Protein AF-A0AAD8FN41-F1 (afdb_monomer)

Organism: Biomphalaria pfeifferi (NCBI:txid112525)

Secondary structure (DSSP, 8-state):
-TTSHHHHHHHHHTTSS---------EEEEEEE----B-TTTTTT-TT--S---SSPPTT--TTS-B-HHHHHHHHHHHHHH-S--SEEEE----B-S--GGG--HHHHHHHHHHHHHHHHHHSTTSEEEE---STTSSSTT-----TT-HHHHHHHHHHHHHHTTSTTHHHHHHHHS-EEEESSSSEEEEE--GGGGBTT-SSSTT-SSGGGHHHHHHHHHHHHHHHT-EEEEE-SSPSS-BTTTTB--B-HHHHHHHHHHHTTSTTTEEEEEE-SS-S-EEEEEE-TTSSSEEEEEEPPPSS----EEEETTEEEEPPP---EEEEEEEETTT--EEEEEEEE--HHHHTSTT-----EEEEEHHHHHT-SSSSHHHHHHHHHHHSSTT-HHHHHHHHHHTT-SS-----HHHHHHHHHHHH---HHHHTTEEEEEEEB---B-TT-SSS--S-SSS---SS--TT--TTSPBPHHHHHHHHHHHHHH-TT-S-EEE----B-S--TTT--HHHHHHHHHHHHHHHHHHSTTPPEEE---TTSSSSTT---THHHHHHTTSTT-GGG-EEEESSSS-EEEE---GGG-TT-SS-TT-SSTTSHHHHHHHHHHHHHHHHHHHHHHHHHHHHHHHHHHTTS----SSSTTSSSS---------------------------------------------------S---------S--------SSTTS--SSS--SSSSSS----------PPPBSS-B--EEEETTEEEEPPPBPPEEEEEEEETTT--EEEEEEEE--HHHHHTTSSSS--EEEEEHHHHHT-SSSSHHHHHHHHHHS-STTSHHHHHHHHHHHT-SS-----HHHHHHHHHHTT-SSHHHHHHHHHHHHHHHHHHTT--

pLDDT: mean 74.96, std 24.5, range [21.25, 98.88]

InterPro domains:
  IPR004843 Calcineurin-like, phosphoesterase domain [PF00149] (30-280)
  IPR004843 Calcineurin-like, phosphoesterase domain [PF00149] (437-551)
  IPR029052 Metallo-dependent phosphatase-like [G3DSA:3.60.21.10] (25-342)
  IPR029052 Metallo-dependent phosphatase-like [G3DSA:3.60.21.10] (467-625)
  IPR029052 Metallo-dependent phosphatase-like [SSF56300] (30-352)
  IPR029052 Metallo-dependent phosphatase-like [SSF56300] (437-624)
  IPR041805 Acid sphingomyelinase/endopolyphosphatase, metallophosphatase domain [cd00842] (30-327)
  IPR045473 Sphingomyelin phosphodiesterase, C-terminal domain [PF19272] (298-418)
  IPR045473 Sphingomyelin phosphodiesterase, C-terminal domain [PF19272] (752-860)

Solvent-accessible surface area (backbone atoms only — not comparable to full-atom values): 51872 Å² total; per-residue (Å²): 134,74,77,63,60,65,57,59,60,56,65,63,64,71,71,71,81,69,80,75,71,76,70,76,73,58,68,42,37,32,41,43,40,23,31,39,15,45,35,91,36,60,95,77,73,36,64,38,40,82,56,94,72,65,96,72,70,49,72,52,37,48,43,46,20,34,13,27,66,60,39,55,54,49,51,57,53,43,49,46,74,76,57,64,90,37,76,32,35,38,33,23,25,20,37,35,33,74,49,61,59,94,80,59,46,57,69,57,33,51,48,45,45,45,56,55,51,50,52,50,46,72,73,38,74,88,48,39,55,52,68,18,52,22,37,44,45,35,63,57,62,27,48,44,72,47,55,47,80,44,64,65,28,37,59,53,33,72,75,48,36,87,52,41,69,94,28,85,64,20,62,59,38,17,31,31,55,42,23,36,51,42,71,82,38,102,24,17,34,39,40,37,29,42,34,34,57,36,27,63,76,24,80,74,29,84,87,50,97,50,52,50,44,52,62,64,50,49,53,52,53,52,53,52,32,55,76,69,66,27,21,31,40,39,33,18,4,54,49,83,45,51,45,71,70,77,70,43,66,47,43,37,68,69,49,45,48,57,50,47,59,51,54,60,74,39,42,90,36,40,49,38,34,44,23,14,75,69,48,41,37,46,66,37,37,53,48,46,99,85,60,83,37,52,36,28,33,41,30,40,25,10,44,22,25,49,30,53,77,46,73,60,97,87,38,85,43,72,52,67,69,31,34,24,29,44,33,42,37,32,29,28,52,65,63,46,42,49,40,39,35,40,36,29,27,34,62,48,75,64,37,45,40,95,88,49,67,86,58,76,44,77,75,48,44,52,25,77,70,63,71,42,92,34,56,43,57,68,39,50,51,52,42,44,60,48,37,70,45,90,88,35,66,54,41,50,50,48,45,14,48,24,35,46,43,96,58,91,47,85,71,53,75,66,49,40,54,31,46,49,33,36,30,54,32,43,48,69,76,62,25,72,14,66,47,39,30,40,36,39,27,35,40,16,43,31,88,58,79,71,90,54,90,62,69,49,98,64,89,89,71,67,98,65,84,51,69,51,34,48,40,72,35,49,15,27,67,57,40,56,52,53,51,40,48,44,47,35,71,77,55,68,84,36,75,30,32,40,34,57,28,21,44,41,36,80,63,55,68,94,77,59,47,63,67,55,53,52,50,53,53,50,50,52,55,48,51,52,46,64,50,46,61,82,49,50,75,50,71,28,67,28,49,42,62,41,57,55,63,52,32,78,45,73,60,48,58,66,55,35,82,73,45,97,86,39,66,64,72,33,52,75,46,71,82,35,100,66,24,68,49,73,44,63,52,60,55,77,72,41,93,79,25,86,86,56,76,92,54,91,55,88,68,44,57,63,66,46,50,52,49,55,52,49,50,52,50,52,49,49,52,49,49,52,46,55,52,47,64,61,42,48,61,58,54,56,61,60,62,72,76,61,98,79,80,95,74,73,73,79,76,69,77,85,77,87,92,80,89,89,89,88,85,80,86,83,91,78,87,86,85,84,89,87,86,87,82,85,87,78,91,89,89,88,90,91,83,92,87,92,80,85,88,86,90,91,88,86,89,87,91,89,88,88,85,81,89,90,83,87,79,96,85,86,89,86,84,81,86,87,88,92,83,90,83,82,87,83,81,78,91,83,76,96,84,80,80,83,84,79,78,73,79,84,75,76,78,75,75,71,84,82,83,60,52,35,49,18,33,37,47,53,73,47,75,54,98,86,43,81,41,77,53,70,65,26,33,23,28,46,30,42,36,31,31,29,46,68,76,59,48,52,40,39,39,40,36,32,33,36,62,43,71,48,27,53,67,63,76,63,43,93,55,70,40,80,76,50,45,51,28,77,73,64,72,39,91,34,54,43,54,66,36,52,51,50,40,54,62,65,36,66,45,69,86,34,74,59,25,40,49,50,43,24,61,69,42,48,43,96,60,91,48,84,73,56,70,63,58,44,26,44,53,53,23,52,75,76,31,97,46,68,71,58,15,52,50,48,17,52,54,48,46,47,51,57,52,56,53,66,72,75,112

Mean predicted aligned error: 18.39 Å

Nearest PDB structures (foldseek):
  5kas-assembly1_A  TM=9.278E-01  e=1.054E-42  Mus musculus
  8w6p-assembly1_B  TM=9.189E-01  e=1.353E-38  Mus musculus
  5ebb-assembly1_A  TM=9.287E-01  e=6.198E-38  Homo sapiens
  5hqn-assembly2_B  TM=8.721E-01  e=1.638E-31  Mus musculus
  5fic-assembly4_D  TM=8.663E-01  e=1.997E-30  Mus musculus

Structure (mmCIF, N/CA/C/O backbone):
data_AF-A0AAD8FN41-F1
#
_entry.id   AF-A0AAD8FN41-F1
#
loop_
_atom_site.group_PDB
_atom_site.id
_atom_site.type_symbol
_atom_site.label_atom_id
_atom_site.label_alt_id
_atom_site.label_comp_id
_atom_site.label_asym_id
_atom_site.label_entity_id
_atom_site.label_seq_id
_atom_site.pdbx_PDB_ins_code
_atom_site.Cartn_x
_atom_site.Cartn_y
_atom_site.Cartn_z
_atom_site.occupancy
_atom_site.B_iso_or_equiv
_atom_site.auth_seq_id
_atom_site.auth_comp_id
_atom_site.auth_asym_id
_atom_site.auth_atom_id
_atom_site.pdbx_PDB_model_num
ATOM 1 N N . MET A 1 1 ? 24.794 -60.131 33.651 1.00 49.53 1 MET A N 1
ATOM 2 C CA . MET A 1 1 ? 25.266 -58.764 33.331 1.00 49.53 1 MET A CA 1
ATOM 3 C C . MET A 1 1 ? 24.328 -57.683 33.919 1.00 49.53 1 MET A C 1
ATOM 5 O O . MET A 1 1 ? 24.060 -56.670 33.287 1.00 49.53 1 MET A O 1
ATOM 9 N N . ASP A 1 2 ? 23.829 -57.859 35.152 1.00 46.19 2 ASP A N 1
ATOM 10 C CA . ASP A 1 2 ? 22.413 -57.515 35.434 1.00 46.19 2 ASP A CA 1
ATOM 11 C C . ASP A 1 2 ? 22.207 -56.364 36.434 1.00 46.19 2 ASP A C 1
ATOM 13 O O . ASP A 1 2 ? 21.078 -56.001 36.750 1.00 46.19 2 ASP A O 1
ATOM 17 N N . LYS A 1 3 ? 23.293 -55.745 36.918 1.00 40.94 3 LYS A N 1
ATOM 18 C CA . LYS A 1 3 ? 23.226 -54.569 37.810 1.00 40.94 3 LYS A CA 1
ATOM 19 C C . LYS A 1 3 ? 23.247 -53.218 37.084 1.00 40.94 3 LYS A C 1
ATOM 21 O O . LYS A 1 3 ? 23.027 -52.199 37.727 1.00 40.94 3 LYS A O 1
ATOM 26 N N . LEU A 1 4 ? 23.459 -53.195 35.763 1.00 38.41 4 LEU A N 1
ATOM 27 C CA . LEU A 1 4 ? 23.447 -51.952 34.976 1.00 38.41 4 LEU A CA 1
ATOM 28 C C . LEU A 1 4 ? 22.030 -51.542 34.522 1.00 38.41 4 LEU A C 1
ATOM 30 O O . LEU A 1 4 ? 21.711 -50.357 34.489 1.00 38.41 4 LEU A O 1
ATOM 34 N N . PHE A 1 5 ? 21.152 -52.513 34.241 1.00 41.09 5 PHE A N 1
ATOM 35 C CA . PHE A 1 5 ? 19.777 -52.252 33.786 1.00 41.09 5 PHE A CA 1
ATOM 36 C C . PHE A 1 5 ? 18.863 -51.659 34.872 1.00 41.09 5 PHE A C 1
ATOM 38 O O . PHE A 1 5 ? 18.008 -50.826 34.569 1.00 41.09 5 PHE A O 1
ATOM 45 N N . ALA A 1 6 ? 19.065 -52.036 36.139 1.00 40.19 6 ALA A N 1
ATOM 46 C CA . ALA A 1 6 ? 18.235 -51.574 37.254 1.00 40.19 6 ALA A CA 1
ATOM 47 C C . ALA A 1 6 ? 18.326 -50.053 37.500 1.00 40.19 6 ALA A C 1
ATOM 49 O O . ALA A 1 6 ? 17.357 -49.442 37.944 1.00 40.19 6 ALA A O 1
ATOM 50 N N . ILE A 1 7 ? 19.468 -49.429 37.184 1.00 41.81 7 ILE A N 1
ATOM 51 C CA . ILE A 1 7 ? 19.684 -47.990 37.401 1.00 41.81 7 ILE A CA 1
ATOM 52 C C . ILE A 1 7 ? 19.058 -47.161 36.266 1.00 41.81 7 ILE A C 1
ATOM 54 O O . ILE A 1 7 ? 18.445 -46.130 36.539 1.00 41.81 7 ILE A O 1
ATOM 58 N N . LEU A 1 8 ? 19.114 -47.630 35.011 1.00 38.38 8 LEU A N 1
ATOM 59 C CA . LEU A 1 8 ? 18.474 -46.932 33.885 1.00 38.38 8 LEU A CA 1
ATOM 60 C C . LEU A 1 8 ? 16.943 -46.867 34.021 1.00 38.38 8 LEU A C 1
ATOM 62 O O . LEU A 1 8 ? 16.360 -45.821 33.746 1.00 38.38 8 LEU A O 1
ATOM 66 N N . SER A 1 9 ? 16.289 -47.940 34.485 1.00 37.47 9 SER A N 1
ATOM 67 C CA . SER A 1 9 ? 14.820 -47.948 34.640 1.00 37.47 9 SER A CA 1
ATOM 68 C C . SER A 1 9 ? 14.296 -46.934 35.662 1.00 37.47 9 SER A C 1
ATOM 70 O O . SER A 1 9 ? 13.183 -46.440 35.503 1.00 37.47 9 SER A O 1
ATOM 72 N N . CYS A 1 10 ? 15.076 -46.577 36.686 1.00 32.78 10 CYS A N 1
ATOM 73 C CA . CYS A 1 10 ? 14.613 -45.648 37.721 1.00 32.78 10 CYS A CA 1
ATOM 74 C C . CYS A 1 10 ? 14.627 -44.181 37.241 1.00 32.78 10 CYS A C 1
ATOM 76 O O . CYS A 1 10 ? 13.707 -43.416 37.528 1.00 32.78 10 CYS A O 1
ATOM 78 N N . CYS A 1 11 ? 15.626 -43.797 36.437 1.00 35.84 11 CYS A N 1
ATOM 79 C CA . CYS A 1 11 ? 15.755 -42.431 35.918 1.00 35.84 11 CYS A CA 1
ATOM 80 C C . CYS A 1 11 ? 14.733 -42.082 34.820 1.00 35.84 11 CYS A C 1
ATOM 82 O O . CYS A 1 11 ? 14.417 -40.908 34.641 1.00 35.84 11 CYS A O 1
ATOM 84 N N . VAL A 1 12 ? 14.204 -43.074 34.094 1.00 37.59 12 VAL A N 1
ATOM 85 C CA . VAL A 1 12 ? 13.231 -42.851 33.005 1.00 37.59 12 VAL A CA 1
ATOM 86 C C . VAL A 1 12 ? 11.807 -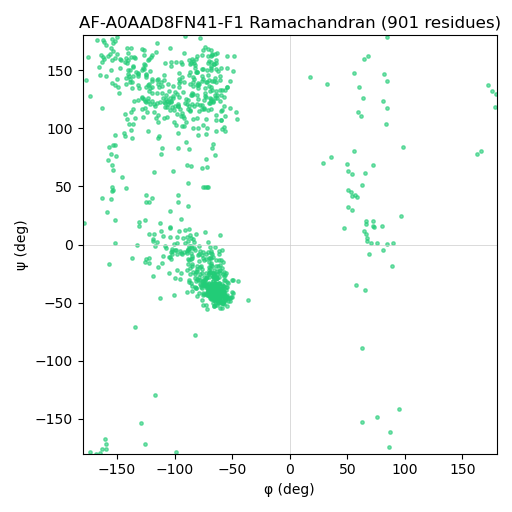42.624 33.533 1.00 37.59 12 VAL A C 1
ATOM 88 O O . VAL A 1 12 ? 11.047 -41.867 32.936 1.00 37.59 12 VAL A O 1
ATOM 91 N N . VAL A 1 13 ? 11.440 -43.218 34.674 1.00 39.38 13 VAL A N 1
ATOM 92 C CA . VAL A 1 13 ? 10.069 -43.133 35.222 1.00 39.38 13 VAL A CA 1
ATOM 93 C C . VAL A 1 13 ? 9.819 -41.832 36.003 1.00 39.38 13 VAL A C 1
ATOM 95 O O . VAL A 1 13 ? 8.687 -41.355 36.059 1.00 39.38 13 VAL A O 1
ATOM 98 N N . LEU A 1 14 ? 10.861 -41.193 36.547 1.00 33.88 14 LEU A N 1
ATOM 99 C CA . LEU A 1 14 ? 10.735 -39.943 37.316 1.00 33.88 14 LEU A CA 1
ATOM 100 C C . LEU A 1 14 ? 10.669 -38.654 36.473 1.00 33.88 14 LEU A C 1
ATOM 102 O O . LEU A 1 14 ? 10.438 -37.584 37.030 1.00 33.88 14 LEU A O 1
ATOM 106 N N . PHE A 1 15 ? 10.793 -38.737 35.143 1.00 34.59 15 PHE A N 1
ATOM 107 C CA . PHE A 1 15 ? 10.656 -37.586 34.233 1.00 34.59 15 PHE A CA 1
ATOM 108 C C . PHE A 1 15 ? 9.254 -37.427 33.608 1.00 34.59 15 PHE A C 1
ATOM 110 O O . PHE A 1 15 ? 9.071 -36.632 32.690 1.00 34.59 15 PHE A O 1
ATOM 117 N N . VAL A 1 16 ? 8.251 -38.161 34.110 1.00 41.00 16 VAL A N 1
ATOM 118 C CA . VAL A 1 16 ? 6.883 -38.197 33.545 1.00 41.00 16 VAL A CA 1
ATOM 119 C C . VAL A 1 16 ? 5.863 -37.379 34.365 1.00 41.00 16 VAL A C 1
ATOM 121 O O . VAL A 1 16 ? 4.764 -37.119 33.886 1.00 41.00 16 VAL A O 1
ATOM 124 N N . ILE A 1 17 ? 6.214 -36.908 35.573 1.00 44.53 17 ILE A N 1
ATOM 125 C CA . ILE A 1 17 ? 5.316 -36.111 36.445 1.00 44.53 17 ILE A CA 1
ATOM 126 C C . ILE A 1 17 ? 5.907 -34.731 36.800 1.00 44.53 17 ILE A C 1
ATOM 128 O O . ILE A 1 17 ? 5.696 -34.184 37.879 1.00 44.53 17 ILE A O 1
ATOM 132 N N . SER A 1 18 ? 6.605 -34.114 35.848 1.00 38.59 18 SER A N 1
ATOM 133 C CA . SER A 1 18 ? 6.673 -32.653 35.740 1.00 38.59 18 SER A CA 1
ATOM 134 C C . SER A 1 18 ? 5.927 -32.241 34.475 1.00 38.59 18 SER A C 1
ATOM 136 O O . SER A 1 18 ? 6.510 -31.971 33.428 1.00 38.59 18 SER A O 1
ATOM 138 N N . GLY A 1 19 ? 4.595 -32.237 34.577 1.00 35.41 19 GLY A N 1
ATOM 139 C CA . GLY A 1 19 ? 3.692 -31.822 33.510 1.00 35.41 19 GLY A CA 1
ATOM 140 C C . GLY A 1 19 ? 3.844 -30.339 33.188 1.00 35.41 19 GLY A C 1
ATOM 141 O O . GLY A 1 19 ? 2.998 -29.532 33.565 1.00 35.41 19 GLY A O 1
ATOM 142 N N . VAL A 1 20 ? 4.909 -29.981 32.465 1.00 36.25 20 VAL A N 1
ATOM 143 C CA . VAL A 1 20 ? 4.994 -28.727 31.720 1.00 36.25 20 VAL A CA 1
ATOM 144 C C . VAL A 1 20 ? 3.956 -28.830 30.616 1.00 36.25 20 VAL A C 1
ATOM 146 O O . VAL A 1 20 ? 4.230 -29.276 29.502 1.00 36.25 20 VAL A O 1
ATOM 149 N N . SER A 1 21 ? 2.729 -28.446 30.954 1.00 32.62 21 SER A N 1
ATOM 150 C CA . SER A 1 21 ? 1.689 -28.178 29.982 1.00 32.62 21 SER A CA 1
ATOM 151 C C . SER A 1 21 ? 2.223 -27.102 29.042 1.00 32.62 21 SER A C 1
ATOM 153 O O . SER A 1 21 ? 2.241 -25.920 29.395 1.00 32.62 21 SER A O 1
ATOM 155 N N . PHE A 1 22 ? 2.676 -27.513 27.855 1.00 37.03 22 PHE A N 1
ATOM 156 C CA . PHE A 1 22 ? 2.810 -26.618 26.715 1.00 37.03 22 PHE A CA 1
ATOM 157 C C . PHE A 1 22 ? 1.428 -26.019 26.496 1.00 37.03 22 PHE A C 1
ATOM 159 O O . PHE A 1 22 ? 0.543 -26.688 25.966 1.00 37.03 22 PHE A O 1
ATOM 166 N N . GLY A 1 23 ? 1.227 -24.810 27.029 1.00 39.69 23 GLY A N 1
ATOM 167 C CA . GLY A 1 23 ? -0.085 -24.193 27.124 1.00 39.69 23 GLY A CA 1
ATOM 168 C C . GLY A 1 23 ? -0.699 -24.129 25.740 1.00 39.69 23 GLY A C 1
ATOM 169 O O . GLY A 1 23 ? -0.193 -23.399 24.886 1.00 39.69 23 GLY A O 1
ATOM 170 N N . GLN A 1 24 ? -1.749 -24.927 25.524 1.00 46.75 24 GLN A N 1
ATOM 171 C CA . GLN A 1 24 ? -2.509 -24.925 24.284 1.00 46.75 24 GLN A CA 1
ATOM 172 C C . GLN A 1 24 ? -2.888 -23.474 24.012 1.00 46.75 24 GLN A C 1
ATOM 174 O O . GLN A 1 24 ? -3.501 -22.830 24.864 1.00 46.75 24 GLN A O 1
ATOM 179 N N . SER A 1 25 ? -2.402 -22.934 22.893 1.00 63.34 25 SER A N 1
ATOM 180 C CA . SER A 1 25 ? -2.423 -21.493 22.678 1.00 63.34 25 SER A CA 1
ATOM 181 C C . SER A 1 25 ? -3.857 -20.986 22.776 1.00 63.34 25 SER A C 1
ATOM 183 O O . SER A 1 25 ? -4.753 -21.513 22.119 1.00 63.34 25 SER A O 1
ATOM 185 N N . ASP A 1 26 ? -4.064 -19.981 23.627 1.00 89.62 26 ASP A N 1
ATOM 186 C CA . ASP A 1 26 ? -5.363 -19.355 23.855 1.00 89.62 26 ASP A CA 1
ATOM 187 C C . ASP A 1 26 ? -5.789 -18.593 22.593 1.00 89.62 26 ASP A C 1
ATOM 189 O O . ASP A 1 26 ? -5.499 -17.407 22.413 1.00 89.62 26 ASP A O 1
ATOM 193 N N . VAL A 1 27 ? -6.373 -19.347 21.663 1.00 95.12 27 VAL A N 1
ATOM 194 C CA . VAL A 1 27 ? -6.737 -18.923 20.315 1.00 95.12 27 VAL A CA 1
ATOM 195 C C . VAL A 1 27 ? -8.203 -18.538 20.294 1.00 95.12 27 VAL A C 1
ATOM 197 O O . VAL A 1 27 ? -9.083 -19.364 20.554 1.00 95.12 27 VAL A O 1
ATOM 200 N N . GLY A 1 28 ? -8.430 -17.276 19.959 1.00 96.75 28 GLY A N 1
ATOM 201 C CA . GLY A 1 28 ? -9.732 -16.706 19.684 1.00 96.75 28 GLY A CA 1
ATOM 202 C C . GLY A 1 28 ? -9.980 -16.505 18.194 1.00 96.75 28 GLY A C 1
ATOM 203 O O . GLY A 1 28 ? -9.066 -16.596 17.364 1.00 96.75 28 GLY A O 1
ATOM 204 N N . TYR A 1 29 ? -11.230 -16.198 17.875 1.00 98.38 29 TYR A N 1
ATOM 205 C CA . TYR A 1 29 ? -11.690 -15.864 16.534 1.00 98.38 29 TYR A CA 1
ATOM 206 C C . TYR A 1 29 ? -12.636 -14.668 16.593 1.00 98.38 29 TYR A C 1
ATOM 208 O O . TYR A 1 29 ? -13.492 -14.605 17.473 1.00 98.38 29 TYR A O 1
ATOM 216 N N . PHE A 1 30 ? -12.525 -13.751 15.634 1.00 98.75 30 PHE A N 1
ATOM 217 C CA . PHE A 1 30 ? -13.494 -12.670 15.455 1.00 98.75 30 PHE A CA 1
ATOM 218 C C . PHE A 1 30 ? -13.780 -12.424 13.977 1.00 98.75 30 PHE A C 1
ATOM 220 O O . PHE A 1 30 ? -12.897 -12.557 13.127 1.00 98.75 30 PHE A O 1
ATOM 227 N N . TRP A 1 31 ? -15.023 -12.065 13.668 1.00 98.88 31 TRP A N 1
ATOM 228 C CA . TRP A 1 31 ? -15.393 -11.604 12.331 1.00 98.88 31 TRP A CA 1
ATOM 229 C C . TRP A 1 31 ? -14.965 -10.148 12.147 1.00 98.88 31 TRP A C 1
ATOM 231 O O . TRP A 1 31 ? -15.148 -9.337 13.049 1.00 98.88 31 TRP A O 1
ATOM 241 N N . HIS A 1 32 ? -14.426 -9.809 10.979 1.00 98.81 32 HIS A N 1
ATOM 242 C CA . HIS A 1 32 ? -14.245 -8.439 10.504 1.00 98.81 32 HIS A CA 1
ATOM 243 C C . HIS A 1 32 ? -15.077 -8.279 9.226 1.00 98.81 32 HIS A C 1
ATOM 245 O O . HIS A 1 32 ? -14.813 -8.935 8.215 1.00 98.81 32 HIS A O 1
ATOM 251 N N . VAL A 1 33 ? -16.104 -7.435 9.312 1.00 98.81 33 VAL A N 1
ATOM 252 C CA . VAL A 1 33 ? -17.029 -7.062 8.233 1.00 98.81 33 VAL A CA 1
ATOM 253 C C . VAL A 1 33 ? -17.062 -5.539 8.107 1.00 98.81 33 VAL A C 1
ATOM 255 O O . VAL A 1 33 ? -16.800 -4.823 9.075 1.00 98.81 33 VAL A O 1
ATOM 258 N N . THR A 1 34 ? -17.325 -5.023 6.913 1.00 98.81 34 THR A N 1
ATOM 259 C CA . THR A 1 34 ? -17.247 -3.587 6.633 1.00 98.81 34 THR A CA 1
ATOM 260 C C . THR A 1 34 ? -18.003 -3.249 5.357 1.00 98.81 34 THR A C 1
ATOM 262 O O . THR A 1 34 ? -18.233 -4.146 4.541 1.00 98.81 34 THR A O 1
ATOM 265 N N . ASP A 1 35 ? -18.334 -1.970 5.182 1.00 98.81 35 ASP A N 1
ATOM 266 C CA . ASP A 1 35 ? -18.722 -1.380 3.900 1.00 98.81 35 ASP A CA 1
ATOM 267 C C . ASP A 1 35 ? -19.893 -2.179 3.282 1.00 98.81 35 ASP A C 1
ATOM 269 O O . ASP A 1 35 ? -19.789 -2.832 2.236 1.00 98.81 35 ASP A O 1
ATOM 273 N N . PHE A 1 36 ? -21.009 -2.208 4.018 1.00 98.81 36 PHE A N 1
ATOM 274 C CA . PHE A 1 36 ? -22.238 -2.884 3.604 1.00 98.81 36 PHE A CA 1
ATOM 275 C C . PHE A 1 36 ? -22.930 -2.155 2.459 1.00 98.81 36 PHE A C 1
ATOM 277 O O . PHE A 1 36 ? -23.455 -2.830 1.580 1.00 98.81 36 PHE A O 1
ATOM 284 N N . HIS A 1 37 ? -22.949 -0.816 2.509 1.00 98.62 37 HIS A N 1
ATOM 285 C CA . HIS A 1 37 ? -23.606 0.085 1.556 1.00 98.62 37 HIS A CA 1
ATOM 286 C C . HIS A 1 37 ? -24.932 -0.469 1.009 1.00 98.62 37 HIS A C 1
ATOM 288 O O . HIS A 1 37 ? -25.021 -0.927 -0.127 1.00 98.62 37 HIS A O 1
ATOM 294 N N . TYR A 1 38 ? -25.985 -0.441 1.823 1.00 98.38 38 TYR A N 1
ATOM 295 C CA . TYR A 1 38 ? -27.323 -0.806 1.372 1.00 98.38 38 TYR A CA 1
ATOM 296 C C . TYR A 1 38 ? -27.914 0.306 0.491 1.00 98.38 38 TYR A C 1
ATOM 298 O O . TYR A 1 38 ? -28.162 1.422 0.963 1.00 98.38 38 TYR A O 1
ATOM 306 N N . ASP A 1 39 ? -28.181 -0.003 -0.782 1.00 97.38 39 ASP A N 1
ATOM 307 C CA . ASP A 1 39 ? -28.958 0.872 -1.665 1.00 97.38 39 ASP A CA 1
ATOM 308 C C . ASP A 1 39 ? -30.447 0.490 -1.611 1.00 97.38 39 ASP A C 1
ATOM 310 O O . ASP A 1 39 ? -30.919 -0.463 -2.232 1.00 97.38 39 ASP A O 1
ATOM 314 N N . HIS A 1 40 ? -31.196 1.294 -0.858 1.00 94.75 40 HIS A N 1
ATOM 315 C CA . HIS A 1 40 ? -32.648 1.213 -0.696 1.00 94.75 40 HIS A CA 1
ATOM 316 C C . HIS A 1 40 ? -33.445 1.573 -1.967 1.00 94.75 40 HIS A C 1
ATOM 318 O O . HIS A 1 40 ? -34.671 1.482 -1.965 1.00 94.75 40 HIS A O 1
ATOM 324 N N . SER A 1 41 ? -32.782 2.022 -3.038 1.00 94.50 41 SER A N 1
ATOM 325 C CA . SER A 1 41 ? -33.402 2.506 -4.276 1.00 94.50 41 SER A CA 1
ATOM 326 C C . SER A 1 41 ? -33.259 1.553 -5.471 1.00 94.50 41 SER A C 1
ATOM 328 O O . SER A 1 41 ? -33.807 1.850 -6.533 1.00 94.50 41 SER A O 1
ATOM 330 N N . LEU A 1 42 ? -32.559 0.417 -5.335 1.00 92.19 42 LEU A N 1
ATOM 331 C CA . LEU A 1 42 ? -32.241 -0.500 -6.450 1.00 92.19 42 LEU A CA 1
ATOM 332 C C . LEU A 1 42 ? -33.472 -1.052 -7.186 1.00 92.19 42 LEU A C 1
ATOM 334 O O . LEU A 1 42 ? -33.430 -1.227 -8.404 1.00 92.19 42 LEU A O 1
ATOM 338 N N . ASP A 1 43 ? -34.578 -1.272 -6.473 1.00 84.88 43 ASP A N 1
ATOM 339 C CA . ASP A 1 43 ? -35.837 -1.756 -7.057 1.00 84.88 43 ASP A CA 1
ATOM 340 C C . ASP A 1 43 ? -36.571 -0.680 -7.890 1.00 84.88 43 ASP A C 1
ATOM 342 O O . ASP A 1 43 ? -37.572 -0.983 -8.546 1.00 84.88 43 ASP A O 1
ATOM 346 N N . HIS A 1 44 ? -36.110 0.580 -7.865 1.00 85.62 44 HIS A N 1
ATOM 347 C CA . HIS A 1 44 ? -36.778 1.733 -8.484 1.00 85.62 44 HIS A CA 1
ATOM 348 C C . HIS A 1 44 ? -35.821 2.633 -9.289 1.00 85.62 44 HIS A C 1
ATOM 350 O O . HIS A 1 44 ? -35.900 2.680 -10.514 1.00 85.62 44 HIS A O 1
ATOM 356 N N . GLU A 1 45 ? -34.934 3.368 -8.611 1.00 88.69 45 GLU A N 1
ATOM 357 C CA . GLU A 1 45 ? -34.125 4.456 -9.187 1.00 88.69 45 GLU A CA 1
ATOM 358 C C . GLU A 1 45 ? -32.624 4.155 -9.283 1.00 88.69 45 GLU A C 1
ATOM 360 O O . GLU A 1 45 ? -31.931 4.837 -10.037 1.00 88.69 45 GLU A O 1
ATOM 365 N N . LYS A 1 46 ? -32.125 3.130 -8.574 1.00 93.38 46 LYS A N 1
ATOM 366 C CA . LYS A 1 46 ? -30.753 2.600 -8.721 1.00 93.38 46 LYS A CA 1
ATOM 367 C C . LYS A 1 46 ? -29.660 3.654 -8.502 1.00 93.38 46 LYS A C 1
ATOM 369 O O . LYS A 1 46 ? -28.691 3.739 -9.254 1.00 93.38 46 LYS A O 1
ATOM 374 N N . LEU A 1 47 ? -29.831 4.488 -7.478 1.00 93.88 47 LEU A N 1
ATOM 375 C CA . LEU A 1 47 ? -29.098 5.745 -7.307 1.00 93.88 47 LEU A CA 1
ATOM 376 C C . LEU A 1 47 ? -27.598 5.581 -7.000 1.00 93.88 47 LEU A C 1
ATOM 378 O O . LEU A 1 47 ? -26.856 6.546 -7.176 1.00 93.88 47 LEU A O 1
ATOM 382 N N . SER A 1 48 ? -27.146 4.398 -6.570 1.00 95.19 48 SER A N 1
ATOM 383 C CA . SER A 1 48 ? -25.716 4.060 -6.434 1.00 95.19 48 SER A CA 1
ATOM 384 C C . SER A 1 48 ? -25.025 3.660 -7.744 1.00 95.19 48 SER A C 1
ATOM 386 O O . SER A 1 48 ? -23.792 3.699 -7.830 1.00 95.19 48 SER A O 1
ATOM 388 N N . CYS A 1 49 ? -25.793 3.234 -8.754 1.00 95.06 49 CYS A N 1
ATOM 389 C CA . CYS A 1 49 ? -25.260 2.545 -9.922 1.00 95.06 49 CYS A CA 1
ATOM 390 C C . CYS A 1 49 ? -24.509 3.519 -10.841 1.00 95.06 49 CYS A C 1
ATOM 392 O O . CYS A 1 49 ? -25.109 4.345 -11.529 1.00 95.06 49 CYS A O 1
ATOM 394 N N . ASN A 1 50 ? -23.176 3.427 -10.876 1.00 92.25 50 ASN A N 1
ATOM 395 C CA . ASN A 1 50 ? -22.333 4.437 -11.536 1.00 92.25 50 ASN A CA 1
ATOM 396 C C . ASN A 1 50 ? -22.102 4.201 -13.051 1.00 92.25 50 ASN A C 1
ATOM 398 O O . ASN A 1 50 ? -21.327 4.919 -13.698 1.00 92.25 50 ASN A O 1
ATOM 402 N N . ASN A 1 51 ? -22.811 3.226 -13.631 1.00 91.81 51 ASN A N 1
ATOM 403 C CA . ASN A 1 51 ? -22.846 2.918 -15.062 1.00 91.81 51 ASN A CA 1
ATOM 404 C C . ASN A 1 51 ? -24.182 2.243 -15.449 1.00 91.81 51 ASN A C 1
ATOM 406 O O . ASN A 1 51 ? -24.984 1.901 -14.582 1.00 91.81 51 ASN A O 1
ATOM 410 N N . ASN A 1 52 ? -24.413 2.031 -16.747 1.00 87.81 52 ASN A N 1
ATOM 411 C CA . ASN A 1 52 ? -25.614 1.364 -17.253 1.00 87.81 52 ASN A CA 1
ATOM 412 C C . ASN A 1 52 ? -25.701 -0.094 -16.767 1.00 87.81 52 ASN A C 1
ATOM 414 O O . ASN A 1 52 ? -24.800 -0.895 -17.018 1.00 87.81 52 ASN A O 1
ATOM 418 N N . VAL A 1 53 ? -26.837 -0.432 -16.157 1.00 89.62 53 VAL A N 1
ATOM 419 C CA . VAL A 1 53 ? -27.226 -1.771 -15.684 1.00 89.62 53 VAL A CA 1
ATOM 420 C C . VAL A 1 53 ? -28.616 -2.132 -16.219 1.00 89.62 53 VAL A C 1
ATOM 422 O O . VAL A 1 53 ? -29.314 -1.281 -16.770 1.00 89.62 53 VAL A O 1
ATOM 425 N N . THR A 1 54 ? -29.030 -3.393 -16.089 1.00 84.88 54 THR A N 1
ATOM 426 C CA . THR A 1 54 ? -30.319 -3.885 -16.600 1.00 84.88 54 THR A CA 1
ATOM 427 C C . THR A 1 54 ? -31.531 -3.315 -15.851 1.00 84.88 54 THR A C 1
ATOM 429 O O . THR A 1 54 ? -31.459 -2.972 -14.667 1.00 84.88 54 THR A O 1
ATOM 432 N N . ASP A 1 55 ? -32.686 -3.250 -16.526 1.00 78.81 55 ASP A N 1
ATOM 433 C CA . ASP A 1 55 ? -33.942 -2.746 -15.944 1.00 78.81 55 ASP A CA 1
ATOM 434 C C . ASP A 1 55 ? -34.424 -3.576 -14.746 1.00 78.81 55 ASP A C 1
ATOM 436 O O . ASP A 1 55 ? -34.900 -3.012 -13.761 1.00 78.81 55 ASP A O 1
ATOM 440 N N . HIS A 1 56 ? -34.178 -4.884 -14.761 1.00 82.31 56 HIS A N 1
ATOM 441 C CA . HIS A 1 56 ? -34.246 -5.730 -13.573 1.00 82.31 56 HIS A CA 1
ATOM 442 C C . HIS A 1 56 ? -32.825 -6.029 -13.097 1.00 82.31 56 HIS A C 1
ATOM 444 O O . HIS A 1 56 ? -32.014 -6.545 -13.869 1.00 82.31 56 HIS A O 1
ATOM 450 N N . LEU A 1 57 ? -32.517 -5.682 -11.846 1.00 85.69 57 LEU A N 1
ATOM 451 C CA . LEU A 1 57 ? -31.229 -6.005 -11.238 1.00 85.69 57 LEU A CA 1
ATOM 452 C C . LEU A 1 57 ? -31.202 -7.461 -10.741 1.00 85.69 57 LEU A C 1
ATOM 454 O O . LEU A 1 57 ? -32.239 -7.987 -10.325 1.00 85.69 57 LEU A O 1
ATOM 458 N N . PRO A 1 58 ? -30.033 -8.124 -10.755 1.00 88.62 58 PRO A N 1
ATOM 459 C CA . PRO A 1 58 ? -29.896 -9.460 -10.193 1.00 88.62 58 PRO A CA 1
ATOM 460 C C . PRO A 1 58 ? -30.094 -9.501 -8.667 1.00 88.62 58 PRO A C 1
ATOM 462 O O . PRO A 1 58 ? -29.856 -8.526 -7.954 1.00 88.62 58 PRO A O 1
ATOM 465 N N . ARG A 1 59 ? -30.484 -10.671 -8.146 1.00 90.12 59 ARG A N 1
ATOM 466 C CA . ARG A 1 59 ? -30.870 -10.899 -6.737 1.00 90.12 59 ARG A CA 1
ATOM 467 C C . ARG A 1 59 ? -29.809 -10.467 -5.712 1.00 90.12 59 ARG A C 1
ATOM 469 O O . ARG A 1 59 ? -30.155 -9.988 -4.630 1.00 90.12 59 ARG A O 1
ATOM 476 N N . TYR A 1 60 ? -28.537 -10.655 -6.046 1.00 90.88 60 TYR A N 1
ATOM 477 C CA . TYR A 1 60 ? -27.372 -10.326 -5.221 1.00 90.88 60 TYR A CA 1
ATOM 478 C C . TYR A 1 60 ? -26.642 -9.056 -5.687 1.00 90.88 60 TYR A C 1
ATOM 480 O O . TYR A 1 60 ? -25.523 -8.803 -5.252 1.00 90.88 60 TYR A O 1
ATOM 488 N N . GLY A 1 61 ? -27.280 -8.245 -6.537 1.00 92.56 61 GLY A N 1
ATOM 489 C CA . GLY A 1 61 ? -26.722 -7.007 -7.076 1.00 92.56 61 GLY A CA 1
ATOM 490 C C . GLY A 1 61 ? -25.864 -7.204 -8.329 1.00 92.56 61 GLY A C 1
ATOM 491 O O . GLY A 1 61 ? -25.767 -8.301 -8.884 1.00 92.56 61 GLY A O 1
ATOM 492 N N . ASP A 1 62 ? -25.258 -6.102 -8.763 1.00 94.62 62 ASP A N 1
ATOM 493 C CA . ASP A 1 62 ? -24.374 -5.971 -9.925 1.00 94.62 62 ASP A CA 1
ATOM 494 C C . ASP A 1 62 ? -23.117 -5.196 -9.496 1.00 94.62 62 ASP A C 1
ATOM 496 O O . ASP A 1 62 ? -23.212 -4.312 -8.648 1.00 94.62 62 ASP A O 1
ATOM 500 N N . TYR A 1 63 ? -21.952 -5.489 -10.080 1.00 95.06 63 TYR A N 1
ATOM 501 C CA . TYR A 1 63 ? -20.687 -4.834 -9.719 1.00 95.06 63 TYR A CA 1
ATOM 502 C C . TYR A 1 63 ? -20.671 -3.309 -9.927 1.00 95.06 63 TYR A C 1
ATOM 504 O O . TYR A 1 63 ? -19.788 -2.644 -9.397 1.00 95.06 63 TYR A O 1
ATOM 512 N N . TRP A 1 64 ? -21.586 -2.727 -10.708 1.00 95.62 64 TRP A N 1
ATOM 513 C CA . TRP A 1 64 ? -21.711 -1.270 -10.870 1.00 95.62 64 TRP A CA 1
ATOM 514 C C . TRP A 1 64 ? -22.555 -0.579 -9.793 1.00 95.62 64 TRP A C 1
ATOM 516 O O . TRP A 1 64 ? -22.570 0.653 -9.756 1.00 95.62 64 TRP A O 1
ATOM 526 N N . CYS A 1 65 ? -23.253 -1.348 -8.958 1.00 96.69 65 CYS A N 1
ATOM 527 C CA . CYS A 1 65 ? -24.243 -0.902 -7.982 1.00 96.69 65 CYS A CA 1
ATOM 528 C C . CYS A 1 65 ? -23.837 -1.279 -6.555 1.00 96.69 65 CYS A C 1
ATOM 530 O O . CYS A 1 65 ? -22.994 -2.149 -6.347 1.00 96.69 65 CYS A O 1
ATOM 532 N N . ASP A 1 66 ? -24.467 -0.636 -5.575 1.00 97.75 66 ASP A N 1
ATOM 533 C CA . ASP A 1 66 ? -24.329 -1.019 -4.172 1.00 97.75 66 ASP A CA 1
ATOM 534 C C . ASP A 1 66 ? -25.174 -2.251 -3.790 1.00 97.75 66 ASP A C 1
ATOM 536 O O . ASP A 1 66 ? -25.870 -2.845 -4.622 1.00 97.75 66 ASP A O 1
ATOM 540 N N . ALA A 1 67 ? -25.072 -2.697 -2.535 1.00 97.50 67 ALA A N 1
ATOM 541 C CA . ALA A 1 67 ? -25.643 -3.963 -2.096 1.00 97.50 67 ALA A CA 1
ATOM 542 C C . ALA A 1 67 ? -27.179 -3.950 -2.054 1.00 97.50 67 ALA A C 1
ATOM 544 O O . ALA A 1 67 ? -27.808 -3.053 -1.484 1.00 97.50 67 ALA A O 1
ATOM 545 N N . THR A 1 68 ? -27.791 -5.033 -2.548 1.00 96.75 68 THR A N 1
ATOM 546 C CA . THR A 1 68 ? -29.196 -5.340 -2.251 1.00 96.75 68 THR A CA 1
ATOM 547 C C . THR A 1 68 ? -29.349 -5.707 -0.774 1.00 96.75 68 THR A C 1
ATOM 549 O O . THR A 1 68 ? -28.462 -6.327 -0.177 1.00 96.75 68 THR A O 1
ATOM 552 N N . TRP A 1 69 ? -30.518 -5.435 -0.183 1.00 97.12 69 TRP A N 1
ATOM 553 C CA . TRP A 1 69 ? -30.827 -5.892 1.183 1.00 97.12 69 TRP A CA 1
ATOM 554 C C . TRP A 1 69 ? -30.640 -7.410 1.341 1.00 97.12 69 TRP A C 1
ATOM 556 O O . TRP A 1 69 ? -30.207 -7.900 2.384 1.00 97.12 69 TRP A O 1
ATOM 566 N N . LYS A 1 70 ? -30.894 -8.169 0.265 1.00 95.56 70 LYS A N 1
ATOM 567 C CA . LYS A 1 70 ? -30.700 -9.620 0.219 1.00 95.56 70 LYS A CA 1
ATOM 568 C C . LYS A 1 70 ? -29.236 -10.031 0.394 1.00 95.56 70 LYS A C 1
ATOM 570 O O . LYS A 1 70 ? -28.990 -11.042 1.046 1.00 95.56 70 LYS A O 1
ATOM 575 N N . LEU A 1 71 ? -28.286 -9.273 -0.159 1.00 97.12 71 LEU A N 1
ATOM 576 C CA . LEU A 1 71 ? -26.851 -9.517 0.006 1.00 97.12 71 LEU A CA 1
ATOM 577 C C . LEU A 1 71 ? -26.377 -9.165 1.425 1.00 97.12 71 LEU A C 1
ATOM 579 O O . LEU A 1 71 ? -25.661 -9.960 2.033 1.00 97.12 71 LEU A O 1
ATOM 583 N N . VAL A 1 72 ? -26.830 -8.032 1.975 1.00 98.25 72 VAL A N 1
ATOM 584 C CA . VAL A 1 72 ? -26.525 -7.602 3.356 1.00 98.25 72 VAL A CA 1
ATOM 585 C C . VAL A 1 72 ? -27.014 -8.638 4.374 1.00 98.25 72 VAL A C 1
ATOM 587 O O . VAL A 1 72 ? -26.250 -9.098 5.222 1.00 98.25 72 VAL A O 1
ATOM 590 N N . VAL A 1 73 ? -28.271 -9.075 4.261 1.00 97.88 73 VAL A N 1
ATOM 591 C CA . VAL A 1 73 ? -28.847 -10.082 5.164 1.00 97.88 73 VAL A CA 1
ATOM 592 C C . VAL A 1 73 ? -28.195 -11.456 4.971 1.00 97.88 73 VAL A C 1
ATOM 594 O O . VAL A 1 73 ? -27.934 -12.141 5.963 1.00 97.88 73 VAL A O 1
ATOM 597 N N . ASP A 1 74 ? -27.882 -11.880 3.740 1.00 96.69 74 ASP A N 1
ATOM 598 C CA . ASP A 1 74 ? -27.214 -13.170 3.518 1.00 96.69 74 ASP A CA 1
ATOM 599 C C . ASP A 1 74 ? -25.771 -13.189 4.034 1.00 96.69 74 ASP A C 1
ATOM 601 O O . ASP A 1 74 ? -25.347 -14.234 4.522 1.00 96.69 74 ASP A O 1
ATOM 605 N N . SER A 1 75 ? -25.026 -12.079 3.980 1.00 98.12 75 SER A N 1
ATOM 606 C CA . SER A 1 75 ? -23.649 -12.024 4.495 1.00 98.12 75 SER A CA 1
ATOM 607 C C . SER A 1 75 ? -23.608 -12.122 6.027 1.00 98.12 75 SER A C 1
ATOM 609 O O . SER A 1 75 ? -22.823 -12.893 6.585 1.00 98.12 75 SER A O 1
ATOM 611 N N . ILE A 1 76 ? -24.532 -11.445 6.718 1.00 98.56 76 ILE A N 1
ATOM 612 C CA . ILE A 1 76 ? -24.692 -11.536 8.178 1.00 98.56 76 ILE A CA 1
ATOM 613 C C . ILE A 1 76 ? -25.098 -12.962 8.589 1.00 98.56 76 ILE A C 1
ATOM 615 O O . ILE A 1 76 ? -24.501 -13.553 9.495 1.00 98.56 76 ILE A O 1
ATOM 619 N N . ASN A 1 77 ? -26.041 -13.569 7.860 1.00 97.75 77 ASN A N 1
ATOM 620 C CA . ASN A 1 77 ? -26.413 -14.973 8.050 1.00 97.75 77 ASN A CA 1
ATOM 621 C C . ASN A 1 77 ? -25.263 -15.947 7.735 1.00 97.75 77 ASN A C 1
ATOM 623 O O . ASN A 1 77 ? -25.163 -16.992 8.379 1.00 97.75 77 ASN A O 1
ATOM 627 N N . ALA A 1 78 ? -24.403 -15.645 6.759 1.00 97.94 78 ALA A N 1
ATOM 628 C CA . ALA A 1 78 ? -23.258 -16.480 6.408 1.00 97.94 78 ALA A CA 1
ATOM 629 C C . ALA A 1 78 ? -22.220 -16.507 7.534 1.00 97.94 78 ALA A C 1
ATOM 631 O O . ALA A 1 78 ? -21.819 -17.595 7.940 1.00 97.94 78 ALA A O 1
ATOM 632 N N . MET A 1 79 ? -21.865 -15.354 8.116 1.00 98.44 79 MET A N 1
ATOM 633 C CA . MET A 1 79 ? -20.968 -15.297 9.281 1.00 98.44 79 MET A CA 1
ATOM 634 C C . MET A 1 79 ? -21.462 -16.196 10.427 1.00 98.44 79 MET A C 1
ATOM 636 O O . MET A 1 79 ? -20.692 -16.987 10.974 1.00 98.44 79 MET A O 1
ATOM 640 N N . SER A 1 80 ? -22.762 -16.129 10.737 1.00 97.31 80 SER A N 1
ATOM 641 C CA . SER A 1 80 ? -23.392 -16.936 11.792 1.00 97.31 80 SER A CA 1
ATOM 642 C C . SER A 1 80 ? -23.409 -18.439 11.469 1.00 97.31 80 SER A C 1
ATOM 644 O O . SER A 1 80 ? -23.136 -19.261 12.338 1.00 97.31 80 SER A O 1
ATOM 646 N N . LYS A 1 81 ? -23.637 -18.827 10.207 1.00 97.12 81 LYS A N 1
ATOM 647 C CA . LYS A 1 81 ? -23.584 -20.239 9.771 1.00 97.12 81 LYS A CA 1
ATOM 648 C C . LYS A 1 81 ? -22.164 -20.812 9.737 1.00 97.12 81 LYS A C 1
ATOM 650 O O . LYS A 1 81 ? -21.982 -21.989 10.031 1.00 97.12 81 LYS A O 1
ATOM 655 N N . ILE A 1 82 ? -21.179 -20.003 9.350 1.00 97.56 82 ILE A N 1
ATOM 656 C CA . ILE A 1 82 ? -19.783 -20.422 9.148 1.00 97.56 82 ILE A CA 1
ATOM 657 C C . ILE A 1 82 ? -19.027 -20.497 10.480 1.00 97.56 82 ILE A C 1
ATOM 659 O O . ILE A 1 82 ? -18.283 -21.450 10.717 1.00 97.56 82 ILE A O 1
ATOM 663 N N . LYS A 1 83 ? -19.194 -19.494 11.352 1.00 97.19 83 LYS A N 1
ATOM 664 C CA . LYS A 1 83 ? -18.558 -19.448 12.676 1.00 97.19 83 LYS A CA 1
ATOM 665 C C . LYS A 1 83 ? -19.424 -18.634 13.657 1.00 97.19 83 LYS A C 1
ATOM 667 O O . LYS A 1 83 ? -19.177 -17.437 13.819 1.00 97.19 83 LYS A O 1
ATOM 672 N N . PRO A 1 84 ? -20.425 -19.255 14.311 1.00 95.50 84 PRO A N 1
ATOM 673 C CA . PRO A 1 84 ? -21.269 -18.575 15.299 1.00 95.50 84 PRO A CA 1
ATOM 674 C C . PRO A 1 84 ? -20.518 -18.304 16.611 1.00 95.50 84 PRO A C 1
ATOM 676 O O . PRO A 1 84 ? -20.722 -17.279 17.254 1.00 95.50 84 PRO A O 1
ATOM 679 N N . ASP A 1 85 ? -19.621 -19.211 17.001 1.00 95.19 85 ASP A N 1
ATOM 680 C CA . ASP A 1 85 ? -18.795 -19.143 18.205 1.00 95.19 85 ASP A CA 1
ATOM 681 C C . ASP A 1 85 ? -17.507 -18.332 17.947 1.00 95.19 85 ASP A C 1
ATOM 683 O O . ASP A 1 85 ? -16.388 -18.852 17.899 1.00 95.19 85 ASP A O 1
ATOM 687 N N . VAL A 1 86 ? -17.680 -17.030 17.729 1.00 98.06 86 VAL A N 1
ATOM 688 C CA . VAL A 1 86 ? -16.608 -16.021 17.773 1.00 98.06 86 VAL A CA 1
ATOM 689 C C . VAL A 1 86 ? -16.610 -15.288 19.116 1.00 98.06 86 VAL A C 1
ATOM 691 O O . VAL A 1 86 ? -17.630 -15.222 19.793 1.00 98.06 86 VAL A O 1
ATOM 694 N N . ASP A 1 87 ? -15.474 -14.712 19.505 1.00 97.88 87 ASP A N 1
ATOM 695 C CA . ASP A 1 87 ? -15.351 -13.942 20.750 1.00 97.88 87 ASP A CA 1
ATOM 696 C C . ASP A 1 87 ? -16.041 -12.568 20.647 1.00 97.88 87 ASP A C 1
ATOM 698 O O . ASP A 1 87 ? -16.582 -12.051 21.625 1.00 97.88 87 ASP A O 1
ATOM 702 N N . PHE A 1 88 ? -16.012 -11.971 19.452 1.00 98.25 88 PHE A N 1
ATOM 703 C CA . PHE A 1 88 ? -16.685 -10.723 19.091 1.00 98.25 88 PHE A CA 1
ATOM 704 C C . PHE A 1 88 ? -16.816 -10.604 17.562 1.00 98.25 88 PHE A C 1
ATOM 706 O O . PHE A 1 88 ? -16.269 -11.413 16.805 1.00 98.25 88 PHE A O 1
ATOM 713 N N . LEU A 1 89 ? -17.518 -9.570 17.104 1.00 98.62 89 LEU A N 1
ATOM 714 C CA . LEU A 1 89 ? -17.553 -9.136 15.708 1.00 98.62 89 LEU A CA 1
ATOM 715 C C . LEU A 1 89 ? -17.085 -7.676 15.628 1.00 98.62 89 LEU A C 1
ATOM 717 O O . LEU A 1 89 ? -17.428 -6.857 16.477 1.00 98.62 89 LEU A O 1
ATOM 721 N N . LEU A 1 90 ? -16.276 -7.361 14.625 1.00 98.81 90 LEU A N 1
ATOM 722 C CA . LEU A 1 90 ? -15.780 -6.027 14.309 1.00 98.81 90 LEU A CA 1
ATOM 723 C C . LEU A 1 90 ? -16.478 -5.537 13.037 1.00 98.81 90 LEU A C 1
ATOM 725 O O . LEU A 1 90 ? -16.325 -6.153 11.981 1.00 98.81 90 LEU A O 1
ATOM 729 N N . TRP A 1 91 ? -17.221 -4.437 13.145 1.00 98.81 91 TRP A N 1
ATOM 730 C CA . TRP A 1 91 ? -17.912 -3.803 12.023 1.00 98.81 91 TRP A CA 1
ATOM 731 C C . TRP A 1 91 ? -17.318 -2.416 11.760 1.00 98.81 91 TRP A C 1
ATOM 733 O O . TRP A 1 91 ? -17.568 -1.479 12.514 1.00 98.81 91 TRP A O 1
ATOM 743 N N . THR A 1 92 ? -16.532 -2.258 10.693 1.00 98.75 92 THR A N 1
ATOM 744 C CA . THR A 1 92 ? -15.848 -0.981 10.399 1.00 98.75 92 THR A CA 1
ATOM 745 C C . THR A 1 92 ? -16.662 0.007 9.547 1.00 98.75 92 THR A C 1
ATOM 747 O O . THR A 1 92 ? -16.083 0.794 8.807 1.00 98.75 92 THR A O 1
ATOM 750 N N . GLY A 1 93 ? -17.991 0.017 9.707 1.00 97.88 93 GLY A N 1
ATOM 751 C CA . GLY A 1 93 ? -18.877 1.089 9.229 1.00 97.88 93 GLY A CA 1
ATOM 752 C C . GLY A 1 93 ? -19.387 0.962 7.794 1.00 97.88 93 GLY A C 1
ATOM 753 O O . GLY A 1 93 ? -19.394 -0.132 7.226 1.00 97.88 93 GLY A O 1
ATOM 754 N N . ASP A 1 94 ? -19.844 2.101 7.271 1.00 98.69 94 ASP A N 1
ATOM 755 C CA . ASP A 1 94 ? -20.412 2.346 5.938 1.00 98.69 94 ASP A CA 1
ATOM 756 C C . ASP A 1 94 ? -21.615 1.459 5.578 1.00 98.69 94 ASP A C 1
ATOM 758 O O . ASP A 1 94 ? -21.561 0.452 4.868 1.00 98.69 94 ASP A O 1
ATOM 762 N N . SER A 1 95 ? -22.756 1.890 6.113 1.00 98.69 95 SER A N 1
ATOM 763 C CA . SER A 1 95 ? -24.085 1.294 5.968 1.00 98.69 95 SER A CA 1
ATOM 764 C C . SER A 1 95 ? -24.832 1.804 4.737 1.00 98.69 95 SER A C 1
ATOM 766 O O . SER A 1 95 ? -25.665 1.088 4.187 1.00 98.69 95 SER A O 1
ATOM 768 N N . VAL A 1 96 ? -24.577 3.052 4.333 1.00 98.50 96 VAL A N 1
ATOM 769 C CA . VAL A 1 96 ? -25.377 3.812 3.358 1.00 98.50 96 VAL A CA 1
ATOM 770 C C . VAL A 1 96 ? -24.704 3.804 1.987 1.00 98.50 96 VAL A C 1
ATOM 772 O O . VAL A 1 96 ? -23.495 3.987 1.883 1.00 98.50 96 VAL A O 1
ATOM 775 N N . ALA A 1 97 ? -25.481 3.597 0.926 1.00 97.75 97 ALA A N 1
ATOM 776 C CA . ALA A 1 97 ? -24.979 3.568 -0.446 1.00 97.75 97 ALA A CA 1
ATOM 777 C C . ALA A 1 97 ? -24.401 4.899 -0.968 1.00 97.75 97 ALA A C 1
ATOM 779 O O . ALA A 1 97 ? -24.673 5.979 -0.436 1.00 97.75 97 ALA A O 1
ATOM 780 N N . HIS A 1 98 ? -23.654 4.806 -2.073 1.00 97.31 98 HIS A N 1
ATOM 781 C CA . HIS A 1 98 ? -22.975 5.874 -2.819 1.00 97.31 98 HIS A CA 1
ATOM 782 C C . HIS A 1 98 ? -23.944 6.805 -3.576 1.00 97.31 98 HIS A C 1
ATOM 784 O O . HIS A 1 98 ? -23.793 7.098 -4.762 1.00 97.31 98 HIS A O 1
ATOM 790 N N . ILE A 1 99 ? -24.962 7.285 -2.869 1.00 95.88 99 ILE A N 1
ATOM 791 C CA . ILE A 1 99 ? -26.036 8.144 -3.358 1.00 95.88 99 ILE A CA 1
ATOM 792 C C . ILE A 1 99 ? -25.673 9.608 -3.075 1.00 95.88 99 ILE A C 1
ATOM 794 O O . ILE A 1 99 ? -25.144 9.946 -2.019 1.00 95.88 99 ILE A O 1
ATOM 798 N N . THR A 1 100 ? -25.965 10.521 -4.007 1.00 94.50 100 THR A N 1
ATOM 799 C CA . THR A 1 100 ? -25.676 11.953 -3.804 1.00 94.50 100 THR A CA 1
ATOM 800 C C . THR A 1 100 ? -26.487 12.531 -2.639 1.00 94.50 100 THR A C 1
ATOM 802 O O . THR A 1 100 ? -27.695 12.300 -2.592 1.00 94.50 100 THR A O 1
ATOM 805 N N . ASP A 1 101 ? -25.893 13.394 -1.802 1.00 95.44 101 ASP A N 1
ATOM 806 C CA . ASP A 1 101 ? -26.556 14.000 -0.624 1.00 95.44 101 ASP A CA 1
ATOM 807 C C . ASP A 1 101 ? -27.939 14.618 -0.917 1.00 95.44 101 ASP A C 1
ATOM 809 O O . ASP A 1 101 ? -28.826 14.584 -0.075 1.00 95.44 101 ASP A O 1
ATOM 813 N N . LYS A 1 102 ? -28.168 15.128 -2.138 1.00 95.94 102 LYS A N 1
ATOM 814 C CA . LYS A 1 102 ? -29.471 15.658 -2.600 1.00 95.94 102 LYS A CA 1
ATOM 815 C C . LYS A 1 102 ? -30.626 14.643 -2.569 1.00 95.94 102 LYS A C 1
ATOM 817 O O . LYS A 1 102 ? -31.772 15.034 -2.777 1.00 95.94 102 LYS A O 1
ATOM 822 N N . ARG A 1 103 ? -30.320 13.355 -2.412 1.00 96.12 103 ARG A N 1
ATOM 823 C CA . ARG A 1 103 ? -31.252 12.220 -2.378 1.00 96.12 103 ARG A CA 1
ATOM 824 C C . ARG A 1 103 ? -31.200 11.456 -1.045 1.00 96.12 103 ARG A C 1
ATOM 826 O O . ARG A 1 103 ? -31.882 10.448 -0.921 1.00 96.12 103 ARG A O 1
ATOM 833 N N . LEU A 1 104 ? -30.423 11.940 -0.073 1.00 96.69 104 LEU A N 1
ATOM 834 C CA . LEU A 1 104 ? -30.292 11.380 1.274 1.00 96.69 104 LEU A CA 1
ATOM 835 C C . LEU A 1 104 ? -30.825 12.363 2.329 1.00 96.69 104 LEU A C 1
ATOM 837 O O . LEU A 1 104 ? -31.164 13.509 2.028 1.00 96.69 104 LEU A O 1
ATOM 841 N N . SER A 1 105 ? -30.895 11.919 3.583 1.00 97.38 105 SER A N 1
ATOM 842 C CA . SER A 1 105 ? -31.189 12.766 4.743 1.00 97.38 105 SER A CA 1
ATOM 843 C C . SER A 1 105 ? -30.542 12.178 5.998 1.00 97.38 105 SER A C 1
ATOM 845 O O . SER A 1 105 ? -30.237 10.987 6.036 1.00 97.38 105 SER A O 1
ATOM 847 N N . LYS A 1 106 ? -30.364 12.984 7.057 1.00 96.75 106 LYS A N 1
ATOM 848 C CA . LYS A 1 106 ? -29.852 12.478 8.345 1.00 96.75 106 LYS A CA 1
ATOM 849 C C . LYS A 1 106 ? -30.697 11.311 8.864 1.00 96.75 106 LYS A C 1
ATOM 851 O O . LYS A 1 106 ? -30.139 10.325 9.333 1.00 96.75 106 LYS A O 1
ATOM 856 N N . ASP A 1 107 ? -32.017 11.433 8.778 1.00 97.88 107 ASP A N 1
ATOM 857 C CA . ASP A 1 107 ? -32.934 10.453 9.356 1.00 97.88 107 ASP A CA 1
ATOM 858 C C . ASP A 1 107 ? -32.921 9.141 8.556 1.00 97.88 107 ASP A C 1
ATOM 860 O O . ASP A 1 107 ? -32.891 8.073 9.159 1.00 97.88 107 ASP A O 1
ATOM 864 N N . LEU A 1 108 ? -32.813 9.210 7.221 1.00 97.69 108 LEU A N 1
ATOM 865 C CA . LEU A 1 108 ? -32.658 8.037 6.351 1.00 97.69 108 LEU A CA 1
ATOM 866 C C . LEU A 1 108 ? -31.311 7.329 6.566 1.00 97.69 108 LEU A C 1
ATOM 868 O O . LEU A 1 108 ? -31.266 6.103 6.639 1.00 97.69 108 LEU A O 1
ATOM 872 N N . ASN A 1 109 ? -30.214 8.079 6.714 1.00 97.94 109 ASN A N 1
ATOM 873 C CA . ASN A 1 109 ? -28.909 7.491 7.028 1.00 97.94 109 ASN A CA 1
ATOM 874 C C . ASN A 1 109 ? -28.948 6.781 8.395 1.00 97.94 109 ASN A C 1
ATOM 876 O O . ASN A 1 109 ? -28.498 5.642 8.506 1.00 97.94 109 ASN A O 1
ATOM 880 N N . LEU A 1 110 ? -29.549 7.407 9.416 1.00 98.31 110 LEU A N 1
ATOM 881 C CA . LEU A 1 110 ? -29.751 6.786 10.731 1.00 98.31 110 LEU A CA 1
ATOM 882 C C . LEU A 1 110 ? -30.666 5.552 10.669 1.00 98.31 110 LEU A C 1
ATOM 884 O O . LEU A 1 110 ? -30.392 4.574 11.360 1.00 98.31 110 LEU A O 1
ATOM 888 N N . GLU A 1 111 ? -31.715 5.559 9.844 1.00 98.44 111 GLU A N 1
ATOM 889 C CA . GLU A 1 111 ? -32.589 4.399 9.630 1.00 98.44 111 GLU A CA 1
ATOM 890 C C . GLU A 1 111 ? -31.824 3.223 9.003 1.00 98.44 111 GLU A C 1
ATOM 892 O O . GLU A 1 111 ? -31.915 2.099 9.492 1.00 98.44 111 GLU A O 1
ATOM 897 N N . ILE A 1 112 ? -31.006 3.472 7.975 1.00 98.56 112 ILE A N 1
ATOM 898 C CA . ILE A 1 112 ? -30.188 2.438 7.320 1.00 98.56 112 ILE A CA 1
ATOM 899 C C . ILE A 1 112 ? -29.156 1.846 8.297 1.00 98.56 112 ILE A C 1
ATOM 901 O O . ILE A 1 112 ? -29.056 0.621 8.408 1.00 98.56 112 ILE A O 1
ATOM 905 N N . VAL A 1 113 ? -28.444 2.688 9.061 1.00 98.62 113 VAL A N 1
ATOM 906 C CA . VAL A 1 113 ? -27.516 2.241 10.122 1.00 98.62 113 VAL A CA 1
ATOM 907 C C . VAL A 1 113 ? -28.251 1.403 11.175 1.00 98.62 113 VAL A C 1
ATOM 909 O O . VAL A 1 113 ? -27.750 0.352 11.595 1.00 98.62 113 VAL A O 1
ATOM 912 N N . LYS A 1 114 ? -29.457 1.822 11.584 1.00 98.50 114 LYS A N 1
ATOM 913 C CA . LYS A 1 114 ? -30.281 1.082 12.547 1.00 98.50 114 LYS A CA 1
ATOM 914 C C . LYS A 1 114 ? -30.725 -0.272 11.990 1.00 98.50 114 LYS A C 1
ATOM 916 O O . LYS A 1 114 ? -30.598 -1.270 12.687 1.00 98.50 114 LYS A O 1
ATOM 921 N N . ASN A 1 115 ? -31.180 -0.338 10.741 1.00 98.56 115 ASN A N 1
ATOM 922 C CA . ASN A 1 115 ? -31.647 -1.582 10.127 1.00 98.56 115 ASN A CA 1
ATOM 923 C C . ASN A 1 115 ? -30.530 -2.643 10.066 1.00 98.56 115 ASN A C 1
ATOM 925 O O . ASN A 1 115 ? -30.776 -3.811 10.365 1.00 98.56 115 ASN A O 1
ATOM 929 N N . ILE A 1 116 ? -29.286 -2.254 9.757 1.00 98.62 116 ILE A N 1
ATOM 930 C CA . ILE A 1 116 ? -28.131 -3.173 9.811 1.00 98.62 116 ILE A CA 1
ATOM 931 C C . ILE A 1 116 ? -27.780 -3.540 11.263 1.00 98.62 116 ILE A C 1
ATOM 933 O O . ILE A 1 116 ? -27.520 -4.709 11.558 1.00 98.62 116 ILE A O 1
ATOM 937 N N . THR A 1 117 ? -27.839 -2.573 12.184 1.00 98.62 117 THR A N 1
ATOM 938 C CA . THR A 1 117 ? -27.634 -2.788 13.630 1.00 98.62 117 THR A CA 1
ATOM 939 C C . THR A 1 117 ? -28.616 -3.820 14.199 1.00 98.62 117 THR A C 1
ATOM 941 O O . THR A 1 117 ? -28.191 -4.738 14.900 1.00 98.62 117 THR A O 1
ATOM 944 N N . ASP A 1 118 ? -29.902 -3.723 13.854 1.00 98.38 118 ASP A N 1
ATOM 945 C CA . ASP A 1 118 ? -30.959 -4.639 14.294 1.00 98.38 118 ASP A CA 1
ATOM 946 C C . ASP A 1 118 ? -30.722 -6.067 13.775 1.00 98.38 118 ASP A C 1
ATOM 948 O O . ASP A 1 118 ? -30.807 -7.026 14.544 1.00 98.38 118 ASP A O 1
ATOM 952 N N . VAL A 1 119 ? -30.372 -6.227 12.491 1.00 98.44 119 VAL A N 1
ATOM 953 C CA . VAL A 1 119 ? -30.088 -7.549 11.895 1.00 98.44 119 VAL A CA 1
ATOM 954 C C . VAL A 1 119 ? -28.835 -8.179 12.508 1.00 98.44 119 VAL A C 1
ATOM 956 O O . VAL A 1 119 ? -28.831 -9.384 12.779 1.00 98.44 119 VAL A O 1
ATOM 959 N N . LEU A 1 120 ? -27.789 -7.392 12.779 1.00 98.44 120 LEU A N 1
ATOM 960 C CA . LEU A 1 120 ? -26.608 -7.860 13.509 1.00 98.44 120 LEU A CA 1
ATOM 961 C C . LEU A 1 120 ? -26.975 -8.295 14.935 1.00 98.44 120 LEU A C 1
ATOM 963 O O . LEU A 1 120 ? -26.617 -9.402 15.334 1.00 98.44 120 LEU A O 1
ATOM 967 N N . ALA A 1 121 ? -27.720 -7.478 15.683 1.00 97.44 121 ALA A N 1
ATOM 968 C CA . ALA A 1 121 ? -28.116 -7.775 17.060 1.00 97.44 121 ALA A CA 1
ATOM 969 C C . ALA A 1 121 ? -29.011 -9.025 17.169 1.00 97.44 121 ALA A C 1
ATOM 971 O O . ALA A 1 121 ? -28.775 -9.871 18.031 1.00 97.44 121 ALA A O 1
ATOM 972 N N . GLU A 1 122 ? -29.991 -9.184 16.276 1.00 97.38 122 GLU A N 1
ATOM 973 C CA . GLU A 1 122 ? -30.887 -10.347 16.243 1.00 97.38 122 GLU A CA 1
ATOM 974 C C . GLU A 1 122 ? -30.161 -11.626 15.785 1.00 97.38 122 GLU A C 1
ATOM 976 O O . GLU A 1 122 ? -30.432 -12.710 16.302 1.00 97.38 122 GLU A O 1
ATOM 981 N N . THR A 1 123 ? -29.183 -11.520 14.879 1.00 97.94 123 THR A N 1
ATOM 982 C CA . THR A 1 123 ? -28.372 -12.675 14.443 1.00 97.94 123 THR A CA 1
ATOM 983 C C . THR A 1 123 ? -27.350 -13.105 15.503 1.00 97.94 123 THR A C 1
ATOM 985 O O . THR A 1 123 ? -27.077 -14.296 15.656 1.00 97.94 123 THR A O 1
ATOM 988 N N . PHE A 1 124 ? -26.785 -12.152 16.249 1.00 96.56 124 PHE A N 1
ATOM 989 C CA . PHE A 1 124 ? -25.638 -12.350 17.142 1.00 96.56 124 PHE A CA 1
ATOM 990 C C . PHE A 1 124 ? -25.946 -12.015 18.613 1.00 96.56 124 PHE A C 1
ATOM 992 O O . PHE A 1 124 ? -25.102 -11.475 19.321 1.00 96.56 124 PHE A O 1
ATOM 999 N N . LYS A 1 125 ? -27.138 -12.384 19.103 1.00 94.00 125 LYS A N 1
ATOM 1000 C CA . LYS A 1 125 ? -27.716 -11.975 20.409 1.00 94.00 125 LYS A CA 1
ATOM 1001 C C . LYS A 1 125 ? -26.785 -12.034 21.633 1.00 94.00 125 LYS A C 1
ATOM 1003 O O . LYS A 1 125 ? -26.960 -11.262 22.572 1.00 94.00 125 LYS A O 1
ATOM 1008 N N . THR A 1 126 ? -25.827 -12.962 21.663 1.00 92.44 126 THR A N 1
ATOM 1009 C CA . THR A 1 126 ? -24.868 -13.145 22.772 1.00 92.44 126 THR A CA 1
ATOM 1010 C C . THR A 1 126 ? -23.463 -12.608 22.491 1.00 92.44 126 THR A C 1
ATOM 1012 O O . THR A 1 126 ? -22.656 -12.521 23.416 1.00 92.44 126 THR A O 1
ATOM 1015 N N . ILE A 1 127 ? -23.145 -12.266 21.242 1.00 96.19 127 ILE A N 1
ATOM 1016 C CA . ILE A 1 127 ? -21.820 -11.811 20.808 1.00 96.19 127 ILE A CA 1
ATOM 1017 C C . ILE A 1 127 ? -21.800 -10.280 20.795 1.00 96.19 127 ILE A C 1
ATOM 1019 O O . ILE A 1 127 ? -22.783 -9.627 20.450 1.00 96.19 127 ILE A O 1
ATOM 1023 N N . LYS A 1 128 ? -20.677 -9.677 21.190 1.00 96.12 128 LYS A N 1
ATOM 1024 C CA . LYS A 1 128 ? -20.522 -8.219 21.144 1.00 96.12 128 LYS A CA 1
ATOM 1025 C C . LYS A 1 128 ? -20.040 -7.776 19.765 1.00 96.12 128 LYS A C 1
ATOM 1027 O O . LYS A 1 128 ? -19.047 -8.298 19.261 1.00 96.12 128 LYS A O 1
ATOM 1032 N N . VAL A 1 129 ? -20.748 -6.812 19.179 1.00 98.00 129 VAL A N 1
ATOM 1033 C CA . VAL A 1 129 ? -20.348 -6.126 17.948 1.00 98.00 129 VAL A CA 1
ATOM 1034 C C . VAL A 1 129 ? -19.660 -4.823 18.339 1.00 98.00 129 VAL A C 1
ATOM 1036 O O . VAL A 1 129 ? -20.258 -3.965 18.980 1.00 98.00 129 VAL A O 1
ATOM 1039 N N . TYR A 1 130 ? -18.399 -4.658 17.960 1.00 98.44 130 TYR A N 1
ATOM 1040 C CA . TYR A 1 130 ? -17.693 -3.390 18.101 1.00 98.44 130 TYR A CA 1
ATOM 1041 C C . TYR A 1 130 ? -17.738 -2.679 16.753 1.00 98.44 130 TYR A C 1
ATOM 1043 O O . TYR A 1 130 ? -17.049 -3.069 15.811 1.00 98.44 130 TYR A O 1
ATOM 1051 N N . ALA A 1 131 ? -18.621 -1.686 16.654 1.00 98.31 131 ALA A N 1
ATOM 1052 C CA . ALA A 1 131 ? -18.851 -0.907 15.445 1.00 98.31 131 ALA A CA 1
ATOM 1053 C C . ALA A 1 131 ? -18.046 0.405 15.443 1.00 98.31 131 ALA A C 1
ATOM 1055 O O . ALA A 1 131 ? -17.848 1.019 16.496 1.00 98.31 131 ALA A O 1
ATOM 1056 N N . THR A 1 132 ? -17.619 0.863 14.267 1.00 98.31 132 THR A N 1
ATOM 1057 C CA . THR A 1 132 ? -17.146 2.239 14.030 1.00 98.31 132 THR A CA 1
ATOM 1058 C C . THR A 1 132 ? -17.941 2.861 12.897 1.00 98.31 132 THR A C 1
ATOM 1060 O O . THR A 1 132 ? -18.264 2.169 11.942 1.00 98.31 132 THR A O 1
ATOM 1063 N N . LEU A 1 133 ? -18.191 4.167 12.959 1.00 98.19 133 LEU A N 1
ATOM 1064 C CA . LEU A 1 133 ? -18.783 4.908 11.843 1.00 98.19 133 LEU A CA 1
ATOM 1065 C C . LEU A 1 133 ? -17.838 4.948 10.638 1.00 98.19 133 LEU A C 1
ATOM 1067 O O . LEU A 1 133 ? -16.635 5.166 10.816 1.00 98.19 133 LEU A O 1
ATOM 1071 N N . GLY A 1 134 ? -18.395 4.820 9.439 1.00 98.44 134 GLY A N 1
ATOM 1072 C CA . GLY A 1 134 ? -17.768 5.201 8.178 1.00 98.44 134 GLY A CA 1
ATOM 1073 C C . GLY A 1 134 ? -18.230 6.566 7.669 1.00 98.44 134 GLY A C 1
ATOM 1074 O O . GLY A 1 134 ? -18.974 7.274 8.348 1.00 98.44 134 GLY A O 1
ATOM 1075 N N . ASN A 1 135 ? -17.733 6.990 6.507 1.00 98.31 135 ASN A N 1
ATOM 1076 C CA . ASN A 1 135 ? -18.015 8.319 5.956 1.00 98.31 135 ASN A CA 1
ATOM 1077 C C . ASN A 1 135 ? -19.412 8.443 5.335 1.00 98.31 135 ASN A C 1
ATOM 1079 O O . ASN A 1 135 ? -19.980 9.533 5.398 1.00 98.31 135 ASN A O 1
ATOM 1083 N N . HIS A 1 136 ? -19.978 7.384 4.758 1.00 98.44 136 HIS A N 1
ATOM 1084 C CA . HIS A 1 136 ? -21.347 7.388 4.232 1.00 98.44 136 HIS A CA 1
ATOM 1085 C C . HIS A 1 136 ? -22.414 7.276 5.332 1.00 98.44 136 HIS A C 1
ATOM 1087 O O . HIS A 1 136 ? -23.551 7.692 5.116 1.00 98.44 136 HIS A O 1
ATOM 1093 N N . ASP A 1 137 ? -22.062 6.823 6.541 1.00 98.25 137 ASP A N 1
ATOM 1094 C CA . ASP A 1 137 ? -22.988 6.844 7.688 1.00 98.25 137 ASP A CA 1
ATOM 1095 C C . ASP A 1 137 ? -23.395 8.282 8.100 1.00 98.25 137 ASP A C 1
ATOM 1097 O O . ASP A 1 137 ? -24.479 8.491 8.649 1.00 98.25 137 ASP A O 1
ATOM 1101 N N . PHE A 1 138 ? -22.565 9.296 7.812 1.00 97.25 138 PHE A N 1
ATOM 1102 C CA . PHE A 1 138 ? -22.860 10.712 8.086 1.00 97.25 138 PHE A CA 1
ATOM 1103 C C . PHE A 1 138 ? -23.743 11.355 7.006 1.00 97.25 138 PHE A C 1
ATOM 1105 O O . PHE A 1 138 ? -23.661 11.018 5.829 1.00 97.25 138 PHE A O 1
ATOM 1112 N N . TYR A 1 139 ? -24.519 12.371 7.400 1.00 95.94 139 TYR A N 1
ATOM 1113 C CA . TYR A 1 139 ? -25.213 13.271 6.476 1.00 95.94 139 TYR A CA 1
ATOM 1114 C C . TYR A 1 139 ? -24.859 14.744 6.777 1.00 95.94 139 TYR A C 1
ATOM 1116 O O . TYR A 1 139 ? -25.134 15.203 7.892 1.00 95.94 139 TYR A O 1
ATOM 1124 N N . PRO A 1 140 ? -24.331 15.520 5.807 1.00 97.00 140 PRO A N 1
ATOM 1125 C CA . PRO A 1 140 ? -23.894 15.093 4.473 1.00 97.00 140 PRO A CA 1
ATOM 1126 C C . PRO A 1 140 ? -22.711 14.114 4.512 1.00 97.00 140 PRO A C 1
ATOM 1128 O O . PRO A 1 140 ? -21.955 14.070 5.486 1.00 97.00 140 PRO A O 1
ATOM 1131 N N . SER A 1 141 ? -22.532 13.361 3.432 1.00 95.69 141 SER A N 1
ATOM 1132 C CA . SER A 1 141 ? -21.556 12.273 3.343 1.00 95.69 141 SER A CA 1
ATOM 1133 C C . SER A 1 141 ? -20.119 12.770 3.557 1.00 95.69 141 SER A C 1
ATOM 1135 O O . SER A 1 141 ? -19.672 13.778 2.994 1.00 95.69 141 SER A O 1
ATOM 1137 N N . GLY A 1 142 ? -19.377 12.056 4.401 1.00 94.69 142 GLY A N 1
ATOM 1138 C CA . GLY A 1 142 ? -17.985 12.344 4.748 1.00 94.69 142 GLY A CA 1
ATOM 1139 C C . GLY A 1 142 ? -17.757 13.647 5.516 1.00 94.69 142 GLY A C 1
ATOM 1140 O O . GLY A 1 142 ? -16.642 14.155 5.473 1.00 94.69 142 GLY A O 1
ATOM 1141 N N . GLN A 1 143 ? -18.781 14.218 6.163 1.00 96.50 143 GLN A N 1
ATOM 1142 C CA . GLN A 1 143 ? -18.661 15.433 6.983 1.00 96.50 143 GLN A CA 1
ATOM 1143 C C . GLN A 1 143 ? -18.851 15.090 8.472 1.00 96.50 143 GLN A C 1
ATOM 1145 O O . GLN A 1 143 ? -19.945 15.221 9.023 1.00 96.50 143 GLN A O 1
ATOM 1150 N N . ALA A 1 144 ? -17.791 14.633 9.136 1.00 95.94 144 ALA A N 1
ATOM 1151 C CA . ALA A 1 144 ? -17.832 14.269 10.547 1.00 95.94 144 ALA A CA 1
ATOM 1152 C C . ALA A 1 144 ? -17.660 15.524 11.420 1.00 95.94 144 ALA A C 1
ATOM 1154 O O . ALA A 1 144 ? -16.655 16.232 11.355 1.00 95.94 144 ALA A O 1
ATOM 1155 N N . ASN A 1 145 ? -18.654 15.836 12.255 1.00 93.06 145 ASN A N 1
ATOM 1156 C CA . ASN A 1 145 ? -18.647 17.096 12.997 1.00 93.06 145 ASN A CA 1
ATOM 1157 C C . ASN A 1 145 ? -17.521 17.120 14.061 1.00 93.06 145 ASN A C 1
ATOM 1159 O O . ASN A 1 145 ? -17.514 16.255 14.942 1.00 93.06 145 ASN A O 1
ATOM 1163 N N . PRO A 1 146 ? -16.594 18.104 14.048 1.00 93.62 146 PRO A N 1
ATOM 1164 C CA . PRO A 1 146 ? -15.568 18.255 15.084 1.00 93.62 146 PRO A CA 1
ATOM 1165 C C . PRO A 1 146 ? -16.111 18.742 16.441 1.00 93.62 146 PRO A C 1
ATOM 1167 O O . PRO A 1 146 ? -15.342 18.816 17.403 1.00 93.62 146 PRO A O 1
ATOM 1170 N N . ASN A 1 147 ? -17.396 19.104 16.531 1.00 92.12 147 ASN A N 1
ATOM 1171 C CA . ASN A 1 147 ? -18.060 19.493 17.771 1.00 92.12 147 ASN A CA 1
ATOM 1172 C C . ASN A 1 147 ? -18.473 18.262 18.599 1.00 92.12 147 ASN A C 1
ATOM 1174 O O . ASN A 1 147 ? -19.308 17.467 18.177 1.00 92.12 147 ASN A O 1
ATOM 1178 N N . ALA A 1 148 ? -17.959 18.175 19.827 1.00 89.69 148 ALA A N 1
ATOM 1179 C CA . ALA A 1 148 ? -18.246 17.094 20.772 1.00 89.69 148 ALA A CA 1
ATOM 1180 C C . ALA A 1 148 ? -19.674 17.108 21.365 1.00 89.69 148 ALA A C 1
ATOM 1182 O O . ALA A 1 148 ? -19.999 16.299 22.229 1.00 89.69 148 ALA A O 1
ATOM 1183 N N . SER A 1 149 ? -20.519 18.054 20.947 1.00 88.94 149 SER A N 1
ATOM 1184 C CA . SER A 1 149 ? -21.936 18.151 21.322 1.00 88.94 149 SER A CA 1
ATOM 1185 C C . SER A 1 149 ? -22.893 17.902 20.148 1.00 88.94 149 SER A C 1
ATOM 1187 O O . SER A 1 149 ? -24.051 18.312 20.220 1.00 88.94 149 SER A O 1
ATOM 1189 N N . ASP A 1 150 ? -22.443 17.271 19.055 1.00 91.81 150 ASP A N 1
ATOM 1190 C CA . ASP A 1 150 ? -23.350 16.885 17.965 1.00 91.81 150 ASP A CA 1
ATOM 1191 C C . ASP A 1 150 ? -24.283 15.734 18.405 1.00 91.81 150 ASP A C 1
ATOM 1193 O O . ASP A 1 150 ? -23.796 14.656 18.767 1.00 91.81 150 ASP A O 1
ATOM 1197 N N . PRO A 1 151 ? -25.620 15.903 18.351 1.00 93.94 151 PRO A N 1
ATOM 1198 C CA . PRO A 1 151 ? -26.557 14.842 18.706 1.00 93.94 151 PRO A CA 1
ATOM 1199 C C . PRO A 1 151 ? -26.456 13.594 17.816 1.00 93.94 151 PRO A C 1
ATOM 1201 O O . PRO A 1 151 ? -26.920 12.545 18.246 1.00 93.94 151 PRO A O 1
ATOM 1204 N N . PHE A 1 152 ? -25.856 13.654 16.620 1.00 95.94 152 PHE A N 1
ATOM 1205 C CA . PHE A 1 152 ? -25.604 12.482 15.770 1.00 95.94 152 PHE A CA 1
ATOM 1206 C C . PHE A 1 152 ? -24.780 11.408 16.495 1.00 95.94 152 PHE A C 1
ATOM 1208 O O . PHE A 1 152 ? -25.169 10.242 16.483 1.00 95.94 152 PHE A O 1
ATOM 1215 N N . TYR A 1 153 ? -23.708 11.787 17.203 1.00 97.00 153 TYR A N 1
ATOM 1216 C CA . TYR A 1 153 ? -22.912 10.831 17.984 1.00 97.00 153 TYR A CA 1
ATOM 1217 C C . TYR A 1 153 ? -23.729 10.191 19.112 1.00 97.00 153 TYR A C 1
ATOM 1219 O O . TYR A 1 153 ? -23.582 9.000 19.380 1.00 97.00 153 TYR A O 1
ATOM 1227 N N . THR A 1 154 ? -24.652 10.942 19.717 1.00 96.56 154 THR A N 1
ATOM 1228 C CA . THR A 1 154 ? -25.618 10.399 20.681 1.00 96.56 154 THR A CA 1
ATOM 1229 C C . THR A 1 154 ? -26.613 9.452 20.014 1.00 96.56 154 THR A C 1
ATOM 1231 O O . THR A 1 154 ? -26.765 8.335 20.493 1.00 96.56 154 THR A O 1
ATOM 1234 N N . ASN A 1 155 ? -27.208 9.824 18.873 1.00 96.88 155 ASN A N 1
ATOM 1235 C CA . ASN A 1 155 ? -28.142 8.970 18.129 1.00 96.88 155 ASN A CA 1
ATOM 1236 C C . ASN A 1 155 ? -27.519 7.606 17.779 1.00 96.88 155 ASN A C 1
ATOM 1238 O O . ASN A 1 155 ? -28.160 6.580 17.977 1.00 96.88 155 ASN A O 1
ATOM 1242 N N . ILE A 1 156 ? -26.267 7.598 17.311 1.00 97.00 156 ILE A N 1
ATOM 1243 C CA . ILE A 1 156 ? -25.509 6.377 17.002 1.00 97.00 156 ILE A CA 1
ATOM 1244 C C . ILE A 1 156 ? -25.163 5.593 18.276 1.00 97.00 156 ILE A C 1
ATOM 1246 O O . ILE A 1 156 ? -25.384 4.385 18.339 1.00 97.00 156 ILE A O 1
ATOM 1250 N N . THR A 1 157 ? -24.661 6.265 19.319 1.00 97.00 157 THR A N 1
ATOM 1251 C CA . THR A 1 157 ? -24.313 5.581 20.578 1.00 97.00 157 THR A CA 1
ATOM 1252 C C . THR A 1 157 ? -25.534 4.921 21.208 1.00 97.00 157 THR A C 1
ATOM 1254 O O . THR A 1 157 ? -25.424 3.821 21.740 1.00 97.00 157 THR A O 1
ATOM 1257 N N . ASP A 1 158 ? -26.705 5.549 21.130 1.00 96.81 158 ASP A N 1
ATOM 1258 C CA . ASP A 1 158 ? -27.928 5.022 21.730 1.00 96.81 158 ASP A CA 1
ATOM 1259 C C . ASP A 1 158 ? -28.406 3.723 21.049 1.00 96.81 158 ASP A C 1
ATOM 1261 O O . ASP A 1 158 ? -29.039 2.900 21.713 1.00 96.81 158 ASP A O 1
ATOM 1265 N N . MET A 1 159 ? -28.038 3.496 19.778 1.00 96.12 159 MET A N 1
ATOM 1266 C CA . MET A 1 159 ? -28.236 2.225 19.061 1.00 96.12 159 MET A CA 1
ATOM 1267 C C . MET A 1 159 ? -27.213 1.147 19.461 1.00 96.12 159 MET A C 1
ATOM 1269 O O . MET A 1 159 ? -27.546 -0.034 19.488 1.00 96.12 159 MET A O 1
ATOM 1273 N N . TRP A 1 160 ? -25.964 1.532 19.748 1.00 96.94 160 TRP A N 1
ATOM 1274 C CA . TRP A 1 160 ? -24.840 0.600 19.954 1.00 96.94 160 TRP A CA 1
ATOM 1275 C C . TRP A 1 160 ? -24.456 0.375 21.427 1.00 96.94 160 TRP A C 1
ATOM 1277 O O . TRP A 1 160 ? -23.633 -0.494 21.726 1.00 96.94 160 TRP A O 1
ATOM 1287 N N . GLN A 1 161 ? -25.033 1.133 22.366 1.00 95.69 161 GLN A N 1
ATOM 1288 C CA . GLN A 1 161 ? -24.626 1.150 23.778 1.00 95.69 161 GLN A CA 1
ATOM 1289 C C . GLN A 1 161 ? -24.641 -0.232 24.442 1.00 95.69 161 GLN A C 1
ATOM 1291 O O . GLN A 1 161 ? -23.720 -0.543 25.195 1.00 95.69 161 GLN A O 1
ATOM 1296 N N . ASP A 1 162 ? -25.595 -1.106 24.110 1.00 94.12 162 ASP A N 1
ATOM 1297 C CA . ASP A 1 162 ? -25.687 -2.461 24.674 1.00 94.12 162 ASP A CA 1
ATOM 1298 C C . ASP A 1 162 ? -24.484 -3.348 24.325 1.00 94.12 162 ASP A C 1
ATOM 1300 O O . ASP A 1 162 ? -24.159 -4.297 25.055 1.00 94.12 162 ASP A O 1
ATOM 1304 N N . TRP A 1 163 ? -23.764 -3.045 23.243 1.00 95.81 163 TRP A N 1
ATOM 1305 C CA . TRP A 1 163 ? -22.533 -3.749 22.904 1.00 95.81 163 TRP A CA 1
ATOM 1306 C C . TRP A 1 163 ? -21.343 -3.324 23.780 1.00 95.81 163 TRP A C 1
ATOM 1308 O O . TRP A 1 163 ? -20.440 -4.130 24.017 1.00 95.81 163 TRP A O 1
ATOM 1318 N N . ILE A 1 164 ? -21.378 -2.108 24.336 1.00 95.25 164 ILE A N 1
ATOM 1319 C CA . ILE A 1 164 ? -20.286 -1.487 25.106 1.00 95.25 164 ILE A CA 1
ATOM 1320 C C . ILE A 1 164 ? -20.626 -1.188 26.581 1.00 95.25 164 ILE A C 1
ATOM 1322 O O . ILE A 1 164 ? -19.748 -0.741 27.315 1.00 95.25 164 ILE A O 1
ATOM 1326 N N . LEU A 1 165 ? -21.846 -1.467 27.061 1.00 89.44 165 LEU A N 1
ATOM 1327 C CA . LEU A 1 165 ? -22.360 -0.966 28.354 1.00 89.44 165 LEU A CA 1
ATOM 1328 C C . LEU A 1 165 ? -21.514 -1.334 29.589 1.00 89.44 165 LEU A C 1
ATOM 1330 O O . LEU A 1 165 ? -21.436 -0.567 30.544 1.00 89.44 165 LEU A O 1
ATOM 1334 N N . ASN A 1 166 ? -20.836 -2.484 29.554 1.00 84.75 166 ASN A N 1
ATOM 1335 C CA . ASN A 1 166 ? -19.986 -2.976 30.645 1.00 84.75 166 ASN A CA 1
ATOM 1336 C C . ASN A 1 166 ? -18.552 -2.400 30.618 1.00 84.75 166 ASN A C 1
ATOM 1338 O O . ASN A 1 166 ? -17.700 -2.834 31.394 1.00 84.75 166 ASN A O 1
ATOM 1342 N N . GLN A 1 167 ? -18.251 -1.466 29.712 1.00 84.44 167 GLN A N 1
ATOM 1343 C CA . GLN A 1 167 ? -16.906 -0.939 29.475 1.00 84.44 167 GLN A CA 1
ATOM 1344 C C . GLN A 1 167 ? -16.788 0.480 30.046 1.00 84.44 167 GLN A C 1
ATOM 1346 O O . GLN A 1 167 ? -17.562 1.379 29.717 1.00 84.44 167 GLN A O 1
ATOM 1351 N N . SER A 1 168 ? -15.818 0.684 30.941 1.00 75.88 168 SER A N 1
ATOM 1352 C CA . SER A 1 168 ? -15.677 1.926 31.709 1.00 75.88 168 SER A CA 1
ATOM 1353 C C . SER A 1 168 ? -15.545 3.152 30.798 1.00 75.88 168 SER A C 1
ATOM 1355 O O . SER A 1 168 ? -14.577 3.257 30.054 1.00 75.88 168 SER A O 1
ATOM 1357 N N . ASN A 1 169 ? -16.490 4.091 30.912 1.00 91.00 169 ASN A N 1
ATOM 1358 C CA . ASN A 1 169 ? -16.576 5.351 30.157 1.00 91.00 169 ASN A CA 1
ATOM 1359 C C . ASN A 1 169 ? -16.888 5.245 28.645 1.00 91.00 169 ASN A C 1
ATOM 1361 O O . ASN A 1 169 ? -17.196 6.271 28.045 1.00 91.00 169 ASN A O 1
ATOM 1365 N N . ALA A 1 170 ? -16.907 4.051 28.040 1.00 95.50 170 ALA A N 1
ATOM 1366 C CA . ALA A 1 170 ? -17.018 3.873 26.583 1.00 95.50 170 ALA A CA 1
ATOM 1367 C C . ALA A 1 170 ? -18.244 4.566 25.948 1.00 95.50 170 ALA A C 1
ATOM 1369 O O . ALA A 1 170 ? -18.126 5.181 24.892 1.00 95.50 170 ALA A O 1
ATOM 1370 N N . ILE A 1 171 ? -19.406 4.535 26.613 1.00 96.88 171 ILE A N 1
ATOM 1371 C CA . ILE A 1 171 ? -20.624 5.231 26.154 1.00 96.88 171 ILE A CA 1
ATOM 1372 C C . ILE A 1 171 ? -20.417 6.756 26.094 1.00 96.88 171 ILE A C 1
ATOM 1374 O O . ILE A 1 171 ? -20.874 7.402 25.157 1.00 96.88 171 ILE A O 1
ATOM 1378 N N . ASN A 1 172 ? -19.715 7.351 27.062 1.00 95.69 172 ASN A N 1
ATOM 1379 C CA . ASN A 1 172 ? -19.482 8.799 27.080 1.00 95.69 172 ASN A CA 1
ATOM 1380 C C . ASN A 1 172 ? -18.498 9.222 25.983 1.00 95.69 172 ASN A C 1
ATOM 1382 O O . ASN A 1 172 ? -18.689 10.259 25.359 1.00 95.69 172 ASN A O 1
ATOM 1386 N N . GLU A 1 173 ? -17.472 8.406 25.731 1.00 96.25 173 GLU A N 1
ATOM 1387 C CA . GLU A 1 173 ? -16.501 8.608 24.645 1.00 96.25 173 GLU A CA 1
ATOM 1388 C C . GLU A 1 173 ? -17.201 8.514 23.280 1.00 96.25 173 GLU A C 1
ATOM 1390 O O . GLU A 1 173 ? -17.058 9.397 22.432 1.00 96.25 173 GLU A O 1
ATOM 1395 N N . SER A 1 174 ? -18.065 7.507 23.113 1.00 97.00 174 SER A N 1
ATOM 1396 C CA . SER A 1 174 ? -18.854 7.322 21.896 1.00 97.00 174 SER A CA 1
ATOM 1397 C C . SER A 1 174 ? -19.812 8.501 21.662 1.00 97.00 174 SER A C 1
ATOM 1399 O O . SER A 1 174 ? -19.826 9.046 20.557 1.00 97.00 174 SER A O 1
ATOM 1401 N N . ARG A 1 175 ? -20.488 9.012 22.707 1.00 96.75 175 ARG A N 1
ATOM 1402 C CA . ARG A 1 175 ? -21.302 10.245 22.623 1.00 96.75 175 ARG A CA 1
ATOM 1403 C C . ARG A 1 175 ? -20.470 11.515 22.376 1.00 96.75 175 ARG A C 1
ATOM 1405 O O . ARG A 1 175 ? -20.983 12.446 21.768 1.00 96.75 175 ARG A O 1
ATOM 1412 N N . GLN A 1 176 ? -19.204 11.560 22.804 1.00 95.62 176 GLN A N 1
ATOM 1413 C CA . GLN A 1 176 ? -18.295 12.697 22.585 1.00 95.62 176 GLN A CA 1
ATOM 1414 C C . GLN A 1 176 ? -17.831 12.816 21.122 1.00 95.62 176 GLN A C 1
ATOM 1416 O O . GLN A 1 176 ? -17.502 13.918 20.682 1.00 95.62 176 GLN A O 1
ATOM 1421 N N . GLY A 1 177 ? -17.758 11.719 20.361 1.00 96.38 177 GLY A N 1
ATOM 1422 C CA . GLY A 1 177 ? -17.203 11.795 19.005 1.00 96.38 177 GLY A CA 1
ATOM 1423 C C . GLY A 1 177 ? -17.173 10.522 18.166 1.00 96.38 177 GLY A C 1
ATOM 1424 O O . GLY A 1 177 ? -16.400 10.463 17.211 1.00 96.38 177 GLY A O 1
ATOM 1425 N N . GLY A 1 178 ? -17.950 9.491 18.505 1.00 96.75 178 GLY A N 1
ATOM 1426 C CA . GLY A 1 178 ? -17.991 8.227 17.761 1.00 96.75 178 GLY A CA 1
ATOM 1427 C C . GLY A 1 178 ? -16.753 7.334 17.928 1.00 96.75 178 GLY A C 1
ATOM 1428 O O . GLY A 1 178 ? -16.560 6.421 17.130 1.00 96.75 178 GLY A O 1
ATOM 1429 N N . PHE A 1 179 ? -15.918 7.584 18.941 1.00 98.12 179 PHE A N 1
ATOM 1430 C CA . PHE A 1 179 ? -14.734 6.788 19.288 1.00 98.12 179 PHE A CA 1
ATOM 1431 C C . PHE A 1 179 ? -14.852 6.263 20.725 1.00 98.12 179 PHE A C 1
ATOM 1433 O O . PHE A 1 179 ? -15.477 6.912 21.556 1.00 98.12 179 PHE A O 1
ATOM 1440 N N . TYR A 1 180 ? -14.287 5.098 21.043 1.00 98.44 180 TYR A N 1
ATOM 1441 C CA . TYR A 1 180 ? -14.373 4.507 22.387 1.00 98.44 180 TYR A CA 1
ATOM 1442 C C . TYR A 1 180 ? -13.338 3.392 22.607 1.00 98.44 180 TYR A C 1
ATOM 1444 O O . TYR A 1 180 ? -12.771 2.839 21.660 1.00 98.44 180 TYR A O 1
ATOM 1452 N N . ALA A 1 181 ? -13.094 3.033 23.870 1.00 97.81 181 ALA A N 1
ATOM 1453 C CA . ALA A 1 181 ? -12.210 1.928 24.244 1.00 97.81 181 ALA A CA 1
ATOM 1454 C C . ALA A 1 181 ? -12.964 0.779 24.930 1.00 97.81 181 ALA A C 1
ATOM 1456 O O . ALA A 1 181 ? -13.785 1.001 25.818 1.00 97.81 181 ALA A O 1
ATOM 1457 N N . VAL A 1 182 ? -12.626 -0.468 24.583 1.00 96.94 182 VAL A N 1
ATOM 1458 C CA . VAL A 1 182 ? -13.147 -1.675 25.254 1.00 96.94 182 VAL A CA 1
ATOM 1459 C C . VAL A 1 182 ? -12.024 -2.646 25.606 1.00 96.94 182 VAL A C 1
ATOM 1461 O O . VAL A 1 182 ? -11.054 -2.791 24.860 1.00 96.94 182 VAL A O 1
ATOM 1464 N N . ARG A 1 183 ? -12.140 -3.355 26.732 1.00 95.12 183 ARG A N 1
ATOM 1465 C CA . ARG A 1 183 ? -11.285 -4.514 27.034 1.00 95.12 183 ARG A CA 1
ATOM 1466 C C . ARG A 1 183 ? -11.903 -5.773 26.434 1.00 95.12 183 ARG A C 1
ATOM 1468 O O . ARG A 1 183 ? -13.009 -6.152 26.813 1.00 95.12 183 ARG A O 1
ATOM 1475 N N . LEU A 1 184 ? -11.164 -6.407 25.524 1.00 94.44 184 LEU A N 1
ATOM 1476 C CA . LEU A 1 184 ? -11.480 -7.712 24.931 1.00 94.44 184 LEU A CA 1
ATOM 1477 C C . LEU A 1 184 ? -11.064 -8.863 25.859 1.00 94.44 184 LEU A C 1
ATOM 1479 O O . LEU A 1 184 ? -11.684 -9.918 25.872 1.00 94.44 184 LEU A O 1
ATOM 1483 N N . SER A 1 185 ? -10.005 -8.660 26.645 1.00 91.19 185 SER A N 1
ATOM 1484 C CA . SER A 1 185 ? -9.572 -9.570 27.708 1.00 91.19 185 SER A CA 1
ATOM 1485 C C . SER A 1 185 ? -8.877 -8.783 28.824 1.00 91.19 185 SER A C 1
ATOM 1487 O O . SER A 1 185 ? -8.657 -7.576 28.705 1.00 91.19 185 SER A O 1
ATOM 1489 N N . ALA A 1 186 ? -8.448 -9.459 29.894 1.00 88.88 186 ALA A N 1
ATOM 1490 C CA . ALA A 1 186 ? -7.622 -8.850 30.943 1.00 88.88 186 ALA A CA 1
ATOM 1491 C C . ALA A 1 186 ? -6.253 -8.327 30.440 1.00 88.88 186 ALA A C 1
ATOM 1493 O O . ALA A 1 186 ? -5.527 -7.678 31.197 1.00 88.88 186 ALA A O 1
ATOM 1494 N N . LYS A 1 187 ? -5.881 -8.625 29.184 1.00 93.38 187 LYS A N 1
ATOM 1495 C CA . LYS A 1 187 ? -4.620 -8.204 28.562 1.00 93.38 187 LYS A CA 1
ATOM 1496 C C . LYS A 1 187 ? -4.735 -7.616 27.157 1.00 93.38 187 LYS A C 1
ATOM 1498 O O . LYS A 1 187 ? -3.711 -7.180 26.639 1.00 93.38 187 LYS A O 1
ATOM 1503 N N . VAL A 1 188 ? -5.928 -7.517 26.570 1.00 97.38 188 VAL A N 1
ATOM 1504 C CA . VAL A 1 188 ? -6.128 -6.927 25.234 1.00 97.38 188 VAL A CA 1
ATOM 1505 C C . VAL A 1 188 ? -7.223 -5.859 25.268 1.00 97.38 188 VAL A C 1
ATOM 1507 O O . VAL A 1 188 ? -8.350 -6.129 25.687 1.00 97.38 188 VAL A O 1
ATOM 1510 N N . ARG A 1 189 ? -6.896 -4.654 24.790 1.00 97.75 189 ARG A N 1
ATOM 1511 C CA . ARG A 1 189 ? -7.805 -3.516 24.587 1.00 97.75 189 ARG A CA 1
ATOM 1512 C C . ARG A 1 189 ? -8.021 -3.285 23.088 1.00 97.75 189 ARG A C 1
ATOM 1514 O O . ARG A 1 189 ? -7.079 -3.400 22.307 1.00 97.75 189 ARG A O 1
ATOM 1521 N N . LEU A 1 190 ? -9.240 -2.933 22.699 1.00 98.44 190 LEU A N 1
ATOM 1522 C CA . LEU A 1 190 ? -9.576 -2.402 21.380 1.00 98.44 190 LEU A CA 1
ATOM 1523 C C . LEU A 1 190 ? -9.822 -0.895 21.509 1.00 98.44 190 LEU A C 1
ATOM 1525 O O . LEU A 1 190 ? -10.550 -0.469 22.408 1.00 98.44 190 LEU A O 1
ATOM 1529 N N . LEU A 1 191 ? -9.219 -0.106 20.620 1.00 98.69 191 LEU A N 1
ATOM 1530 C CA . LEU A 1 191 ? -9.535 1.311 20.430 1.00 98.69 191 LEU A CA 1
ATOM 1531 C C . LEU A 1 191 ? -10.307 1.464 19.119 1.00 98.69 191 LEU A C 1
ATOM 1533 O O . LEU A 1 191 ? -9.734 1.283 18.044 1.00 98.69 191 LEU A O 1
ATOM 1537 N N . ALA A 1 192 ? -11.594 1.775 19.232 1.00 98.69 192 ALA A N 1
ATOM 1538 C CA . ALA A 1 192 ? -12.488 2.069 18.122 1.00 98.69 192 ALA A CA 1
ATOM 1539 C C . ALA A 1 192 ? -12.435 3.575 17.830 1.00 98.69 192 ALA A C 1
ATOM 1541 O O . ALA A 1 192 ? -12.686 4.385 18.722 1.00 98.69 192 ALA A O 1
ATOM 1542 N N . LEU A 1 193 ? -12.055 3.949 16.608 1.00 98.81 193 LEU A N 1
ATOM 1543 C CA . LEU A 1 193 ? -11.781 5.328 16.203 1.00 98.81 193 LEU A CA 1
ATOM 1544 C C . LEU A 1 193 ? -12.787 5.831 15.167 1.00 98.81 193 LEU A C 1
ATOM 1546 O O . LEU A 1 193 ? -13.115 5.138 14.205 1.00 98.81 193 LEU A O 1
ATOM 1550 N N . ASN A 1 194 ? -13.159 7.102 15.291 1.00 98.62 194 ASN A N 1
ATOM 1551 C CA . ASN A 1 194 ? -13.827 7.853 14.237 1.00 98.62 194 ASN A CA 1
ATOM 1552 C C . ASN A 1 194 ? -12.756 8.490 13.334 1.00 98.62 194 ASN A C 1
ATOM 1554 O O . ASN A 1 194 ? -12.380 9.652 13.513 1.00 98.62 194 ASN A O 1
ATOM 1558 N N . THR A 1 195 ? -12.215 7.722 12.384 1.00 98.62 195 THR A N 1
ATOM 1559 C CA . THR A 1 195 ? -11.189 8.214 11.443 1.00 98.62 195 THR A CA 1
ATOM 1560 C C . THR A 1 195 ? -11.745 9.097 10.325 1.00 98.62 195 THR A C 1
ATOM 1562 O O . THR A 1 195 ? -10.968 9.756 9.637 1.00 98.62 195 THR A O 1
ATOM 1565 N N . ASN A 1 196 ? -13.070 9.199 10.188 1.00 98.31 196 ASN A N 1
ATOM 1566 C CA . ASN A 1 196 ? -13.741 10.077 9.220 1.00 98.31 196 ASN A CA 1
ATOM 1567 C C . ASN A 1 196 ? -13.410 11.555 9.477 1.00 98.31 196 ASN A C 1
ATOM 1569 O O . ASN A 1 196 ? -13.197 12.317 8.542 1.00 98.31 196 ASN A O 1
ATOM 1573 N N . LEU A 1 197 ? -13.210 11.925 10.747 1.00 97.88 197 LEU A N 1
ATOM 1574 C CA . LEU A 1 197 ? -12.710 13.240 11.172 1.00 97.88 197 LEU A CA 1
ATOM 1575 C C . LEU A 1 197 ? -11.338 13.607 10.579 1.00 97.88 197 LEU A C 1
ATOM 1577 O O . LEU A 1 197 ? -10.920 14.763 10.659 1.00 97.88 197 LEU A O 1
ATOM 1581 N N . TYR A 1 198 ? -10.608 12.641 10.019 1.00 97.69 198 TYR A N 1
ATOM 1582 C CA . TYR A 1 198 ? -9.312 12.852 9.379 1.00 97.69 198 TYR A CA 1
ATOM 1583 C C . TYR A 1 198 ? -9.385 12.874 7.844 1.00 97.69 198 TYR A C 1
ATOM 1585 O O . TYR A 1 198 ? -8.367 13.149 7.202 1.00 97.69 198 TYR A O 1
ATOM 1593 N N . TYR A 1 199 ? -10.557 12.590 7.268 1.00 97.19 199 TYR A N 1
ATOM 1594 C CA . TYR A 1 199 ? -10.766 12.276 5.856 1.00 97.19 199 TYR A CA 1
ATOM 1595 C C . TYR A 1 199 ? -10.612 13.495 4.934 1.00 97.19 199 TYR A C 1
ATOM 1597 O O . TYR A 1 199 ? -11.084 14.585 5.244 1.00 97.19 199 TYR A O 1
ATOM 1605 N N . THR A 1 200 ? -9.993 13.325 3.763 1.00 92.94 200 THR A N 1
ATOM 1606 C CA . THR A 1 200 ? -9.737 14.411 2.798 1.00 92.94 200 THR A CA 1
ATOM 1607 C C . THR A 1 200 ? -10.993 14.969 2.123 1.00 92.94 200 THR A C 1
ATOM 1609 O O . THR A 1 200 ? -10.946 16.076 1.586 1.00 92.94 200 THR A O 1
ATOM 1612 N N . SER A 1 201 ? -12.126 14.262 2.193 1.00 92.62 201 SER A N 1
ATOM 1613 C CA . SER A 1 201 ? -13.437 14.786 1.773 1.00 92.62 201 SER A CA 1
ATOM 1614 C C . SER A 1 201 ? -14.165 15.575 2.872 1.00 92.62 201 SER A C 1
ATOM 1616 O O . SER A 1 201 ? -15.143 16.266 2.563 1.00 92.62 201 SER A O 1
ATOM 1618 N N . ASP A 1 202 ? -13.699 15.504 4.125 1.00 93.88 202 ASP A N 1
ATOM 1619 C CA . ASP A 1 202 ? -14.225 16.289 5.244 1.00 93.88 202 ASP A CA 1
ATOM 1620 C C . ASP A 1 202 ? -13.759 17.747 5.128 1.00 93.88 202 ASP A C 1
ATOM 1622 O O . ASP A 1 202 ? -12.563 18.044 5.014 1.00 93.88 202 ASP A O 1
ATOM 1626 N N . LYS A 1 203 ? -14.726 18.668 5.123 1.00 93.62 203 LYS A N 1
ATOM 1627 C CA . LYS A 1 203 ? -14.514 20.118 4.972 1.00 93.62 203 LYS A CA 1
ATOM 1628 C C . LYS A 1 203 ? -14.643 20.876 6.296 1.00 93.62 203 LYS A C 1
ATOM 1630 O O . LYS A 1 203 ? -14.374 22.076 6.328 1.00 93.62 203 LYS A O 1
ATOM 1635 N N . LEU A 1 204 ? -15.046 20.201 7.372 1.00 93.25 204 LEU A N 1
ATOM 1636 C CA . LEU A 1 204 ? -15.245 20.754 8.713 1.00 93.25 204 LEU A CA 1
ATOM 1637 C C . LEU A 1 204 ? -13.951 20.691 9.536 1.00 93.25 204 LEU A C 1
ATOM 1639 O O . LEU A 1 204 ? -13.610 21.644 10.239 1.00 93.25 204 LEU A O 1
ATOM 1643 N N . THR A 1 205 ? -13.205 19.590 9.432 1.00 93.56 205 THR A N 1
ATOM 1644 C CA . THR A 1 205 ? -11.988 19.346 10.225 1.00 93.56 205 THR A CA 1
ATOM 1645 C C . THR A 1 205 ? -10.647 19.921 9.722 1.00 93.56 205 THR A C 1
ATOM 1647 O O . THR A 1 205 ? -9.763 20.037 10.573 1.00 93.56 205 THR A O 1
ATOM 1650 N N . PRO A 1 206 ? -10.412 20.358 8.457 1.00 85.44 206 PRO A N 1
ATOM 1651 C CA . PRO A 1 206 ? -9.062 20.695 7.960 1.00 85.44 206 PRO A CA 1
ATOM 1652 C C . PRO A 1 206 ? -8.258 21.736 8.762 1.00 85.44 206 PRO A C 1
ATOM 1654 O O . PRO A 1 206 ? -7.029 21.748 8.697 1.00 85.44 206 PRO A O 1
ATOM 1657 N N . ASN A 1 207 ? -8.937 22.616 9.507 1.00 87.88 207 ASN A N 1
ATOM 1658 C CA . ASN A 1 207 ? -8.326 23.664 10.336 1.00 87.88 207 ASN A CA 1
ATOM 1659 C C . ASN A 1 207 ? -8.332 23.342 11.848 1.00 87.88 207 ASN A C 1
ATOM 1661 O O . ASN A 1 207 ? -7.979 24.198 12.659 1.00 87.88 207 ASN A O 1
ATOM 1665 N N . VAL A 1 208 ? -8.743 22.134 12.249 1.00 92.69 208 VAL A N 1
ATOM 1666 C CA . VAL A 1 208 ? -8.908 21.721 13.652 1.00 92.69 208 VAL A CA 1
ATOM 1667 C C . VAL A 1 208 ? -7.750 20.813 14.068 1.00 92.69 208 VAL A C 1
ATOM 1669 O O . VAL A 1 208 ? -7.610 19.711 13.559 1.00 92.69 208 VAL A O 1
ATOM 1672 N N . THR A 1 209 ? -6.917 21.230 15.025 1.00 92.38 209 THR A N 1
ATOM 1673 C CA . THR A 1 209 ? -5.703 20.481 15.431 1.00 92.38 209 THR A CA 1
ATOM 1674 C C . THR A 1 209 ? -5.988 19.120 16.089 1.00 92.38 209 THR A C 1
ATOM 1676 O O . THR A 1 209 ? -5.129 18.231 16.102 1.00 92.38 209 THR A O 1
ATOM 1679 N N . ASP A 1 210 ? -7.164 18.964 16.698 1.00 96.44 210 ASP A N 1
ATOM 1680 C CA . ASP A 1 210 ? -7.590 17.754 17.409 1.00 96.44 210 ASP A CA 1
ATOM 1681 C C . ASP A 1 210 ? -9.131 17.662 17.433 1.00 96.44 210 ASP A C 1
ATOM 1683 O O . ASP A 1 210 ? -9.756 18.068 18.416 1.00 96.44 210 ASP A O 1
ATOM 1687 N N . PRO A 1 211 ? -9.779 17.240 16.330 1.00 96.19 211 PRO A N 1
ATOM 1688 C CA . PRO A 1 211 ? -11.238 17.165 16.274 1.00 96.19 211 PRO A CA 1
ATOM 1689 C C . PRO A 1 211 ? -11.766 16.231 17.373 1.00 96.19 211 PRO A C 1
ATOM 1691 O O . PRO A 1 211 ? -11.204 15.155 17.592 1.00 96.19 211 PRO A O 1
ATOM 1694 N N . VAL A 1 212 ? -12.793 16.693 18.104 1.00 96.50 212 VAL A N 1
ATOM 1695 C CA . VAL A 1 212 ? -13.376 16.073 19.321 1.00 96.50 212 VAL A CA 1
ATOM 1696 C C . VAL A 1 212 ? -12.371 15.613 20.404 1.00 96.50 212 VAL A C 1
ATOM 1698 O O . VAL A 1 212 ? -12.748 14.900 21.334 1.00 96.50 212 VAL A O 1
ATOM 1701 N N . GLY A 1 213 ? -11.101 16.040 20.339 1.00 97.31 213 GLY A N 1
ATOM 1702 C CA . GLY A 1 213 ? -10.028 15.639 21.263 1.00 97.31 213 GLY A CA 1
ATOM 1703 C C . GLY A 1 213 ? -9.508 14.204 21.079 1.00 97.31 213 GLY A C 1
A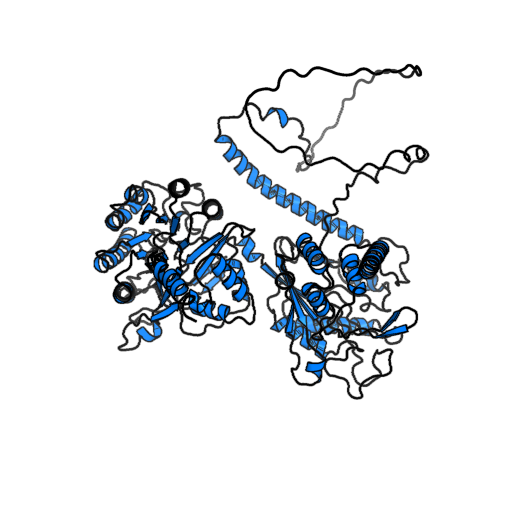TOM 1704 O O . GLY A 1 213 ? -8.842 13.676 21.974 1.00 97.31 213 GLY A O 1
ATOM 1705 N N . GLN A 1 214 ? -9.814 13.553 19.951 1.00 98.31 214 GLN A N 1
ATOM 1706 C CA . GLN A 1 214 ? -9.567 12.120 19.758 1.00 98.31 214 GLN A CA 1
ATOM 1707 C C . GLN A 1 214 ? -8.079 11.727 19.855 1.00 98.31 214 GLN A C 1
ATOM 1709 O O . GLN A 1 214 ? -7.780 10.648 20.363 1.00 98.31 214 GLN A O 1
ATOM 1714 N N . PHE A 1 215 ? -7.119 12.561 19.434 1.00 98.50 215 PHE A N 1
ATOM 1715 C CA . PHE A 1 215 ? -5.699 12.181 19.512 1.00 98.50 215 PHE A CA 1
ATOM 1716 C C . PHE A 1 215 ? -5.123 12.274 20.933 1.00 98.50 215 PHE A C 1
ATOM 1718 O O . PHE A 1 215 ? -4.312 11.431 21.319 1.00 98.50 215 PHE A O 1
ATOM 1725 N N . ASP A 1 216 ? -5.522 13.280 21.714 1.00 98.31 216 ASP A N 1
ATOM 1726 C CA . ASP A 1 216 ? -5.195 13.378 23.145 1.00 98.31 216 ASP A CA 1
ATOM 1727 C C . ASP A 1 216 ? -5.792 12.188 23.920 1.00 98.31 216 ASP A C 1
ATOM 1729 O O . ASP A 1 216 ? -5.102 11.543 24.716 1.00 98.31 216 ASP A O 1
ATOM 1733 N N . TRP A 1 217 ? -7.034 11.812 23.601 1.00 98.19 217 TRP A N 1
ATOM 1734 C CA . TRP A 1 217 ? -7.655 10.590 24.109 1.00 98.19 217 TRP A CA 1
ATOM 1735 C C . TRP A 1 217 ? -6.878 9.322 23.706 1.00 98.19 217 TRP A C 1
ATOM 1737 O O . TRP A 1 217 ? -6.536 8.527 24.582 1.00 98.19 217 TRP A O 1
ATOM 1747 N N . MET A 1 218 ? -6.500 9.157 22.429 1.00 98.56 218 MET A N 1
ATOM 1748 C CA . MET A 1 218 ? -5.691 8.017 21.961 1.00 98.56 218 MET A CA 1
ATOM 1749 C C . MET A 1 218 ? -4.377 7.893 22.744 1.00 98.56 218 MET A C 1
ATOM 1751 O O . MET A 1 218 ? -4.015 6.796 23.166 1.00 98.56 218 MET A O 1
ATOM 1755 N N . GLN A 1 219 ? -3.665 9.003 22.972 1.00 98.62 219 GLN A N 1
ATOM 1756 C CA . GLN A 1 219 ? -2.415 8.995 23.740 1.00 98.62 219 GLN A CA 1
ATOM 1757 C C . GLN A 1 219 ? -2.639 8.568 25.195 1.00 98.62 219 GLN A C 1
ATOM 1759 O O . GLN A 1 219 ? -1.879 7.749 25.714 1.00 98.62 219 GLN A O 1
ATOM 1764 N N . LYS A 1 220 ? -3.706 9.051 25.844 1.00 98.31 220 LYS A N 1
ATOM 1765 C CA . LYS A 1 220 ? -4.080 8.644 27.210 1.00 98.31 220 LYS A CA 1
ATOM 1766 C C . LYS A 1 220 ? -4.416 7.154 27.289 1.00 98.31 220 LYS A C 1
ATOM 1768 O O . LYS A 1 220 ? -3.881 6.462 28.154 1.00 98.31 220 LYS A O 1
ATOM 1773 N N . GLN A 1 221 ? -5.227 6.649 26.361 1.00 98.12 221 GLN A N 1
ATOM 1774 C CA . GLN A 1 221 ? -5.604 5.234 26.270 1.00 98.12 221 GLN A CA 1
ATOM 1775 C C . GLN A 1 221 ? -4.386 4.322 26.058 1.00 98.12 221 GLN A C 1
ATOM 1777 O O . GLN A 1 221 ? -4.221 3.327 26.765 1.00 98.12 221 GLN A O 1
ATOM 1782 N N . LEU A 1 222 ? -3.494 4.680 25.127 1.00 98.69 222 LEU A N 1
ATOM 1783 C CA . LEU A 1 222 ? -2.266 3.929 24.848 1.00 98.69 222 LEU A CA 1
ATOM 1784 C C . LEU A 1 222 ? -1.289 3.966 26.033 1.00 98.69 222 LEU A C 1
ATOM 1786 O O . LEU A 1 222 ? -0.703 2.940 26.378 1.00 98.69 222 LEU A O 1
ATOM 1790 N N . GLN A 1 223 ? -1.151 5.107 26.712 1.00 98.50 223 GLN A N 1
ATOM 1791 C CA . GLN A 1 223 ? -0.308 5.230 27.903 1.00 98.50 223 GLN A CA 1
ATOM 1792 C C . GLN A 1 223 ? -0.856 4.438 29.105 1.00 98.50 223 GLN A C 1
ATOM 1794 O O . GLN A 1 223 ? -0.076 3.864 29.869 1.00 98.50 223 GLN A O 1
ATOM 1799 N N . GLU A 1 224 ? -2.179 4.366 29.270 1.00 97.44 224 GLU A N 1
ATOM 1800 C CA . GLU A 1 224 ? -2.836 3.554 30.303 1.00 97.44 224 GLU A CA 1
ATOM 1801 C C . GLU A 1 224 ? -2.725 2.049 30.006 1.00 97.44 224 GLU A C 1
ATOM 1803 O O . GLU A 1 224 ? -2.409 1.262 30.899 1.00 97.44 224 GLU A O 1
ATOM 1808 N N . ALA A 1 225 ? -2.905 1.642 28.746 1.00 97.94 225 ALA A N 1
ATOM 1809 C CA . ALA A 1 225 ? -2.658 0.268 28.313 1.00 97.94 225 ALA A CA 1
ATOM 1810 C C . ALA A 1 225 ? -1.192 -0.136 28.565 1.00 97.94 225 ALA A C 1
ATOM 1812 O O . ALA A 1 225 ? -0.926 -1.200 29.131 1.00 97.94 225 ALA A O 1
ATOM 1813 N N . LYS A 1 226 ? -0.238 0.750 28.245 1.00 98.06 226 LYS A N 1
ATOM 1814 C CA . LYS A 1 226 ? 1.200 0.537 28.474 1.00 98.06 226 LYS A CA 1
ATOM 1815 C C . LYS A 1 226 ? 1.542 0.361 29.953 1.00 98.06 226 LYS A C 1
ATOM 1817 O O . LYS A 1 226 ? 2.267 -0.571 30.292 1.00 98.06 226 LYS A O 1
ATOM 1822 N N . SER A 1 227 ? 0.997 1.195 30.842 1.00 97.88 227 SER A N 1
ATOM 1823 C CA . SER A 1 227 ? 1.263 1.093 32.288 1.00 97.88 227 SER A CA 1
ATOM 1824 C C . SER A 1 227 ? 0.624 -0.138 32.944 1.00 97.88 227 SER A C 1
ATOM 1826 O O . SER A 1 227 ? 1.158 -0.647 33.928 1.00 97.88 227 SER A O 1
ATOM 1828 N N . LYS A 1 228 ? -0.462 -0.675 32.372 1.00 96.50 228 LYS A N 1
ATOM 1829 C CA . LYS A 1 228 ? -1.105 -1.935 32.800 1.00 96.50 228 LYS A CA 1
ATOM 1830 C C . LYS A 1 228 ? -0.528 -3.193 32.135 1.00 96.50 228 LYS A C 1
ATOM 1832 O O . LYS A 1 228 ? -0.917 -4.317 32.478 1.00 96.50 228 LYS A O 1
ATOM 1837 N N . GLY A 1 229 ? 0.398 -3.029 31.187 1.00 96.81 229 GLY A N 1
ATOM 1838 C CA . GLY A 1 229 ? 0.919 -4.122 30.368 1.00 96.81 229 GLY A CA 1
ATOM 1839 C C . GLY A 1 229 ? -0.190 -4.834 29.589 1.00 96.81 229 GLY A C 1
ATOM 1840 O O . GLY A 1 229 ? -0.222 -6.065 29.575 1.00 96.81 229 GLY A O 1
ATOM 1841 N N . GLU A 1 230 ? -1.133 -4.068 29.042 1.00 97.75 230 GLU A N 1
ATOM 1842 C CA . GLU A 1 230 ? -2.126 -4.504 28.057 1.00 97.75 230 GLU A CA 1
ATOM 1843 C C . GLU A 1 230 ? -1.534 -4.375 26.633 1.00 97.75 230 GLU A C 1
ATOM 1845 O O . GLU A 1 230 ? -0.624 -3.579 26.382 1.00 97.75 230 GLU A O 1
ATOM 1850 N N . LYS A 1 231 ? -2.053 -5.159 25.687 1.00 98.31 231 LYS A N 1
ATOM 1851 C CA . LYS A 1 231 ? -1.818 -5.031 24.242 1.00 98.31 231 LYS A CA 1
ATOM 1852 C C . LYS A 1 231 ? -3.025 -4.384 23.573 1.00 98.31 231 LYS A C 1
ATOM 1854 O O . LYS A 1 231 ? -4.137 -4.475 24.088 1.00 98.31 231 LYS A O 1
ATOM 1859 N N . VAL A 1 232 ? -2.806 -3.717 22.444 1.00 98.75 232 VAL A N 1
ATOM 1860 C CA . VAL A 1 232 ? -3.813 -2.854 21.816 1.00 98.75 232 VAL A CA 1
ATOM 1861 C C . VAL A 1 232 ? -4.042 -3.231 20.357 1.00 98.75 232 VAL A C 1
ATOM 1863 O O . VAL A 1 232 ? -3.112 -3.244 19.552 1.00 98.75 232 VAL A O 1
ATOM 1866 N N . ILE A 1 233 ? -5.297 -3.502 20.016 1.00 98.75 233 ILE A N 1
ATOM 1867 C CA . ILE A 1 233 ? -5.793 -3.504 18.637 1.00 98.75 233 ILE A CA 1
ATOM 1868 C C . ILE A 1 233 ? -6.427 -2.127 18.398 1.00 98.75 233 ILE A C 1
ATOM 1870 O O . ILE A 1 233 ? -7.100 -1.592 19.281 1.00 98.75 233 ILE A O 1
ATOM 1874 N N . VAL A 1 234 ? -6.203 -1.531 17.231 1.00 98.88 234 VAL A N 1
ATOM 1875 C CA . VAL A 1 234 ? -6.804 -0.240 16.850 1.00 98.88 234 VAL A CA 1
ATOM 1876 C C . VAL A 1 234 ? -7.657 -0.441 15.604 1.00 98.88 234 VAL A C 1
ATOM 1878 O O . VAL A 1 234 ? -7.286 -1.209 14.716 1.00 98.88 234 VAL A O 1
ATOM 1881 N N . THR A 1 235 ? -8.797 0.235 15.521 1.00 98.81 235 THR A N 1
ATOM 1882 C CA . THR A 1 235 ? -9.705 0.114 14.381 1.00 98.81 235 THR A CA 1
ATOM 1883 C C . THR A 1 235 ? -10.450 1.412 14.087 1.00 98.81 235 THR A C 1
ATOM 1885 O O . THR A 1 235 ? -10.539 2.283 14.946 1.00 98.81 235 THR A O 1
ATOM 1888 N N . GLY A 1 236 ? -10.954 1.548 12.867 1.00 98.56 236 GLY A N 1
ATOM 1889 C CA . GLY A 1 236 ? -11.758 2.659 12.360 1.00 98.56 236 GLY A CA 1
ATOM 1890 C C . GLY A 1 236 ? -12.260 2.309 10.960 1.00 98.56 236 GLY A C 1
ATOM 1891 O O . GLY A 1 236 ? -11.937 1.236 10.451 1.00 98.56 236 GLY A O 1
ATOM 1892 N N . HIS A 1 237 ? -12.987 3.211 10.307 1.00 98.75 237 HIS A N 1
ATOM 1893 C CA . HIS A 1 237 ? -13.380 3.016 8.910 1.00 98.75 237 HIS A CA 1
ATOM 1894 C C . HIS A 1 237 ? -12.254 3.421 7.946 1.00 98.75 237 HIS A C 1
ATOM 1896 O O . HIS A 1 237 ? -11.509 2.559 7.477 1.00 98.75 237 HIS A O 1
ATOM 1902 N N . VAL A 1 238 ? -12.074 4.730 7.713 1.00 98.44 238 VAL A N 1
ATOM 1903 C CA . VAL A 1 238 ? -11.075 5.274 6.777 1.00 98.44 238 VAL A CA 1
ATOM 1904 C C . VAL A 1 238 ? -9.657 4.867 7.211 1.00 98.44 238 VAL A C 1
ATOM 1906 O O . VAL A 1 238 ? -9.262 5.189 8.341 1.00 98.44 238 VAL A O 1
ATOM 1909 N N . PRO A 1 239 ? -8.868 4.196 6.348 1.00 96.62 239 PRO A N 1
ATOM 1910 C CA . PRO A 1 239 ? -7.544 3.712 6.689 1.00 96.62 239 PRO A CA 1
ATOM 1911 C C . PRO A 1 239 ? -6.456 4.786 6.526 1.00 96.62 239 PRO A C 1
ATOM 1913 O O . PRO A 1 239 ? -6.445 5.532 5.543 1.00 96.62 239 PRO A O 1
ATOM 1916 N N . PRO A 1 240 ? -5.447 4.794 7.413 1.00 93.00 240 PRO A N 1
ATOM 1917 C CA . PRO A 1 240 ? -4.175 5.456 7.168 1.00 93.00 240 PRO A CA 1
ATOM 1918 C C . PRO A 1 240 ? -3.357 4.694 6.107 1.00 93.00 240 PRO A C 1
ATOM 1920 O O . PRO A 1 240 ? -3.632 3.539 5.761 1.00 93.00 240 PRO A O 1
ATOM 1923 N N . GLY A 1 241 ? -2.291 5.336 5.627 1.00 88.25 241 GLY A N 1
ATOM 1924 C CA . GLY A 1 241 ? -1.452 4.819 4.546 1.00 88.25 241 GLY A CA 1
ATOM 1925 C C . GLY A 1 241 ? -1.895 5.371 3.194 1.00 88.25 241 GLY A C 1
ATOM 1926 O O . GLY A 1 241 ? -2.212 6.555 3.103 1.00 88.25 241 GLY A O 1
ATOM 1927 N N . LEU A 1 242 ? -1.857 4.541 2.153 1.00 88.56 242 LEU A N 1
ATOM 1928 C CA . LEU A 1 242 ? -2.229 4.895 0.779 1.00 88.56 242 LEU A CA 1
ATOM 1929 C C . LEU A 1 242 ? -3.232 3.883 0.232 1.00 88.56 242 LEU A C 1
ATOM 1931 O O . LEU A 1 242 ? -3.166 2.707 0.600 1.00 88.56 242 LEU A O 1
ATOM 1935 N N . PHE A 1 243 ? -4.110 4.322 -0.665 1.00 89.62 243 PHE A N 1
ATOM 1936 C CA . PHE A 1 243 ? -4.871 3.429 -1.541 1.00 89.62 243 PHE A CA 1
ATOM 1937 C C . PHE A 1 243 ? -4.025 3.077 -2.773 1.00 89.62 243 PHE A C 1
ATOM 1939 O O . PHE A 1 243 ? -3.239 3.906 -3.243 1.00 89.62 243 PHE A O 1
ATOM 1946 N N . ILE A 1 244 ? -4.077 1.819 -3.212 1.00 82.00 244 ILE A N 1
ATOM 1947 C CA . ILE A 1 244 ? -3.051 1.181 -4.049 1.00 82.00 244 ILE A CA 1
ATOM 1948 C C . ILE A 1 244 ? -3.747 0.158 -4.962 1.00 82.00 244 ILE A C 1
ATOM 1950 O O . ILE A 1 244 ? -4.455 -0.693 -4.414 1.00 82.00 244 ILE A O 1
ATOM 1954 N N . PRO A 1 245 ? -3.500 0.159 -6.290 1.00 73.69 245 PRO A N 1
ATOM 1955 C CA . PRO A 1 245 ? -2.445 0.872 -7.038 1.00 73.69 245 PRO A CA 1
ATOM 1956 C C . PRO A 1 245 ? -2.680 2.373 -7.312 1.00 73.69 245 PRO A C 1
ATOM 1958 O O . PRO A 1 245 ? -1.837 3.034 -7.909 1.00 73.69 245 PRO A O 1
ATOM 1961 N N . GLU A 1 246 ? -3.803 2.951 -6.897 1.00 79.69 246 GLU A N 1
ATOM 1962 C CA . GLU A 1 246 ? -4.266 4.278 -7.331 1.00 79.69 246 GLU A CA 1
ATOM 1963 C C . GLU A 1 246 ? -3.422 5.455 -6.814 1.00 79.69 246 GLU A C 1
ATOM 1965 O O . GLU A 1 246 ? -3.492 6.557 -7.369 1.00 79.69 246 GLU A O 1
ATOM 1970 N N . TYR A 1 247 ? -2.650 5.244 -5.743 1.00 76.06 247 TYR A N 1
ATOM 1971 C CA . TYR A 1 247 ? -1.925 6.277 -5.000 1.00 76.06 247 TYR A CA 1
ATOM 1972 C C . TYR A 1 247 ? -2.815 7.467 -4.593 1.00 76.06 247 TYR A C 1
ATOM 1974 O O . TYR A 1 247 ? -2.442 8.639 -4.753 1.00 76.06 247 TYR A O 1
ATOM 1982 N N . ALA A 1 248 ? -3.991 7.158 -4.040 1.00 84.88 248 ALA A N 1
ATOM 1983 C CA . ALA A 1 248 ? -4.808 8.120 -3.303 1.00 84.88 248 ALA A CA 1
ATOM 1984 C C . ALA A 1 248 ? -4.404 8.162 -1.818 1.00 84.88 248 ALA A C 1
ATOM 1986 O O . ALA A 1 248 ? -3.774 7.237 -1.294 1.00 84.88 248 ALA A O 1
ATOM 1987 N N . ASP A 1 249 ? -4.736 9.267 -1.153 1.00 88.81 249 ASP A N 1
ATOM 1988 C CA . ASP A 1 249 ? -4.373 9.533 0.238 1.00 88.81 249 ASP A CA 1
ATOM 1989 C C . ASP A 1 249 ? -5.601 10.074 0.982 1.00 88.81 249 ASP A C 1
ATOM 1991 O O . ASP A 1 249 ? -6.082 11.176 0.702 1.00 88.81 249 ASP A O 1
ATOM 1995 N N . TRP A 1 250 ? -6.155 9.254 1.876 1.00 92.81 250 TRP A N 1
ATOM 1996 C CA . TRP A 1 250 ? -7.443 9.527 2.511 1.00 92.81 250 TRP A CA 1
ATOM 1997 C C . TRP A 1 250 ? -7.343 10.445 3.726 1.00 92.81 250 TRP A C 1
ATOM 1999 O O . TRP A 1 250 ? -8.325 11.088 4.063 1.00 92.81 250 TRP A O 1
ATOM 2009 N N . PHE A 1 251 ? -6.192 10.536 4.398 1.00 94.62 251 PHE A N 1
ATOM 2010 C CA . PHE A 1 251 ? -6.040 11.412 5.565 1.00 94.62 251 PHE A CA 1
ATOM 2011 C C . PHE A 1 251 ? -5.425 12.755 5.164 1.00 94.62 251 PHE A C 1
ATOM 2013 O O . PHE A 1 251 ? -4.395 12.795 4.486 1.00 94.62 251 PHE A O 1
ATOM 2020 N N . TRP A 1 252 ? -5.965 13.866 5.677 1.00 91.06 252 TRP A N 1
ATOM 2021 C CA . TRP A 1 252 ? -5.273 15.156 5.599 1.00 91.06 252 TRP A CA 1
ATOM 2022 C C . TRP A 1 252 ? -3.868 15.031 6.199 1.00 91.06 252 TRP A C 1
ATOM 2024 O O . TRP A 1 252 ? -3.691 14.478 7.286 1.00 91.06 252 TRP A O 1
ATOM 2034 N N . LEU A 1 253 ? -2.858 15.587 5.522 1.00 86.00 253 LEU A N 1
ATOM 2035 C CA . LEU A 1 253 ? -1.439 15.391 5.860 1.00 86.00 253 LEU A CA 1
ATOM 2036 C C . LEU A 1 253 ? -1.094 15.709 7.330 1.00 86.00 253 LEU A C 1
ATOM 2038 O O . LEU A 1 253 ? -0.235 15.050 7.919 1.00 86.00 253 LEU A O 1
ATOM 2042 N N . VAL A 1 254 ? -1.776 16.688 7.936 1.00 87.69 254 VAL A N 1
ATOM 2043 C CA . VAL A 1 254 ? -1.626 17.040 9.359 1.00 87.69 254 VAL A CA 1
ATOM 2044 C C . VAL A 1 254 ? -2.078 15.902 10.283 1.00 87.69 254 VAL A C 1
ATOM 2046 O O . VAL A 1 254 ? -1.329 15.500 11.174 1.00 87.69 254 VAL A O 1
ATOM 2049 N N . PHE A 1 255 ? -3.249 15.318 10.023 1.00 95.00 255 PHE A N 1
ATOM 2050 C CA . PHE A 1 255 ? -3.789 14.187 10.775 1.00 95.00 255 PHE A CA 1
ATOM 2051 C C . PHE A 1 255 ? -3.020 12.905 10.499 1.00 95.00 255 PHE A C 1
ATOM 2053 O O . PHE A 1 255 ? -2.677 12.195 11.437 1.00 95.00 255 PHE A O 1
ATOM 2060 N N . LYS A 1 256 ? -2.650 12.657 9.240 1.00 92.12 256 LYS A N 1
ATOM 2061 C CA . LYS A 1 256 ? -1.784 11.543 8.841 1.00 92.12 256 LYS A CA 1
ATOM 2062 C C . LYS A 1 256 ? -0.464 11.532 9.605 1.00 92.12 256 LYS A C 1
ATOM 2064 O O . LYS A 1 256 ? -0.061 10.488 10.108 1.00 92.12 256 LYS A O 1
ATOM 2069 N N . THR A 1 257 ? 0.182 12.691 9.733 1.00 88.44 257 THR A N 1
ATOM 2070 C CA . THR A 1 257 ? 1.437 12.823 10.488 1.00 88.44 257 THR A CA 1
ATOM 2071 C C . THR A 1 257 ? 1.198 12.566 11.978 1.00 88.44 257 THR A C 1
ATOM 2073 O O . THR A 1 257 ? 1.806 11.661 12.541 1.00 88.44 257 THR A O 1
ATOM 2076 N N . LYS A 1 258 ? 0.231 13.264 12.593 1.00 94.31 258 LYS A N 1
ATOM 2077 C CA . LYS A 1 258 ? -0.081 13.141 14.029 1.00 94.31 258 LYS A CA 1
ATOM 2078 C C . LYS A 1 258 ? -0.532 11.728 14.434 1.00 94.31 258 LYS A C 1
ATOM 2080 O O . LYS A 1 258 ? -0.137 11.239 15.488 1.00 94.31 258 LYS A O 1
ATOM 2085 N N . PHE A 1 259 ? -1.309 11.051 13.588 1.00 97.00 259 PHE A N 1
ATOM 2086 C CA . PHE A 1 259 ? -1.704 9.652 13.760 1.00 97.00 259 PHE A CA 1
ATOM 2087 C C . PHE A 1 259 ? -0.481 8.727 13.742 1.00 97.00 259 PHE A C 1
ATOM 2089 O O . PHE A 1 259 ? -0.293 7.924 14.654 1.00 97.00 259 PHE A O 1
ATOM 2096 N N . MET A 1 260 ? 0.384 8.871 12.734 1.00 92.56 260 MET A N 1
ATOM 2097 C CA . MET A 1 260 ? 1.593 8.055 12.595 1.00 92.56 260 MET A CA 1
ATOM 2098 C C . MET A 1 260 ? 2.580 8.277 13.742 1.00 92.56 260 MET A C 1
ATOM 2100 O O . MET A 1 260 ? 3.117 7.299 14.255 1.00 92.56 260 MET A O 1
ATOM 2104 N N . ASP A 1 261 ? 2.767 9.514 14.209 1.00 93.38 261 ASP A N 1
ATOM 2105 C CA . ASP A 1 261 ? 3.603 9.818 15.379 1.00 93.38 261 ASP A CA 1
ATOM 2106 C C . ASP A 1 261 ? 3.095 9.113 16.649 1.00 93.38 261 ASP A C 1
ATOM 2108 O O . ASP A 1 261 ? 3.891 8.652 17.468 1.00 93.38 261 ASP A O 1
ATOM 2112 N N . ILE A 1 262 ? 1.775 8.980 16.813 1.00 98.12 262 ILE A N 1
ATOM 2113 C CA . ILE A 1 262 ? 1.171 8.247 17.934 1.00 98.12 262 ILE A CA 1
ATOM 2114 C C . ILE A 1 262 ? 1.390 6.740 17.765 1.00 98.12 262 ILE A C 1
ATOM 2116 O O . ILE A 1 262 ? 1.993 6.118 18.640 1.00 98.12 262 ILE A O 1
ATOM 2120 N N . ILE A 1 263 ? 0.980 6.146 16.638 1.00 97.81 263 ILE A N 1
ATOM 2121 C CA . ILE A 1 263 ? 1.126 4.697 16.400 1.00 97.81 263 ILE A CA 1
ATOM 2122 C C . ILE A 1 263 ? 2.596 4.263 16.509 1.00 97.81 263 ILE A C 1
ATOM 2124 O O . ILE A 1 263 ? 2.909 3.296 17.206 1.00 97.81 263 ILE A O 1
ATOM 2128 N N . LEU A 1 264 ? 3.522 5.014 15.903 1.00 94.19 264 LEU A N 1
ATOM 2129 C CA . LEU A 1 264 ? 4.954 4.707 15.927 1.00 94.19 264 LEU A CA 1
ATOM 2130 C C . LEU A 1 264 ? 5.607 4.913 17.307 1.00 94.19 264 LEU A C 1
ATOM 2132 O O . LEU A 1 264 ? 6.738 4.472 17.506 1.00 94.19 264 LEU A O 1
ATOM 2136 N N . ASN A 1 265 ? 4.948 5.545 18.281 1.00 97.19 265 ASN A N 1
ATOM 2137 C CA . ASN A 1 265 ? 5.447 5.648 19.661 1.00 97.19 265 ASN A CA 1
ATOM 2138 C C . ASN A 1 265 ? 4.926 4.548 20.604 1.00 97.19 265 ASN A C 1
ATOM 2140 O O . ASN A 1 265 ? 5.456 4.402 21.708 1.00 97.19 265 ASN A O 1
ATOM 2144 N N . TYR A 1 266 ? 3.972 3.731 20.149 1.00 98.44 266 TYR A N 1
ATOM 2145 C CA . TYR A 1 266 ? 3.368 2.639 20.922 1.00 98.44 266 TYR A CA 1
ATOM 2146 C C . TYR A 1 266 ? 3.445 1.269 20.215 1.00 98.44 266 TYR A C 1
ATOM 2148 O O . TYR A 1 266 ? 2.705 0.348 20.560 1.00 98.44 266 TYR A O 1
ATOM 2156 N N . THR A 1 267 ? 4.369 1.087 19.260 1.00 97.19 267 THR A N 1
ATOM 2157 C CA . THR A 1 267 ? 4.573 -0.183 18.521 1.00 97.19 267 THR A CA 1
ATOM 2158 C C . THR A 1 267 ? 4.979 -1.373 19.398 1.00 97.19 267 THR A C 1
ATOM 2160 O O . THR A 1 267 ? 4.932 -2.515 18.952 1.00 97.19 267 THR A O 1
ATOM 2163 N N . ASP A 1 268 ? 5.370 -1.135 20.650 1.00 96.06 268 ASP A N 1
ATOM 2164 C CA . ASP A 1 268 ? 5.636 -2.175 21.642 1.00 96.06 268 ASP A CA 1
ATOM 2165 C C . ASP A 1 268 ? 4.357 -2.761 22.264 1.00 96.06 268 ASP A C 1
ATOM 2167 O O . ASP A 1 268 ? 4.396 -3.873 22.799 1.00 96.06 268 ASP A O 1
ATOM 2171 N N . ILE A 1 269 ? 3.219 -2.058 22.183 1.00 98.19 269 ILE A N 1
ATOM 2172 C CA . ILE A 1 269 ? 1.914 -2.523 22.687 1.00 98.19 269 ILE A CA 1
ATOM 2173 C C . ILE A 1 269 ? 0.837 -2.660 21.605 1.00 98.19 269 ILE A C 1
ATOM 2175 O O . ILE A 1 269 ? -0.051 -3.496 21.775 1.00 98.19 269 ILE A O 1
ATOM 2179 N N . ILE A 1 270 ? 0.902 -1.898 20.510 1.00 98.69 270 ILE A N 1
ATOM 2180 C CA . ILE A 1 270 ? -0.050 -2.010 19.399 1.00 98.69 270 ILE A CA 1
ATOM 2181 C C . ILE A 1 270 ? 0.315 -3.234 18.556 1.00 98.69 270 ILE A C 1
ATOM 2183 O O . ILE A 1 270 ? 1.415 -3.314 18.014 1.00 98.69 270 ILE A O 1
ATOM 2187 N N . VAL A 1 271 ? -0.611 -4.187 18.447 1.00 97.88 271 VAL A N 1
ATOM 2188 C CA . VAL A 1 271 ? -0.375 -5.495 17.809 1.00 97.88 271 VAL A CA 1
ATOM 2189 C C . VAL A 1 271 ? -0.997 -5.631 16.421 1.00 97.88 271 VAL A C 1
ATOM 2191 O O . VAL A 1 271 ? -0.490 -6.421 15.628 1.00 97.88 271 VAL A O 1
ATOM 2194 N N . ALA A 1 272 ? -2.050 -4.867 16.109 1.00 98.06 272 ALA A N 1
ATOM 2195 C CA . ALA A 1 272 ? -2.649 -4.791 14.775 1.00 98.06 272 ALA A CA 1
ATOM 2196 C C . ALA A 1 272 ? -3.550 -3.562 14.600 1.00 98.06 272 ALA A C 1
ATOM 2198 O O . ALA A 1 272 ? -4.088 -3.030 15.576 1.00 98.06 272 ALA A O 1
ATOM 2199 N N . LEU A 1 273 ? -3.743 -3.164 13.340 1.00 98.62 273 LEU A N 1
ATOM 2200 C CA . LEU A 1 273 ? -4.705 -2.152 12.908 1.00 98.62 273 LEU A CA 1
ATOM 2201 C C . LEU A 1 273 ? -5.715 -2.770 11.922 1.00 98.62 273 LEU A C 1
ATOM 2203 O O . LEU A 1 273 ? -5.299 -3.484 11.008 1.00 98.62 273 LEU A O 1
ATOM 2207 N N . HIS A 1 274 ? -7.009 -2.484 12.075 1.00 98.69 274 HIS A N 1
ATOM 2208 C CA . HIS A 1 274 ? -8.089 -3.039 11.240 1.00 98.69 274 HIS A CA 1
ATOM 2209 C C . HIS A 1 274 ? -8.996 -1.936 10.672 1.00 98.69 274 HIS A C 1
ATOM 2211 O O . HIS A 1 274 ? -9.512 -1.129 11.443 1.00 98.69 274 HIS A O 1
ATOM 2217 N N . PHE A 1 275 ? -9.207 -1.917 9.352 1.00 98.69 275 PHE A N 1
ATOM 2218 C CA . PHE A 1 275 ? -9.966 -0.870 8.643 1.00 98.69 275 PHE A CA 1
ATOM 2219 C C . PHE A 1 275 ? -10.841 -1.413 7.498 1.00 98.69 275 PHE A C 1
ATOM 2221 O O . PHE A 1 275 ? -10.672 -2.567 7.095 1.00 98.69 275 PHE A O 1
ATOM 2228 N N . GLY A 1 276 ? -11.724 -0.565 6.963 1.00 98.00 276 GLY A N 1
ATOM 2229 C CA . GLY A 1 276 ? -12.496 -0.778 5.728 1.00 98.00 276 GLY A CA 1
ATOM 2230 C C . GLY A 1 276 ? -12.142 0.262 4.661 1.00 98.00 276 GLY A C 1
ATOM 2231 O O . GLY A 1 276 ? -10.950 0.493 4.416 1.00 98.00 276 GLY A O 1
ATOM 2232 N N . HIS A 1 277 ? -13.164 0.901 4.081 1.00 97.88 277 HIS A N 1
ATOM 2233 C CA . HIS A 1 277 ? -13.157 2.028 3.125 1.00 97.88 277 HIS A CA 1
ATOM 2234 C C . HIS A 1 277 ? -12.543 1.767 1.746 1.00 97.88 277 HIS A C 1
ATOM 2236 O O . HIS A 1 277 ? -13.019 2.269 0.734 1.00 97.88 277 HIS A O 1
ATOM 2242 N N . ASP A 1 278 ? -11.447 1.011 1.680 1.00 95.25 278 ASP A N 1
ATOM 2243 C CA . ASP A 1 278 ? -10.754 0.751 0.418 1.00 95.25 278 ASP A CA 1
ATOM 2244 C C . ASP A 1 278 ? -11.574 -0.157 -0.527 1.00 95.25 278 ASP A C 1
ATOM 2246 O O . ASP A 1 278 ? -11.163 -0.296 -1.673 1.00 95.25 278 ASP A O 1
ATOM 2250 N N . HIS A 1 279 ? -12.665 -0.803 -0.075 1.00 96.81 279 HIS A N 1
ATOM 2251 C CA . HIS A 1 279 ? -13.442 -1.882 -0.734 1.00 96.81 279 HIS A CA 1
ATOM 2252 C C . HIS A 1 279 ? -12.660 -3.157 -1.118 1.00 96.81 279 HIS A C 1
ATOM 2254 O O . HIS A 1 279 ? -13.192 -4.264 -1.029 1.00 96.81 279 HIS A O 1
ATOM 2260 N N . TYR A 1 280 ? -11.393 -3.041 -1.517 1.00 94.19 280 TYR A N 1
ATOM 2261 C CA . TYR A 1 280 ? -10.532 -4.156 -1.905 1.00 94.19 280 TYR A CA 1
ATOM 2262 C C . TYR A 1 280 ? -9.799 -4.761 -0.707 1.00 94.19 280 TYR A C 1
ATOM 2264 O O . TYR A 1 280 ? -9.343 -4.082 0.217 1.00 94.19 280 TYR A O 1
ATOM 2272 N N . ASN A 1 281 ? -9.594 -6.072 -0.765 1.00 94.19 281 ASN A N 1
ATOM 2273 C CA . ASN A 1 281 ? -8.865 -6.820 0.251 1.00 94.19 281 ASN A CA 1
ATOM 2274 C C . ASN A 1 281 ? -7.370 -6.445 0.228 1.00 94.19 281 ASN A C 1
ATOM 2276 O O . ASN A 1 281 ? -6.671 -6.692 -0.754 1.00 94.19 281 ASN A O 1
ATOM 2280 N N . SER A 1 282 ? -6.851 -5.862 1.313 1.00 92.56 282 SER A N 1
ATOM 2281 C CA . SER A 1 282 ? -5.463 -5.381 1.355 1.00 92.56 282 SER A CA 1
ATOM 2282 C C . SER A 1 282 ? -4.818 -5.517 2.737 1.00 92.56 282 SER A C 1
ATOM 2284 O O . SER A 1 282 ? -5.487 -5.611 3.769 1.00 92.56 282 SER A O 1
ATOM 2286 N N . PHE A 1 283 ? -3.488 -5.520 2.770 1.00 94.88 283 PHE A N 1
ATOM 2287 C CA . PHE A 1 283 ? -2.695 -5.471 3.996 1.00 94.88 283 PHE A CA 1
ATOM 2288 C C . PHE A 1 283 ? -1.456 -4.597 3.789 1.00 94.88 283 PHE A C 1
ATOM 2290 O O . PHE A 1 283 ? -0.883 -4.558 2.702 1.00 94.88 283 PHE A O 1
ATOM 2297 N N . LYS A 1 284 ? -1.065 -3.856 4.827 1.00 93.50 284 LYS A N 1
ATOM 2298 C CA . LYS A 1 284 ? -0.062 -2.779 4.760 1.00 93.50 284 LYS A CA 1
ATOM 2299 C C . LYS A 1 284 ? 0.819 -2.815 6.013 1.00 93.50 284 LYS A C 1
ATOM 2301 O O . LYS A 1 284 ? 0.428 -3.371 7.039 1.00 93.50 284 LYS A O 1
ATOM 2306 N N . ILE A 1 285 ? 2.011 -2.229 5.950 1.00 93.69 285 ILE A N 1
ATOM 2307 C CA . ILE A 1 285 ? 2.899 -2.058 7.108 1.00 93.69 285 ILE A CA 1
ATOM 2308 C C . ILE A 1 285 ? 3.065 -0.562 7.361 1.00 93.69 285 ILE A C 1
ATOM 2310 O O . ILE A 1 285 ? 3.754 0.126 6.606 1.00 93.69 285 ILE A O 1
ATOM 2314 N N . LEU A 1 286 ? 2.479 -0.059 8.448 1.00 91.75 286 LEU A N 1
ATOM 2315 C CA . LEU A 1 286 ? 2.783 1.291 8.918 1.00 91.75 286 LEU A CA 1
ATOM 2316 C C . LEU A 1 286 ? 4.111 1.241 9.668 1.00 91.75 286 LEU A C 1
ATOM 2318 O O . LEU A 1 286 ? 4.211 0.582 10.700 1.00 91.75 286 LEU A O 1
ATOM 2322 N N . GLN A 1 287 ? 5.135 1.913 9.142 1.00 88.50 287 GLN A N 1
ATOM 2323 C CA . GLN A 1 287 ? 6.481 1.910 9.713 1.00 88.50 287 GLN A CA 1
ATOM 2324 C C . GLN A 1 287 ? 7.179 3.270 9.606 1.00 88.50 287 GLN A C 1
ATOM 2326 O O . GLN A 1 287 ? 6.802 4.114 8.793 1.00 88.50 287 GLN A O 1
ATOM 2331 N N . SER A 1 288 ? 8.205 3.467 10.433 1.00 79.00 288 SER A N 1
ATOM 2332 C CA . SER A 1 288 ? 9.166 4.566 10.315 1.00 79.00 288 SER A CA 1
ATOM 2333 C C . SER A 1 288 ? 10.047 4.422 9.064 1.00 79.00 288 SER A C 1
ATOM 2335 O O . SER A 1 288 ? 10.152 3.342 8.487 1.00 79.00 288 SER A O 1
ATOM 2337 N N . ASP A 1 289 ? 10.705 5.511 8.648 1.00 71.56 289 ASP A N 1
ATOM 2338 C CA . ASP A 1 289 ? 11.530 5.556 7.422 1.00 71.56 289 ASP A CA 1
ATOM 2339 C C . ASP A 1 289 ? 12.726 4.586 7.433 1.00 71.56 289 ASP A C 1
ATOM 2341 O O . ASP A 1 289 ? 13.169 4.132 6.383 1.00 71.56 289 ASP A O 1
ATOM 2345 N N . ASP A 1 290 ? 13.241 4.267 8.620 1.00 69.81 290 ASP A N 1
ATOM 2346 C CA . ASP A 1 290 ? 14.298 3.279 8.871 1.00 69.81 290 ASP A CA 1
ATOM 2347 C C . ASP A 1 290 ? 13.754 1.846 9.061 1.00 69.81 290 ASP A C 1
ATOM 2349 O O . ASP A 1 290 ? 14.515 0.899 9.256 1.00 69.81 290 ASP A O 1
ATOM 2353 N N . GLY A 1 291 ? 12.428 1.678 9.053 1.00 76.44 291 GLY A N 1
ATOM 2354 C CA . GLY A 1 291 ? 11.730 0.419 9.282 1.00 76.44 291 GLY A CA 1
ATOM 2355 C C . GLY A 1 291 ? 11.863 -0.170 10.693 1.00 76.44 291 GLY A C 1
ATOM 2356 O O . GLY A 1 291 ? 11.450 -1.321 10.875 1.00 76.44 291 GLY A O 1
ATOM 2357 N N . THR A 1 292 ? 12.430 0.554 11.671 1.00 77.38 292 THR A N 1
ATOM 2358 C CA . THR A 1 292 ? 12.699 0.030 13.029 1.00 77.38 292 THR A CA 1
ATOM 2359 C C . THR A 1 292 ? 11.454 -0.024 13.912 1.00 77.3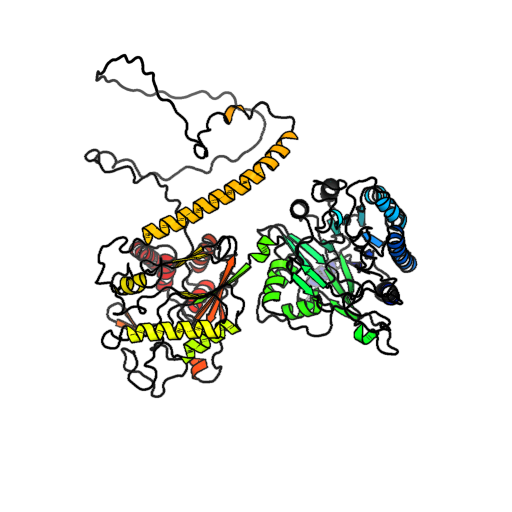8 292 THR A C 1
ATOM 2361 O O . THR A 1 292 ? 11.296 -0.956 14.701 1.00 77.38 292 THR A O 1
ATOM 2364 N N . LYS A 1 293 ? 10.534 0.932 13.750 1.00 89.19 293 LYS A N 1
ATOM 2365 C CA . LYS A 1 293 ? 9.201 0.942 14.363 1.00 89.19 293 LYS A CA 1
ATOM 2366 C C . LYS A 1 293 ? 8.184 0.556 13.297 1.00 89.19 293 LYS A C 1
ATOM 2368 O O . LYS A 1 293 ? 8.161 1.178 12.240 1.00 89.19 293 LYS A O 1
ATOM 2373 N N . ALA A 1 294 ? 7.352 -0.451 13.555 1.00 93.75 294 ALA A N 1
ATOM 2374 C CA . ALA A 1 294 ? 6.380 -0.945 12.583 1.00 93.75 294 ALA A CA 1
ATOM 2375 C C . ALA A 1 294 ? 5.175 -1.633 13.248 1.00 93.75 294 ALA A C 1
ATOM 2377 O O . ALA A 1 294 ? 5.326 -2.233 14.311 1.00 93.75 294 ALA A O 1
ATOM 2378 N N . VAL A 1 295 ? 4.008 -1.578 12.598 1.00 96.50 295 VAL A N 1
ATOM 2379 C CA . VAL A 1 295 ? 2.743 -2.216 13.018 1.00 96.50 295 VAL A CA 1
ATOM 2380 C C . VAL A 1 295 ? 2.045 -2.823 11.786 1.00 96.50 295 VAL A C 1
ATOM 2382 O O . VAL A 1 295 ? 2.071 -2.197 10.720 1.00 96.50 295 VAL A O 1
ATOM 2385 N N . PRO A 1 296 ? 1.433 -4.022 11.884 1.00 97.31 296 PRO A N 1
ATOM 2386 C CA . PRO A 1 296 ? 0.690 -4.617 10.777 1.00 97.31 296 PRO A CA 1
ATOM 2387 C C . PRO A 1 296 ? -0.716 -4.003 10.655 1.00 97.31 296 PRO A C 1
ATOM 2389 O O . PRO A 1 296 ? -1.398 -3.783 11.658 1.00 97.31 296 PRO A O 1
ATOM 2392 N N . GLN A 1 297 ? -1.155 -3.742 9.424 1.00 97.56 297 GLN A N 1
ATOM 2393 C CA . GLN A 1 297 ? -2.477 -3.203 9.098 1.00 97.56 297 GLN A CA 1
ATOM 2394 C C . GLN A 1 297 ? -3.217 -4.127 8.127 1.00 97.56 297 GLN A C 1
ATOM 2396 O O . GLN A 1 297 ? -2.644 -4.575 7.130 1.00 97.56 297 GLN A O 1
ATOM 2401 N N . PHE A 1 298 ? -4.506 -4.346 8.383 1.00 97.75 298 PHE A N 1
ATOM 2402 C CA . PHE A 1 298 ? -5.395 -5.174 7.573 1.00 97.75 298 PHE A CA 1
ATOM 2403 C C . PHE A 1 298 ? -6.635 -4.369 7.169 1.00 97.75 298 PHE A C 1
ATOM 2405 O O . PHE A 1 298 ? -7.427 -3.965 8.020 1.00 97.75 298 PHE A O 1
ATOM 2412 N N . ASN A 1 299 ? -6.823 -4.169 5.866 1.00 96.50 299 ASN A N 1
ATOM 2413 C CA . ASN A 1 299 ? -8.010 -3.527 5.305 1.00 96.50 299 ASN A CA 1
ATOM 2414 C C . ASN A 1 299 ? -8.931 -4.642 4.792 1.00 96.50 299 ASN A C 1
ATOM 2416 O O . ASN A 1 299 ? -8.489 -5.495 4.013 1.00 96.50 299 ASN A O 1
ATOM 2420 N N . ALA A 1 300 ? -10.146 -4.745 5.325 1.00 98.25 300 ALA A N 1
ATOM 2421 C CA . ALA A 1 300 ? -11.128 -5.738 4.893 1.00 98.25 300 ALA A CA 1
ATOM 2422 C C . ALA A 1 300 ? -11.753 -5.331 3.552 1.00 98.25 300 ALA A C 1
ATOM 2424 O O . ALA A 1 300 ? -11.932 -4.136 3.324 1.00 98.25 300 ALA A O 1
ATOM 2425 N N . PRO A 1 301 ? -12.067 -6.298 2.669 1.00 97.94 301 PRO A N 1
ATOM 2426 C CA . PRO A 1 301 ? -12.932 -6.011 1.542 1.00 97.94 301 PRO A CA 1
ATOM 2427 C C . PRO A 1 301 ? -14.360 -5.734 2.012 1.00 97.94 301 PRO A C 1
ATOM 2429 O O . PRO A 1 301 ? -14.768 -6.201 3.079 1.00 97.94 301 PRO A O 1
ATOM 2432 N N . SER A 1 302 ? -15.109 -5.017 1.187 1.00 98.50 302 SER A N 1
ATOM 2433 C CA . SER A 1 302 ? -16.496 -4.648 1.440 1.00 98.50 302 SER A CA 1
ATOM 2434 C C . SER A 1 302 ? -17.488 -5.800 1.231 1.00 98.50 302 SER A C 1
ATOM 2436 O O . SER A 1 302 ? -17.181 -6.817 0.600 1.00 98.50 302 SER A O 1
ATOM 2438 N N . VAL A 1 303 ? -18.705 -5.640 1.763 1.00 98.62 303 VAL A N 1
ATOM 2439 C CA . VAL A 1 303 ? -19.857 -6.496 1.418 1.00 98.62 303 VAL A CA 1
ATOM 2440 C C . VAL A 1 303 ? -20.590 -5.962 0.183 1.00 98.62 303 VAL A C 1
ATOM 2442 O O . VAL A 1 303 ? -21.197 -6.749 -0.539 1.00 98.62 303 VAL A O 1
ATOM 2445 N N . THR A 1 304 ? -20.516 -4.664 -0.117 1.00 98.31 304 THR A N 1
ATOM 2446 C CA . THR A 1 304 ? -20.978 -4.160 -1.418 1.00 98.31 304 THR A CA 1
ATOM 2447 C C . THR A 1 304 ? -20.095 -4.664 -2.571 1.00 98.31 304 THR A C 1
ATOM 2449 O O . THR A 1 304 ? -18.875 -4.720 -2.418 1.00 98.31 304 THR A O 1
ATOM 2452 N N . PRO A 1 305 ? -20.658 -5.024 -3.741 1.00 96.56 305 PRO A N 1
ATOM 2453 C CA . PRO A 1 305 ? -19.880 -5.318 -4.944 1.00 96.56 305 PRO A CA 1
ATOM 2454 C C . PRO A 1 305 ? -19.498 -4.050 -5.736 1.00 96.56 305 PRO A C 1
ATOM 2456 O O . PRO A 1 305 ? -18.911 -4.174 -6.813 1.00 96.56 305 PRO A O 1
ATOM 2459 N N . TRP A 1 306 ? -19.859 -2.854 -5.244 1.00 96.56 306 TRP A N 1
ATOM 2460 C CA . TRP A 1 306 ? -19.706 -1.577 -5.946 1.00 96.56 306 TRP A CA 1
ATOM 2461 C C . TRP A 1 306 ? -18.249 -1.273 -6.295 1.00 96.56 306 TRP A C 1
ATOM 2463 O O . TRP A 1 306 ? -17.439 -0.870 -5.452 1.00 96.56 306 TRP A O 1
ATOM 2473 N N . ARG A 1 307 ? -17.935 -1.395 -7.585 1.00 92.44 307 ARG A N 1
ATOM 2474 C CA . ARG A 1 307 ? -16.689 -0.903 -8.169 1.00 92.44 307 ARG A CA 1
ATOM 2475 C C . ARG A 1 307 ? -16.740 0.618 -8.270 1.00 92.44 307 ARG A C 1
ATOM 2477 O O . ARG A 1 307 ? -17.653 1.193 -8.869 1.00 92.44 307 ARG A O 1
ATOM 2484 N N . TYR A 1 308 ? -15.723 1.282 -7.738 1.00 91.12 308 TYR A N 1
ATOM 2485 C CA . TYR A 1 308 ? -15.685 2.739 -7.747 1.00 91.12 308 TYR A CA 1
ATOM 2486 C C . TYR A 1 308 ? -15.617 3.326 -9.170 1.00 91.12 308 TYR A C 1
ATOM 2488 O O . TYR A 1 308 ? -15.000 2.762 -10.079 1.00 91.12 308 TYR A O 1
ATOM 2496 N N . LYS A 1 309 ? -16.162 4.534 -9.336 1.00 90.88 309 LYS A N 1
ATOM 2497 C CA . LYS A 1 309 ? -15.880 5.428 -10.469 1.00 90.88 309 LYS A CA 1
ATOM 2498 C C . LYS A 1 309 ? -15.707 6.854 -9.950 1.00 90.88 309 LYS A C 1
ATOM 2500 O O . LYS A 1 309 ? -16.679 7.584 -9.776 1.00 90.88 309 LYS A O 1
ATOM 2505 N N . ILE A 1 310 ? -14.467 7.228 -9.636 1.00 83.19 310 ILE A N 1
ATOM 2506 C CA . ILE A 1 310 ? -14.150 8.454 -8.884 1.00 83.19 310 ILE A CA 1
ATOM 2507 C C . ILE A 1 310 ? -13.000 9.251 -9.508 1.00 83.19 310 ILE A C 1
ATOM 2509 O O . ILE A 1 310 ? -12.199 8.740 -10.288 1.00 83.19 310 ILE A O 1
ATOM 2513 N N . GLN A 1 311 ? -12.914 10.534 -9.156 1.00 78.50 311 GLN A N 1
ATOM 2514 C CA . GLN A 1 311 ? -11.873 11.447 -9.631 1.00 78.50 311 GLN A CA 1
ATOM 2515 C C . GLN A 1 311 ? -10.668 11.428 -8.683 1.00 78.50 311 GLN A C 1
ATOM 2517 O O . GLN A 1 311 ? -10.707 12.026 -7.609 1.00 78.50 311 GLN A O 1
ATOM 2522 N N . ILE A 1 312 ? -9.570 10.786 -9.089 1.00 72.19 312 ILE A N 1
ATOM 2523 C CA . ILE A 1 312 ? -8.331 10.712 -8.301 1.00 72.19 312 ILE A CA 1
ATOM 2524 C C . ILE A 1 312 ? -7.282 11.619 -8.951 1.00 72.19 312 ILE A C 1
ATOM 2526 O O . ILE A 1 312 ? -6.884 11.413 -10.095 1.00 72.19 312 ILE A O 1
ATOM 2530 N N . ASN A 1 313 ? -6.825 12.641 -8.219 1.00 67.12 313 ASN A N 1
ATOM 2531 C CA . ASN A 1 313 ? -5.897 13.674 -8.713 1.00 67.12 313 ASN A CA 1
ATOM 2532 C C . ASN A 1 313 ? -6.374 14.394 -10.004 1.00 67.12 313 ASN A C 1
ATOM 2534 O O . ASN A 1 313 ? -5.551 14.830 -10.806 1.00 67.12 313 ASN A O 1
ATOM 2538 N N . GLY A 1 314 ? -7.693 14.521 -10.207 1.00 69.62 314 GLY A N 1
ATOM 2539 C CA . GLY A 1 314 ? -8.285 15.151 -11.399 1.00 69.62 314 GLY A CA 1
ATOM 2540 C C . GLY A 1 314 ? -8.342 14.256 -12.645 1.00 69.62 314 GLY A C 1
ATOM 2541 O O . GLY A 1 314 ? -8.506 14.768 -13.749 1.00 69.62 314 GLY A O 1
ATOM 2542 N N . VAL A 1 315 ? -8.183 12.941 -12.477 1.00 71.12 315 VAL A N 1
ATOM 2543 C CA . VAL A 1 315 ? -8.342 11.933 -13.532 1.00 71.12 315 VAL A CA 1
ATOM 2544 C C . VAL A 1 315 ? -9.421 10.942 -13.103 1.00 71.12 315 VAL A C 1
ATOM 2546 O O . VAL A 1 315 ? -9.399 10.467 -11.965 1.00 71.12 315 VAL A O 1
ATOM 2549 N N . GLU A 1 316 ? -10.337 10.592 -14.009 1.00 84.44 316 GLU A N 1
ATOM 2550 C CA . GLU A 1 316 ? -11.315 9.538 -13.738 1.00 84.44 316 GLU A CA 1
ATOM 2551 C C . GLU A 1 316 ? -10.603 8.190 -13.580 1.00 84.44 316 GLU A C 1
ATOM 2553 O O . GLU A 1 316 ? -9.800 7.779 -14.424 1.00 84.44 316 GLU A O 1
ATOM 2558 N N . LYS A 1 317 ? -10.898 7.502 -12.482 1.00 83.25 317 LYS A N 1
ATOM 2559 C CA . LYS A 1 317 ? -10.463 6.140 -12.207 1.00 83.25 317 LYS A CA 1
ATOM 2560 C C . LYS A 1 317 ? -11.702 5.272 -12.053 1.00 83.25 317 LYS A C 1
ATOM 2562 O O . LYS A 1 317 ? -12.615 5.618 -11.307 1.00 83.25 317 LYS A O 1
ATOM 2567 N N . ILE A 1 318 ? -11.702 4.150 -12.762 1.00 88.56 318 ILE A N 1
ATOM 2568 C CA . ILE A 1 318 ? -12.721 3.106 -12.684 1.00 88.56 318 ILE A CA 1
ATOM 2569 C C . ILE A 1 318 ? -12.063 1.901 -12.026 1.00 88.56 318 ILE A C 1
ATOM 2571 O O . ILE A 1 318 ? -11.021 1.443 -12.497 1.00 88.56 318 ILE A O 1
ATOM 2575 N N . GLY A 1 319 ? -12.677 1.409 -10.958 1.00 86.69 319 GLY A N 1
ATOM 2576 C CA . GLY A 1 319 ? -12.250 0.216 -10.252 1.00 86.69 319 GLY A CA 1
ATOM 2577 C C . GLY A 1 319 ? -12.509 -1.061 -11.047 1.00 86.69 319 GLY A C 1
ATOM 2578 O O . GLY A 1 319 ? -13.393 -1.136 -11.918 1.00 86.69 319 GLY A O 1
ATOM 2579 N N . ASP A 1 320 ? -11.739 -2.088 -10.717 1.00 88.69 320 ASP A N 1
ATOM 2580 C CA . ASP A 1 320 ? -12.045 -3.453 -11.116 1.00 88.69 320 ASP A CA 1
ATOM 2581 C C . ASP A 1 320 ? -13.298 -3.955 -10.388 1.00 88.69 320 ASP A C 1
ATOM 2583 O O . ASP A 1 320 ? -13.596 -3.544 -9.271 1.00 88.69 320 ASP A O 1
ATOM 2587 N N . ALA A 1 321 ? -14.026 -4.881 -11.008 1.00 91.12 321 ALA A N 1
ATOM 2588 C CA . ALA A 1 321 ? -15.054 -5.622 -10.290 1.00 91.12 321 ALA A CA 1
ATOM 2589 C C . ALA A 1 321 ? -14.396 -6.477 -9.192 1.00 91.12 321 ALA A C 1
ATOM 2591 O O . ALA A 1 321 ? -13.428 -7.191 -9.468 1.00 91.12 321 ALA A O 1
ATOM 2592 N N . HIS A 1 322 ? -14.934 -6.421 -7.975 1.00 94.00 322 HIS A N 1
ATOM 2593 C CA . HIS A 1 322 ? -14.559 -7.295 -6.868 1.00 94.00 322 HIS A CA 1
ATOM 2594 C C . HIS A 1 322 ? -15.807 -7.945 -6.273 1.00 94.00 322 HIS A C 1
ATOM 2596 O O . HIS A 1 322 ? -16.904 -7.395 -6.346 1.00 94.00 322 HIS A O 1
ATOM 2602 N N . ASN A 1 323 ? -15.659 -9.133 -5.693 1.00 96.38 323 ASN A N 1
ATOM 2603 C CA . ASN A 1 323 ? -16.782 -9.785 -5.022 1.00 96.38 323 ASN A CA 1
ATOM 2604 C C . ASN A 1 323 ? -16.968 -9.259 -3.585 1.00 96.38 323 ASN A C 1
ATOM 2606 O O . ASN A 1 323 ? -15.988 -8.839 -2.962 1.00 96.38 323 ASN A O 1
ATOM 2610 N N . PRO A 1 324 ? -18.187 -9.365 -3.027 1.00 97.81 324 PRO A N 1
ATOM 2611 C CA . PRO A 1 324 ? -18.436 -9.222 -1.597 1.00 97.81 324 PRO A CA 1
ATOM 2612 C C . PRO A 1 324 ? -17.570 -10.178 -0.774 1.00 97.81 324 PRO A C 1
ATOM 2614 O O . PRO A 1 324 ? -17.468 -11.369 -1.092 1.00 97.81 324 PRO A O 1
ATOM 2617 N N . GLY A 1 325 ? -16.979 -9.671 0.306 1.00 97.88 325 GLY A N 1
ATOM 2618 C CA . GLY A 1 325 ? -16.087 -10.421 1.184 1.00 97.88 325 GLY A CA 1
ATOM 2619 C C . GLY A 1 325 ? -16.493 -10.390 2.658 1.00 97.88 325 GLY A C 1
ATOM 2620 O O . GLY A 1 325 ? -17.123 -9.459 3.144 1.00 97.88 325 GLY A O 1
ATOM 2621 N N . LEU A 1 326 ? -16.084 -11.427 3.391 1.00 98.44 326 LEU A N 1
ATOM 2622 C CA . LEU A 1 326 ? -16.205 -11.536 4.850 1.00 98.44 326 LEU A CA 1
ATOM 2623 C C . LEU A 1 326 ? -14.897 -12.105 5.399 1.00 98.44 326 LEU A C 1
ATOM 2625 O O . LEU A 1 326 ? -14.380 -13.073 4.841 1.00 98.44 326 LEU A O 1
ATOM 2629 N N . ARG A 1 327 ? -14.334 -11.554 6.478 1.00 98.56 327 ARG A N 1
ATOM 2630 C CA . ARG A 1 327 ? -13.031 -12.015 6.983 1.00 98.56 327 ARG A CA 1
ATOM 2631 C C . ARG A 1 327 ? -13.130 -12.578 8.397 1.00 98.56 327 ARG A C 1
ATOM 2633 O O . ARG A 1 327 ? -13.476 -11.861 9.329 1.00 98.56 327 ARG A O 1
ATOM 2640 N N . LEU A 1 328 ? -12.756 -13.844 8.570 1.00 98.81 328 LEU A N 1
ATOM 2641 C CA . LEU A 1 328 ? -12.625 -14.469 9.887 1.00 98.81 328 LEU A CA 1
ATOM 2642 C C . LEU A 1 328 ? -11.168 -14.371 10.345 1.00 98.81 328 LEU A C 1
ATOM 2644 O O . LEU A 1 328 ? -10.289 -15.022 9.778 1.00 98.81 328 LEU A O 1
ATOM 2648 N N . ILE A 1 329 ? -10.907 -13.558 11.366 1.00 98.69 329 ILE A N 1
ATOM 2649 C CA . ILE A 1 329 ? -9.581 -13.391 11.960 1.00 98.69 329 ILE A CA 1
ATOM 2650 C C . ILE A 1 329 ? -9.356 -14.455 13.038 1.00 98.69 329 ILE A C 1
ATOM 2652 O O . ILE A 1 329 ? -10.236 -14.713 13.860 1.00 98.69 329 ILE A O 1
ATOM 2656 N N . LYS A 1 330 ? -8.153 -15.033 13.073 1.00 98.31 330 LYS A N 1
ATOM 2657 C CA . LYS A 1 330 ? -7.660 -15.933 14.122 1.00 98.31 330 LYS A CA 1
ATOM 2658 C C . LYS A 1 330 ? -6.579 -15.217 14.927 1.00 98.31 330 LYS A C 1
ATOM 2660 O O . LYS A 1 330 ? -5.559 -14.815 14.364 1.00 98.31 330 LYS A O 1
ATOM 2665 N N . TYR A 1 331 ? -6.757 -15.096 16.238 1.00 97.50 331 TYR A N 1
ATOM 2666 C CA . TYR A 1 331 ? -5.861 -14.320 17.105 1.00 97.50 331 TYR A CA 1
ATOM 2667 C C . TYR A 1 331 ? -5.555 -15.038 18.424 1.00 97.50 331 TYR A C 1
ATOM 2669 O O . TYR A 1 331 ? -6.174 -16.045 18.754 1.00 97.50 331 TYR A O 1
ATOM 2677 N N . ASN A 1 332 ? -4.584 -14.540 19.187 1.00 96.56 332 ASN A N 1
ATOM 2678 C CA . ASN A 1 332 ? -4.309 -15.004 20.548 1.00 96.56 332 ASN A CA 1
ATOM 2679 C C . ASN A 1 332 ? -4.987 -14.078 21.579 1.00 96.56 332 ASN A C 1
ATOM 2681 O O . ASN A 1 332 ? -4.662 -12.890 21.617 1.00 96.56 332 ASN A O 1
ATOM 2685 N N . ARG A 1 333 ? -5.884 -14.578 22.444 1.00 95.69 333 ARG A N 1
ATOM 2686 C CA . ARG A 1 333 ? -6.650 -13.718 23.382 1.00 95.69 333 ARG A CA 1
ATOM 2687 C C . ARG A 1 333 ? -5.811 -13.110 24.510 1.00 95.69 333 ARG A C 1
ATOM 2689 O O . ARG A 1 333 ? -6.202 -12.095 25.092 1.00 95.69 333 ARG A O 1
ATOM 2696 N N . THR A 1 334 ? -4.664 -13.716 24.815 1.00 93.19 334 THR A N 1
ATOM 2697 C CA . THR A 1 334 ? -3.742 -13.267 25.867 1.00 93.19 334 THR A CA 1
ATOM 2698 C C . THR A 1 334 ? -2.773 -12.188 25.364 1.00 93.19 334 THR A C 1
ATOM 2700 O O . THR A 1 334 ? -2.507 -11.227 26.083 1.00 93.19 334 THR A O 1
ATOM 2703 N N . SER A 1 335 ? -2.251 -12.305 24.137 1.00 94.69 335 SER A N 1
ATOM 2704 C CA . SER A 1 335 ? -1.276 -11.358 23.564 1.00 94.69 335 SER A CA 1
ATOM 2705 C C . SER A 1 335 ? -1.849 -10.400 22.516 1.00 94.69 335 SER A C 1
ATOM 2707 O O . SER A 1 335 ? -1.151 -9.482 22.092 1.00 94.69 335 SER A O 1
ATOM 2709 N N . GLY A 1 336 ? -3.082 -10.615 22.052 1.00 95.31 336 GLY A N 1
ATOM 2710 C CA . GLY A 1 336 ? -3.697 -9.870 20.948 1.00 95.31 336 GLY A CA 1
ATOM 2711 C C . GLY A 1 336 ? -3.038 -10.108 19.582 1.00 95.31 336 GLY A C 1
ATOM 2712 O O . GLY A 1 336 ? -3.421 -9.468 18.604 1.00 95.31 336 GLY A O 1
ATOM 2713 N N . ALA A 1 337 ? -2.038 -10.992 19.497 1.00 95.88 337 ALA A N 1
ATOM 2714 C CA . ALA A 1 337 ? -1.292 -11.241 18.270 1.00 95.88 337 ALA A CA 1
ATOM 2715 C C . ALA A 1 337 ? -2.179 -11.906 17.210 1.00 95.88 337 ALA A C 1
ATOM 2717 O O . ALA A 1 337 ? -2.872 -12.885 17.495 1.00 95.88 337 ALA A O 1
ATOM 2718 N N . GLN A 1 338 ? -2.122 -11.382 15.986 1.00 96.12 338 GLN A N 1
ATOM 2719 C CA . GLN A 1 338 ? -2.897 -11.873 14.852 1.00 96.12 338 GLN A CA 1
ATOM 2720 C C . GLN A 1 338 ? -2.155 -13.039 14.186 1.00 96.12 338 GLN A C 1
ATOM 2722 O O . GLN A 1 338 ? -1.000 -12.905 13.775 1.00 96.12 338 GLN A O 1
ATOM 2727 N N . LEU A 1 339 ? -2.803 -14.202 14.138 1.00 97.44 339 LEU A N 1
ATOM 2728 C CA . LEU A 1 339 ? -2.175 -15.477 13.783 1.00 97.44 339 LEU A CA 1
ATOM 2729 C C . LEU A 1 339 ? -2.465 -15.864 12.333 1.00 97.44 339 LEU A C 1
ATOM 2731 O O . LEU A 1 339 ? -1.559 -16.291 11.630 1.00 97.44 339 LEU A O 1
ATOM 2735 N N . ASP A 1 340 ? -3.708 -15.702 11.884 1.00 98.44 340 ASP A N 1
ATOM 2736 C CA . ASP A 1 340 ? -4.125 -15.954 10.501 1.00 98.44 340 ASP A CA 1
ATOM 2737 C C . ASP A 1 340 ? -5.437 -15.214 10.196 1.00 98.44 340 ASP A C 1
ATOM 2739 O O . ASP A 1 340 ? -6.104 -14.725 11.114 1.00 98.44 340 ASP A O 1
ATOM 2743 N N . TYR A 1 341 ? -5.859 -15.194 8.934 1.00 98.31 341 TYR A N 1
ATOM 2744 C CA . TYR A 1 341 ? -7.264 -14.984 8.596 1.00 98.31 341 TYR A CA 1
ATOM 2745 C C . TYR A 1 341 ? -7.714 -15.874 7.440 1.00 98.31 341 TYR A C 1
ATOM 2747 O O . TYR A 1 341 ? -6.955 -16.133 6.504 1.00 98.31 341 TYR A O 1
ATOM 2755 N N . SER A 1 342 ? -8.980 -16.280 7.491 1.00 98.56 342 SER A N 1
ATOM 2756 C CA . SER A 1 342 ? -9.711 -16.853 6.363 1.00 98.56 342 SER A CA 1
ATOM 2757 C C . SER A 1 342 ? -10.497 -15.735 5.689 1.00 98.56 342 SER A C 1
ATOM 2759 O O . SER A 1 342 ? -11.378 -15.131 6.307 1.00 98.56 342 SER A O 1
ATOM 2761 N N . GLN A 1 343 ? -10.173 -15.438 4.433 1.00 98.50 343 GLN A N 1
ATOM 2762 C CA . GLN A 1 343 ? -10.977 -14.549 3.603 1.00 98.50 343 GLN A CA 1
ATOM 2763 C C . GLN A 1 343 ? -12.064 -15.387 2.933 1.00 98.50 343 GLN A C 1
ATOM 2765 O O . GLN A 1 343 ? -11.757 -16.255 2.118 1.00 98.50 343 GLN A O 1
ATOM 2770 N N . TYR A 1 344 ? -13.319 -15.126 3.281 1.00 98.38 344 TYR A N 1
ATOM 2771 C CA . TYR A 1 344 ? -14.495 -15.660 2.604 1.00 98.38 344 TYR A CA 1
ATOM 2772 C C . TYR A 1 344 ? -14.985 -14.670 1.548 1.00 98.38 344 TYR A C 1
ATOM 2774 O O . TYR A 1 344 ? -14.715 -13.465 1.637 1.00 98.38 344 TYR A O 1
ATOM 2782 N N . TYR A 1 345 ? -15.705 -15.188 0.559 1.00 97.56 345 TYR A N 1
ATOM 2783 C CA . TYR A 1 345 ? -16.323 -14.416 -0.516 1.00 97.56 345 TYR A CA 1
ATOM 2784 C C . TYR A 1 345 ? -17.550 -15.143 -1.077 1.00 97.56 345 TYR A C 1
ATOM 2786 O O . TYR A 1 345 ? -17.728 -16.339 -0.844 1.00 97.56 345 TYR A O 1
ATOM 2794 N N . ILE A 1 346 ? -18.360 -14.430 -1.854 1.00 95.31 346 ILE A N 1
ATOM 2795 C CA . ILE A 1 346 ? -19.413 -15.001 -2.700 1.00 95.31 346 ILE A CA 1
ATOM 2796 C C . ILE A 1 346 ? -19.203 -14.523 -4.136 1.00 95.31 346 ILE A C 1
ATOM 2798 O O . ILE A 1 346 ? -19.187 -13.325 -4.404 1.00 95.31 346 ILE A O 1
ATOM 2802 N N . ASN A 1 347 ? -19.063 -15.446 -5.086 1.00 93.81 347 ASN A N 1
ATOM 2803 C CA . ASN A 1 347 ? -19.009 -15.082 -6.501 1.00 93.81 347 ASN A CA 1
ATOM 2804 C C . ASN A 1 347 ? -20.422 -14.665 -6.956 1.00 93.81 347 ASN A C 1
ATOM 2806 O O . ASN A 1 347 ? -21.246 -15.525 -7.276 1.00 93.81 347 ASN A O 1
ATOM 2810 N N . ILE A 1 348 ? -20.727 -13.359 -6.949 1.00 92.00 348 ILE A N 1
ATOM 2811 C CA . ILE A 1 348 ? -22.104 -12.888 -7.199 1.00 92.00 348 ILE A CA 1
ATOM 2812 C C . ILE A 1 348 ? -22.595 -13.198 -8.611 1.00 92.00 348 ILE A C 1
ATOM 2814 O O . ILE A 1 348 ? -23.792 -13.385 -8.795 1.00 92.00 348 ILE A O 1
ATOM 2818 N N . THR A 1 349 ? -21.694 -13.344 -9.589 1.00 90.88 349 THR A N 1
ATOM 2819 C CA . THR A 1 349 ? -22.069 -13.781 -10.942 1.00 90.88 349 THR A CA 1
ATOM 2820 C C . THR A 1 349 ? -22.740 -15.158 -10.886 1.00 90.88 349 THR A C 1
ATOM 2822 O O . THR A 1 349 ? -23.865 -15.298 -11.353 1.00 90.88 349 THR A O 1
ATOM 2825 N N . LYS A 1 350 ? -22.116 -16.138 -10.212 1.00 91.62 350 LYS A N 1
ATOM 2826 C CA . LYS A 1 350 ? -22.684 -17.487 -10.006 1.00 91.62 350 LYS A CA 1
ATOM 2827 C C . LYS A 1 350 ? -23.904 -17.477 -9.072 1.00 91.62 350 LYS A C 1
ATOM 2829 O O . LYS A 1 350 ? -24.854 -18.224 -9.275 1.00 91.62 350 LYS A O 1
ATOM 2834 N N . ALA A 1 351 ? -23.906 -16.636 -8.034 1.00 92.06 351 ALA A N 1
ATOM 2835 C CA . ALA A 1 351 ? -25.025 -16.558 -7.084 1.00 92.06 351 ALA A CA 1
ATOM 2836 C C . ALA A 1 351 ? -26.305 -15.942 -7.686 1.00 92.06 351 ALA A C 1
ATOM 2838 O O . ALA A 1 351 ? -27.395 -16.125 -7.140 1.00 92.06 351 ALA A O 1
ATOM 2839 N N . ASN A 1 352 ? -26.170 -15.212 -8.795 1.00 92.94 352 ASN A N 1
ATOM 2840 C CA . ASN A 1 352 ? -27.267 -14.615 -9.548 1.00 92.94 352 ASN A CA 1
ATOM 2841 C C . ASN A 1 352 ? -27.901 -15.561 -10.587 1.00 92.94 352 ASN A C 1
ATOM 2843 O O . ASN A 1 352 ? -28.942 -15.210 -11.145 1.00 92.94 352 ASN A O 1
ATOM 2847 N N . ASP A 1 353 ? -27.330 -16.748 -10.826 1.00 90.69 353 ASP A N 1
ATOM 2848 C CA . ASP A 1 353 ? -27.904 -17.741 -11.739 1.00 90.69 353 ASP A CA 1
ATOM 2849 C C . ASP A 1 353 ? -29.292 -18.227 -11.273 1.00 90.69 353 ASP A C 1
ATOM 2851 O O . ASP A 1 353 ? -29.614 -18.299 -10.081 1.00 90.69 353 ASP A O 1
ATOM 2855 N N . ALA A 1 354 ? -30.152 -18.580 -12.232 1.00 81.19 354 ALA A N 1
ATOM 2856 C CA . ALA A 1 354 ? -31.542 -18.939 -11.959 1.00 81.19 354 ALA A CA 1
ATOM 2857 C C . ALA A 1 354 ? -31.651 -20.216 -11.098 1.00 81.19 354 ALA A C 1
ATOM 2859 O O . ALA A 1 354 ? -31.360 -21.321 -11.550 1.00 81.19 354 ALA A O 1
ATOM 2860 N N . GLY A 1 355 ? -32.116 -20.056 -9.855 1.00 78.88 355 GLY A N 1
ATOM 2861 C CA . GLY A 1 355 ? -32.220 -21.143 -8.873 1.00 78.88 355 GLY A CA 1
ATOM 2862 C C . GLY A 1 355 ? -30.975 -21.344 -8.001 1.00 78.88 355 GLY A C 1
ATOM 2863 O O . GLY A 1 355 ? -30.988 -22.224 -7.141 1.00 78.88 355 GLY A O 1
ATOM 2864 N N . ALA A 1 356 ? -29.930 -20.528 -8.169 1.00 83.50 356 ALA A N 1
ATOM 2865 C CA . ALA A 1 356 ? -28.738 -20.578 -7.331 1.00 83.50 356 ALA A CA 1
ATOM 2866 C C . ALA A 1 356 ? -29.017 -20.190 -5.864 1.00 83.50 356 ALA A C 1
ATOM 2868 O O . ALA A 1 356 ? -29.956 -19.456 -5.522 1.00 83.50 356 ALA A O 1
ATOM 2869 N N . ILE A 1 357 ? -28.148 -20.689 -4.986 1.00 77.50 357 ILE A N 1
ATOM 2870 C CA . ILE A 1 357 ? -28.090 -20.365 -3.559 1.00 77.50 357 ILE A CA 1
ATOM 2871 C C . ILE A 1 357 ? -26.755 -19.658 -3.310 1.00 77.50 357 ILE A C 1
ATOM 2873 O O . ILE A 1 357 ? -25.741 -20.040 -3.889 1.00 77.50 357 ILE A O 1
ATOM 2877 N N . ALA A 1 358 ? -26.750 -18.641 -2.446 1.00 82.44 358 ALA A N 1
ATOM 2878 C CA . ALA A 1 358 ? -25.527 -17.980 -2.006 1.00 82.44 358 ALA A CA 1
ATOM 2879 C C . ALA A 1 358 ? -24.572 -18.960 -1.303 1.00 82.44 358 ALA A C 1
ATOM 2881 O O . ALA A 1 358 ? -24.813 -19.347 -0.157 1.00 82.44 358 ALA A O 1
ATOM 2882 N N . ASP A 1 359 ? -23.482 -19.316 -1.983 1.00 88.62 359 ASP A N 1
ATOM 2883 C CA . ASP A 1 359 ? -22.368 -20.078 -1.422 1.00 88.62 359 ASP A CA 1
ATOM 2884 C C . ASP A 1 359 ? -21.237 -19.122 -1.013 1.00 88.62 359 ASP A C 1
ATOM 2886 O O . ASP A 1 359 ? -20.621 -18.460 -1.852 1.00 88.62 359 ASP A O 1
ATOM 2890 N N . TRP A 1 360 ? -21.003 -19.019 0.297 1.00 95.50 360 TRP A N 1
ATOM 2891 C CA . TRP A 1 360 ? -19.959 -18.183 0.890 1.00 95.50 360 TRP A CA 1
ATOM 2892 C C . TRP A 1 360 ? -18.726 -19.040 1.183 1.00 95.50 360 TRP A C 1
ATOM 2894 O O . TRP A 1 360 ? -18.527 -19.530 2.298 1.00 95.50 360 TRP A O 1
ATOM 2904 N N . ALA A 1 361 ? -17.902 -19.234 0.159 1.00 95.31 361 ALA A N 1
ATOM 2905 C CA . ALA A 1 361 ? -16.725 -20.091 0.207 1.00 95.31 361 ALA A CA 1
ATOM 2906 C C . ALA A 1 361 ? -15.495 -19.374 0.795 1.00 95.31 361 ALA A C 1
ATOM 2908 O O . ALA A 1 361 ? -15.384 -18.147 0.758 1.00 95.31 361 ALA A O 1
ATOM 2909 N N . ILE A 1 362 ? -14.522 -20.147 1.294 1.00 96.69 362 ILE A N 1
ATOM 2910 C CA . ILE A 1 362 ? -13.174 -19.630 1.578 1.00 96.69 362 ILE A CA 1
ATOM 2911 C C . ILE A 1 362 ? -12.497 -19.326 0.239 1.00 96.69 362 ILE A C 1
ATOM 2913 O O . ILE A 1 362 ? -12.298 -20.233 -0.567 1.00 96.69 362 ILE A O 1
ATOM 2917 N N . LEU A 1 363 ? -12.089 -18.074 0.032 1.00 96.19 363 LEU A N 1
ATOM 2918 C CA . LEU A 1 363 ? -11.197 -17.697 -1.061 1.00 96.19 363 LEU A CA 1
ATOM 2919 C C . LEU A 1 363 ? -9.759 -18.122 -0.737 1.00 96.19 363 LEU A C 1
ATOM 2921 O O . LEU A 1 363 ? -9.112 -18.796 -1.534 1.00 96.19 363 LEU A O 1
ATOM 2925 N N . TYR A 1 364 ? -9.256 -17.744 0.447 1.00 96.94 364 TYR A N 1
ATOM 2926 C CA . TYR A 1 364 ? -7.913 -18.123 0.897 1.00 96.94 364 TYR A CA 1
ATOM 2927 C C . TYR A 1 364 ? -7.698 -17.994 2.416 1.00 96.94 364 TYR A C 1
ATOM 2929 O O . TYR A 1 364 ? -8.387 -17.233 3.095 1.00 96.94 364 TYR A O 1
ATOM 2937 N N . ASN A 1 365 ? -6.679 -18.694 2.937 1.00 98.00 365 ASN A N 1
ATOM 2938 C CA . ASN A 1 365 ? -6.140 -18.502 4.293 1.00 98.00 365 ASN A CA 1
ATOM 2939 C C . ASN A 1 365 ? -4.765 -17.821 4.209 1.00 98.00 365 ASN A C 1
ATOM 2941 O O . ASN A 1 365 ? -3.882 -18.324 3.499 1.00 98.00 365 ASN A O 1
ATOM 2945 N N . PHE A 1 366 ? -4.563 -16.694 4.895 1.00 97.94 366 PHE A N 1
ATOM 2946 C CA . PHE A 1 366 ? -3.400 -15.812 4.714 1.00 97.94 366 PHE A CA 1
ATOM 2947 C C . PHE A 1 366 ? -2.051 -16.535 4.871 1.00 97.94 366 PHE A C 1
ATOM 2949 O O . PHE A 1 366 ? -1.227 -16.483 3.949 1.00 97.94 366 PHE A O 1
ATOM 2956 N N . THR A 1 367 ? -1.834 -17.258 5.976 1.00 97.50 367 THR A N 1
ATOM 2957 C CA . THR A 1 367 ? -0.545 -17.924 6.271 1.00 97.50 367 THR A CA 1
ATOM 2958 C C . THR A 1 367 ? -0.130 -18.903 5.171 1.00 97.50 367 THR A C 1
ATOM 2960 O O . THR A 1 367 ? 0.970 -18.807 4.617 1.00 97.50 367 THR A O 1
ATOM 2963 N N . SER A 1 368 ? -1.047 -19.796 4.789 1.00 97.06 368 SER A N 1
ATOM 2964 C CA . SER A 1 368 ? -0.840 -20.817 3.754 1.00 97.06 368 SER A CA 1
ATOM 2965 C C . SER A 1 368 ? -0.622 -20.227 2.356 1.00 97.06 368 SER A C 1
ATOM 2967 O O . SER A 1 368 ? 0.156 -20.755 1.563 1.00 97.06 368 SER A O 1
ATOM 2969 N N . THR A 1 369 ? -1.269 -19.099 2.057 1.00 95.38 369 THR A N 1
ATOM 2970 C CA . THR A 1 369 ? -1.290 -18.503 0.714 1.00 95.38 369 THR A CA 1
ATOM 2971 C C . THR A 1 369 ? 0.031 -17.828 0.376 1.00 95.38 369 THR A C 1
ATOM 2973 O O . THR A 1 369 ? 0.545 -18.005 -0.737 1.00 95.38 369 THR A O 1
ATOM 2976 N N . TYR A 1 370 ? 0.592 -17.106 1.351 1.00 95.12 370 TYR A N 1
ATOM 2977 C CA . TYR A 1 370 ? 1.838 -16.346 1.227 1.00 95.12 370 TYR A CA 1
ATOM 2978 C C . TYR A 1 370 ? 3.074 -17.067 1.814 1.00 95.12 370 TYR A C 1
ATOM 2980 O O . TYR A 1 370 ? 4.214 -16.604 1.660 1.00 95.12 370 TYR A O 1
ATOM 2988 N N . GLY A 1 371 ? 2.876 -18.227 2.448 1.00 95.19 371 GLY A N 1
ATOM 2989 C CA . GLY A 1 371 ? 3.938 -19.073 2.994 1.00 95.19 371 GLY A CA 1
ATOM 2990 C C . GLY A 1 371 ? 4.676 -18.398 4.148 1.00 95.19 371 GLY A C 1
ATOM 2991 O O . GLY A 1 371 ? 5.875 -18.114 4.030 1.00 95.19 371 GLY A O 1
ATOM 2992 N N . VAL A 1 372 ? 3.942 -18.102 5.222 1.00 95.88 372 VAL A N 1
ATOM 2993 C CA . VAL A 1 372 ? 4.421 -17.486 6.474 1.00 95.88 372 VAL A CA 1
ATOM 2994 C C . VAL A 1 372 ? 3.784 -18.161 7.696 1.00 95.88 372 VAL A C 1
ATOM 2996 O O . VAL A 1 372 ? 2.769 -18.837 7.561 1.00 95.88 372 VAL A O 1
ATOM 2999 N N . SER A 1 373 ? 4.373 -17.990 8.883 1.00 94.00 373 SER A N 1
ATOM 3000 C CA . SER A 1 373 ? 3.913 -18.606 10.142 1.00 94.00 373 SER A CA 1
ATOM 3001 C C . SER A 1 373 ? 2.760 -17.876 10.834 1.00 94.00 373 SER A C 1
ATOM 3003 O O . SER A 1 373 ? 2.064 -18.470 11.653 1.00 94.00 373 SER A O 1
ATOM 3005 N N . ASP A 1 374 ? 2.610 -16.582 10.560 1.00 94.12 374 ASP A N 1
ATOM 3006 C CA . ASP A 1 374 ? 1.771 -15.649 11.310 1.00 94.12 374 ASP A CA 1
ATOM 3007 C C . ASP A 1 374 ? 1.539 -14.362 10.497 1.00 94.12 374 ASP A C 1
ATOM 3009 O O . ASP A 1 374 ? 2.063 -14.208 9.390 1.00 94.12 374 ASP A O 1
ATOM 3013 N N . MET A 1 375 ? 0.799 -13.405 11.065 1.00 97.00 375 MET A N 1
ATOM 3014 C CA . MET A 1 375 ? 0.546 -12.093 10.453 1.00 97.00 375 MET A CA 1
ATOM 3015 C C . MET A 1 375 ? 1.384 -10.967 11.086 1.00 97.00 375 MET A C 1
ATOM 3017 O O . MET A 1 375 ? 0.971 -9.809 11.118 1.00 97.00 375 MET A O 1
ATOM 3021 N N . SER A 1 376 ? 2.570 -11.289 11.615 1.00 95.44 376 SER A N 1
ATOM 3022 C CA . SER A 1 376 ? 3.489 -10.292 12.176 1.00 95.44 376 SER A CA 1
ATOM 3023 C C . SER A 1 376 ? 4.125 -9.407 11.101 1.00 95.44 376 SER A C 1
ATOM 3025 O O . SER A 1 376 ? 4.228 -9.776 9.929 1.00 95.44 376 SER A O 1
ATOM 3027 N N . VAL A 1 377 ? 4.671 -8.261 11.524 1.00 95.00 377 VAL A N 1
ATOM 3028 C CA . VAL A 1 377 ? 5.480 -7.375 10.667 1.00 95.00 377 VAL A CA 1
ATOM 3029 C C . VAL A 1 377 ? 6.589 -8.139 9.937 1.00 95.00 377 VAL A C 1
ATOM 3031 O O . VAL A 1 377 ? 6.829 -7.873 8.764 1.00 95.00 377 VAL A O 1
ATOM 3034 N N . ASN A 1 378 ? 7.265 -9.085 10.595 1.00 93.44 378 ASN A N 1
ATOM 3035 C CA . ASN A 1 378 ? 8.365 -9.834 9.982 1.00 93.44 378 ASN A CA 1
ATOM 3036 C C . ASN A 1 378 ? 7.856 -10.762 8.875 1.00 93.44 378 ASN A C 1
ATOM 3038 O O . ASN A 1 378 ? 8.424 -10.781 7.781 1.00 93.44 378 ASN A O 1
ATOM 3042 N N . SER A 1 379 ? 6.747 -11.462 9.123 1.00 95.75 379 SER A N 1
ATOM 3043 C CA . SER A 1 379 ? 6.045 -12.242 8.104 1.00 95.75 379 SER A CA 1
ATOM 3044 C C . SER A 1 379 ? 5.623 -11.355 6.932 1.00 95.75 379 SER A C 1
ATOM 3046 O O . SER A 1 379 ? 5.994 -11.639 5.797 1.00 95.75 379 SER A O 1
ATOM 3048 N N . MET A 1 380 ? 4.975 -10.215 7.180 1.00 94.12 380 MET A N 1
ATOM 3049 C CA . MET A 1 380 ? 4.552 -9.287 6.122 1.00 94.12 380 MET A CA 1
ATOM 3050 C C . MET A 1 380 ? 5.733 -8.692 5.335 1.00 94.12 380 MET A C 1
ATOM 3052 O O . MET A 1 380 ? 5.673 -8.649 4.107 1.00 94.12 380 MET A O 1
ATOM 3056 N N . LYS A 1 381 ? 6.839 -8.303 5.990 1.00 89.62 381 LYS A N 1
ATOM 3057 C CA . LYS A 1 381 ? 8.073 -7.848 5.312 1.00 89.62 381 LYS A CA 1
ATOM 3058 C C . LYS A 1 381 ? 8.648 -8.938 4.405 1.00 89.62 381 LYS A C 1
ATOM 3060 O O . LYS A 1 381 ? 9.078 -8.632 3.295 1.00 89.62 381 LYS A O 1
ATOM 3065 N N . ASN A 1 382 ? 8.596 -10.203 4.829 1.00 89.88 382 ASN A N 1
ATOM 3066 C CA . ASN A 1 382 ? 8.980 -11.335 3.987 1.00 89.88 382 ASN A CA 1
ATOM 3067 C C . ASN A 1 382 ? 8.029 -11.527 2.794 1.00 89.88 382 ASN A C 1
ATOM 3069 O O . ASN A 1 382 ? 8.503 -11.880 1.718 1.00 89.88 382 ASN A O 1
ATOM 3073 N N . ILE A 1 383 ? 6.723 -11.266 2.934 1.00 92.06 383 ILE A N 1
ATOM 3074 C CA . ILE A 1 383 ? 5.776 -11.319 1.805 1.00 92.06 383 ILE A CA 1
ATOM 3075 C C . ILE A 1 383 ? 6.099 -10.221 0.790 1.00 92.06 383 ILE A C 1
ATOM 3077 O O . ILE A 1 383 ? 6.328 -10.546 -0.370 1.00 92.06 383 ILE A O 1
ATOM 3081 N N . PHE A 1 384 ? 6.209 -8.954 1.205 1.00 86.25 384 PHE A N 1
ATOM 3082 C CA . PHE A 1 384 ? 6.563 -7.860 0.287 1.00 86.25 384 PHE A CA 1
ATOM 3083 C C . PHE A 1 384 ? 7.901 -8.105 -0.419 1.00 86.25 384 PHE A C 1
ATOM 3085 O O . PHE A 1 384 ? 7.967 -7.981 -1.637 1.00 86.25 384 PHE A O 1
ATOM 3092 N N . LYS A 1 385 ? 8.928 -8.580 0.299 1.00 81.31 385 LYS A N 1
ATOM 3093 C CA . LYS A 1 385 ? 10.209 -8.970 -0.311 1.00 81.31 385 LYS A CA 1
ATOM 3094 C C . LYS A 1 385 ? 10.067 -10.104 -1.336 1.00 81.31 385 LYS A C 1
ATOM 3096 O O . LYS A 1 385 ? 10.696 -10.051 -2.385 1.00 81.31 385 LYS A O 1
ATOM 3101 N N . LYS A 1 386 ? 9.234 -11.120 -1.071 1.00 82.50 386 LYS A N 1
ATOM 3102 C CA . LYS A 1 386 ? 8.916 -12.165 -2.061 1.00 82.50 386 LYS A CA 1
ATOM 3103 C C . LYS A 1 386 ? 8.073 -11.632 -3.230 1.00 82.50 386 LYS A C 1
ATOM 3105 O O . LYS A 1 386 ? 8.086 -12.262 -4.275 1.00 82.50 386 LYS A O 1
ATOM 3110 N N . MET A 1 387 ? 7.320 -10.542 -3.074 1.00 77.50 387 MET A N 1
ATOM 3111 C CA . MET A 1 387 ? 6.516 -9.925 -4.144 1.00 77.50 387 MET A CA 1
ATOM 3112 C C . MET A 1 387 ? 7.291 -8.894 -4.979 1.00 77.50 387 MET A C 1
ATOM 3114 O O . MET A 1 387 ? 6.741 -8.379 -5.945 1.00 77.50 387 MET A O 1
ATOM 3118 N N . GLU A 1 388 ? 8.547 -8.592 -4.641 1.00 67.06 388 GLU A N 1
ATOM 3119 C CA . GLU A 1 388 ? 9.427 -7.758 -5.473 1.00 67.06 388 GLU A CA 1
ATOM 3120 C C . GLU A 1 388 ? 9.945 -8.512 -6.714 1.00 67.06 388 GLU A C 1
ATOM 3122 O O . GLU A 1 388 ? 10.211 -7.902 -7.748 1.00 67.06 388 GLU A O 1
ATOM 3127 N N . ASP A 1 389 ? 10.054 -9.842 -6.622 1.00 64.88 389 ASP A N 1
ATOM 3128 C CA . ASP A 1 389 ? 10.633 -10.718 -7.644 1.00 64.88 389 ASP A CA 1
ATOM 3129 C C . ASP A 1 389 ? 9.668 -11.018 -8.808 1.00 64.88 389 ASP A C 1
ATOM 3131 O O . ASP A 1 389 ? 8.580 -11.569 -8.614 1.00 64.88 389 ASP A O 1
ATOM 3135 N N . ASN A 1 390 ? 10.140 -10.726 -10.027 1.00 56.38 390 ASN A N 1
ATOM 3136 C CA . ASN A 1 390 ? 9.589 -11.124 -11.328 1.00 56.38 390 ASN A CA 1
ATOM 3137 C C . ASN A 1 390 ? 8.973 -12.538 -11.361 1.00 56.38 390 ASN A C 1
ATOM 3139 O O . ASN A 1 390 ? 7.872 -12.744 -11.872 1.00 56.38 390 ASN A O 1
ATOM 3143 N N . ALA A 1 391 ? 9.704 -13.523 -10.836 1.00 61.66 391 ALA A N 1
ATOM 3144 C CA . ALA A 1 391 ? 9.362 -14.942 -10.937 1.00 61.66 391 ALA A CA 1
ATOM 3145 C C . ALA A 1 391 ? 8.395 -15.436 -9.842 1.00 61.66 391 ALA A C 1
ATOM 3147 O O . ALA A 1 391 ? 8.030 -16.613 -9.822 1.00 61.66 391 ALA A O 1
ATOM 3148 N N . SER A 1 392 ? 7.990 -14.573 -8.907 1.00 71.56 392 SER A N 1
ATOM 3149 C CA . SER A 1 392 ? 7.258 -14.984 -7.709 1.00 71.56 392 SER A CA 1
ATOM 3150 C C . SER A 1 392 ? 5.739 -15.061 -7.924 1.00 71.56 392 SER A C 1
ATOM 3152 O O . SER A 1 392 ? 5.079 -14.027 -8.076 1.00 71.56 392 SER A O 1
ATOM 3154 N N . PRO A 1 393 ? 5.114 -16.253 -7.814 1.00 81.19 393 PRO A N 1
ATOM 3155 C CA . PRO A 1 393 ? 3.666 -16.390 -7.964 1.00 81.19 393 PRO A CA 1
ATOM 3156 C C . PRO A 1 393 ? 2.877 -15.731 -6.821 1.00 81.19 393 PRO A C 1
ATOM 3158 O O . PRO A 1 393 ? 1.663 -15.569 -6.931 1.00 81.19 393 PRO A O 1
ATOM 3161 N N . LEU A 1 394 ? 3.528 -15.327 -5.719 1.00 83.62 394 LEU A N 1
ATOM 3162 C CA . LEU A 1 394 ? 2.848 -14.634 -4.619 1.00 83.62 394 LEU A CA 1
ATOM 3163 C C . LEU A 1 394 ? 2.292 -13.273 -5.034 1.00 83.62 394 LEU A C 1
ATOM 3165 O O . LEU A 1 394 ? 1.276 -12.853 -4.483 1.00 83.62 394 LEU A O 1
ATOM 3169 N N . TYR A 1 395 ? 2.919 -12.608 -6.007 1.00 80.62 395 TYR A N 1
ATOM 3170 C CA . TYR A 1 395 ? 2.410 -11.338 -6.504 1.00 80.62 395 TYR A CA 1
ATOM 3171 C C . TYR A 1 395 ? 1.097 -11.519 -7.289 1.00 80.62 395 TYR A C 1
ATOM 3173 O O . TYR A 1 395 ? 0.123 -10.817 -7.025 1.00 80.62 395 TYR A O 1
ATOM 3181 N N . GLN A 1 396 ? 1.013 -12.539 -8.154 1.00 83.62 396 GLN A N 1
ATOM 3182 C CA . GLN A 1 396 ? -0.230 -12.875 -8.865 1.00 83.62 396 GLN A CA 1
ATOM 3183 C C . GLN A 1 396 ? -1.355 -13.277 -7.897 1.00 83.62 396 GLN A C 1
ATOM 3185 O O . GLN A 1 396 ? -2.482 -12.798 -8.026 1.00 83.62 396 GLN A O 1
ATOM 3190 N N . LYS A 1 397 ? -1.036 -14.059 -6.853 1.00 89.00 397 LYS A N 1
ATOM 3191 C CA . LYS A 1 397 ? -1.989 -14.350 -5.767 1.00 89.00 397 LYS A CA 1
ATOM 3192 C C . LYS A 1 397 ? -2.499 -13.079 -5.084 1.00 89.00 397 LYS A C 1
ATOM 3194 O O . LYS A 1 397 ? -3.690 -12.993 -4.810 1.00 89.00 397 LYS A O 1
ATOM 3199 N N . PHE A 1 398 ? -1.634 -12.093 -4.822 1.00 89.38 398 PHE A N 1
ATOM 3200 C CA . PHE A 1 398 ? -2.056 -10.827 -4.215 1.00 89.38 398 PHE A CA 1
ATOM 3201 C C . PHE A 1 398 ? -3.084 -10.094 -5.092 1.00 89.38 398 PHE A C 1
ATOM 3203 O O . PHE A 1 398 ? -4.083 -9.629 -4.556 1.00 89.38 398 PHE A O 1
ATOM 3210 N N . CYS A 1 399 ? -2.911 -10.036 -6.419 1.00 85.25 399 CYS A N 1
ATOM 3211 C CA . CYS A 1 399 ? -3.878 -9.377 -7.313 1.00 85.25 399 CYS A CA 1
ATOM 3212 C C . CYS A 1 399 ? -5.250 -10.068 -7.348 1.00 85.25 399 CYS A C 1
ATOM 3214 O O . CYS A 1 399 ? -6.264 -9.374 -7.276 1.00 85.25 399 CYS A O 1
ATOM 3216 N N . ASN A 1 400 ? -5.295 -11.406 -7.430 1.00 87.75 400 ASN A N 1
ATOM 3217 C CA . ASN A 1 400 ? -6.555 -12.168 -7.382 1.00 87.75 400 ASN A CA 1
ATOM 3218 C C . ASN A 1 400 ? -7.269 -11.936 -6.042 1.00 87.75 400 ASN A C 1
ATOM 3220 O O . ASN A 1 400 ? -8.460 -11.628 -5.991 1.00 87.75 400 ASN A O 1
ATOM 3224 N N . ASN A 1 401 ? -6.501 -12.009 -4.951 1.00 92.94 401 ASN A N 1
ATOM 3225 C CA . ASN A 1 401 ? -6.988 -11.772 -3.601 1.00 92.94 401 ASN A CA 1
ATOM 3226 C C . ASN A 1 401 ? -7.472 -10.329 -3.406 1.00 92.94 401 ASN A C 1
ATOM 3228 O O . ASN A 1 401 ? -8.439 -10.130 -2.682 1.00 92.94 401 ASN A O 1
ATOM 3232 N N . TRP A 1 402 ? -6.829 -9.327 -4.017 1.00 91.94 402 TRP A N 1
ATOM 3233 C CA . TRP A 1 402 ? -7.189 -7.905 -3.902 1.00 91.94 402 TRP A CA 1
ATOM 3234 C C . TRP A 1 402 ? -8.602 -7.633 -4.433 1.00 91.94 402 TRP A C 1
ATOM 3236 O O . TRP A 1 402 ? -9.411 -7.047 -3.717 1.00 91.94 402 TRP A O 1
ATOM 3246 N N . VAL A 1 403 ? -8.940 -8.168 -5.615 1.00 91.19 403 VAL A N 1
ATOM 3247 C CA . VAL A 1 403 ? -10.314 -8.141 -6.168 1.00 91.19 403 VAL A CA 1
ATOM 3248 C C . VAL A 1 403 ? -11.241 -9.229 -5.609 1.00 91.19 403 VAL A C 1
ATOM 3250 O O . VAL A 1 403 ? -12.344 -9.420 -6.113 1.00 91.19 403 VAL A O 1
ATOM 3253 N N . VAL A 1 404 ? -10.823 -9.961 -4.573 1.00 93.88 404 VAL A N 1
ATOM 3254 C CA . VAL A 1 404 ? -11.652 -10.977 -3.905 1.00 93.88 404 VAL A CA 1
ATOM 3255 C C . VAL A 1 404 ? -12.218 -12.017 -4.900 1.00 93.88 404 VAL A C 1
ATOM 3257 O O . VAL A 1 404 ? -13.397 -12.363 -4.850 1.00 93.88 404 VAL A O 1
ATOM 3260 N N . SER A 1 405 ? -11.416 -12.489 -5.863 1.00 86.06 405 SER A N 1
ATOM 3261 C CA . SER A 1 405 ? -11.906 -13.360 -6.947 1.00 86.06 405 SER A CA 1
ATOM 3262 C C . SER A 1 405 ? -11.149 -14.679 -7.075 1.00 86.06 405 SER A C 1
ATOM 3264 O O . SER A 1 405 ? -9.927 -14.729 -6.931 1.00 86.06 405 SER A O 1
ATOM 3266 N N . ASP A 1 406 ? -11.889 -15.736 -7.418 1.00 78.88 406 ASP A N 1
ATOM 3267 C CA . ASP A 1 406 ? -11.369 -17.047 -7.816 1.00 78.88 406 ASP A CA 1
ATOM 3268 C C . ASP A 1 406 ? -10.795 -17.064 -9.247 1.00 78.88 406 ASP A C 1
ATOM 3270 O O . ASP A 1 406 ? -10.103 -18.006 -9.627 1.00 78.88 406 ASP A O 1
ATOM 3274 N N . SER A 1 407 ? -11.040 -16.012 -10.035 1.00 74.56 407 SER A N 1
ATOM 3275 C CA . SER A 1 407 ? -10.497 -15.837 -11.388 1.00 74.56 407 SER A CA 1
ATOM 3276 C C . SER A 1 407 ? -9.090 -15.223 -11.397 1.00 74.56 407 SER A C 1
ATOM 3278 O O . SER A 1 407 ? -8.869 -14.191 -10.758 1.00 74.56 407 SER A O 1
ATOM 3280 N N . ASP A 1 408 ? -8.181 -15.748 -12.224 1.00 69.31 408 ASP A N 1
ATOM 3281 C CA . ASP A 1 408 ? -6.861 -15.143 -12.450 1.00 69.31 408 ASP A CA 1
ATOM 3282 C C . ASP A 1 408 ? -6.949 -13.756 -13.110 1.00 69.31 408 ASP A C 1
ATOM 3284 O O . ASP A 1 408 ? -7.191 -13.616 -14.312 1.00 69.31 408 ASP A O 1
ATOM 3288 N N . LYS A 1 409 ? -6.684 -12.707 -12.324 1.00 68.81 409 LYS A N 1
ATOM 3289 C CA . LYS A 1 409 ? -6.601 -11.321 -12.793 1.00 68.81 409 LYS A CA 1
ATOM 3290 C C . LYS A 1 409 ? -5.142 -10.947 -13.033 1.00 68.81 409 LYS A C 1
ATOM 3292 O O . LYS A 1 409 ? -4.449 -10.533 -12.103 1.00 68.81 409 LYS A O 1
ATOM 3297 N N . ARG A 1 410 ? -4.676 -11.053 -14.282 1.00 64.06 410 ARG A N 1
ATOM 3298 C CA . ARG A 1 410 ? -3.298 -10.707 -14.687 1.00 64.06 410 ARG A CA 1
ATOM 3299 C C . ARG A 1 410 ? -2.858 -9.349 -14.118 1.00 64.06 410 ARG A C 1
ATOM 3301 O O . ARG A 1 410 ? -3.375 -8.308 -14.519 1.00 64.06 410 ARG A O 1
ATOM 3308 N N . CYS A 1 411 ? -1.868 -9.360 -13.227 1.00 69.62 411 CYS A N 1
ATOM 3309 C CA . CYS A 1 411 ? -1.246 -8.134 -12.734 1.00 69.62 411 CYS A CA 1
ATOM 3310 C C . CYS A 1 411 ? -0.438 -7.411 -13.832 1.00 69.62 411 CYS A C 1
ATOM 3312 O O . CYS A 1 411 ? 0.001 -8.030 -14.804 1.00 69.62 411 CYS A O 1
ATOM 3314 N N . THR A 1 412 ? -0.132 -6.127 -13.621 1.00 67.06 412 THR A N 1
ATOM 3315 C CA . THR A 1 412 ? 0.874 -5.388 -14.412 1.00 67.06 412 THR A CA 1
ATOM 3316 C C . THR A 1 412 ? 2.140 -5.114 -13.595 1.00 67.06 412 THR A C 1
ATOM 3318 O O . THR A 1 412 ? 2.099 -5.049 -12.366 1.00 67.06 412 THR A O 1
ATOM 3321 N N . ASP A 1 413 ? 3.279 -4.910 -14.261 1.00 60.34 413 ASP A N 1
ATOM 3322 C CA . ASP A 1 413 ? 4.550 -4.576 -13.600 1.00 60.34 413 ASP A CA 1
ATOM 3323 C C . ASP A 1 413 ? 4.539 -3.226 -12.869 1.00 60.34 413 ASP A C 1
ATOM 3325 O O . ASP A 1 413 ? 5.242 -3.070 -11.868 1.00 60.34 413 ASP A O 1
ATOM 3329 N N . ALA A 1 414 ? 3.713 -2.281 -13.329 1.00 59.28 414 ALA A N 1
ATOM 3330 C CA . ALA A 1 414 ? 3.455 -1.022 -12.635 1.00 59.28 414 ALA A CA 1
ATOM 3331 C C . ALA A 1 414 ? 2.748 -1.284 -11.295 1.00 59.28 414 ALA A C 1
ATOM 3333 O O . ALA A 1 414 ? 3.277 -0.941 -10.238 1.00 59.28 414 ALA A O 1
ATOM 3334 N N . MET A 1 415 ? 1.641 -2.040 -11.317 1.00 70.50 415 MET A N 1
ATOM 3335 C CA . MET A 1 415 ? 0.928 -2.440 -10.098 1.00 70.50 415 MET A CA 1
ATOM 3336 C C . MET A 1 415 ? 1.823 -3.204 -9.107 1.00 70.50 415 MET A C 1
ATOM 3338 O O . MET A 1 415 ? 1.559 -3.148 -7.908 1.00 70.50 415 MET A O 1
ATOM 3342 N N . ARG A 1 416 ? 2.878 -3.910 -9.553 1.00 72.31 416 ARG A N 1
ATOM 3343 C CA . ARG A 1 416 ? 3.832 -4.576 -8.641 1.00 72.31 416 ARG A CA 1
ATOM 3344 C C . ARG A 1 416 ? 4.673 -3.567 -7.879 1.00 72.31 416 ARG A C 1
ATOM 3346 O O . ARG A 1 416 ? 4.812 -3.692 -6.664 1.00 72.31 416 ARG A O 1
ATOM 3353 N N . ALA A 1 417 ? 5.209 -2.568 -8.581 1.00 65.81 417 ALA A N 1
ATOM 3354 C CA . ALA A 1 417 ? 5.925 -1.468 -7.948 1.00 65.81 417 ALA A CA 1
ATOM 3355 C C . ALA A 1 417 ? 5.005 -0.720 -6.972 1.00 65.81 417 ALA A C 1
ATOM 3357 O O . ALA A 1 417 ? 5.406 -0.464 -5.839 1.00 65.81 417 ALA A O 1
ATOM 3358 N N . ASP A 1 418 ? 3.755 -0.466 -7.362 1.00 74.50 418 ASP A N 1
ATOM 3359 C CA . ASP A 1 418 ? 2.794 0.275 -6.543 1.00 74.50 418 ASP A CA 1
ATOM 3360 C C . ASP A 1 418 ? 2.381 -0.495 -5.279 1.00 74.50 418 ASP A C 1
ATOM 3362 O O . ASP A 1 418 ? 2.388 0.069 -4.183 1.00 74.50 418 ASP A O 1
ATOM 3366 N N . ILE A 1 419 ? 2.113 -1.801 -5.397 1.00 77.19 419 ILE A N 1
ATOM 3367 C CA . ILE A 1 419 ? 1.799 -2.693 -4.267 1.00 77.19 419 ILE A CA 1
ATOM 3368 C C . ILE A 1 419 ? 2.997 -2.856 -3.324 1.00 77.19 419 ILE A C 1
ATOM 3370 O O . ILE A 1 419 ? 2.825 -2.766 -2.107 1.00 77.19 419 ILE A O 1
ATOM 3374 N N . TYR A 1 420 ? 4.212 -3.029 -3.854 1.00 77.44 420 TYR A N 1
ATOM 3375 C CA . TYR A 1 420 ? 5.432 -3.098 -3.043 1.00 77.44 420 TYR A CA 1
ATOM 3376 C C . TYR A 1 420 ? 5.686 -1.785 -2.285 1.00 77.44 420 TYR A C 1
ATOM 3378 O O . TYR A 1 420 ? 5.862 -1.781 -1.065 1.00 77.44 420 TYR A O 1
ATOM 3386 N N . CYS A 1 421 ? 5.678 -0.654 -2.994 1.00 73.31 421 CYS A N 1
ATOM 3387 C CA . CYS A 1 421 ? 6.021 0.646 -2.428 1.00 73.31 421 CYS A CA 1
ATOM 3388 C C . CYS A 1 421 ? 4.921 1.177 -1.507 1.00 73.31 421 CYS A C 1
ATOM 3390 O O . CYS A 1 421 ? 5.205 1.500 -0.356 1.00 73.31 421 CYS A O 1
ATOM 3392 N N . GLY A 1 422 ? 3.665 1.228 -1.953 1.00 76.75 422 GLY A N 1
ATOM 3393 C CA . GLY A 1 422 ? 2.549 1.697 -1.130 1.00 76.75 422 GLY A CA 1
ATOM 3394 C C . GLY A 1 422 ? 2.272 0.802 0.083 1.00 76.75 422 GLY A C 1
ATOM 3395 O O . GLY A 1 422 ? 1.924 1.308 1.149 1.00 76.75 422 GLY A O 1
ATOM 3396 N N . GLY A 1 423 ? 2.485 -0.513 -0.040 1.00 83.56 423 GLY A N 1
ATOM 3397 C CA . GLY A 1 423 ? 2.287 -1.473 1.051 1.00 83.56 423 GLY A CA 1
ATOM 3398 C C . GLY A 1 423 ? 3.282 -1.330 2.210 1.00 83.56 423 GLY A C 1
ATOM 3399 O O . GLY A 1 423 ? 3.003 -1.809 3.311 1.00 83.56 423 GLY A O 1
ATOM 3400 N N . GLN A 1 424 ? 4.417 -0.653 1.992 1.00 81.56 424 GLN A N 1
ATOM 3401 C CA . GLN A 1 424 ? 5.481 -0.462 2.990 1.00 81.56 424 GLN A CA 1
ATOM 3402 C C . GLN A 1 424 ? 5.863 1.007 3.253 1.00 81.56 424 GLN A C 1
ATOM 3404 O O . GLN A 1 424 ? 6.587 1.279 4.215 1.00 81.56 424 GLN A O 1
ATOM 3409 N N . ILE A 1 425 ? 5.415 1.953 2.421 1.00 77.69 425 ILE A N 1
ATOM 3410 C CA . ILE A 1 425 ? 5.752 3.380 2.499 1.00 77.69 425 ILE A CA 1
ATOM 3411 C C . ILE A 1 425 ? 4.459 4.191 2.625 1.00 77.69 425 ILE A C 1
ATOM 3413 O O . ILE A 1 425 ? 3.798 4.519 1.643 1.00 77.69 425 ILE A O 1
ATOM 3417 N N . PHE A 1 426 ? 4.115 4.565 3.858 1.00 79.69 426 PHE A N 1
ATOM 3418 C CA . PHE A 1 426 ? 2.833 5.207 4.164 1.00 79.69 426 PHE A CA 1
ATOM 3419 C C . PHE A 1 426 ? 2.655 6.616 3.565 1.00 79.69 426 PHE A C 1
ATOM 3421 O O . PHE A 1 426 ? 1.522 7.055 3.394 1.00 79.69 426 PHE A O 1
ATOM 3428 N N . MET A 1 427 ? 3.732 7.354 3.264 1.00 78.12 427 MET A N 1
ATOM 3429 C CA . MET A 1 427 ? 3.653 8.726 2.732 1.00 78.12 427 MET A CA 1
ATOM 3430 C C . MET A 1 427 ? 3.605 8.747 1.205 1.00 78.12 427 MET A C 1
ATOM 3432 O O . MET A 1 427 ? 4.552 8.295 0.563 1.00 78.12 427 MET A O 1
ATOM 3436 N N . LEU A 1 428 ? 2.581 9.391 0.633 1.00 73.56 428 LEU A N 1
ATOM 3437 C CA . LEU A 1 428 ? 2.352 9.480 -0.815 1.00 73.56 428 LEU A CA 1
ATOM 3438 C C . LEU A 1 428 ? 3.581 9.982 -1.577 1.00 73.56 428 LEU A C 1
ATOM 3440 O O . LEU A 1 428 ? 4.024 9.356 -2.535 1.00 73.56 428 LEU A O 1
ATOM 3444 N N . GLU A 1 429 ? 4.169 11.080 -1.099 1.00 68.25 429 GLU A N 1
ATOM 3445 C CA . GLU A 1 429 ? 5.384 11.660 -1.671 1.00 68.25 429 GLU A CA 1
ATOM 3446 C C . GLU A 1 429 ? 6.553 10.672 -1.693 1.00 68.25 429 GLU A C 1
ATOM 3448 O O . GLU A 1 429 ? 7.345 10.725 -2.625 1.00 68.25 429 GLU A O 1
ATOM 3453 N N . LYS A 1 430 ? 6.687 9.794 -0.687 1.00 67.38 430 LYS A N 1
ATOM 3454 C CA . LYS A 1 430 ? 7.786 8.820 -0.574 1.00 67.38 430 LYS A CA 1
ATOM 3455 C C . LYS A 1 430 ? 7.509 7.537 -1.361 1.00 67.38 430 LYS A C 1
ATOM 3457 O O . LYS A 1 430 ? 8.436 7.006 -1.955 1.00 67.38 430 LYS A O 1
ATOM 3462 N N . ALA A 1 431 ? 6.264 7.066 -1.430 1.00 68.00 431 ALA A N 1
ATOM 3463 C CA . ALA A 1 431 ? 5.919 5.920 -2.272 1.00 68.00 431 ALA A CA 1
ATOM 3464 C C . ALA A 1 431 ? 6.106 6.268 -3.760 1.00 68.00 431 ALA A C 1
ATOM 3466 O O . ALA A 1 431 ? 6.843 5.586 -4.468 1.00 68.00 431 ALA A O 1
ATOM 3467 N N . LYS A 1 432 ? 5.609 7.444 -4.183 1.00 62.88 432 LYS A N 1
ATOM 3468 C CA . LYS A 1 432 ? 5.857 8.038 -5.512 1.00 62.88 432 LYS A CA 1
ATOM 3469 C C . LYS A 1 432 ? 7.330 8.344 -5.815 1.00 62.88 432 LYS A C 1
ATOM 3471 O O . LYS A 1 432 ? 7.619 8.787 -6.926 1.00 62.88 432 LYS A O 1
ATOM 3476 N N . GLN A 1 433 ? 8.260 8.177 -4.867 1.00 57.84 433 GLN A N 1
ATOM 3477 C CA . GLN A 1 433 ? 9.693 8.357 -5.116 1.00 57.84 433 GLN A CA 1
ATOM 3478 C C . GLN A 1 433 ? 10.383 7.108 -5.651 1.00 57.84 433 GLN A C 1
ATOM 3480 O O . GLN A 1 433 ? 11.449 7.271 -6.231 1.00 57.84 433 GLN A O 1
ATOM 3485 N N . CYS A 1 434 ? 9.843 5.902 -5.485 1.00 64.69 434 CYS A N 1
ATOM 3486 C CA . CYS A 1 434 ? 10.477 4.707 -6.034 1.00 64.69 434 CYS A CA 1
ATOM 3487 C C . CYS A 1 434 ? 10.242 4.623 -7.547 1.00 64.69 434 CYS A C 1
ATOM 3489 O O . CYS A 1 434 ? 9.102 4.582 -7.997 1.00 64.69 434 CYS A O 1
ATOM 3491 N N . SER A 1 435 ? 11.324 4.608 -8.324 1.00 74.19 435 SER A N 1
ATOM 3492 C CA . SER A 1 435 ? 11.280 4.511 -9.786 1.00 74.19 435 SER A CA 1
ATOM 3493 C C . SER A 1 435 ? 12.543 3.842 -10.335 1.00 74.19 435 SER A C 1
ATOM 3495 O O . SER A 1 435 ? 13.462 3.531 -9.571 1.00 74.19 435 SER A O 1
ATOM 3497 N N . TYR A 1 436 ? 12.587 3.609 -11.645 1.00 83.12 436 TYR A N 1
ATOM 3498 C CA . TYR A 1 436 ? 13.640 2.870 -12.337 1.00 83.12 436 TYR A CA 1
ATOM 3499 C C . TYR A 1 436 ? 14.149 3.617 -13.579 1.00 83.12 436 TYR A C 1
ATOM 3501 O O . TYR A 1 436 ? 13.374 4.273 -14.278 1.00 83.12 436 TYR A O 1
ATOM 3509 N N . PHE A 1 437 ? 15.440 3.471 -13.881 1.00 89.62 437 PHE A N 1
ATOM 3510 C CA . PHE A 1 437 ? 16.048 3.882 -15.151 1.00 89.62 437 PHE A CA 1
ATOM 3511 C C . PHE A 1 437 ? 17.060 2.840 -15.646 1.00 89.62 437 PHE A C 1
ATOM 3513 O O . PHE A 1 437 ? 17.690 2.149 -14.842 1.00 89.62 437 PHE A O 1
ATOM 3520 N N . TRP A 1 438 ? 17.226 2.721 -16.964 1.00 93.94 438 TRP A N 1
ATOM 3521 C CA . TRP A 1 438 ? 18.266 1.871 -17.562 1.00 93.94 438 TRP A CA 1
ATOM 3522 C C . TRP A 1 438 ? 19.608 2.614 -17.622 1.00 93.94 438 TRP A C 1
ATOM 3524 O O . TRP A 1 438 ? 19.640 3.812 -17.891 1.00 93.94 438 TRP A O 1
ATOM 3534 N N . HIS A 1 439 ? 20.715 1.911 -17.394 1.00 93.94 439 HIS A N 1
ATOM 3535 C CA . HIS A 1 439 ? 22.081 2.397 -17.587 1.00 93.94 439 HIS A CA 1
ATOM 3536 C C . HIS A 1 439 ? 22.838 1.380 -18.448 1.00 93.94 439 HIS A C 1
ATOM 3538 O O . HIS A 1 439 ? 22.995 0.221 -18.051 1.00 93.94 439 HIS A O 1
ATOM 3544 N N . VAL A 1 440 ? 23.259 1.814 -19.636 1.00 94.00 440 VAL A N 1
ATOM 3545 C CA . VAL A 1 440 ? 23.919 0.997 -20.666 1.00 94.00 440 VAL A CA 1
ATOM 3546 C C . VAL A 1 440 ? 25.116 1.738 -21.257 1.00 94.00 440 VAL A C 1
ATOM 3548 O O . VAL A 1 440 ? 25.155 2.968 -21.250 1.00 94.00 440 VAL A O 1
ATOM 3551 N N . THR A 1 441 ? 26.101 0.993 -21.747 1.00 91.81 441 THR A N 1
ATOM 3552 C CA . THR A 1 441 ? 27.403 1.517 -22.177 1.00 91.81 441 THR A CA 1
ATOM 3553 C C . THR A 1 441 ? 28.035 0.571 -23.195 1.00 91.81 441 THR A C 1
ATOM 3555 O O . THR A 1 441 ? 27.598 -0.579 -23.293 1.00 91.81 441 THR A O 1
ATOM 3558 N N . ASP A 1 442 ? 29.047 1.047 -23.917 1.00 91.00 442 ASP A N 1
ATOM 3559 C CA . ASP A 1 442 ? 29.975 0.246 -24.725 1.00 91.00 442 ASP A CA 1
ATOM 3560 C C . ASP A 1 442 ? 29.211 -0.712 -25.663 1.00 91.00 442 ASP A C 1
ATOM 3562 O O . ASP A 1 442 ? 29.218 -1.941 -25.515 1.00 91.00 442 ASP A O 1
ATOM 3566 N N . PHE A 1 443 ? 28.447 -0.130 -26.592 1.00 92.19 443 PHE A N 1
ATOM 3567 C CA . PHE A 1 443 ? 27.678 -0.889 -27.582 1.00 92.19 443 PHE A CA 1
ATOM 3568 C C . PHE A 1 443 ? 28.555 -1.460 -28.695 1.00 92.19 443 PHE A C 1
ATOM 3570 O O . PHE A 1 443 ? 28.179 -2.499 -29.226 1.00 92.19 443 PHE A O 1
ATOM 3577 N N . HIS A 1 444 ? 29.648 -0.772 -29.057 1.00 90.50 444 HIS A N 1
ATOM 3578 C CA . HIS A 1 444 ? 30.600 -1.108 -30.126 1.00 90.50 444 HIS A CA 1
ATOM 3579 C C . HIS A 1 444 ? 29.976 -1.910 -31.278 1.00 90.50 444 HIS A C 1
ATOM 3581 O O . HIS A 1 444 ? 30.222 -3.099 -31.434 1.00 90.50 444 HIS A O 1
ATOM 3587 N N . TYR A 1 445 ? 29.122 -1.277 -32.081 1.00 89.44 445 TYR A N 1
ATOM 3588 C CA . TYR A 1 445 ? 28.490 -1.932 -33.220 1.00 89.44 445 TYR A CA 1
ATOM 3589 C C . TYR A 1 445 ? 29.487 -2.107 -34.376 1.00 89.44 445 TYR A C 1
ATOM 3591 O O . TYR A 1 445 ? 29.944 -1.126 -34.976 1.00 89.44 445 TYR A O 1
ATOM 3599 N N . ASP A 1 446 ? 29.769 -3.362 -34.733 1.00 85.06 446 ASP A N 1
ATOM 3600 C CA . ASP A 1 446 ? 30.506 -3.701 -35.947 1.00 85.06 446 ASP A CA 1
ATOM 3601 C C . ASP A 1 446 ? 29.583 -3.760 -37.168 1.00 85.06 446 ASP A C 1
ATOM 3603 O O . ASP A 1 446 ? 28.894 -4.745 -37.443 1.00 85.06 446 ASP A O 1
ATOM 3607 N N . HIS A 1 447 ? 29.612 -2.679 -37.941 1.00 77.44 447 HIS A N 1
ATOM 3608 C CA . HIS A 1 447 ? 28.958 -2.591 -39.242 1.00 77.44 447 HIS A CA 1
ATOM 3609 C C . HIS A 1 447 ? 29.670 -3.409 -40.339 1.00 77.44 447 HIS A C 1
ATOM 3611 O O . HIS A 1 447 ? 29.090 -3.600 -41.406 1.00 77.44 447 HIS A O 1
ATOM 3617 N N . THR A 1 448 ? 30.896 -3.894 -40.095 1.00 72.12 448 THR A N 1
ATOM 3618 C CA . THR A 1 448 ? 31.659 -4.779 -40.996 1.00 72.12 448 THR A CA 1
ATOM 3619 C C . THR A 1 448 ? 31.458 -6.268 -40.700 1.00 72.12 448 THR A C 1
ATOM 3621 O O . THR A 1 448 ? 32.060 -7.103 -41.376 1.00 72.12 448 THR A O 1
ATOM 3624 N N . TYR A 1 449 ? 30.561 -6.622 -39.766 1.00 73.38 449 TYR A N 1
ATOM 3625 C CA . TYR A 1 449 ? 30.243 -7.998 -39.349 1.00 73.38 449 TYR A CA 1
ATOM 3626 C C . TYR A 1 449 ? 29.450 -8.799 -40.411 1.00 73.38 449 TYR A C 1
ATOM 3628 O O . TYR A 1 449 ? 28.405 -9.400 -40.148 1.00 73.38 449 TYR A O 1
ATOM 3636 N N . SER A 1 450 ? 29.925 -8.780 -41.657 1.00 56.03 450 SER A N 1
ATOM 3637 C CA . SER A 1 450 ? 29.297 -9.383 -42.832 1.00 56.03 450 SER A CA 1
ATOM 3638 C C . SER A 1 450 ? 30.329 -9.756 -43.908 1.00 56.03 450 SER A C 1
ATOM 3640 O O . SER A 1 450 ? 30.310 -9.236 -45.021 1.00 56.03 450 SER A O 1
ATOM 3642 N N . GLY A 1 451 ? 31.218 -10.699 -43.588 1.00 50.94 451 GLY A N 1
ATOM 3643 C CA . GLY A 1 451 ? 31.976 -11.482 -44.578 1.00 50.94 451 GLY A CA 1
ATOM 3644 C C . GLY A 1 451 ? 33.311 -10.911 -45.071 1.00 50.94 451 GLY A C 1
ATOM 3645 O O . GLY A 1 451 ? 34.129 -11.688 -45.562 1.00 50.94 451 GLY A O 1
ATOM 3646 N N . GLU A 1 452 ? 33.582 -9.617 -44.901 1.00 42.34 452 GLU A N 1
ATOM 3647 C CA . GLU A 1 452 ? 34.941 -9.071 -45.044 1.00 42.34 452 GLU A CA 1
ATOM 3648 C C . GLU A 1 452 ? 35.676 -9.055 -43.689 1.00 42.34 452 GLU A C 1
ATOM 3650 O O . GLU A 1 452 ? 35.082 -9.308 -42.642 1.00 42.34 452 GLU A O 1
ATOM 3655 N N . LYS A 1 453 ? 37.005 -8.876 -43.704 1.00 48.69 453 LYS A N 1
ATOM 3656 C CA . LYS A 1 453 ? 37.865 -9.117 -42.528 1.00 48.69 453 LYS A CA 1
ATOM 3657 C C . LYS A 1 453 ? 37.481 -8.241 -41.324 1.00 48.69 453 LYS A C 1
ATOM 3659 O O . LYS A 1 453 ? 37.697 -7.030 -41.370 1.00 48.69 453 LYS A O 1
ATOM 3664 N N . LEU A 1 454 ? 37.027 -8.906 -40.256 1.00 48.72 454 LEU A N 1
ATOM 3665 C CA . LEU A 1 454 ? 36.658 -8.347 -38.948 1.00 48.72 454 LEU A CA 1
ATOM 3666 C C . LEU A 1 454 ? 37.704 -7.385 -38.351 1.00 48.72 454 LEU A C 1
ATOM 3668 O O . LEU A 1 454 ? 38.893 -7.442 -38.678 1.00 48.72 454 LEU A O 1
ATOM 3672 N N . SER A 1 455 ? 37.266 -6.580 -37.376 1.00 46.62 455 SER A N 1
ATOM 3673 C CA . SER A 1 455 ? 38.103 -5.697 -36.542 1.00 46.62 455 SER A CA 1
ATOM 3674 C C . SER A 1 455 ? 39.105 -6.420 -35.619 1.00 46.62 455 SER A C 1
ATOM 3676 O O . SER A 1 455 ? 39.893 -5.769 -34.934 1.00 46.62 455 SER A O 1
ATOM 3678 N N . SER A 1 456 ? 39.129 -7.757 -35.596 1.00 46.41 456 SER A N 1
ATOM 3679 C CA . SER A 1 456 ? 39.978 -8.549 -34.701 1.00 46.41 456 SER A CA 1
ATOM 3680 C C . SER A 1 456 ? 41.473 -8.463 -35.049 1.00 46.41 456 SER A C 1
ATOM 3682 O O . SER A 1 456 ? 41.892 -8.827 -36.149 1.00 46.41 456 SER A O 1
ATOM 3684 N N . ASN A 1 457 ? 42.306 -8.102 -34.067 1.00 46.41 457 ASN A N 1
ATOM 3685 C CA . ASN A 1 457 ? 43.777 -8.074 -34.174 1.00 46.41 457 ASN A CA 1
ATOM 3686 C C . ASN A 1 457 ? 44.451 -9.472 -34.183 1.00 46.41 457 ASN A C 1
ATOM 3688 O O . ASN A 1 457 ? 45.672 -9.567 -34.069 1.00 46.41 457 ASN A O 1
ATOM 3692 N N . ASP A 1 458 ? 43.679 -10.555 -34.309 1.00 47.50 458 ASP A N 1
ATOM 3693 C CA . ASP A 1 458 ? 44.123 -11.947 -34.172 1.00 47.50 458 ASP A CA 1
ATOM 3694 C C . ASP A 1 458 ? 43.557 -12.848 -35.286 1.00 47.50 458 ASP A C 1
ATOM 3696 O O . ASP A 1 458 ? 42.604 -12.488 -35.976 1.00 47.50 458 ASP A O 1
ATOM 3700 N N . GLN A 1 459 ? 44.178 -14.016 -35.491 1.00 46.06 459 GLN A N 1
ATOM 3701 C CA . GLN A 1 459 ? 43.936 -14.880 -36.662 1.00 46.06 459 GLN A CA 1
ATOM 3702 C C . GLN A 1 459 ? 42.892 -15.997 -36.449 1.00 46.06 459 GLN A C 1
ATOM 3704 O O . GLN A 1 459 ? 42.500 -16.643 -37.419 1.00 46.06 459 GLN A O 1
ATOM 3709 N N . ASP A 1 460 ? 42.407 -16.206 -35.221 1.00 50.00 460 ASP A N 1
ATOM 3710 C CA . ASP A 1 460 ? 41.538 -17.335 -34.843 1.00 50.00 460 ASP A CA 1
ATOM 3711 C C . ASP A 1 460 ? 40.030 -17.049 -35.042 1.00 50.00 460 ASP A C 1
ATOM 3713 O O . ASP A 1 460 ? 39.218 -17.198 -34.127 1.00 50.00 460 ASP A O 1
ATOM 3717 N N . ILE A 1 461 ? 39.636 -16.623 -36.247 1.00 53.44 461 ILE A N 1
ATOM 3718 C CA . ILE A 1 461 ? 38.232 -16.324 -36.591 1.00 53.44 461 ILE A CA 1
ATOM 3719 C C . ILE A 1 461 ? 37.490 -17.616 -37.007 1.00 53.44 461 ILE A C 1
ATOM 3721 O O . ILE A 1 461 ? 37.964 -18.320 -37.905 1.00 53.44 461 ILE A O 1
ATOM 3725 N N . PRO A 1 462 ? 36.306 -17.934 -36.440 1.00 55.47 462 PRO A N 1
ATOM 3726 C CA . PRO A 1 462 ? 35.484 -19.060 -36.888 1.00 55.47 462 PRO A CA 1
ATOM 3727 C C . PRO A 1 462 ? 35.038 -18.948 -38.355 1.00 55.47 462 PRO A C 1
ATOM 3729 O O . PRO A 1 462 ? 34.683 -17.876 -38.838 1.00 55.47 462 PRO A O 1
ATOM 3732 N N . SER A 1 463 ? 34.956 -20.084 -39.053 1.00 54.47 463 SER A N 1
ATOM 3733 C CA . SER A 1 463 ? 34.553 -20.168 -40.470 1.00 54.47 463 SER A CA 1
ATOM 3734 C C . SER A 1 463 ? 33.082 -19.816 -40.750 1.00 54.47 463 SER A C 1
ATOM 3736 O O . SER A 1 463 ? 32.693 -19.680 -41.909 1.00 54.47 463 SER A O 1
ATOM 3738 N N . GLN A 1 464 ? 32.273 -19.639 -39.703 1.00 62.31 464 GLN A N 1
ATOM 3739 C CA . GLN A 1 464 ? 30.922 -19.092 -39.756 1.00 62.31 464 GLN A CA 1
ATOM 3740 C C . GLN A 1 464 ? 30.762 -18.081 -38.614 1.00 62.31 464 GLN A C 1
ATOM 3742 O O . GLN A 1 464 ? 30.953 -18.432 -37.451 1.00 62.31 464 GLN A O 1
ATOM 3747 N N . LEU A 1 465 ? 30.401 -16.837 -38.944 1.00 71.00 465 LEU A N 1
ATOM 3748 C CA . LEU A 1 465 ? 30.230 -15.762 -37.963 1.00 71.00 465 LEU A CA 1
ATOM 3749 C C . LEU A 1 465 ? 29.010 -16.031 -37.050 1.00 71.00 465 LEU A C 1
ATOM 3751 O O . LEU A 1 465 ? 27.905 -16.222 -37.573 1.00 71.00 465 LEU A O 1
ATOM 3755 N N . PRO A 1 466 ? 29.164 -16.045 -35.711 1.00 82.56 466 PRO A N 1
ATOM 3756 C CA . PRO A 1 466 ? 28.043 -16.270 -34.800 1.00 82.56 466 PRO A CA 1
ATOM 3757 C C . PRO A 1 466 ? 27.049 -15.095 -34.749 1.00 82.56 466 PRO A C 1
ATOM 3759 O O . PRO A 1 466 ? 27.429 -13.926 -34.745 1.00 82.56 466 PRO A O 1
ATOM 3762 N N . ALA A 1 467 ? 25.750 -15.393 -34.656 1.00 81.56 467 ALA A N 1
ATOM 3763 C CA . ALA A 1 467 ? 24.680 -14.391 -34.763 1.00 81.56 467 ALA A CA 1
ATOM 3764 C C . ALA A 1 467 ? 24.685 -13.318 -33.650 1.00 81.56 467 ALA A C 1
ATOM 3766 O O . ALA A 1 467 ? 24.247 -12.187 -33.880 1.00 81.56 467 ALA A O 1
ATOM 3767 N N . TYR A 1 468 ? 25.182 -13.663 -32.461 1.00 83.88 468 TYR A N 1
ATOM 3768 C CA . TYR A 1 468 ? 25.314 -12.792 -31.287 1.00 83.88 468 TYR A CA 1
ATOM 3769 C C . TYR A 1 468 ? 26.757 -12.324 -31.038 1.00 83.88 468 TYR A C 1
ATOM 3771 O O . TYR A 1 468 ? 27.052 -11.807 -29.963 1.00 83.88 468 TYR A O 1
ATOM 3779 N N . GLY A 1 469 ? 27.645 -12.490 -32.023 1.00 83.06 469 GLY A N 1
ATOM 3780 C CA . GLY A 1 469 ? 29.056 -12.123 -31.921 1.00 83.06 469 GLY A CA 1
ATOM 3781 C C . GLY A 1 469 ? 29.907 -13.208 -31.263 1.00 83.06 469 GLY A C 1
ATOM 3782 O O . GLY A 1 469 ? 29.405 -14.254 -30.845 1.00 83.06 469 GLY A O 1
ATOM 3783 N N . ASP A 1 470 ? 31.204 -12.938 -31.169 1.00 83.50 470 ASP A N 1
ATOM 3784 C CA . ASP A 1 470 ? 32.187 -13.730 -30.427 1.00 83.50 470 ASP A CA 1
ATOM 3785 C C . ASP A 1 470 ? 32.877 -12.830 -29.391 1.00 83.50 470 ASP A C 1
ATOM 3787 O O . ASP A 1 470 ? 32.890 -11.612 -29.545 1.00 83.50 470 ASP A O 1
ATOM 3791 N N . TYR A 1 471 ? 33.468 -13.402 -28.342 1.00 84.62 471 TYR A N 1
ATOM 3792 C CA . TYR A 1 471 ? 34.162 -12.626 -27.311 1.00 84.62 471 TYR A CA 1
ATOM 3793 C C . TYR A 1 471 ? 35.403 -11.871 -27.818 1.00 84.62 471 TYR A C 1
ATOM 3795 O O . TYR A 1 471 ? 35.839 -10.934 -27.156 1.00 84.62 471 TYR A O 1
ATOM 3803 N N . TRP A 1 472 ? 35.969 -12.247 -28.967 1.00 80.50 472 TRP A N 1
ATOM 3804 C CA . TRP A 1 472 ? 37.054 -11.519 -29.640 1.00 80.50 472 TRP A CA 1
ATOM 3805 C C . TRP A 1 472 ? 36.575 -10.442 -30.628 1.00 80.50 472 TRP A C 1
ATOM 3807 O O . TRP A 1 472 ? 37.391 -9.892 -31.369 1.00 80.50 472 TRP A O 1
ATOM 3817 N N . CYS A 1 473 ? 35.269 -10.175 -30.687 1.00 80.06 473 CYS A N 1
ATOM 3818 C CA . CYS A 1 473 ? 34.650 -9.277 -31.657 1.00 80.06 473 CYS A CA 1
ATOM 3819 C C . CYS A 1 473 ? 33.791 -8.208 -30.978 1.00 80.06 473 CYS A C 1
ATOM 3821 O O . CYS A 1 473 ? 33.242 -8.412 -29.898 1.00 80.06 473 CYS A O 1
ATOM 3823 N N . ASP A 1 474 ? 33.625 -7.100 -31.688 1.00 86.31 474 ASP A N 1
ATOM 3824 C CA . ASP A 1 474 ? 32.619 -6.079 -31.416 1.00 86.31 474 ASP A CA 1
ATOM 3825 C C . ASP A 1 474 ? 31.183 -6.610 -31.695 1.00 86.31 474 ASP A C 1
ATOM 3827 O O . ASP A 1 474 ? 30.985 -7.682 -32.281 1.00 86.31 474 ASP A O 1
ATOM 3831 N N . ALA A 1 475 ? 30.153 -5.885 -31.255 1.00 88.75 475 ALA A N 1
ATOM 3832 C CA . ALA A 1 475 ? 28.768 -6.353 -31.242 1.00 88.75 475 ALA A CA 1
ATOM 3833 C C . ALA A 1 475 ? 28.118 -6.418 -32.633 1.00 88.75 475 ALA A C 1
ATOM 3835 O O . ALA A 1 475 ? 28.197 -5.486 -33.437 1.00 88.75 475 ALA A O 1
ATOM 3836 N N . THR A 1 476 ? 27.333 -7.473 -32.873 1.00 89.56 476 THR A N 1
ATOM 3837 C CA . THR A 1 476 ? 26.481 -7.576 -34.068 1.00 89.56 476 THR A CA 1
ATOM 3838 C C . THR A 1 476 ? 25.242 -6.690 -33.935 1.00 89.56 476 THR A C 1
ATOM 3840 O O . THR A 1 476 ? 24.696 -6.522 -32.841 1.00 89.56 476 THR A O 1
ATOM 3843 N N . TRP A 1 477 ? 24.699 -6.198 -35.057 1.00 89.50 477 TRP A N 1
ATOM 3844 C CA . TRP A 1 477 ? 23.435 -5.444 -35.038 1.00 89.50 477 TRP A CA 1
ATOM 3845 C C . TRP A 1 477 ? 22.279 -6.235 -34.401 1.00 89.50 477 TRP A C 1
ATOM 3847 O O . TRP A 1 477 ? 21.396 -5.664 -33.762 1.00 89.50 477 TRP A O 1
ATOM 3857 N N . LYS A 1 478 ? 22.299 -7.569 -34.528 1.00 88.69 478 LYS A N 1
ATOM 3858 C CA . LYS A 1 478 ? 21.309 -8.445 -33.897 1.00 88.69 478 LYS A CA 1
ATOM 3859 C C . LYS A 1 478 ? 21.420 -8.434 -32.373 1.00 88.69 478 LYS A C 1
ATOM 3861 O O . LYS A 1 478 ? 20.389 -8.338 -31.713 1.00 88.69 478 LYS A O 1
ATOM 3866 N N . LEU A 1 479 ? 22.631 -8.493 -31.817 1.00 91.25 479 LEU A N 1
ATOM 3867 C CA . LEU A 1 479 ? 22.834 -8.355 -30.374 1.00 91.25 479 LEU A CA 1
ATOM 3868 C C . LEU A 1 479 ? 22.376 -6.973 -29.887 1.00 91.25 479 LEU A C 1
ATOM 3870 O O . LEU A 1 479 ? 21.662 -6.892 -28.890 1.00 91.25 479 LEU A O 1
ATOM 3874 N N . VAL A 1 480 ? 22.711 -5.902 -30.613 1.00 92.75 480 VAL A N 1
ATOM 3875 C CA . VAL A 1 480 ? 22.275 -4.530 -30.297 1.00 92.75 480 VAL A CA 1
ATOM 3876 C C . VAL A 1 480 ? 20.744 -4.430 -30.235 1.00 92.75 480 VAL A C 1
ATOM 3878 O O . VAL A 1 480 ? 20.193 -3.982 -29.228 1.00 92.75 480 VAL A O 1
ATOM 3881 N N . VAL A 1 481 ? 20.036 -4.901 -31.265 1.00 91.81 481 VAL A N 1
ATOM 3882 C CA . VAL A 1 481 ? 18.563 -4.867 -31.319 1.00 91.81 481 VAL A CA 1
ATOM 3883 C C . VAL A 1 481 ? 17.929 -5.764 -30.252 1.00 91.81 481 VAL A C 1
ATOM 3885 O O . VAL A 1 481 ? 17.020 -5.321 -29.548 1.00 91.81 481 VAL A O 1
ATOM 3888 N N . ASP A 1 482 ? 18.427 -6.988 -30.059 1.00 92.00 482 ASP A N 1
ATOM 3889 C CA . ASP A 1 482 ? 17.899 -7.898 -29.036 1.00 92.00 482 ASP A CA 1
ATOM 3890 C C . ASP A 1 482 ? 18.166 -7.381 -27.604 1.00 92.00 482 ASP A C 1
ATOM 3892 O O . ASP A 1 482 ? 17.364 -7.642 -26.709 1.00 92.00 482 ASP A O 1
ATOM 3896 N N . SER A 1 483 ? 19.217 -6.580 -27.382 1.00 94.56 483 SER A N 1
ATOM 3897 C CA . SER A 1 483 ? 19.464 -5.868 -26.112 1.00 94.56 483 SER A CA 1
ATOM 3898 C C . SER A 1 483 ? 18.403 -4.800 -25.829 1.00 94.56 483 SER A C 1
ATOM 3900 O O . SER A 1 483 ? 17.916 -4.670 -24.705 1.00 94.56 483 SER A O 1
ATOM 3902 N N . ILE A 1 484 ? 18.008 -4.039 -26.852 1.00 94.62 484 ILE A N 1
ATOM 3903 C CA . ILE A 1 484 ? 16.982 -2.992 -26.734 1.00 94.62 484 ILE A CA 1
ATOM 3904 C C . ILE A 1 484 ? 15.603 -3.626 -26.510 1.00 94.62 484 ILE A C 1
ATOM 3906 O O . ILE A 1 484 ? 14.867 -3.208 -25.612 1.00 94.62 484 ILE A O 1
ATOM 3910 N N . ASN A 1 485 ? 15.290 -4.692 -27.252 1.00 90.38 485 ASN A N 1
ATOM 3911 C CA . ASN A 1 485 ? 14.081 -5.494 -27.055 1.00 90.38 485 ASN A CA 1
ATOM 3912 C C . ASN A 1 485 ? 14.028 -6.102 -25.643 1.00 90.38 485 ASN A C 1
ATOM 3914 O O . ASN A 1 485 ? 12.963 -6.137 -25.023 1.00 90.38 485 ASN A O 1
ATOM 3918 N N . ALA A 1 486 ? 15.168 -6.536 -25.096 1.00 90.06 486 ALA A N 1
ATOM 3919 C CA . ALA A 1 486 ? 15.255 -7.032 -23.728 1.00 90.06 486 ALA A CA 1
ATOM 3920 C C . ALA A 1 486 ? 14.977 -5.937 -22.692 1.00 90.06 486 ALA A C 1
ATOM 3922 O O . ALA A 1 486 ? 14.184 -6.173 -21.784 1.00 90.06 486 ALA A O 1
ATOM 3923 N N . MET A 1 487 ? 15.529 -4.726 -22.842 1.00 93.44 487 MET A N 1
ATOM 3924 C CA . MET A 1 487 ? 15.194 -3.598 -21.958 1.00 93.44 487 MET A CA 1
ATOM 3925 C C . MET A 1 487 ? 13.688 -3.293 -21.960 1.00 93.44 487 MET A C 1
ATOM 3927 O O . MET A 1 487 ? 13.085 -3.170 -20.890 1.00 93.44 487 MET A O 1
ATOM 3931 N N . ALA A 1 488 ? 13.071 -3.251 -23.146 1.00 85.88 488 ALA A N 1
ATOM 3932 C CA . ALA A 1 488 ? 11.630 -3.054 -23.310 1.00 85.88 488 ALA A CA 1
ATOM 3933 C C . ALA A 1 488 ? 10.790 -4.191 -22.695 1.00 85.88 488 ALA A C 1
ATOM 3935 O O . ALA A 1 488 ? 9.718 -3.941 -22.155 1.00 85.88 488 ALA A O 1
ATOM 3936 N N . THR A 1 489 ? 11.277 -5.434 -22.742 1.00 83.00 489 THR A N 1
ATOM 3937 C CA . THR A 1 489 ? 10.565 -6.611 -22.210 1.00 83.00 489 THR A CA 1
ATOM 3938 C C . THR A 1 489 ? 10.726 -6.760 -20.693 1.00 83.00 489 THR A C 1
ATOM 3940 O O . THR A 1 489 ? 9.784 -7.146 -20.007 1.00 83.00 489 THR A O 1
ATOM 3943 N N . ILE A 1 490 ? 11.910 -6.452 -20.153 1.00 81.94 490 ILE A N 1
ATOM 3944 C CA . ILE A 1 490 ? 12.253 -6.619 -18.732 1.00 81.94 490 ILE A CA 1
ATOM 3945 C C . ILE A 1 490 ? 11.669 -5.487 -17.876 1.00 81.94 490 ILE A C 1
ATOM 3947 O O . ILE A 1 490 ? 11.187 -5.741 -1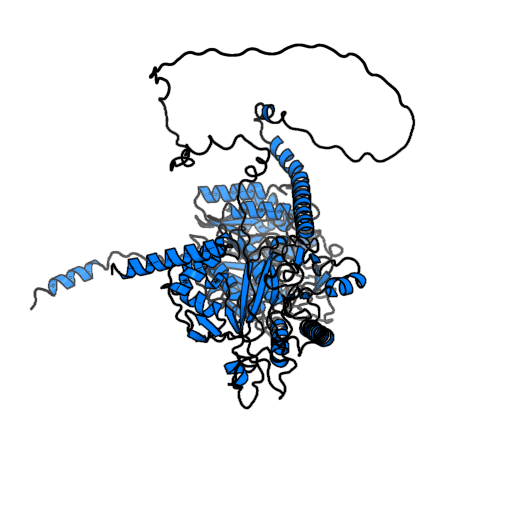6.769 1.00 81.94 490 ILE A O 1
ATOM 3951 N N . LYS A 1 491 ? 11.728 -4.236 -18.357 1.00 78.50 491 LYS A N 1
ATOM 3952 C CA . LYS A 1 491 ? 11.144 -3.075 -17.669 1.00 78.50 491 LYS A CA 1
ATOM 3953 C C . LYS A 1 491 ? 10.770 -1.963 -18.672 1.00 78.50 491 LYS A C 1
ATOM 3955 O O . LYS A 1 491 ? 11.575 -1.052 -18.885 1.00 78.50 491 LYS A O 1
ATOM 3960 N N . PRO A 1 492 ? 9.565 -2.012 -19.277 1.00 75.25 492 PRO A N 1
ATOM 3961 C CA . PRO A 1 492 ? 9.104 -1.001 -20.239 1.00 75.25 492 PRO A CA 1
ATOM 3962 C C . PRO A 1 492 ? 8.803 0.366 -19.604 1.00 75.25 492 PRO A C 1
ATOM 3964 O O . PRO A 1 492 ? 8.833 1.387 -20.284 1.00 75.25 492 PRO A O 1
ATOM 3967 N N . ASP A 1 493 ? 8.495 0.400 -18.308 1.00 65.75 493 ASP A N 1
ATOM 3968 C CA . ASP A 1 493 ? 8.001 1.561 -17.559 1.00 65.75 493 ASP A CA 1
ATOM 3969 C C . ASP A 1 493 ? 9.105 2.314 -16.788 1.00 65.75 493 ASP A C 1
ATOM 3971 O O . ASP A 1 493 ? 8.891 2.797 -15.676 1.00 65.75 493 ASP A O 1
ATOM 3975 N N . VAL A 1 494 ? 10.305 2.415 -17.368 1.00 79.44 494 VAL A N 1
ATOM 3976 C CA . VAL A 1 494 ? 11.382 3.272 -16.837 1.00 79.44 494 VAL A CA 1
ATOM 3977 C C . VAL A 1 494 ? 11.137 4.759 -17.117 1.00 79.44 494 VAL A C 1
ATOM 3979 O O . VAL A 1 494 ? 10.547 5.135 -18.128 1.00 79.44 494 VAL A O 1
ATOM 3982 N N . GLU A 1 495 ? 11.651 5.635 -16.250 1.00 78.62 495 GLU A N 1
ATOM 3983 C CA . GLU A 1 495 ? 11.529 7.091 -16.432 1.00 78.62 495 GLU A CA 1
ATOM 3984 C C . GLU A 1 495 ? 12.499 7.675 -17.467 1.00 78.62 495 GLU A C 1
ATOM 3986 O O . GLU A 1 495 ? 12.220 8.737 -18.021 1.00 78.62 495 GLU A O 1
ATOM 3991 N N . PHE A 1 496 ? 13.636 7.014 -17.702 1.00 87.62 496 PHE A N 1
ATOM 3992 C CA . PHE A 1 496 ? 14.632 7.356 -18.721 1.00 87.62 496 PHE A CA 1
ATOM 3993 C C . PHE A 1 496 ? 15.645 6.213 -18.907 1.00 87.62 496 PHE A C 1
ATOM 3995 O O . PHE A 1 496 ? 15.644 5.219 -18.174 1.00 87.62 496 PHE A O 1
ATOM 4002 N N . LEU A 1 497 ? 16.543 6.389 -19.873 1.00 92.56 497 LEU A N 1
ATOM 4003 C CA . LEU A 1 497 ? 17.746 5.591 -20.076 1.00 92.56 497 LEU A CA 1
ATOM 4004 C C . LEU A 1 497 ? 18.976 6.513 -20.105 1.00 92.56 497 LEU A C 1
ATOM 4006 O O . LEU A 1 497 ? 18.955 7.558 -20.755 1.00 92.56 497 LEU A O 1
ATOM 4010 N N . ILE A 1 498 ? 20.046 6.125 -19.411 1.00 92.00 498 ILE A N 1
ATOM 4011 C CA . ILE A 1 498 ? 21.392 6.697 -19.549 1.00 92.00 498 ILE A CA 1
ATOM 4012 C C . ILE A 1 498 ? 22.199 5.788 -20.475 1.00 92.00 498 ILE A C 1
ATOM 4014 O O . ILE A 1 498 ? 22.261 4.578 -20.250 1.00 92.00 498 ILE A O 1
ATOM 4018 N N . TRP A 1 499 ? 22.826 6.383 -21.486 1.00 91.31 499 TRP A N 1
ATOM 4019 C CA . TRP A 1 499 ? 23.710 5.706 -22.433 1.00 91.31 499 TRP A CA 1
ATOM 4020 C C . TRP A 1 499 ? 25.077 6.393 -22.430 1.00 91.31 499 TRP A C 1
ATOM 4022 O O . TRP A 1 499 ? 25.189 7.552 -22.823 1.00 91.31 499 TRP A O 1
ATOM 4032 N N . THR A 1 500 ? 26.118 5.695 -21.984 1.00 85.69 500 THR A N 1
ATOM 4033 C CA . THR A 1 500 ? 27.482 6.242 -21.870 1.00 85.69 500 THR A CA 1
ATOM 4034 C C . THR A 1 500 ? 28.385 5.892 -23.056 1.00 85.69 500 THR A C 1
ATOM 4036 O O . THR A 1 500 ? 29.561 5.616 -22.875 1.00 85.69 500 THR A O 1
ATOM 4039 N N . GLY A 1 501 ? 27.839 5.979 -24.273 1.00 80.06 501 GLY A N 1
ATOM 4040 C CA . GLY A 1 501 ? 28.628 6.066 -25.504 1.00 80.06 501 GLY A CA 1
ATOM 4041 C C . GLY A 1 501 ? 29.270 4.760 -25.966 1.00 80.06 501 GLY A C 1
ATOM 4042 O O . GLY A 1 501 ? 28.679 3.688 -25.807 1.00 80.06 501 GLY A O 1
ATOM 4043 N N . ASP A 1 502 ? 30.435 4.919 -26.598 1.00 86.38 502 ASP A N 1
ATOM 4044 C CA . ASP A 1 502 ? 31.292 3.895 -27.201 1.00 86.38 502 ASP A CA 1
ATOM 4045 C C . ASP A 1 502 ? 30.507 2.954 -28.122 1.00 86.38 502 ASP A C 1
ATOM 4047 O O . ASP A 1 502 ? 30.222 1.786 -27.854 1.00 86.38 502 ASP A O 1
ATOM 4051 N N . THR A 1 503 ? 30.081 3.556 -29.232 1.00 87.75 503 THR A N 1
ATOM 4052 C CA . THR A 1 503 ? 29.106 3.016 -30.184 1.00 87.75 503 THR A CA 1
ATOM 4053 C C . THR A 1 503 ? 29.752 2.400 -31.410 1.00 87.75 503 THR A C 1
ATOM 4055 O O . THR A 1 503 ? 29.164 1.514 -32.023 1.00 87.75 503 THR A O 1
ATOM 4058 N N . VAL A 1 504 ? 30.928 2.886 -31.804 1.00 85.88 504 VAL A N 1
ATOM 4059 C CA . VAL A 1 504 ? 31.645 2.426 -32.999 1.00 85.88 504 VAL A CA 1
ATOM 4060 C C . VAL A 1 504 ? 32.607 1.303 -32.613 1.00 85.88 504 VAL A C 1
ATOM 4062 O O . VAL A 1 504 ? 33.250 1.356 -31.566 1.00 85.88 504 VAL A O 1
ATOM 4065 N N . ALA A 1 505 ? 32.697 0.278 -33.459 1.00 85.62 505 ALA A N 1
ATOM 4066 C CA . ALA A 1 505 ? 33.652 -0.819 -33.324 1.00 85.62 505 ALA A CA 1
ATOM 4067 C C . ALA A 1 505 ? 35.123 -0.359 -33.220 1.00 85.62 505 ALA A C 1
ATOM 4069 O O . ALA A 1 505 ? 35.494 0.745 -33.638 1.00 85.62 505 ALA A O 1
ATOM 4070 N N . HIS A 1 506 ? 35.981 -1.252 -32.727 1.00 82.94 506 HIS A N 1
ATOM 4071 C CA . HIS A 1 506 ? 37.432 -1.091 -32.593 1.00 82.94 506 HIS A CA 1
ATOM 4072 C C . HIS A 1 506 ? 38.171 -1.188 -33.946 1.00 82.94 506 HIS A C 1
ATOM 4074 O O . HIS A 1 506 ? 39.155 -1.913 -34.096 1.00 82.94 506 HIS A O 1
ATOM 4080 N N . ILE A 1 507 ? 37.709 -0.445 -34.953 1.00 74.69 507 ILE A N 1
ATOM 4081 C CA . ILE A 1 507 ? 38.389 -0.302 -36.245 1.00 74.69 507 ILE A CA 1
ATOM 4082 C C . ILE A 1 507 ? 39.448 0.814 -36.225 1.00 74.69 507 ILE A C 1
ATOM 4084 O O . ILE A 1 507 ? 39.422 1.730 -35.401 1.00 74.69 507 ILE A O 1
ATOM 4088 N N . SER A 1 508 ? 40.422 0.701 -37.129 1.00 73.62 508 SER A N 1
ATOM 4089 C CA . SER A 1 508 ? 41.555 1.618 -37.272 1.00 73.62 508 SER A CA 1
ATOM 4090 C C . SER A 1 508 ? 41.182 2.880 -38.063 1.00 73.62 508 SER A C 1
ATOM 4092 O O . SER A 1 508 ? 40.339 2.821 -38.953 1.00 73.62 508 SER A O 1
ATOM 4094 N N . ASP A 1 509 ? 41.811 4.024 -37.758 1.00 71.62 509 ASP A N 1
ATOM 4095 C CA . ASP A 1 509 ? 41.448 5.343 -38.320 1.00 71.62 509 ASP A CA 1
ATOM 4096 C C . ASP A 1 509 ? 41.454 5.412 -39.861 1.00 71.62 509 ASP A C 1
ATOM 4098 O O . ASP A 1 509 ? 40.718 6.209 -40.434 1.00 71.62 509 ASP A O 1
ATOM 4102 N N . ASP A 1 510 ? 42.233 4.567 -40.545 1.00 76.44 510 ASP A N 1
ATOM 4103 C CA . ASP A 1 510 ? 42.251 4.427 -42.011 1.00 76.44 510 ASP A CA 1
ATOM 4104 C C . ASP A 1 510 ? 40.978 3.783 -42.595 1.00 76.44 510 ASP A C 1
ATOM 4106 O O . ASP A 1 510 ? 40.742 3.866 -43.801 1.00 76.44 510 ASP A O 1
ATOM 4110 N N . LYS A 1 511 ? 40.158 3.157 -41.743 1.00 75.25 511 LYS A N 1
ATOM 4111 C CA . LYS A 1 511 ? 38.870 2.527 -42.068 1.00 75.25 511 LYS A CA 1
ATOM 4112 C C . LYS A 1 511 ? 37.661 3.277 -41.500 1.00 75.25 511 LYS A C 1
ATOM 4114 O O . LYS A 1 511 ? 36.533 2.931 -41.846 1.00 75.25 511 LYS A O 1
ATOM 4119 N N . LEU A 1 512 ? 37.858 4.272 -40.631 1.00 79.31 512 LEU A N 1
ATOM 4120 C CA . LEU A 1 512 ? 36.775 5.155 -40.191 1.00 79.31 512 LEU A CA 1
ATOM 4121 C C . LEU A 1 512 ? 36.560 6.310 -41.176 1.00 79.31 512 LEU A C 1
ATOM 4123 O O . LEU A 1 512 ? 37.447 6.723 -41.918 1.00 79.31 512 LEU A O 1
ATOM 4127 N N . SER A 1 513 ? 35.375 6.908 -41.100 1.00 83.50 513 SER A N 1
ATOM 4128 C CA . SER A 1 513 ? 35.129 8.265 -41.579 1.00 83.50 513 SER A CA 1
ATOM 4129 C C . SER A 1 513 ? 34.156 8.967 -40.633 1.00 83.50 513 SER A C 1
ATOM 4131 O O . SER A 1 513 ? 33.366 8.317 -39.949 1.00 83.50 513 SER A O 1
ATOM 4133 N N . LEU A 1 514 ? 34.165 10.304 -40.619 1.00 81.69 514 LEU A N 1
ATOM 4134 C CA . LEU A 1 514 ? 33.196 11.085 -39.842 1.00 81.69 514 LEU A CA 1
ATOM 4135 C C . LEU A 1 514 ? 31.741 10.752 -40.225 1.00 81.69 514 LEU A C 1
ATOM 4137 O O . LEU A 1 514 ? 30.868 10.723 -39.362 1.00 81.69 514 LEU A O 1
ATOM 4141 N N . GLU A 1 515 ? 31.484 10.480 -41.506 1.00 84.31 515 GLU A N 1
ATOM 4142 C CA . GLU A 1 515 ? 30.165 10.085 -42.011 1.00 84.31 515 GLU A CA 1
ATOM 4143 C C . GLU A 1 515 ? 29.726 8.732 -41.434 1.00 84.31 515 GLU A C 1
ATOM 4145 O O . GLU A 1 515 ? 28.608 8.612 -40.935 1.00 84.31 515 GLU A O 1
ATOM 4150 N N . LEU A 1 516 ? 30.631 7.750 -41.407 1.00 83.44 516 LEU A N 1
ATOM 4151 C CA . LEU A 1 516 ? 30.396 6.423 -40.842 1.00 83.44 516 LEU A CA 1
ATOM 4152 C C . LEU A 1 516 ? 30.163 6.470 -39.320 1.00 83.44 516 LEU A C 1
ATOM 4154 O O . LEU A 1 516 ? 29.194 5.886 -38.833 1.00 83.44 516 LEU A O 1
ATOM 4158 N N . THR A 1 517 ? 30.983 7.218 -38.573 1.00 84.56 517 THR A N 1
ATOM 4159 C CA . THR A 1 517 ? 30.792 7.453 -37.127 1.00 84.56 517 THR A CA 1
ATOM 4160 C C . THR A 1 517 ? 29.407 8.045 -36.845 1.00 84.56 517 THR A C 1
ATOM 4162 O O . THR A 1 517 ? 28.667 7.543 -35.996 1.00 84.56 517 THR A O 1
ATOM 4165 N N . LEU A 1 518 ? 29.005 9.075 -37.600 1.00 85.00 518 LEU A N 1
ATOM 4166 C CA . LEU A 1 518 ? 27.685 9.701 -37.466 1.00 85.00 518 LEU A CA 1
ATOM 4167 C C . LEU A 1 518 ? 26.539 8.758 -37.869 1.00 85.00 518 LEU A C 1
ATOM 4169 O O . LEU A 1 518 ? 25.491 8.768 -37.221 1.00 85.00 518 LEU A O 1
ATOM 4173 N N . GLN A 1 519 ? 26.726 7.920 -38.892 1.00 85.38 519 GLN A N 1
ATOM 4174 C CA . GLN A 1 519 ? 25.735 6.933 -39.327 1.00 85.38 519 GLN A CA 1
ATOM 4175 C C . GLN A 1 519 ? 25.494 5.859 -38.256 1.00 85.38 519 GLN A C 1
ATOM 4177 O O . GLN A 1 519 ? 24.340 5.552 -37.949 1.00 85.38 519 GLN A O 1
ATOM 4182 N N . VAL A 1 520 ? 26.556 5.323 -37.647 1.00 86.81 520 VAL A N 1
ATOM 4183 C CA . VAL A 1 520 ? 26.474 4.339 -36.551 1.00 86.81 520 VAL A CA 1
ATOM 4184 C C . VAL A 1 520 ? 25.732 4.926 -35.341 1.00 86.81 520 VAL A C 1
ATOM 4186 O O . VAL A 1 520 ? 24.767 4.325 -34.858 1.00 86.81 520 VAL A O 1
ATOM 4189 N N . LEU A 1 521 ? 26.095 6.142 -34.918 1.00 87.00 521 LEU A N 1
ATOM 4190 C CA . LEU A 1 521 ? 25.425 6.874 -33.834 1.00 87.00 521 LEU A CA 1
ATOM 4191 C C . LEU A 1 521 ? 23.936 7.130 -34.121 1.00 87.00 521 LEU A C 1
ATOM 4193 O O . LEU A 1 521 ? 23.083 6.939 -33.246 1.00 87.00 521 LEU A O 1
ATOM 4197 N N . GLN A 1 522 ? 23.600 7.542 -35.345 1.00 86.06 522 GLN A N 1
ATOM 4198 C CA . GLN A 1 522 ? 22.219 7.799 -35.755 1.00 86.06 522 GLN A CA 1
ATOM 4199 C C . GLN A 1 522 ? 21.391 6.506 -35.824 1.00 86.06 522 GLN A C 1
ATOM 4201 O O . GLN A 1 522 ? 20.228 6.510 -35.413 1.00 86.06 522 GLN A O 1
ATOM 4206 N N . ASN A 1 523 ? 21.981 5.397 -36.280 1.00 88.25 523 ASN A N 1
ATOM 4207 C CA . ASN A 1 523 ? 21.324 4.091 -36.327 1.00 88.25 523 ASN A CA 1
ATOM 4208 C C . ASN A 1 523 ? 20.976 3.581 -34.923 1.00 88.25 523 ASN A C 1
ATOM 4210 O O . ASN A 1 523 ? 19.821 3.214 -34.691 1.00 88.25 523 ASN A O 1
ATOM 4214 N N . LEU A 1 524 ? 21.908 3.624 -33.961 1.00 90.06 524 LEU A N 1
ATOM 4215 C CA . LEU A 1 524 ? 21.603 3.216 -32.583 1.00 90.06 524 LEU A CA 1
ATOM 4216 C C . LEU A 1 524 ? 20.594 4.162 -31.916 1.00 90.06 524 LEU A C 1
ATOM 4218 O O . LEU A 1 524 ? 19.660 3.700 -31.260 1.00 90.06 524 LEU A O 1
ATOM 4222 N N . THR A 1 525 ? 20.709 5.473 -32.148 1.00 88.38 525 THR A N 1
ATOM 4223 C CA . THR A 1 525 ? 19.727 6.458 -31.662 1.00 88.38 525 THR A CA 1
ATOM 4224 C C . THR A 1 525 ? 18.321 6.137 -32.180 1.00 88.38 525 THR A C 1
ATOM 4226 O O . THR A 1 525 ? 17.356 6.188 -31.416 1.00 88.38 525 THR A O 1
ATOM 4229 N N . ASN A 1 526 ? 18.188 5.738 -33.448 1.00 88.44 526 ASN A N 1
ATOM 4230 C CA . ASN A 1 526 ? 16.910 5.328 -34.030 1.00 88.44 526 ASN A CA 1
ATOM 4231 C C . ASN A 1 526 ? 16.395 4.020 -33.411 1.00 88.44 526 ASN A C 1
ATOM 4233 O O . ASN A 1 526 ? 15.224 3.954 -33.043 1.00 88.44 526 ASN A O 1
ATOM 4237 N N . ALA A 1 527 ? 17.253 3.009 -33.247 1.00 91.06 527 ALA A N 1
ATOM 4238 C CA . ALA A 1 527 ? 16.878 1.718 -32.666 1.00 91.06 527 ALA A CA 1
ATOM 4239 C C . ALA A 1 527 ? 16.407 1.846 -31.206 1.00 91.06 527 ALA A C 1
ATOM 4241 O O . ALA A 1 527 ? 15.354 1.314 -30.854 1.00 91.06 527 ALA A O 1
ATOM 4242 N N . LEU A 1 528 ? 17.125 2.614 -30.375 1.00 90.88 528 LEU A N 1
ATOM 4243 C CA . LEU A 1 528 ? 16.718 2.930 -29.000 1.00 90.88 528 LEU A CA 1
ATOM 4244 C C . LEU A 1 528 ? 15.363 3.652 -28.973 1.00 90.88 528 LEU A C 1
ATOM 4246 O O . LEU A 1 528 ? 14.485 3.288 -28.191 1.00 90.88 528 LEU A O 1
ATOM 4250 N N . SER A 1 529 ? 15.173 4.635 -29.859 1.00 86.19 529 SER A N 1
ATOM 4251 C CA . SER A 1 529 ? 13.924 5.406 -29.954 1.00 86.19 529 SER A CA 1
ATOM 4252 C C . SER A 1 529 ? 12.732 4.550 -30.404 1.00 86.19 529 SER A C 1
ATOM 4254 O O . SER A 1 529 ? 11.614 4.758 -29.941 1.00 86.19 529 SER A O 1
ATOM 4256 N N . GLN A 1 530 ? 12.955 3.576 -31.291 1.00 87.25 530 GLN A N 1
ATOM 4257 C CA . GLN A 1 530 ? 11.915 2.660 -31.769 1.00 87.25 530 GLN A CA 1
ATOM 4258 C C . GLN A 1 530 ? 11.571 1.590 -30.726 1.00 87.25 530 GLN A C 1
ATOM 4260 O O . GLN A 1 530 ? 10.394 1.391 -30.430 1.00 87.25 530 GLN A O 1
ATOM 4265 N N . GLY A 1 531 ? 12.575 0.932 -30.138 1.00 86.88 531 GLY A N 1
ATOM 4266 C CA . GLY A 1 531 ? 12.368 -0.167 -29.189 1.00 86.88 531 GLY A CA 1
ATOM 4267 C C . GLY A 1 531 ? 11.880 0.273 -27.805 1.00 86.88 531 GLY A C 1
ATOM 4268 O O . GLY A 1 531 ? 11.129 -0.458 -27.167 1.00 86.88 531 GLY A O 1
ATOM 4269 N N . LEU A 1 532 ? 12.252 1.476 -27.347 1.00 87.19 532 LEU A N 1
ATOM 4270 C CA . LEU A 1 532 ? 11.827 2.029 -26.047 1.00 87.19 532 LEU A CA 1
ATOM 4271 C C . LEU A 1 532 ? 10.702 3.078 -26.170 1.00 87.19 532 LEU A C 1
ATOM 4273 O O . LEU A 1 532 ? 10.184 3.570 -25.164 1.00 87.19 532 LEU A O 1
ATOM 4277 N N . GLY A 1 533 ? 10.296 3.426 -27.395 1.00 86.75 533 GLY A N 1
ATOM 4278 C CA . GLY A 1 533 ? 9.122 4.245 -27.705 1.00 86.75 533 GLY A CA 1
ATOM 4279 C C . GLY A 1 533 ? 9.161 5.677 -27.159 1.00 86.75 533 GLY A C 1
ATOM 4280 O O . GLY A 1 533 ? 9.538 6.612 -27.858 1.00 86.75 533 GLY A O 1
ATOM 4281 N N . LYS A 1 534 ? 8.678 5.876 -25.924 1.00 80.06 534 LYS A N 1
ATOM 4282 C CA . LYS A 1 534 ? 8.563 7.200 -25.275 1.00 80.06 534 LYS A CA 1
ATOM 4283 C C . LYS A 1 534 ? 9.571 7.437 -24.145 1.00 80.06 534 LYS A C 1
ATOM 4285 O O . LYS A 1 534 ? 9.558 8.521 -23.566 1.00 80.06 534 LYS A O 1
ATOM 4290 N N . VAL A 1 535 ? 10.420 6.460 -23.823 1.00 84.88 535 VAL A N 1
ATOM 4291 C CA . VAL A 1 535 ? 11.456 6.597 -22.785 1.00 84.88 535 VAL A CA 1
ATOM 4292 C C . VAL A 1 535 ? 12.505 7.634 -23.226 1.00 84.88 535 VAL A C 1
ATOM 4294 O O . VAL A 1 535 ? 13.121 7.459 -24.278 1.00 84.88 535 VAL A O 1
ATOM 4297 N N . PRO A 1 536 ? 12.758 8.705 -22.448 1.00 84.31 536 PRO A N 1
ATOM 4298 C CA . PRO A 1 536 ? 13.827 9.657 -22.738 1.00 84.31 536 PRO A CA 1
ATOM 4299 C C . PRO A 1 536 ? 15.211 8.999 -22.681 1.00 84.31 536 PRO A C 1
ATOM 4301 O O . PRO A 1 536 ? 15.563 8.378 -21.680 1.00 84.31 536 PRO A O 1
ATOM 4304 N N . VAL A 1 537 ? 16.016 9.185 -23.728 1.00 88.94 537 VAL A N 1
ATOM 4305 C CA . VAL A 1 537 ? 17.411 8.722 -23.788 1.00 88.94 537 VAL A CA 1
ATOM 4306 C C . VAL A 1 537 ? 18.359 9.892 -23.521 1.00 88.94 537 VAL A C 1
ATOM 4308 O O . VAL A 1 537 ? 18.301 10.923 -24.196 1.00 88.94 537 VAL A O 1
ATOM 4311 N N . TYR A 1 538 ? 19.254 9.721 -22.552 1.00 88.12 538 TYR A N 1
ATOM 4312 C CA . TYR A 1 538 ? 20.305 10.671 -22.198 1.00 88.12 538 TYR A CA 1
ATOM 4313 C C . TYR A 1 538 ? 21.674 10.063 -22.513 1.00 88.12 538 TYR A C 1
ATOM 4315 O O . TYR A 1 538 ? 22.244 9.326 -21.710 1.00 88.12 538 TYR A O 1
ATOM 4323 N N . ALA A 1 539 ? 22.167 10.364 -23.715 1.00 85.50 539 ALA A N 1
ATOM 4324 C CA . ALA A 1 539 ? 23.455 9.900 -24.217 1.00 85.50 539 ALA A CA 1
ATOM 4325 C C . ALA A 1 539 ? 24.619 10.823 -23.804 1.00 85.50 539 ALA A C 1
ATOM 4327 O O . ALA A 1 539 ? 24.443 12.045 -23.746 1.00 85.50 539 ALA A O 1
ATOM 4328 N N . SER A 1 540 ? 25.811 10.266 -23.610 1.00 82.50 540 SER A N 1
ATOM 4329 C CA . SER A 1 540 ? 27.100 10.972 -23.628 1.00 82.50 540 SER A CA 1
ATOM 4330 C C . SER A 1 540 ? 28.083 10.199 -24.503 1.00 82.50 540 SER A C 1
ATOM 4332 O O . SER A 1 540 ? 28.138 8.982 -24.390 1.00 82.50 540 SER A O 1
ATOM 4334 N N . ALA A 1 541 ? 28.852 10.892 -25.342 1.00 77.50 541 ALA A N 1
ATOM 4335 C CA . ALA A 1 541 ? 29.820 10.265 -26.242 1.00 77.50 541 ALA A CA 1
ATOM 4336 C C . ALA A 1 541 ? 31.009 9.641 -25.479 1.00 77.50 541 ALA A C 1
ATOM 4338 O O . ALA A 1 541 ? 31.567 10.286 -24.586 1.00 77.50 541 ALA A O 1
ATOM 4339 N N . GLY A 1 542 ? 31.401 8.429 -25.864 1.00 79.75 542 GLY A N 1
ATOM 4340 C CA . GLY A 1 542 ? 32.646 7.752 -25.481 1.00 79.75 542 GLY A CA 1
ATOM 4341 C C . GLY A 1 542 ? 33.778 8.040 -26.474 1.00 79.75 542 GLY A C 1
ATOM 4342 O O . GLY A 1 542 ? 33.583 8.779 -27.443 1.00 79.75 542 GLY A O 1
ATOM 4343 N N . ASN A 1 543 ? 34.978 7.502 -26.255 1.00 78.25 543 ASN A N 1
ATOM 4344 C CA . ASN A 1 543 ? 36.151 7.858 -27.064 1.00 78.25 543 ASN A CA 1
ATOM 4345 C C . ASN A 1 543 ? 36.159 7.254 -28.487 1.00 78.25 543 ASN A C 1
ATOM 4347 O O . ASN A 1 543 ? 36.936 7.719 -29.324 1.00 78.25 543 ASN A O 1
ATOM 4351 N N . HIS A 1 544 ? 35.291 6.282 -28.780 1.00 82.88 544 HIS A N 1
ATOM 4352 C CA . HIS A 1 544 ? 35.029 5.728 -30.119 1.00 82.88 544 HIS A CA 1
ATOM 4353 C C . HIS A 1 544 ? 33.914 6.469 -30.883 1.00 82.88 544 HIS A C 1
ATOM 4355 O O . HIS A 1 544 ? 33.686 6.210 -32.060 1.00 82.88 544 HIS A O 1
ATOM 4361 N N . ASP A 1 545 ? 33.226 7.428 -30.255 1.00 83.94 545 ASP A N 1
ATOM 4362 C CA . ASP A 1 545 ? 32.151 8.208 -30.893 1.00 83.94 545 ASP A CA 1
ATOM 4363 C C . ASP A 1 545 ? 32.670 9.467 -31.628 1.00 83.94 545 ASP A C 1
ATOM 4365 O O . ASP A 1 545 ? 31.896 10.354 -31.999 1.00 83.94 545 ASP A O 1
ATOM 4369 N N . PHE A 1 546 ? 33.988 9.564 -31.835 1.00 77.06 546 PHE A N 1
ATOM 4370 C CA . PHE A 1 546 ? 34.683 10.694 -32.462 1.00 77.06 546 PHE A CA 1
ATOM 4371 C C . PHE A 1 546 ? 35.444 10.252 -33.719 1.00 77.06 546 PHE A C 1
ATOM 4373 O O . PHE A 1 546 ? 35.734 9.076 -33.908 1.00 77.06 546 PHE A O 1
ATOM 4380 N N . TYR A 1 547 ? 35.783 11.211 -34.586 1.00 73.88 547 TYR A N 1
ATOM 4381 C CA . TYR A 1 547 ? 36.665 10.977 -35.730 1.00 73.88 547 TYR A CA 1
ATOM 4382 C C . TYR A 1 547 ? 37.766 12.056 -35.804 1.00 73.88 547 TYR A C 1
ATOM 4384 O O . TYR A 1 547 ? 37.434 13.249 -35.888 1.00 73.88 547 TYR A O 1
ATOM 4392 N N . PRO A 1 548 ? 39.061 11.676 -35.820 1.00 73.62 548 PRO A N 1
ATOM 4393 C CA . PRO A 1 548 ? 39.591 10.315 -35.626 1.00 73.62 548 PRO A CA 1
ATOM 4394 C C . PRO A 1 548 ? 39.293 9.738 -34.226 1.00 73.62 548 PRO A C 1
ATOM 4396 O O . PRO A 1 548 ? 38.937 10.490 -33.314 1.00 73.62 548 PRO A O 1
ATOM 4399 N N . ASN A 1 549 ? 39.448 8.424 -34.046 1.00 71.62 549 ASN A N 1
ATOM 4400 C CA . ASN A 1 549 ? 39.189 7.755 -32.766 1.00 71.62 549 ASN A CA 1
ATOM 4401 C C . ASN A 1 549 ? 40.100 8.303 -31.651 1.00 71.62 549 ASN A C 1
ATOM 4403 O O . ASN A 1 549 ? 41.280 8.602 -31.863 1.00 71.62 549 ASN A O 1
ATOM 4407 N N . GLY A 1 550 ? 39.552 8.437 -30.439 1.00 65.50 550 GLY A N 1
ATOM 4408 C CA . GLY A 1 550 ? 40.298 8.874 -29.250 1.00 65.50 550 GLY A CA 1
ATOM 4409 C C . GLY A 1 550 ? 40.855 10.304 -29.294 1.00 65.50 550 GLY A C 1
ATOM 4410 O O . GLY A 1 550 ? 41.668 10.655 -28.440 1.00 65.50 550 GLY A O 1
ATOM 4411 N N . GLN A 1 551 ? 40.449 11.124 -30.269 1.00 66.50 551 GLN A N 1
ATOM 4412 C CA . GLN A 1 551 ? 40.863 12.522 -30.417 1.00 66.50 551 GLN A CA 1
ATOM 4413 C C . GLN A 1 551 ? 39.627 13.423 -30.394 1.00 66.50 551 GLN A C 1
ATOM 4415 O O . GLN A 1 551 ? 38.752 13.305 -31.256 1.00 66.50 551 GLN A O 1
ATOM 4420 N N . ALA A 1 552 ? 39.552 14.365 -29.450 1.00 58.69 552 ALA A N 1
ATOM 4421 C CA . ALA A 1 552 ? 38.461 15.333 -29.349 1.00 58.69 552 ALA A CA 1
ATOM 4422 C C . ALA A 1 552 ? 38.608 16.444 -30.407 1.00 58.69 552 ALA A C 1
ATOM 4424 O O . ALA A 1 552 ? 38.838 17.620 -30.121 1.00 58.69 552 ALA A O 1
ATOM 4425 N N . SER A 1 553 ? 38.472 16.032 -31.666 1.00 50.75 553 SER A N 1
ATOM 4426 C CA . SER A 1 553 ? 38.536 16.857 -32.867 1.00 50.75 553 SER A CA 1
ATOM 4427 C C . SER A 1 553 ? 37.650 18.113 -32.756 1.00 50.75 553 SER A C 1
ATOM 4429 O O . SER A 1 553 ? 36.569 18.061 -32.151 1.00 50.75 553 SER A O 1
ATOM 4431 N N . PRO A 1 554 ? 38.020 19.244 -33.398 1.00 47.25 554 PRO A N 1
ATOM 4432 C CA . PRO A 1 554 ? 37.198 20.460 -33.448 1.00 47.25 554 PRO A CA 1
ATOM 4433 C C . PRO A 1 554 ? 35.812 20.296 -34.113 1.00 47.25 554 PRO A C 1
ATOM 4435 O O .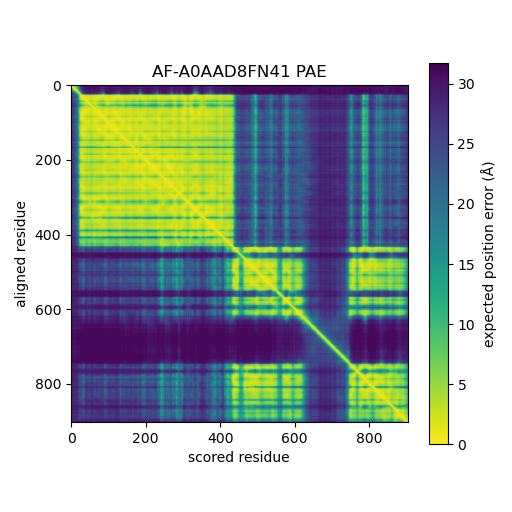 PRO A 1 554 ? 35.094 21.281 -34.260 1.00 47.25 554 PRO A O 1
ATOM 4438 N N . VAL A 1 555 ? 35.381 19.072 -34.446 1.00 44.06 555 VAL A N 1
ATOM 4439 C CA . VAL A 1 555 ? 33.978 18.692 -34.713 1.00 44.06 555 VAL A CA 1
ATOM 4440 C C . VAL A 1 555 ? 33.023 19.158 -33.604 1.00 44.06 555 VAL A C 1
ATOM 4442 O O . VAL A 1 555 ? 31.889 19.527 -33.905 1.00 44.06 555 VAL A O 1
ATOM 4445 N N . THR A 1 556 ? 33.476 19.254 -32.346 1.00 47.34 556 THR A N 1
ATOM 4446 C CA . THR A 1 556 ? 32.714 19.913 -31.260 1.00 47.34 556 THR A CA 1
ATOM 4447 C C . THR A 1 556 ? 32.201 21.299 -31.668 1.00 47.34 556 THR A C 1
ATOM 4449 O O . THR A 1 556 ? 31.034 21.607 -31.441 1.00 47.34 556 THR A O 1
ATOM 4452 N N . LYS A 1 557 ? 33.027 22.086 -32.368 1.00 38.75 557 LYS A N 1
ATOM 4453 C CA . LYS A 1 557 ? 32.693 23.423 -32.878 1.00 38.75 557 LYS A CA 1
ATOM 4454 C C . LYS A 1 557 ? 31.640 23.396 -33.996 1.00 38.75 557 LYS A C 1
ATOM 4456 O O . LYS A 1 557 ? 30.792 24.277 -34.053 1.00 38.75 557 LYS A O 1
ATOM 4461 N N . ALA A 1 558 ? 31.663 22.371 -34.850 1.00 36.44 558 ALA A N 1
ATOM 4462 C CA . ALA A 1 558 ? 30.684 22.191 -35.927 1.00 36.44 558 ALA A CA 1
ATOM 4463 C C . ALA A 1 558 ? 29.301 21.745 -35.409 1.00 36.44 558 ALA A C 1
ATOM 4465 O O . ALA A 1 558 ? 28.278 22.059 -36.015 1.00 36.44 558 ALA A O 1
ATOM 4466 N N . ILE A 1 559 ? 29.258 21.038 -34.274 1.00 42.94 559 ILE A N 1
ATOM 4467 C CA . ILE A 1 559 ? 28.006 20.702 -33.584 1.00 42.94 559 ILE A CA 1
ATOM 4468 C C . ILE A 1 559 ? 27.447 21.941 -32.860 1.00 42.94 559 ILE A C 1
ATOM 4470 O O . ILE A 1 559 ? 26.241 22.193 -32.951 1.00 42.94 559 ILE A O 1
ATOM 4474 N N . ASP A 1 560 ? 28.310 22.727 -32.203 1.00 42.41 560 ASP A N 1
ATOM 4475 C CA . ASP A 1 560 ? 27.966 23.952 -31.456 1.00 42.41 560 ASP A CA 1
ATOM 4476 C C . ASP A 1 560 ? 27.167 24.969 -32.297 1.00 42.41 560 ASP A C 1
ATOM 4478 O O . ASP A 1 560 ? 26.098 25.417 -31.873 1.00 42.41 560 ASP A O 1
ATOM 4482 N N . ASP A 1 561 ? 27.620 25.268 -33.522 1.00 38.38 561 ASP A N 1
ATOM 4483 C CA . ASP A 1 561 ? 26.988 26.261 -34.412 1.00 38.38 561 ASP A CA 1
ATOM 4484 C C . ASP A 1 561 ? 25.552 25.883 -34.856 1.00 38.38 561 ASP A C 1
ATOM 4486 O O . ASP A 1 561 ? 24.812 26.725 -35.368 1.00 38.38 561 ASP A O 1
ATOM 4490 N N . SER A 1 562 ? 25.122 24.629 -34.652 1.00 41.03 562 SER A N 1
ATOM 4491 C CA . SER A 1 562 ? 23.846 24.105 -35.170 1.00 41.03 562 SER A CA 1
ATOM 4492 C C . SER A 1 562 ? 22.675 24.096 -34.176 1.00 41.03 562 SER A C 1
ATOM 4494 O O . SER A 1 562 ? 21.516 24.037 -34.598 1.00 41.03 562 SER A O 1
ATOM 4496 N N . ARG A 1 563 ? 22.926 24.110 -32.855 1.00 42.78 563 ARG A N 1
ATOM 4497 C CA . ARG A 1 563 ? 21.876 23.946 -31.824 1.00 42.78 563 ARG A CA 1
ATOM 4498 C C . ARG A 1 563 ? 22.141 24.820 -30.600 1.00 42.78 563 ARG A C 1
ATOM 4500 O O . ARG A 1 563 ? 23.051 24.559 -29.821 1.00 42.78 563 ARG A O 1
ATOM 4507 N N . GLN A 1 564 ? 21.273 25.814 -30.396 1.00 36.12 564 GLN A N 1
ATOM 4508 C CA . GLN A 1 564 ? 21.381 26.831 -29.343 1.00 36.12 564 GLN A CA 1
ATOM 4509 C C . GLN A 1 564 ? 21.721 26.248 -27.951 1.00 36.12 564 GLN A C 1
ATOM 4511 O O . GLN A 1 564 ? 20.867 25.662 -27.284 1.00 36.12 564 GLN A O 1
ATOM 4516 N N . GLY A 1 565 ? 22.955 26.483 -27.486 1.00 42.34 565 GLY A N 1
ATOM 4517 C CA . GLY A 1 565 ? 23.336 26.376 -26.071 1.00 42.34 565 GLY A CA 1
ATOM 4518 C C . GLY A 1 565 ? 23.988 25.071 -25.587 1.00 42.34 565 GLY A C 1
ATOM 4519 O O . GLY A 1 565 ? 23.890 24.792 -24.392 1.00 42.34 565 GLY A O 1
ATOM 4520 N N . ARG A 1 566 ? 24.650 24.277 -26.446 1.00 49.84 566 ARG A N 1
ATOM 4521 C CA . ARG A 1 566 ? 25.357 23.032 -26.048 1.00 49.84 566 ARG A CA 1
ATOM 4522 C C . ARG A 1 566 ? 26.873 23.045 -26.311 1.00 49.84 566 ARG A C 1
ATOM 4524 O O . ARG A 1 566 ? 27.388 22.188 -27.025 1.00 49.84 566 ARG A O 1
ATOM 4531 N N . GLN A 1 567 ? 27.576 23.967 -25.655 1.00 51.28 567 GLN A N 1
ATOM 4532 C CA . GLN A 1 567 ? 29.038 24.051 -25.733 1.00 51.28 567 GLN A CA 1
ATOM 4533 C C . GLN A 1 567 ? 29.729 22.741 -25.330 1.00 51.28 567 GLN A C 1
ATOM 4535 O O . GLN A 1 567 ? 29.385 22.142 -24.312 1.00 51.28 567 GLN A O 1
ATOM 4540 N N . GLY A 1 568 ? 30.700 22.291 -26.131 1.00 56.09 568 GLY A N 1
ATOM 4541 C CA . GLY A 1 568 ? 31.621 21.193 -25.787 1.00 56.09 568 GLY A CA 1
ATOM 4542 C C . GLY A 1 568 ? 31.016 19.782 -25.660 1.00 56.09 568 GLY A C 1
ATOM 4543 O O . GLY A 1 568 ? 31.725 18.850 -25.275 1.00 56.09 568 GLY A O 1
ATOM 4544 N N . GLY A 1 569 ? 29.731 19.595 -25.978 1.00 66.12 569 GLY A N 1
ATOM 4545 C CA . GLY A 1 569 ? 29.052 18.290 -25.955 1.00 66.12 569 GLY A CA 1
ATOM 4546 C C . GLY A 1 569 ? 28.498 17.841 -24.593 1.00 66.12 569 GLY A C 1
ATOM 4547 O O . GLY A 1 569 ? 27.877 16.783 -24.517 1.00 66.12 569 GLY A O 1
ATOM 4548 N N . TYR A 1 570 ? 28.655 18.638 -23.533 1.00 74.81 570 TYR A N 1
ATOM 4549 C CA . TYR A 1 570 ? 28.062 18.374 -22.216 1.00 74.81 570 TYR A CA 1
ATOM 4550 C C . TYR A 1 570 ? 26.702 19.067 -22.050 1.00 74.81 570 TYR A C 1
ATOM 4552 O O . TYR A 1 570 ? 26.405 20.071 -22.701 1.00 74.81 570 TYR A O 1
ATOM 4560 N N . TYR A 1 571 ? 25.839 18.541 -21.177 1.00 81.06 571 TYR A N 1
ATOM 4561 C CA . TYR A 1 571 ? 24.525 19.139 -20.916 1.00 81.06 571 TYR A CA 1
ATOM 4562 C C . TYR A 1 571 ? 23.934 18.734 -19.563 1.00 81.06 571 TYR A C 1
ATOM 4564 O O . TYR A 1 571 ? 24.319 17.747 -18.940 1.00 81.06 571 TYR A O 1
ATOM 4572 N N . ALA A 1 572 ? 22.944 19.507 -19.115 1.00 80.56 572 ALA A N 1
ATOM 4573 C CA . ALA A 1 572 ? 22.168 19.226 -17.916 1.00 80.56 572 ALA A CA 1
ATOM 4574 C C . ALA A 1 572 ? 20.688 19.067 -18.260 1.00 80.56 572 ALA A C 1
ATOM 4576 O O . ALA A 1 572 ? 20.141 19.836 -19.051 1.00 80.56 572 ALA A O 1
ATOM 4577 N N . VAL A 1 573 ? 20.020 18.109 -17.621 1.00 79.25 573 VAL A N 1
ATOM 4578 C CA . VAL A 1 573 ? 18.586 17.856 -17.803 1.00 79.25 573 VAL A CA 1
ATOM 4579 C C . VAL A 1 573 ? 17.916 17.558 -16.464 1.00 79.25 573 VAL A C 1
ATOM 4581 O O . VAL A 1 573 ? 18.496 16.921 -15.586 1.00 79.25 573 VAL A O 1
ATOM 4584 N N . LYS A 1 574 ? 16.686 18.045 -16.272 1.00 72.69 574 LYS A N 1
ATOM 4585 C CA . LYS A 1 574 ? 15.859 17.657 -15.124 1.00 72.69 574 LYS A CA 1
ATOM 4586 C C . LYS A 1 574 ? 15.220 16.305 -15.417 1.00 72.69 574 LYS A C 1
ATOM 4588 O O . LYS A 1 574 ? 14.312 16.238 -16.236 1.00 72.69 574 LYS A O 1
ATOM 4593 N N . VAL A 1 575 ? 15.675 15.267 -14.722 1.00 69.50 575 VAL A N 1
ATOM 4594 C CA . VAL A 1 575 ? 15.068 13.923 -14.774 1.00 69.50 575 VAL A CA 1
ATOM 4595 C C . VAL A 1 575 ? 13.968 13.749 -13.723 1.00 69.50 575 VAL A C 1
ATOM 4597 O O . VAL A 1 575 ? 13.257 12.755 -13.710 1.00 69.50 575 VAL A O 1
ATOM 4600 N N . SER A 1 576 ? 13.810 14.724 -12.824 1.00 60.28 576 SER A N 1
ATOM 4601 C CA . SER A 1 576 ? 12.646 14.861 -11.949 1.00 60.28 576 SER A CA 1
ATOM 4602 C C . SER A 1 576 ? 12.458 16.332 -11.529 1.00 60.28 576 SER A C 1
ATOM 4604 O O . SER A 1 576 ? 13.312 17.175 -11.826 1.00 60.28 576 SER A O 1
ATOM 4606 N N . PRO A 1 577 ? 11.398 16.680 -10.771 1.00 56.12 577 PRO A N 1
ATOM 4607 C CA . PRO A 1 577 ? 11.233 18.020 -10.201 1.00 56.12 577 PRO A CA 1
ATOM 4608 C C . PRO A 1 577 ? 12.396 18.494 -9.308 1.00 56.12 577 PRO A C 1
ATOM 4610 O O . PRO A 1 577 ? 12.573 19.702 -9.142 1.00 56.12 577 PRO A O 1
ATOM 4613 N N . LYS A 1 578 ? 13.175 17.567 -8.728 1.00 60.22 578 LYS A N 1
ATOM 4614 C CA . LYS A 1 578 ? 14.279 17.849 -7.785 1.00 60.22 578 LYS A CA 1
ATOM 4615 C C . LYS A 1 578 ? 15.640 17.296 -8.232 1.00 60.22 578 LYS A C 1
ATOM 4617 O O . LYS A 1 578 ? 16.657 17.736 -7.705 1.00 60.22 578 LYS A O 1
ATOM 4622 N N . VAL A 1 579 ? 15.679 16.372 -9.195 1.00 64.94 579 VAL A N 1
ATOM 4623 C CA . VAL A 1 579 ? 16.900 15.687 -9.649 1.00 64.94 579 VAL A CA 1
ATOM 4624 C C . VAL A 1 579 ? 17.315 16.194 -11.029 1.00 64.94 579 VAL A C 1
ATOM 4626 O O . VAL A 1 579 ? 16.516 16.232 -11.969 1.00 64.94 579 VAL A O 1
ATOM 4629 N N . ARG A 1 580 ? 18.587 16.581 -11.148 1.00 77.31 580 ARG A N 1
ATOM 4630 C CA . ARG A 1 580 ? 19.224 17.051 -12.382 1.00 77.31 580 ARG A CA 1
ATOM 4631 C C . ARG A 1 580 ? 20.350 16.082 -12.743 1.00 77.31 580 ARG A C 1
ATOM 4633 O O . ARG A 1 580 ? 21.279 15.929 -11.956 1.00 77.31 580 ARG A O 1
ATOM 4640 N N . LEU A 1 581 ? 20.258 15.446 -13.907 1.00 82.25 581 LEU A N 1
ATOM 4641 C CA . LEU A 1 581 ? 21.353 14.682 -14.502 1.00 82.25 581 LEU A CA 1
ATOM 4642 C C . LEU A 1 581 ? 22.315 15.667 -15.180 1.00 82.25 581 LEU A C 1
ATOM 4644 O O . LEU A 1 581 ? 21.866 16.611 -15.836 1.00 82.25 581 LEU A O 1
ATOM 4648 N N . LEU A 1 582 ? 23.618 15.450 -15.008 1.00 85.50 582 LEU A N 1
ATOM 4649 C CA . LEU A 1 582 ? 24.682 16.150 -15.726 1.00 85.50 582 LEU A CA 1
ATOM 4650 C C . LEU A 1 582 ? 25.395 15.118 -16.603 1.00 85.50 582 LEU A C 1
ATOM 4652 O O . LEU A 1 582 ? 26.040 14.217 -16.072 1.00 85.50 582 LEU A O 1
ATOM 4656 N N . ALA A 1 583 ? 25.253 15.236 -17.919 1.00 82.69 583 ALA A N 1
ATOM 4657 C CA . ALA A 1 583 ? 26.035 14.472 -18.880 1.00 82.69 583 ALA A CA 1
ATOM 4658 C C . ALA A 1 583 ? 27.323 15.251 -19.171 1.00 82.69 583 ALA A C 1
ATOM 4660 O O . ALA A 1 583 ? 27.264 16.428 -19.537 1.00 82.69 583 ALA A O 1
ATOM 4661 N N . LEU A 1 584 ? 28.470 14.604 -18.972 1.00 79.31 584 LEU A N 1
ATOM 4662 C CA . LEU A 1 584 ? 29.798 15.184 -19.167 1.00 79.31 584 LEU A CA 1
ATOM 4663 C C . LEU A 1 584 ? 30.458 14.557 -20.397 1.00 79.31 584 LEU A C 1
ATOM 4665 O O . LEU A 1 584 ? 30.291 13.368 -20.650 1.00 79.31 584 LEU A O 1
ATOM 4669 N N . ASN A 1 585 ? 31.243 15.346 -21.121 1.00 76.38 585 ASN A N 1
ATOM 4670 C CA . ASN A 1 585 ? 32.182 14.857 -22.119 1.00 76.38 585 ASN A CA 1
ATOM 4671 C C . ASN A 1 585 ? 33.549 14.687 -21.435 1.00 76.38 585 ASN A C 1
ATOM 4673 O O . ASN A 1 585 ? 34.240 15.667 -21.143 1.00 76.38 585 ASN A O 1
ATOM 4677 N N . THR A 1 586 ? 33.908 13.448 -21.101 1.00 73.38 586 THR A N 1
ATOM 4678 C CA . THR A 1 586 ? 35.160 13.109 -20.398 1.00 73.38 586 THR A CA 1
ATOM 4679 C C . THR A 1 586 ? 36.354 12.938 -21.335 1.00 73.38 586 THR A C 1
ATOM 4681 O O . THR A 1 586 ? 37.491 13.061 -20.888 1.00 73.38 586 THR A O 1
ATOM 4684 N N . ASN A 1 587 ? 36.114 12.724 -22.630 1.00 69.38 587 ASN A N 1
ATOM 4685 C CA . ASN A 1 587 ? 37.151 12.429 -23.628 1.00 69.38 587 ASN A CA 1
ATOM 4686 C C . ASN A 1 587 ? 38.116 13.609 -23.840 1.00 69.38 587 ASN A C 1
ATOM 4688 O O . ASN A 1 587 ? 39.300 13.407 -24.072 1.00 69.38 587 ASN A O 1
ATOM 4692 N N . LEU A 1 588 ? 37.630 14.836 -23.614 1.00 63.00 588 LEU A N 1
ATOM 4693 C CA . LEU A 1 588 ? 38.394 16.096 -23.587 1.00 63.00 588 LEU A CA 1
ATOM 4694 C C . LEU A 1 588 ? 39.528 16.151 -22.536 1.00 63.00 588 LEU A C 1
ATOM 4696 O O . LEU A 1 588 ? 40.239 17.152 -22.451 1.00 63.00 588 LEU A O 1
ATOM 4700 N N . TYR A 1 589 ? 39.656 15.118 -21.700 1.00 66.31 589 TYR A N 1
ATOM 4701 C CA . TYR A 1 589 ? 40.646 14.991 -20.627 1.00 66.31 589 TYR A CA 1
ATOM 4702 C C . TYR A 1 589 ? 41.364 13.627 -20.674 1.00 66.31 589 TYR A C 1
ATOM 4704 O O . TYR A 1 589 ? 41.966 13.214 -19.682 1.00 66.31 589 TYR A O 1
ATOM 4712 N N . TYR A 1 590 ? 41.264 12.902 -21.793 1.00 62.78 590 TYR A N 1
ATOM 4713 C CA . TYR A 1 590 ? 41.852 11.575 -21.967 1.00 62.78 590 TYR A CA 1
ATOM 4714 C C . TYR A 1 590 ? 43.354 11.670 -22.280 1.00 62.78 590 TYR A C 1
ATOM 4716 O O . TYR A 1 590 ? 43.778 12.478 -23.103 1.00 62.78 590 TYR A O 1
ATOM 4724 N N . GLU A 1 591 ? 44.177 10.849 -21.620 1.00 55.28 591 GLU A N 1
ATOM 4725 C CA . GLU A 1 591 ? 45.645 10.999 -21.622 1.00 55.28 591 GLU A CA 1
ATOM 4726 C C . GLU A 1 591 ? 46.294 10.770 -23.002 1.00 55.28 591 GLU A C 1
ATOM 4728 O O . GLU A 1 591 ? 47.382 11.282 -23.263 1.00 55.28 591 GLU A O 1
ATOM 4733 N N . SER A 1 592 ? 45.622 10.055 -23.914 1.00 51.94 592 SER A N 1
ATOM 4734 C CA . SER A 1 592 ? 46.096 9.860 -25.289 1.00 51.94 592 SER A CA 1
ATOM 4735 C C . SER A 1 592 ? 45.595 10.904 -26.295 1.00 51.94 592 SER A C 1
ATOM 4737 O O . SER A 1 592 ? 45.928 10.777 -27.478 1.00 51.94 592 SER A O 1
ATOM 4739 N N . ASP A 1 593 ? 44.809 11.908 -25.884 1.00 53.53 593 ASP A N 1
ATOM 4740 C CA . ASP A 1 593 ? 44.384 12.972 -26.800 1.00 53.53 593 ASP A CA 1
ATOM 4741 C C . ASP A 1 593 ? 45.571 13.886 -27.145 1.00 53.53 593 ASP A C 1
ATOM 4743 O O . ASP A 1 593 ? 46.144 14.591 -26.310 1.00 53.53 593 ASP A O 1
ATOM 4747 N N . LYS A 1 594 ? 45.942 13.873 -28.426 1.00 52.31 594 LYS A N 1
ATOM 4748 C CA . LYS A 1 594 ? 47.081 14.615 -28.978 1.00 52.31 594 LYS A CA 1
ATOM 4749 C C . LYS A 1 594 ? 46.765 16.096 -29.226 1.00 52.31 594 LYS A C 1
ATOM 4751 O O . LYS A 1 594 ? 47.683 16.850 -29.543 1.00 52.31 594 LYS A O 1
ATOM 4756 N N . LEU A 1 595 ? 45.502 16.517 -29.107 1.00 52.38 595 LEU A N 1
ATOM 4757 C CA . LEU A 1 595 ? 45.033 17.862 -29.459 1.00 52.38 595 LEU A CA 1
ATOM 4758 C C . LEU A 1 595 ? 44.990 18.835 -28.271 1.00 52.38 595 LEU A C 1
ATOM 4760 O O . LEU A 1 595 ? 45.190 20.033 -28.477 1.00 52.38 595 LEU A O 1
ATOM 4764 N N . THR A 1 596 ? 44.771 18.360 -27.038 1.00 52.50 596 THR A N 1
ATOM 4765 C CA . THR A 1 596 ? 44.657 19.221 -25.836 1.00 52.50 596 THR A CA 1
ATOM 4766 C C . THR A 1 596 ? 45.611 18.884 -24.672 1.00 52.50 596 THR A C 1
ATOM 4768 O O . THR A 1 596 ? 45.192 18.946 -23.510 1.00 52.50 596 THR A O 1
ATOM 4771 N N . PRO A 1 597 ? 46.908 18.583 -24.902 1.00 49.19 597 PRO A N 1
ATOM 4772 C CA . PRO A 1 597 ? 47.843 18.324 -23.808 1.00 49.19 597 PRO A CA 1
ATOM 4773 C C . PRO A 1 597 ? 47.971 19.539 -22.869 1.00 49.19 597 PRO A C 1
ATOM 4775 O O . PRO A 1 597 ? 48.263 20.655 -23.297 1.00 49.19 597 PRO A O 1
ATOM 4778 N N . ASN A 1 598 ? 47.812 19.296 -21.564 1.00 52.34 598 ASN A N 1
ATOM 4779 C CA . ASN A 1 598 ? 47.964 20.263 -20.463 1.00 52.34 598 ASN A CA 1
ATOM 4780 C C . ASN A 1 598 ? 46.943 21.424 -20.383 1.00 52.34 598 ASN A C 1
ATOM 4782 O O . ASN A 1 598 ? 47.186 22.387 -19.651 1.00 52.34 598 ASN A O 1
ATOM 4786 N N . VAL A 1 599 ? 45.783 21.352 -21.051 1.00 56.69 599 VAL A N 1
ATOM 4787 C CA . VAL A 1 599 ? 44.698 22.340 -20.856 1.00 56.69 599 VAL A CA 1
ATOM 4788 C C . VAL A 1 599 ? 43.745 21.875 -19.748 1.00 56.69 599 VAL A C 1
ATOM 4790 O O . VAL A 1 599 ? 43.161 20.802 -19.836 1.00 56.69 599 VAL A O 1
ATOM 4793 N N . SER A 1 600 ? 43.569 22.676 -18.692 1.00 57.03 600 SER A N 1
ATOM 4794 C CA . SER A 1 600 ? 42.864 22.243 -17.471 1.00 57.03 600 SER A CA 1
ATOM 4795 C C . SER A 1 600 ? 41.330 22.283 -17.530 1.00 57.03 600 SER A C 1
ATOM 4797 O O . SER A 1 600 ? 40.686 21.579 -16.757 1.00 57.03 600 SER A O 1
ATOM 4799 N N . ASP A 1 601 ? 40.734 23.088 -18.415 1.00 65.25 601 ASP A N 1
ATOM 4800 C CA . ASP A 1 601 ? 39.286 23.094 -18.683 1.00 65.25 601 ASP A CA 1
ATOM 4801 C C . ASP A 1 601 ? 39.001 23.612 -20.114 1.00 65.25 601 ASP A C 1
ATOM 4803 O O . ASP A 1 601 ? 38.502 24.729 -20.273 1.00 65.25 601 ASP A O 1
ATOM 4807 N N . PRO A 1 602 ? 39.366 22.857 -21.175 1.00 60.00 602 PRO A N 1
ATOM 4808 C CA . PRO A 1 602 ? 39.461 23.361 -22.557 1.00 60.00 602 PRO A CA 1
ATOM 4809 C C . PRO A 1 602 ? 38.148 23.898 -23.141 1.00 60.00 602 PRO A C 1
ATOM 4811 O O . PRO A 1 602 ? 38.172 24.710 -24.062 1.00 60.00 602 PRO A O 1
ATOM 4814 N N . VAL A 1 603 ? 37.008 23.472 -22.592 1.00 67.44 603 VAL A N 1
ATOM 4815 C CA . VAL A 1 603 ? 35.656 23.874 -23.017 1.00 67.44 603 VAL A CA 1
ATOM 4816 C C . VAL A 1 603 ? 34.862 24.580 -21.908 1.00 67.44 603 VAL A C 1
ATOM 4818 O O . VAL A 1 603 ? 33.690 24.890 -22.094 1.00 67.44 603 VAL A O 1
ATOM 4821 N N . GLY A 1 604 ? 35.459 24.823 -20.735 1.00 70.38 604 GLY A N 1
ATOM 4822 C CA . GLY A 1 604 ? 34.753 25.398 -19.583 1.00 70.38 604 GLY A CA 1
ATOM 4823 C C . GLY A 1 604 ? 33.758 24.450 -18.891 1.00 70.38 604 GLY A C 1
ATOM 4824 O O . GLY A 1 604 ? 32.858 24.929 -18.189 1.00 70.38 604 GLY A O 1
ATOM 4825 N N . GLN A 1 605 ? 33.889 23.130 -19.077 1.00 74.75 605 GLN A N 1
ATOM 4826 C CA . GLN A 1 605 ? 33.001 22.111 -18.506 1.00 74.75 605 GLN A CA 1
ATOM 4827 C C . GLN A 1 605 ? 33.102 22.057 -16.981 1.00 74.75 605 GLN A C 1
ATOM 4829 O O . GLN A 1 605 ? 32.071 21.953 -16.314 1.00 74.75 605 GLN A O 1
ATOM 4834 N N . PHE A 1 606 ? 34.297 22.149 -16.391 1.00 74.56 606 PHE A N 1
ATOM 4835 C CA . PHE A 1 606 ? 34.427 22.156 -14.930 1.00 74.56 606 PHE A CA 1
ATOM 4836 C C . PHE A 1 606 ? 33.855 23.443 -14.334 1.00 74.56 606 PHE A C 1
ATOM 4838 O O . PHE A 1 606 ? 33.117 23.388 -13.346 1.00 74.56 606 PHE A O 1
ATOM 4845 N N . ALA A 1 607 ? 34.097 24.593 -14.968 1.00 75.38 607 ALA A N 1
ATOM 4846 C CA . ALA A 1 607 ? 33.465 25.853 -14.583 1.00 75.38 607 ALA A CA 1
ATOM 4847 C C . ALA A 1 607 ? 31.928 25.795 -14.718 1.00 75.38 607 ALA A C 1
ATOM 4849 O O . ALA A 1 607 ? 31.207 26.318 -13.864 1.00 75.38 607 ALA A O 1
ATOM 4850 N N . TRP A 1 608 ? 31.403 25.149 -15.763 1.00 81.00 608 TRP A N 1
ATOM 4851 C CA . TRP A 1 608 ? 29.970 24.907 -15.953 1.00 81.00 608 TRP A CA 1
ATOM 4852 C C . TRP A 1 608 ? 29.398 23.968 -14.887 1.00 81.00 608 TRP A C 1
ATOM 4854 O O . TRP A 1 608 ? 28.406 24.316 -14.245 1.00 81.00 608 TRP A O 1
ATOM 4864 N N . MET A 1 609 ? 30.052 22.839 -14.615 1.00 78.69 609 MET A N 1
ATOM 4865 C CA . MET A 1 609 ? 29.643 21.866 -13.600 1.00 78.69 609 MET A CA 1
ATOM 4866 C C . MET A 1 609 ? 29.597 22.511 -12.210 1.00 78.69 609 MET A C 1
ATOM 4868 O O . MET A 1 609 ? 28.629 22.320 -11.474 1.00 78.69 609 MET A O 1
ATOM 4872 N N . GLN A 1 610 ? 30.579 23.350 -11.864 1.00 78.38 610 GLN A N 1
ATOM 4873 C CA . GLN A 1 610 ? 30.549 24.129 -10.623 1.00 78.38 610 GLN A CA 1
ATOM 4874 C C . GLN A 1 610 ? 29.328 25.059 -10.552 1.00 78.38 610 GLN A C 1
ATOM 4876 O O . GLN A 1 610 ? 28.674 25.100 -9.509 1.00 78.38 610 GLN A O 1
ATOM 4881 N N . ARG A 1 611 ? 28.956 25.745 -11.646 1.00 80.81 611 ARG A N 1
ATOM 4882 C CA . ARG A 1 611 ? 27.716 26.547 -11.699 1.00 80.81 611 ARG A CA 1
ATOM 4883 C C . ARG A 1 611 ? 26.472 25.675 -11.507 1.00 80.81 611 ARG A C 1
ATOM 4885 O O . ARG A 1 611 ? 25.628 26.016 -10.684 1.00 80.81 611 ARG A O 1
ATOM 4892 N N . GLN A 1 612 ? 26.385 24.520 -12.171 1.00 79.06 612 GLN A N 1
ATOM 4893 C CA . GLN A 1 612 ? 25.263 23.580 -12.018 1.00 79.06 612 GLN A CA 1
ATOM 4894 C C . GLN A 1 612 ? 25.116 23.066 -10.573 1.00 79.06 612 GLN A C 1
ATOM 4896 O O . GLN A 1 612 ? 24.005 23.004 -10.043 1.00 79.06 612 GLN A O 1
ATOM 4901 N N . LEU A 1 613 ? 26.228 22.759 -9.900 1.00 76.00 613 LEU A N 1
ATOM 4902 C CA . LEU A 1 613 ? 26.244 22.335 -8.496 1.00 76.00 613 LEU A CA 1
ATOM 4903 C C . LEU A 1 613 ? 25.895 23.487 -7.534 1.00 76.00 613 LEU A C 1
ATOM 4905 O O . LEU A 1 613 ? 25.182 23.271 -6.552 1.00 76.00 613 LEU A O 1
ATOM 4909 N N . GLN A 1 614 ? 26.329 24.718 -7.820 1.00 77.00 614 GLN A N 1
ATOM 4910 C CA . GLN A 1 614 ? 25.958 25.915 -7.052 1.00 77.00 614 GLN A CA 1
ATOM 4911 C C . GLN A 1 614 ? 24.479 26.291 -7.234 1.00 77.00 614 GLN A C 1
ATOM 4913 O O . GLN A 1 614 ? 23.816 26.659 -6.262 1.00 77.00 614 GLN A O 1
ATOM 4918 N N . GLU A 1 615 ? 23.919 26.146 -8.437 1.00 74.38 615 GLU A N 1
ATOM 4919 C CA . GLU A 1 615 ? 22.478 26.262 -8.691 1.00 74.38 615 GLU A CA 1
ATOM 4920 C C . GLU A 1 615 ? 21.687 25.210 -7.913 1.00 74.38 615 GLU A C 1
ATOM 4922 O O . GLU A 1 615 ? 20.708 25.550 -7.249 1.00 74.38 615 GLU A O 1
ATOM 4927 N N . ALA A 1 616 ? 22.105 23.940 -7.961 1.00 65.94 616 ALA A N 1
ATOM 4928 C CA . ALA A 1 616 ? 21.447 22.859 -7.231 1.00 65.94 616 ALA A CA 1
ATOM 4929 C C . ALA A 1 616 ? 21.486 23.110 -5.715 1.00 65.94 616 ALA A C 1
ATOM 4931 O O . ALA A 1 616 ? 20.448 23.050 -5.054 1.00 65.94 616 ALA A O 1
ATOM 4932 N N . LYS A 1 617 ? 22.651 23.492 -5.175 1.00 65.06 617 LYS A N 1
ATOM 4933 C CA . LYS A 1 617 ? 22.825 23.836 -3.758 1.00 65.06 617 LYS A CA 1
ATOM 4934 C C . LYS A 1 617 ? 21.986 25.046 -3.349 1.00 65.06 617 LYS A C 1
ATOM 4936 O O . LYS A 1 617 ? 21.245 24.955 -2.379 1.00 65.06 617 LYS A O 1
ATOM 4941 N N . SER A 1 618 ? 22.038 26.152 -4.090 1.00 62.25 618 SER A N 1
ATOM 4942 C CA . SER A 1 618 ? 21.273 27.368 -3.767 1.00 62.25 618 SER A CA 1
ATOM 4943 C C . SER A 1 618 ? 19.763 27.205 -3.980 1.00 62.25 618 SER A C 1
ATOM 4945 O O . SER A 1 618 ? 18.974 27.821 -3.265 1.00 62.25 618 SER A O 1
ATOM 4947 N N . THR A 1 619 ? 19.333 26.338 -4.901 1.00 58.09 619 THR A N 1
ATOM 4948 C CA . THR A 1 619 ? 17.926 25.929 -5.043 1.00 58.09 619 THR A CA 1
ATOM 4949 C C . THR A 1 619 ? 17.498 25.062 -3.863 1.00 58.09 619 THR A C 1
ATOM 4951 O O . THR A 1 619 ? 16.454 25.326 -3.273 1.00 58.09 619 THR A O 1
ATOM 4954 N N . GLY A 1 620 ? 18.324 24.095 -3.452 1.00 50.19 620 GLY A N 1
ATOM 4955 C CA . GLY A 1 620 ? 18.116 23.304 -2.239 1.00 50.19 620 GLY A CA 1
ATOM 4956 C C . GLY A 1 620 ? 18.024 24.180 -0.989 1.00 50.19 620 GLY A C 1
ATOM 4957 O O . GLY A 1 620 ? 17.063 24.071 -0.239 1.00 50.19 620 GLY A O 1
ATOM 4958 N N . GLU A 1 621 ? 18.944 25.126 -0.805 1.00 37.72 621 GLU A N 1
ATOM 4959 C CA . GLU A 1 621 ? 18.926 26.093 0.299 1.00 37.72 621 GLU A CA 1
ATOM 4960 C C . GLU A 1 621 ? 17.718 27.039 0.239 1.00 37.72 621 GLU A C 1
ATOM 4962 O O . GLU A 1 621 ? 17.164 27.366 1.286 1.00 37.72 621 GLU A O 1
ATOM 4967 N N . LYS A 1 622 ? 17.247 27.447 -0.949 1.00 36.03 622 LYS A N 1
ATOM 4968 C CA . LYS A 1 622 ? 15.986 28.200 -1.104 1.00 36.03 622 LYS A CA 1
ATOM 4969 C C . LYS A 1 622 ? 14.759 27.353 -0.761 1.00 36.03 622 LYS A C 1
ATOM 4971 O O . LYS A 1 622 ? 13.857 27.867 -0.105 1.00 36.03 622 LYS A O 1
ATOM 4976 N N . ILE A 1 623 ? 14.726 26.075 -1.143 1.00 37.94 623 ILE A N 1
ATOM 4977 C CA . ILE A 1 623 ? 13.640 25.146 -0.789 1.00 37.94 623 ILE A CA 1
ATOM 4978 C C . ILE A 1 623 ? 13.644 24.893 0.722 1.00 37.94 623 ILE A C 1
ATOM 4980 O O . ILE A 1 623 ? 12.617 25.116 1.360 1.00 37.94 623 ILE A O 1
ATOM 4984 N N . ILE A 1 624 ? 14.794 24.552 1.308 1.00 31.91 624 ILE A N 1
ATOM 4985 C CA . ILE A 1 624 ? 14.981 24.368 2.755 1.00 31.91 624 ILE A CA 1
ATOM 4986 C C . ILE A 1 624 ? 14.604 25.645 3.509 1.00 31.91 624 ILE A C 1
ATOM 4988 O O . ILE A 1 624 ? 13.873 25.563 4.489 1.00 31.91 624 ILE A O 1
ATOM 4992 N N . ARG A 1 625 ? 15.005 26.836 3.037 1.00 28.50 625 ARG A N 1
ATOM 4993 C CA . ARG A 1 625 ? 14.539 28.108 3.615 1.00 28.50 625 ARG A CA 1
ATOM 4994 C C . ARG A 1 625 ? 13.029 28.274 3.474 1.00 28.50 625 ARG A C 1
ATOM 4996 O O . ARG A 1 625 ? 12.404 28.626 4.457 1.00 28.50 625 ARG A O 1
ATOM 5003 N N . SER A 1 626 ? 12.415 27.972 2.330 1.00 29.73 626 SER A N 1
ATOM 5004 C CA . SER A 1 626 ? 10.954 28.076 2.173 1.00 29.73 626 SER A CA 1
ATOM 5005 C C . SER A 1 626 ? 10.182 27.111 3.085 1.00 29.73 626 SER A C 1
ATOM 5007 O O . SER A 1 626 ? 9.138 27.474 3.622 1.00 29.73 626 SER A O 1
ATOM 5009 N N . GLN A 1 627 ? 10.719 25.911 3.321 1.00 30.06 627 GLN A N 1
ATOM 5010 C CA . GLN A 1 627 ? 10.164 24.923 4.246 1.00 30.06 627 GLN A CA 1
ATOM 5011 C C . GLN A 1 627 ? 10.387 25.348 5.703 1.00 30.06 627 GLN A C 1
ATOM 5013 O O . GLN A 1 627 ? 9.447 25.319 6.490 1.00 30.06 627 GLN A O 1
ATOM 5018 N N . ALA A 1 628 ? 11.572 25.855 6.049 1.00 27.16 628 ALA A N 1
ATOM 5019 C CA . ALA A 1 628 ? 11.863 26.418 7.366 1.00 27.16 628 ALA A CA 1
ATOM 5020 C C . ALA A 1 628 ? 11.018 27.670 7.662 1.00 27.16 628 ALA A C 1
ATOM 5022 O O . ALA A 1 628 ? 10.498 27.805 8.760 1.00 27.16 628 ALA A O 1
ATOM 5023 N N . THR A 1 629 ? 10.793 28.558 6.690 1.00 29.05 629 THR A N 1
ATOM 5024 C CA . THR A 1 629 ? 9.906 29.726 6.831 1.00 29.05 629 THR A CA 1
ATOM 5025 C C . THR A 1 629 ? 8.430 29.324 6.932 1.00 29.05 629 THR A C 1
ATOM 5027 O O . THR A 1 629 ? 7.662 30.055 7.548 1.00 29.05 629 THR A O 1
ATOM 5030 N N . LYS A 1 630 ? 8.027 28.150 6.422 1.00 29.58 630 LYS A N 1
ATOM 5031 C CA . LYS A 1 630 ? 6.715 27.540 6.719 1.00 29.58 630 LYS A CA 1
ATOM 5032 C C . LYS A 1 630 ? 6.663 26.854 8.094 1.00 29.58 630 LYS A C 1
ATOM 5034 O O . LYS A 1 630 ? 5.613 26.871 8.726 1.00 29.58 630 LYS A O 1
ATOM 5039 N N . ALA A 1 631 ? 7.782 26.319 8.584 1.00 26.59 631 ALA A N 1
ATOM 5040 C CA . ALA A 1 631 ? 7.885 25.679 9.899 1.00 26.59 631 ALA A CA 1
ATOM 5041 C C . ALA A 1 631 ? 8.050 26.674 11.067 1.00 26.59 631 ALA A C 1
ATOM 5043 O O . ALA A 1 631 ? 7.589 26.398 12.169 1.00 26.59 631 ALA A O 1
ATOM 5044 N N . VAL A 1 632 ? 8.659 27.848 10.857 1.00 27.56 632 VAL A N 1
ATOM 5045 C CA . VAL A 1 632 ? 8.846 28.888 11.892 1.00 27.56 632 VAL A CA 1
ATOM 5046 C C . VAL A 1 632 ? 7.519 29.358 12.519 1.00 27.56 632 VAL A C 1
ATOM 5048 O O . VAL A 1 632 ? 7.467 29.447 13.745 1.00 27.56 632 VAL A O 1
ATOM 5051 N N . PRO A 1 633 ? 6.426 29.594 11.761 1.00 29.34 633 PRO A N 1
ATOM 5052 C CA . PRO A 1 633 ? 5.096 29.812 12.334 1.00 29.34 633 PRO A CA 1
ATOM 5053 C C . PRO A 1 633 ? 4.636 28.679 13.264 1.00 29.34 633 PRO A C 1
ATOM 5055 O O . PRO A 1 633 ? 4.189 28.947 14.378 1.00 29.34 633 PRO A O 1
ATOM 5058 N N . GLN A 1 634 ? 4.809 27.417 12.851 1.00 30.06 634 GLN A N 1
ATOM 5059 C CA . GLN A 1 634 ? 4.426 26.247 13.652 1.00 30.06 634 GLN A CA 1
ATOM 5060 C C . GLN A 1 634 ? 5.279 26.137 14.928 1.00 30.06 634 GLN A C 1
ATOM 5062 O O . GLN A 1 634 ? 4.742 25.939 16.017 1.00 30.06 634 GLN A O 1
ATOM 5067 N N . PHE A 1 635 ? 6.590 26.368 14.830 1.00 27.27 635 PHE A N 1
ATOM 5068 C CA . PHE A 1 635 ? 7.508 26.348 15.972 1.00 27.27 635 PHE A CA 1
ATOM 5069 C C . PHE A 1 635 ? 7.190 27.458 16.990 1.00 27.27 635 PHE A C 1
ATOM 5071 O O . PHE A 1 635 ? 7.131 27.202 18.192 1.00 27.27 635 PHE A O 1
ATOM 5078 N N . ASN A 1 636 ? 6.889 28.672 16.514 1.00 28.47 636 ASN A N 1
ATOM 5079 C CA . ASN A 1 636 ? 6.488 29.791 17.371 1.00 28.47 636 ASN A CA 1
ATOM 5080 C C . ASN A 1 636 ? 5.147 29.540 18.080 1.00 28.47 636 ASN A C 1
ATOM 5082 O O . ASN A 1 636 ? 5.004 29.919 19.240 1.00 28.47 636 ASN A O 1
ATOM 5086 N N . SER A 1 637 ? 4.185 28.877 17.425 1.00 29.88 637 SER A N 1
ATOM 5087 C CA . SER A 1 637 ? 2.911 28.512 18.066 1.00 29.88 637 SER A CA 1
ATOM 5088 C C . SER A 1 637 ? 3.075 27.475 19.186 1.00 29.88 637 SER A C 1
ATOM 5090 O O . SER A 1 637 ? 2.361 27.532 20.183 1.00 29.88 637 SER A O 1
ATOM 5092 N N . HIS A 1 638 ? 4.061 26.579 19.081 1.00 29.11 638 HIS A N 1
ATOM 5093 C CA . HIS A 1 638 ? 4.328 25.567 20.107 1.00 29.11 638 HIS A CA 1
ATOM 5094 C C . HIS A 1 638 ? 4.994 26.162 21.364 1.00 29.11 638 HIS A C 1
ATOM 5096 O O . HIS A 1 638 ? 4.738 25.722 22.483 1.00 29.11 638 HIS A O 1
ATOM 5102 N N . LEU A 1 639 ? 5.799 27.217 21.197 1.00 28.25 639 LEU A N 1
ATOM 5103 C CA . LEU A 1 639 ? 6.575 27.850 22.273 1.00 28.25 639 LEU A CA 1
ATOM 5104 C C . LEU A 1 639 ? 5.758 28.786 23.189 1.00 28.25 639 LEU A C 1
ATOM 5106 O O . LEU A 1 639 ? 6.264 29.214 24.225 1.00 28.25 639 LEU A O 1
ATOM 5110 N N . GLN A 1 640 ? 4.495 29.083 22.858 1.00 29.56 640 GLN A N 1
ATOM 5111 C CA . GLN A 1 640 ? 3.599 29.868 23.725 1.00 29.56 640 GLN A CA 1
ATOM 5112 C C . GLN A 1 640 ? 2.877 29.031 24.800 1.00 29.56 640 GLN A C 1
ATOM 5114 O O . GLN A 1 640 ? 2.302 29.600 25.726 1.00 29.56 640 GLN A O 1
ATOM 5119 N N . ALA A 1 641 ? 2.925 27.695 24.726 1.00 29.27 641 ALA A N 1
ATOM 5120 C CA . ALA A 1 641 ? 2.204 26.812 25.649 1.00 29.27 641 ALA A CA 1
ATOM 5121 C C . ALA A 1 641 ? 2.906 26.595 27.010 1.00 29.27 641 ALA A C 1
ATOM 5123 O O . ALA A 1 641 ? 2.268 26.181 27.978 1.00 29.27 641 ALA A O 1
ATOM 5124 N N . THR A 1 642 ? 4.210 26.874 27.119 1.00 26.25 642 THR A N 1
ATOM 5125 C CA . THR A 1 642 ? 5.022 26.568 28.313 1.00 26.25 642 THR A CA 1
ATOM 5126 C C . THR A 1 642 ? 5.432 27.824 29.087 1.00 26.25 642 THR A C 1
ATOM 5128 O O . THR A 1 642 ? 6.318 28.567 28.664 1.00 26.25 642 THR A O 1
ATOM 5131 N N . LYS A 1 643 ? 4.840 28.039 30.273 1.00 29.05 643 LYS A N 1
ATOM 5132 C CA . LYS A 1 643 ? 5.155 29.156 31.192 1.00 29.05 643 LYS A CA 1
ATOM 5133 C C . LYS A 1 643 ? 6.523 28.999 31.893 1.00 29.05 643 LYS A C 1
ATOM 5135 O O . LYS A 1 643 ? 6.571 28.821 33.107 1.00 29.05 643 LYS A O 1
ATOM 5140 N N . ALA A 1 644 ? 7.632 29.056 31.149 1.00 29.22 644 ALA A N 1
ATOM 5141 C CA . ALA A 1 644 ? 8.981 28.878 31.709 1.00 29.22 644 ALA A CA 1
ATOM 5142 C C . ALA A 1 644 ? 10.125 29.556 30.911 1.00 29.22 644 ALA A C 1
ATOM 5144 O O . ALA A 1 644 ? 11.161 28.935 30.684 1.00 29.22 644 ALA A O 1
ATOM 5145 N N . VAL A 1 645 ? 9.987 30.822 30.479 1.00 25.78 645 VAL A N 1
ATOM 5146 C CA . VAL A 1 645 ? 11.089 31.543 29.792 1.00 25.78 645 VAL A CA 1
ATOM 5147 C C . VAL A 1 645 ? 11.270 32.989 30.279 1.00 25.78 645 VAL A C 1
ATOM 5149 O O . VAL A 1 645 ? 10.545 33.882 29.849 1.00 25.78 645 VAL A O 1
ATOM 5152 N N . PRO A 1 646 ? 12.307 33.239 31.100 1.00 28.08 646 PRO A N 1
ATOM 5153 C CA . PRO A 1 646 ? 12.972 34.544 31.122 1.00 28.08 646 PRO A CA 1
ATOM 5154 C C . PRO A 1 646 ? 14.515 34.465 31.034 1.00 28.08 646 PRO A C 1
ATOM 5156 O O . PRO A 1 646 ? 15.186 35.429 31.384 1.00 28.08 646 PRO A O 1
ATOM 5159 N N . GLN A 1 647 ? 15.102 33.349 30.568 1.00 30.47 647 GLN A N 1
ATOM 5160 C CA . GLN A 1 647 ? 16.572 33.201 30.452 1.00 30.47 647 GLN A CA 1
ATOM 5161 C C . GLN A 1 647 ? 17.127 32.877 29.050 1.00 30.47 647 GLN A C 1
ATOM 5163 O O . GLN A 1 647 ? 18.330 33.010 28.852 1.00 30.47 647 GLN A O 1
ATOM 5168 N N . PHE A 1 648 ? 16.307 32.520 28.052 1.00 27.17 648 PHE A N 1
ATOM 5169 C CA . PHE A 1 648 ? 16.830 32.125 26.726 1.00 27.17 648 PHE A CA 1
ATOM 5170 C C . PHE A 1 648 ? 17.036 33.294 25.734 1.00 27.17 648 PHE A C 1
ATOM 5172 O O . PHE A 1 648 ? 17.762 33.163 24.751 1.00 27.17 648 PHE A O 1
ATOM 5179 N N . ASN A 1 649 ? 16.435 34.464 25.987 1.00 27.61 649 ASN A N 1
ATOM 5180 C CA . ASN A 1 649 ? 16.451 35.595 25.045 1.00 27.61 649 ASN A CA 1
ATOM 5181 C C . ASN A 1 649 ? 17.758 36.413 25.033 1.00 27.61 649 ASN A C 1
ATOM 5183 O O . ASN A 1 649 ? 17.970 37.196 24.108 1.00 27.61 649 ASN A O 1
ATOM 5187 N N . SER A 1 650 ? 18.642 36.246 26.020 1.00 28.88 650 SER A N 1
ATOM 5188 C CA . SER A 1 650 ? 19.887 37.023 26.137 1.00 28.88 650 SER A CA 1
ATOM 5189 C C . SER A 1 650 ? 20.987 36.590 25.161 1.00 28.88 650 SER A C 1
ATOM 5191 O O . SER A 1 650 ? 21.876 37.384 24.867 1.00 28.88 650 SER A O 1
ATOM 5193 N N . HIS A 1 651 ? 20.935 35.363 24.627 1.00 29.25 651 HIS A N 1
ATOM 5194 C CA . HIS A 1 651 ? 22.002 34.822 23.773 1.00 29.25 651 HIS A CA 1
ATOM 5195 C C . HIS A 1 651 ? 21.727 34.927 22.260 1.00 29.25 651 HIS A C 1
ATOM 5197 O O . HIS A 1 651 ? 22.624 34.687 21.456 1.00 29.25 651 HIS A O 1
ATOM 5203 N N . LEU A 1 652 ? 20.515 35.327 21.848 1.00 28.08 652 LEU A N 1
ATOM 5204 C CA . LEU A 1 652 ? 20.127 35.408 20.428 1.00 28.08 652 LEU A CA 1
ATOM 5205 C C . LEU A 1 652 ? 20.225 36.819 19.811 1.00 28.08 652 LEU A C 1
ATOM 5207 O O . LEU A 1 652 ? 19.890 37.001 18.642 1.00 28.08 652 LEU A O 1
ATOM 5211 N N . GLN A 1 653 ? 20.668 37.831 20.567 1.00 27.84 653 GLN A N 1
ATOM 5212 C CA . GLN A 1 653 ? 20.740 39.224 20.088 1.00 27.84 653 GLN A CA 1
ATOM 5213 C C . GLN A 1 653 ? 22.053 39.595 19.366 1.00 27.84 653 GLN A C 1
ATOM 5215 O O . GLN A 1 653 ? 22.182 40.716 18.884 1.00 27.84 653 GLN A O 1
ATOM 5220 N N . ALA A 1 654 ? 23.015 38.673 19.244 1.00 27.27 654 ALA A N 1
ATOM 5221 C CA . ALA A 1 654 ? 24.361 38.984 18.745 1.00 27.27 654 ALA A CA 1
ATOM 5222 C C . ALA A 1 654 ? 24.557 38.894 17.212 1.00 27.27 654 ALA A C 1
ATOM 5224 O O . ALA A 1 654 ? 25.588 39.344 16.718 1.00 27.27 654 ALA A O 1
ATOM 5225 N N . THR A 1 655 ? 23.629 38.309 16.438 1.00 26.52 655 THR A N 1
ATOM 5226 C CA . THR A 1 655 ? 23.827 38.077 14.986 1.00 26.52 655 THR A CA 1
ATOM 5227 C C . THR A 1 655 ? 22.560 38.264 14.132 1.00 26.52 655 THR A C 1
ATOM 5229 O O . THR A 1 655 ? 21.802 37.331 13.876 1.00 26.52 655 THR A O 1
ATOM 5232 N N . LYS A 1 656 ? 22.370 39.476 13.588 1.00 25.81 656 LYS A N 1
ATOM 5233 C CA . LYS A 1 656 ? 21.470 39.756 12.448 1.00 25.81 656 LYS A CA 1
ATOM 5234 C C . LYS A 1 656 ? 22.138 40.722 11.463 1.00 25.81 656 LYS A C 1
ATOM 5236 O O . LYS A 1 656 ? 22.352 41.876 11.810 1.00 25.81 656 LYS A O 1
ATOM 5241 N N . ALA A 1 657 ? 22.436 40.263 10.241 1.00 24.86 657 ALA A N 1
ATOM 5242 C CA . ALA A 1 657 ? 23.067 41.087 9.196 1.00 24.86 657 ALA A CA 1
ATOM 5243 C C . ALA A 1 657 ? 22.766 40.616 7.747 1.00 24.86 657 ALA A C 1
ATOM 5245 O O . ALA A 1 657 ? 23.673 40.449 6.940 1.00 24.86 657 ALA A O 1
ATOM 5246 N N . VAL A 1 658 ? 21.488 40.383 7.423 1.00 22.97 658 VAL A N 1
ATOM 5247 C CA . VAL A 1 658 ? 20.896 40.202 6.069 1.00 22.97 658 VAL A CA 1
ATOM 5248 C C . VAL A 1 658 ? 19.416 40.629 6.215 1.00 22.97 658 VAL A C 1
ATOM 5250 O O . VAL A 1 658 ? 18.847 40.251 7.244 1.00 22.97 658 VAL A O 1
ATOM 5253 N N . PRO A 1 659 ?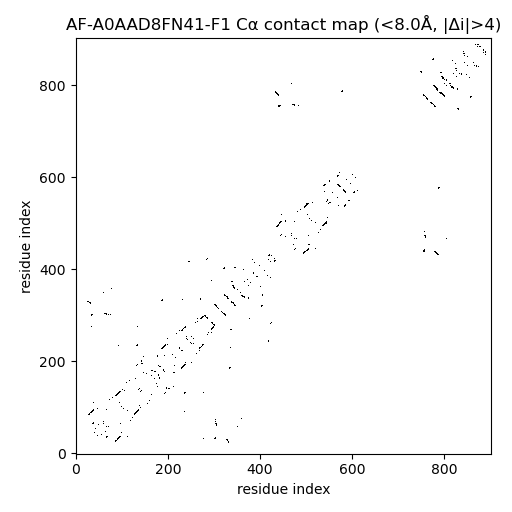 18.756 41.368 5.286 1.00 30.73 659 PRO A N 1
ATOM 5254 C CA . PRO A 1 659 ? 19.075 41.554 3.862 1.00 30.73 659 PRO A CA 1
ATOM 5255 C C . PRO A 1 659 ? 19.190 43.010 3.360 1.00 30.73 659 PRO A C 1
ATOM 5257 O O . PRO A 1 659 ? 18.675 43.945 3.964 1.00 30.73 659 PRO A O 1
ATOM 5260 N N . GLN A 1 660 ? 19.729 43.161 2.145 1.00 23.89 660 GLN A N 1
ATOM 5261 C CA . GLN A 1 660 ? 19.511 44.330 1.287 1.00 23.89 660 GLN A CA 1
ATOM 5262 C C . GLN A 1 660 ? 19.449 43.893 -0.188 1.00 23.89 660 GLN A C 1
ATOM 5264 O O . GLN A 1 660 ? 20.493 43.717 -0.800 1.00 23.89 660 GLN A O 1
ATOM 5269 N N . PHE A 1 661 ? 18.239 43.686 -0.731 1.00 21.34 661 PHE A N 1
ATOM 5270 C CA . PHE A 1 661 ? 17.801 44.186 -2.053 1.00 21.34 661 PHE A CA 1
ATOM 5271 C C . PHE A 1 661 ? 16.370 43.732 -2.396 1.00 21.34 661 PHE A C 1
ATOM 5273 O O . PHE A 1 661 ? 16.109 42.535 -2.499 1.00 21.34 661 PHE A O 1
ATOM 5280 N N . ASN A 1 662 ? 15.463 44.704 -2.566 1.00 22.58 662 ASN A N 1
ATOM 5281 C CA . ASN A 1 662 ? 14.492 44.826 -3.670 1.00 22.58 662 ASN A CA 1
ATOM 5282 C C . ASN A 1 662 ? 13.427 45.879 -3.319 1.00 22.58 662 ASN A C 1
ATOM 5284 O O . ASN A 1 662 ? 12.311 45.557 -2.917 1.00 22.58 662 ASN A O 1
ATOM 5288 N N . SER A 1 663 ? 13.778 47.150 -3.500 1.00 24.36 663 SER A N 1
ATOM 5289 C CA . SER A 1 663 ? 12.830 48.265 -3.554 1.00 24.36 663 SER A CA 1
ATOM 5290 C C . SER A 1 663 ? 12.598 48.638 -5.018 1.00 24.36 663 SER A C 1
ATOM 5292 O O . SER A 1 663 ? 13.470 49.231 -5.651 1.00 24.36 663 SER A O 1
ATOM 5294 N N . ASN A 1 664 ? 11.440 48.266 -5.560 1.00 26.22 664 ASN A N 1
ATOM 5295 C CA . ASN A 1 664 ? 10.985 48.773 -6.854 1.00 26.22 664 ASN A CA 1
ATOM 5296 C C . ASN A 1 664 ? 10.350 50.167 -6.700 1.00 26.22 664 ASN A C 1
ATOM 5298 O O . ASN A 1 664 ? 9.894 50.528 -5.619 1.00 26.22 664 ASN A O 1
ATOM 5302 N N . LEU A 1 665 ? 10.242 50.854 -7.840 1.00 21.92 665 LEU A N 1
ATOM 5303 C CA . LEU A 1 665 ? 9.559 52.129 -8.101 1.00 21.92 665 LEU A CA 1
ATOM 5304 C C . LEU A 1 665 ? 10.263 53.460 -7.736 1.00 21.92 665 LEU A C 1
ATOM 5306 O O . LEU A 1 665 ? 10.510 53.798 -6.588 1.00 21.92 665 LEU A O 1
ATOM 5310 N N . GLN A 1 666 ? 10.357 54.255 -8.808 1.00 23.86 666 GLN A N 1
ATOM 5311 C CA . GLN A 1 666 ? 10.254 55.714 -8.925 1.00 23.86 666 GLN A CA 1
ATOM 5312 C C . GLN A 1 666 ? 11.465 56.630 -8.666 1.00 23.86 666 GLN A C 1
ATOM 5314 O O . GLN A 1 666 ? 11.993 56.813 -7.575 1.00 23.86 666 GLN A O 1
ATOM 5319 N N . VAL A 1 667 ? 11.804 57.307 -9.766 1.00 29.02 667 VAL A N 1
ATOM 5320 C CA . VAL A 1 667 ? 12.631 58.504 -9.887 1.00 29.02 667 VAL A CA 1
ATOM 5321 C C . VAL A 1 667 ? 11.932 59.705 -9.243 1.00 29.02 667 VAL A C 1
ATOM 5323 O O . VAL A 1 667 ? 10.892 60.118 -9.745 1.00 29.02 667 VAL A O 1
ATOM 5326 N N . THR A 1 668 ? 12.576 60.364 -8.272 1.00 22.88 668 THR A N 1
ATOM 5327 C CA . THR A 1 668 ? 12.516 61.837 -8.142 1.00 22.88 668 THR A CA 1
ATOM 5328 C C . THR A 1 668 ? 13.614 62.418 -7.242 1.00 22.88 668 THR A C 1
ATOM 5330 O O . THR A 1 668 ? 13.585 62.200 -6.043 1.00 22.88 668 THR A O 1
ATOM 5333 N N . LYS A 1 669 ? 14.469 63.258 -7.853 1.00 25.34 669 LYS A N 1
ATOM 5334 C CA . LYS A 1 669 ? 15.112 64.498 -7.343 1.00 25.34 669 LYS A CA 1
ATOM 5335 C C . LYS A 1 669 ? 15.957 64.499 -6.038 1.00 25.34 669 LYS A C 1
ATOM 5337 O O . LYS A 1 669 ? 15.614 63.911 -5.029 1.00 25.34 669 LYS A O 1
ATOM 5342 N N . ALA A 1 670 ? 16.968 65.383 -6.072 1.00 23.66 670 ALA A N 1
ATOM 5343 C CA . ALA A 1 670 ? 17.714 66.006 -4.960 1.00 23.66 670 ALA A CA 1
ATOM 5344 C C . ALA A 1 670 ? 18.905 65.255 -4.302 1.00 23.66 670 ALA A C 1
ATOM 5346 O O . ALA A 1 670 ? 18.769 64.413 -3.424 1.00 23.66 670 ALA A O 1
ATOM 5347 N N . VAL A 1 671 ? 20.100 65.723 -4.676 1.00 23.33 671 VAL A N 1
ATOM 5348 C CA . VAL A 1 671 ? 21.368 65.786 -3.908 1.00 23.33 671 VAL A CA 1
ATOM 5349 C C . VAL A 1 671 ? 21.365 67.209 -3.275 1.00 23.33 671 VAL A C 1
ATOM 5351 O O . VAL A 1 671 ? 20.869 68.089 -3.990 1.00 23.33 671 VAL A O 1
ATOM 5354 N N . PRO A 1 672 ? 21.848 67.522 -2.033 1.00 33.72 672 PRO A N 1
ATOM 5355 C CA . PRO A 1 672 ? 23.248 67.279 -1.624 1.00 33.72 672 PRO A CA 1
ATOM 5356 C C . PRO A 1 672 ? 23.601 67.205 -0.097 1.00 33.72 672 PRO A C 1
ATOM 5358 O O . PRO A 1 672 ? 22.759 67.401 0.768 1.00 33.72 672 PRO A O 1
ATOM 5361 N N . GLN A 1 673 ? 24.914 67.069 0.194 1.00 23.70 673 GLN A N 1
ATOM 5362 C CA . GLN A 1 673 ? 25.607 67.337 1.487 1.00 23.70 673 GLN A CA 1
ATOM 5363 C C . GLN A 1 673 ? 25.279 66.378 2.673 1.00 23.70 673 GLN A C 1
ATOM 5365 O O . GLN A 1 673 ? 24.336 65.605 2.600 1.00 23.70 673 GLN A O 1
ATOM 5370 N N . PHE A 1 674 ? 26.070 66.275 3.758 1.00 22.09 674 PHE A N 1
ATOM 5371 C CA . PHE A 1 674 ? 27.202 67.090 4.250 1.00 22.09 674 PHE A CA 1
ATOM 5372 C C . PHE A 1 674 ? 28.339 66.217 4.849 1.00 22.09 674 PHE A C 1
ATOM 5374 O O . PHE A 1 674 ? 28.084 65.156 5.407 1.00 22.09 674 PHE A O 1
ATOM 5381 N N . ASN A 1 675 ? 29.594 66.680 4.770 1.00 26.20 675 ASN A N 1
ATOM 5382 C CA . ASN A 1 675 ? 30.803 66.042 5.334 1.00 26.20 675 ASN A CA 1
ATOM 5383 C C . ASN A 1 675 ? 31.332 66.888 6.504 1.00 26.20 675 ASN A C 1
ATOM 5385 O O . ASN A 1 675 ? 31.483 68.088 6.285 1.00 26.20 675 ASN A O 1
ATOM 5389 N N . PHE A 1 676 ? 31.744 66.330 7.660 1.00 22.36 676 PHE A N 1
ATOM 5390 C CA . PHE A 1 676 ? 32.681 67.057 8.546 1.00 22.36 676 PHE A CA 1
ATOM 5391 C C . PHE A 1 676 ? 33.478 66.226 9.582 1.00 22.36 676 PHE A C 1
ATOM 5393 O O . PHE A 1 676 ? 32.966 65.299 10.193 1.00 22.36 676 PHE A O 1
ATOM 5400 N N . HIS A 1 677 ? 34.725 66.673 9.809 1.00 23.78 677 HIS A N 1
ATOM 5401 C CA . HIS A 1 677 ? 35.589 66.488 10.997 1.00 23.78 677 HIS A CA 1
ATOM 5402 C C . HIS A 1 677 ? 36.262 65.131 11.340 1.00 23.78 677 HIS A C 1
ATOM 5404 O O . HIS A 1 677 ? 36.040 64.517 12.375 1.00 23.78 677 HIS A O 1
ATOM 5410 N N . LEU A 1 678 ? 37.220 64.750 10.485 1.00 22.86 678 LEU A N 1
ATOM 5411 C CA . LEU A 1 678 ? 38.679 64.704 10.763 1.00 22.86 678 LEU A CA 1
ATOM 5412 C C . LEU A 1 678 ? 39.248 64.727 12.218 1.00 22.86 678 LEU A C 1
ATOM 5414 O O . LEU A 1 678 ? 38.926 65.621 12.994 1.00 22.86 678 LEU A O 1
ATOM 5418 N N . ARG A 1 679 ? 40.357 63.961 12.385 1.00 25.86 679 ARG A N 1
ATOM 5419 C CA . ARG A 1 679 ? 41.465 64.026 13.400 1.00 25.86 679 ARG A CA 1
ATOM 5420 C C . ARG A 1 679 ? 41.164 63.356 14.762 1.00 25.86 679 ARG A C 1
ATOM 5422 O O . ARG A 1 679 ? 40.019 63.321 15.175 1.00 25.86 679 ARG A O 1
ATOM 5429 N N . ALA A 1 680 ? 42.124 62.750 15.484 1.00 25.25 680 ALA A N 1
ATOM 5430 C CA . ALA A 1 680 ? 43.603 62.861 15.500 1.00 25.25 680 ALA A CA 1
ATOM 5431 C C . ALA A 1 680 ? 44.297 61.472 15.736 1.00 25.25 680 ALA A C 1
ATOM 5433 O O . ALA A 1 680 ? 43.727 60.631 16.417 1.00 25.25 680 ALA A O 1
ATOM 5434 N N . THR A 1 681 ? 45.399 61.083 15.055 1.00 23.08 681 THR A N 1
ATOM 5435 C CA . THR A 1 681 ? 46.835 61.050 15.514 1.00 23.08 681 THR A CA 1
ATOM 5436 C C . THR A 1 681 ? 47.066 60.752 17.014 1.00 23.08 681 THR A C 1
ATOM 5438 O O . THR A 1 681 ? 46.396 61.389 17.814 1.00 23.08 681 THR A O 1
ATOM 5441 N N . LYS A 1 682 ? 48.024 59.943 17.526 1.00 24.06 682 LYS A N 1
ATOM 5442 C CA . LYS A 1 682 ? 49.388 59.430 17.138 1.00 24.06 682 LYS A CA 1
ATOM 5443 C C . LYS A 1 682 ? 49.756 58.266 18.141 1.00 24.06 682 LYS A C 1
ATOM 5445 O O . LYS A 1 682 ? 48.940 58.038 19.022 1.00 24.06 682 LYS A O 1
ATOM 5450 N N . ALA A 1 683 ? 50.871 57.502 18.200 1.00 23.03 683 ALA A N 1
ATOM 5451 C CA . ALA A 1 683 ? 52.145 57.275 17.468 1.00 23.03 683 ALA A CA 1
ATOM 5452 C C . ALA A 1 683 ? 52.730 55.854 17.826 1.00 23.03 683 ALA A C 1
ATOM 5454 O O . ALA A 1 683 ? 52.050 55.075 18.486 1.00 23.03 683 ALA A O 1
ATOM 5455 N N . VAL A 1 684 ? 53.968 55.515 17.403 1.00 24.58 684 VAL A N 1
ATOM 5456 C CA . VAL A 1 684 ? 54.701 54.202 17.478 1.00 24.58 684 VAL A CA 1
ATOM 5457 C C . VAL A 1 684 ? 56.240 54.483 17.455 1.00 24.58 684 VAL A C 1
ATOM 5459 O O . VAL A 1 684 ? 56.546 55.551 16.910 1.00 24.58 684 VAL A O 1
ATOM 5462 N N . PRO A 1 685 ? 57.234 53.645 17.907 1.00 38.28 685 PRO A N 1
ATOM 5463 C CA . PRO A 1 685 ? 57.277 52.327 18.612 1.00 38.28 685 PRO A CA 1
ATOM 5464 C C . PRO A 1 685 ? 58.121 52.309 19.937 1.00 38.28 685 PRO A C 1
ATOM 5466 O O . PRO A 1 685 ? 58.665 53.342 20.312 1.00 38.28 685 PRO A O 1
ATOM 5469 N N . GLN A 1 686 ? 58.365 51.130 20.566 1.00 25.30 686 GLN A N 1
ATOM 5470 C CA . GLN A 1 686 ? 59.686 50.748 21.156 1.00 25.30 686 GLN A CA 1
ATOM 5471 C C . GLN A 1 686 ? 59.864 49.220 21.420 1.00 25.30 686 GLN A C 1
ATOM 5473 O O . GLN A 1 686 ? 58.959 48.445 21.115 1.00 25.30 686 GLN A O 1
ATOM 5478 N N . PHE A 1 687 ? 61.056 48.772 21.866 1.00 21.25 687 PHE A N 1
ATOM 5479 C CA . PHE A 1 687 ? 61.596 47.401 21.678 1.00 21.25 687 PHE A CA 1
ATOM 5480 C C . PHE A 1 687 ? 62.493 46.920 22.860 1.00 21.25 687 PHE A C 1
ATOM 5482 O O . PHE A 1 687 ? 63.163 47.743 23.472 1.00 21.25 687 PHE A O 1
ATOM 5489 N N . ASN A 1 688 ? 62.568 45.597 23.106 1.00 22.70 688 ASN A N 1
ATOM 5490 C CA . ASN A 1 688 ? 63.490 44.848 24.006 1.00 22.70 688 ASN A CA 1
ATOM 5491 C C . ASN A 1 688 ? 63.521 45.087 25.545 1.00 22.70 688 ASN A C 1
ATOM 5493 O O . ASN A 1 688 ? 64.139 46.028 26.033 1.00 22.70 688 ASN A O 1
ATOM 5497 N N . SER A 1 689 ? 63.052 44.092 26.318 1.00 22.72 689 SER A N 1
ATOM 5498 C CA . SER A 1 689 ? 63.763 43.373 27.423 1.00 22.72 689 SER A CA 1
ATOM 5499 C C . SER A 1 689 ? 62.774 42.377 28.085 1.00 22.72 689 SER A C 1
ATOM 5501 O O . SER A 1 689 ? 61.608 42.717 28.230 1.00 22.72 689 SER A O 1
ATOM 5503 N N . HIS A 1 690 ? 63.015 41.087 28.373 1.00 23.31 690 HIS A N 1
ATOM 5504 C CA . HIS A 1 690 ? 64.172 40.254 28.768 1.00 23.31 690 HIS A CA 1
ATOM 5505 C C . HIS A 1 690 ? 64.255 39.979 30.290 1.00 23.31 690 HIS A C 1
ATOM 5507 O O . HIS A 1 690 ? 64.992 40.669 30.979 1.00 23.31 690 HIS A O 1
ATOM 5513 N N . LEU A 1 691 ? 63.524 38.954 30.778 1.00 23.64 691 LEU A N 1
ATOM 5514 C CA . LEU A 1 691 ? 63.861 38.014 31.883 1.00 23.64 691 LEU A CA 1
ATOM 5515 C C . LEU A 1 691 ? 62.761 36.907 31.961 1.00 23.64 691 LEU A C 1
ATOM 5517 O O . LEU A 1 691 ? 61.593 37.199 31.731 1.00 23.64 691 LEU A O 1
ATOM 5521 N N . GLN A 1 692 ? 63.110 35.608 31.948 1.00 23.83 692 GLN A N 1
ATOM 5522 C CA . GLN A 1 692 ? 63.138 34.656 33.093 1.00 23.83 692 GLN A CA 1
ATOM 5523 C C . GLN A 1 692 ? 61.771 34.453 33.801 1.00 23.83 692 GLN A C 1
ATOM 5525 O O . GLN A 1 692 ? 61.170 35.402 34.275 1.00 23.83 692 GLN A O 1
ATOM 5530 N N . ALA A 1 693 ? 61.145 33.264 33.750 1.00 24.36 693 ALA A N 1
ATOM 5531 C CA . ALA A 1 693 ? 61.420 32.049 34.554 1.00 24.36 693 ALA A CA 1
ATOM 5532 C C . ALA A 1 693 ? 61.161 32.269 36.069 1.00 24.36 693 ALA A C 1
ATOM 5534 O O . ALA A 1 693 ? 61.722 33.180 36.657 1.00 24.36 693 ALA A O 1
ATOM 5535 N N . THR A 1 694 ? 60.346 31.471 36.777 1.00 22.45 694 THR A N 1
ATOM 5536 C CA . THR A 1 694 ? 60.510 30.014 37.011 1.00 22.45 694 THR A CA 1
ATOM 5537 C C . THR A 1 694 ? 59.196 29.292 37.450 1.00 22.45 694 THR A C 1
ATOM 5539 O O . THR A 1 694 ? 58.100 29.813 37.275 1.00 22.45 694 THR A O 1
ATOM 5542 N N . LYS A 1 695 ? 59.302 28.039 37.936 1.00 26.34 695 LYS A N 1
ATOM 5543 C CA . LYS A 1 695 ? 58.237 27.059 38.273 1.00 26.34 695 LYS A CA 1
ATOM 5544 C C . LYS A 1 695 ? 57.576 27.307 39.652 1.00 26.34 695 LYS A C 1
ATOM 5546 O O . LYS A 1 695 ? 58.316 27.595 40.585 1.00 26.34 695 LYS A O 1
ATOM 5551 N N . ALA A 1 696 ? 56.282 26.981 39.829 1.00 22.98 696 ALA A N 1
ATOM 5552 C CA . ALA A 1 696 ? 55.690 26.516 41.111 1.00 22.98 696 ALA A CA 1
ATOM 5553 C C . ALA A 1 696 ? 54.286 25.867 40.938 1.00 22.98 696 ALA A C 1
ATOM 5555 O O . ALA A 1 696 ? 53.531 26.281 40.064 1.00 22.98 696 ALA A O 1
ATOM 5556 N N . VAL A 1 697 ? 53.965 24.847 41.756 1.00 23.45 697 VAL A N 1
ATOM 5557 C CA . VAL A 1 697 ? 52.787 23.921 41.763 1.00 23.45 697 VAL A CA 1
ATOM 5558 C C . VAL A 1 697 ? 52.783 23.202 43.150 1.00 23.45 697 VAL A C 1
ATOM 5560 O O . VAL A 1 697 ? 53.906 23.044 43.638 1.00 23.45 697 VAL A O 1
ATOM 5563 N N . PRO A 1 698 ? 51.684 22.701 43.803 1.00 37.78 698 PRO A N 1
ATOM 5564 C CA . PRO A 1 698 ? 50.249 22.534 43.444 1.00 37.78 698 PRO A CA 1
ATOM 5565 C C . PRO A 1 698 ? 49.244 23.106 44.514 1.00 37.78 698 PRO A C 1
ATOM 5567 O O . PRO A 1 698 ? 49.623 23.949 45.316 1.00 37.78 698 PRO A O 1
ATOM 5570 N N . GLN A 1 699 ? 48.013 22.545 44.578 1.00 23.39 699 GLN A N 1
ATOM 5571 C CA . GLN A 1 699 ? 46.966 22.609 45.643 1.00 23.39 699 GLN A CA 1
ATOM 5572 C C . GLN A 1 699 ? 46.015 23.835 45.604 1.00 23.39 699 GLN A C 1
ATOM 5574 O O . GLN A 1 699 ? 46.433 24.926 45.250 1.00 23.39 699 GLN A O 1
ATOM 5579 N N . PHE A 1 700 ? 44.702 23.722 45.883 1.00 21.84 700 PHE A N 1
ATOM 5580 C CA . PHE A 1 700 ? 43.979 22.785 46.773 1.00 21.84 700 PHE A CA 1
ATOM 5581 C C . PHE A 1 700 ? 42.611 22.300 46.206 1.00 21.84 700 PHE A C 1
ATOM 5583 O O . PHE A 1 700 ? 41.993 22.994 45.404 1.00 21.84 700 PHE A O 1
ATOM 5590 N N . ASN A 1 701 ? 42.109 21.135 46.652 1.00 24.98 701 ASN A N 1
ATOM 5591 C CA . ASN A 1 701 ? 40.777 20.580 46.312 1.00 24.98 701 ASN A CA 1
ATOM 5592 C C . ASN A 1 701 ? 39.806 20.730 47.498 1.00 24.98 701 ASN A C 1
ATOM 5594 O O . ASN A 1 701 ? 40.092 20.150 48.545 1.00 24.98 701 ASN A O 1
ATOM 5598 N N . SER A 1 702 ? 38.648 21.398 47.359 1.00 24.64 702 SER A N 1
ATOM 5599 C CA . SER A 1 702 ? 37.684 21.476 48.483 1.00 24.64 702 SER A CA 1
ATOM 5600 C C . SER A 1 702 ? 36.224 21.893 48.182 1.00 24.64 702 SER A C 1
ATOM 5602 O O . SER A 1 702 ? 35.636 22.577 49.013 1.00 24.64 702 SER A O 1
ATOM 5604 N N . HIS A 1 703 ? 35.576 21.453 47.086 1.00 25.70 703 HIS A N 1
ATOM 5605 C CA . HIS A 1 703 ? 34.089 21.400 47.041 1.00 25.70 703 HIS A CA 1
ATOM 5606 C C . HIS A 1 703 ? 33.506 20.421 45.994 1.00 25.70 703 HIS A C 1
ATOM 5608 O O . HIS A 1 703 ? 32.952 20.826 44.975 1.00 25.70 703 HIS A O 1
ATOM 5614 N N . LEU A 1 704 ? 33.607 19.107 46.242 1.00 25.70 704 LEU A N 1
ATOM 5615 C CA . LEU A 1 704 ? 32.827 18.112 45.488 1.00 25.70 704 LEU A CA 1
ATOM 5616 C C . LEU A 1 704 ? 32.515 16.841 46.307 1.00 25.70 704 LEU A C 1
ATOM 5618 O O . LEU A 1 704 ? 33.112 15.786 46.104 1.00 25.70 704 LEU A O 1
ATOM 5622 N N . GLN A 1 705 ? 31.553 16.933 47.228 1.00 25.33 705 GLN A N 1
ATOM 5623 C CA . GLN A 1 705 ? 30.878 15.765 47.808 1.00 25.33 705 GLN A CA 1
ATOM 5624 C C . GLN A 1 705 ? 29.385 16.042 48.016 1.00 25.33 705 GLN A C 1
ATOM 5626 O O . GLN A 1 705 ? 29.035 16.781 48.928 1.00 25.33 705 GLN A O 1
ATOM 5631 N N . ALA A 1 706 ? 28.526 15.418 47.198 1.00 23.47 706 ALA A N 1
ATOM 5632 C CA . ALA A 1 706 ? 27.254 14.794 47.598 1.00 23.47 706 ALA A CA 1
ATOM 5633 C C . ALA A 1 706 ? 26.444 14.337 46.367 1.00 23.47 706 ALA A C 1
ATOM 5635 O O . ALA A 1 706 ? 26.257 15.095 45.420 1.00 23.47 706 ALA A O 1
ATOM 5636 N N . THR A 1 707 ? 25.858 13.136 46.449 1.00 22.58 707 THR A N 1
ATOM 5637 C CA . THR A 1 707 ? 24.884 12.546 45.498 1.00 22.58 707 THR A CA 1
ATOM 5638 C C . THR A 1 707 ? 25.377 12.249 44.067 1.00 22.58 707 THR A C 1
ATOM 5640 O O . THR A 1 707 ? 26.440 12.687 43.638 1.00 22.58 707 THR A O 1
ATOM 5643 N N . LYS A 1 708 ? 24.654 11.359 43.368 1.00 28.03 708 LYS A N 1
ATOM 5644 C CA . LYS A 1 708 ? 25.120 10.643 42.167 1.00 28.03 708 LYS A CA 1
ATOM 5645 C C . LYS A 1 708 ? 24.251 10.954 40.946 1.00 28.03 708 LYS A C 1
ATOM 5647 O O . LYS A 1 708 ? 23.072 10.616 40.946 1.00 28.03 708 LYS A O 1
ATOM 5652 N N . ALA A 1 709 ? 24.866 11.443 39.874 1.00 23.89 709 ALA A N 1
ATOM 5653 C CA . ALA A 1 709 ? 24.366 11.314 38.505 1.00 23.89 709 ALA A CA 1
ATOM 5654 C C . ALA A 1 709 ? 25.567 11.254 37.548 1.00 23.89 709 ALA A C 1
ATOM 5656 O O . ALA A 1 709 ? 26.515 12.020 37.709 1.00 23.89 709 ALA A O 1
ATOM 5657 N N . VAL A 1 710 ? 25.550 10.337 36.577 1.00 27.56 710 VAL A N 1
ATOM 5658 C CA . VAL A 1 710 ? 26.635 10.160 35.595 1.00 27.56 710 VAL A CA 1
ATOM 5659 C C . VAL A 1 710 ? 26.174 10.656 34.225 1.00 27.56 710 VAL A C 1
ATOM 5661 O O . VAL A 1 710 ? 25.228 10.093 33.679 1.00 27.56 710 VAL A O 1
ATOM 5664 N N . PRO A 1 711 ? 26.873 11.636 33.629 1.00 27.69 711 PRO A N 1
ATOM 5665 C CA . PRO A 1 711 ? 26.854 11.871 32.190 1.00 27.69 711 PRO A CA 1
ATOM 5666 C C . PRO A 1 711 ? 28.213 11.533 31.557 1.00 27.69 711 PRO A C 1
ATOM 5668 O O . PRO A 1 711 ? 29.275 11.855 32.090 1.00 27.69 711 PRO A O 1
ATOM 5671 N N . GLN A 1 712 ? 28.189 10.912 30.379 1.00 28.94 712 GLN A N 1
ATOM 5672 C CA . GLN A 1 712 ? 29.392 10.653 29.587 1.00 28.94 712 GLN A CA 1
ATOM 5673 C C . GLN A 1 712 ? 29.854 11.943 28.895 1.00 28.94 712 GLN A C 1
ATOM 5675 O O . GLN A 1 712 ? 29.156 12.446 28.019 1.00 28.94 712 GLN A O 1
ATOM 5680 N N . PHE A 1 713 ? 31.045 12.450 29.227 1.00 24.78 713 PHE A N 1
ATOM 5681 C CA . PHE A 1 713 ? 31.686 13.507 28.432 1.00 24.78 713 PHE A CA 1
ATOM 5682 C C . PHE A 1 713 ? 33.219 13.387 28.407 1.00 24.78 713 PHE A C 1
ATOM 5684 O O . PHE A 1 713 ? 33.945 14.278 28.835 1.00 24.78 713 PHE A O 1
ATOM 5691 N N . ASN A 1 714 ? 33.720 12.242 27.928 1.00 23.31 714 ASN A N 1
ATOM 5692 C CA . ASN A 1 714 ? 35.144 12.032 27.642 1.00 23.31 714 ASN A CA 1
ATOM 5693 C C . ASN A 1 714 ? 35.347 10.907 26.609 1.00 23.31 714 ASN A C 1
ATOM 5695 O O . ASN A 1 714 ? 35.570 9.751 26.959 1.00 23.31 714 ASN A O 1
ATOM 5699 N N . SER A 1 715 ? 35.252 11.241 25.319 1.00 24.83 715 SER A N 1
ATOM 5700 C CA . SER A 1 715 ? 35.595 10.328 24.211 1.00 24.83 715 SER A CA 1
ATOM 5701 C C . SER A 1 715 ? 36.067 11.051 22.938 1.00 24.83 715 SER A C 1
ATOM 5703 O O . SER A 1 715 ? 36.013 10.490 21.843 1.00 24.83 715 SER A O 1
ATOM 5705 N N . HIS A 1 716 ? 36.539 12.302 23.056 1.00 27.52 716 HIS A N 1
ATOM 5706 C CA . HIS A 1 716 ? 36.992 13.074 21.892 1.00 27.52 716 HIS A CA 1
ATOM 5707 C C . HIS A 1 716 ? 38.225 13.963 22.122 1.00 27.52 716 HIS A C 1
ATOM 5709 O O . HIS A 1 716 ? 38.223 15.133 21.759 1.00 27.52 716 HIS A O 1
ATOM 5715 N N . LEU A 1 717 ? 39.279 13.388 22.718 1.00 25.44 717 LEU A N 1
ATOM 5716 C CA . LEU A 1 717 ? 40.686 13.530 22.292 1.00 25.44 717 LEU A CA 1
ATOM 5717 C C . LEU A 1 717 ? 41.597 12.732 23.242 1.00 25.44 717 LEU A C 1
ATOM 5719 O O . LEU A 1 717 ? 41.523 12.952 24.445 1.00 25.44 717 LEU A O 1
ATOM 5723 N N . GLN A 1 718 ? 42.490 11.886 22.712 1.00 24.05 718 GLN A N 1
ATOM 5724 C CA . GLN A 1 718 ? 43.870 11.650 23.193 1.00 24.05 718 GLN A CA 1
ATOM 5725 C C . GLN A 1 718 ? 44.593 10.657 22.263 1.00 24.05 718 GLN A C 1
ATOM 5727 O O . GLN A 1 718 ? 43.999 9.672 21.843 1.00 24.05 718 GLN A O 1
ATOM 5732 N N . ALA A 1 719 ? 45.887 10.921 22.031 1.00 24.27 719 ALA A N 1
ATOM 5733 C CA . ALA A 1 719 ? 46.870 10.136 21.264 1.00 24.27 719 ALA A CA 1
ATOM 5734 C C . ALA A 1 719 ? 46.558 9.876 19.763 1.00 24.27 719 ALA A C 1
ATOM 5736 O O . ALA A 1 719 ? 45.454 9.520 19.387 1.00 24.27 719 ALA A O 1
ATOM 5737 N N . THR A 1 720 ? 47.514 10.016 18.839 1.00 24.42 720 THR A N 1
ATOM 5738 C CA . THR A 1 720 ? 48.987 10.061 18.980 1.00 24.42 720 THR A CA 1
ATOM 5739 C C . THR A 1 720 ? 49.635 11.395 18.561 1.00 24.42 720 THR A C 1
ATOM 5741 O O . THR A 1 720 ? 49.010 12.252 17.943 1.00 24.42 720 THR A O 1
ATOM 5744 N N . LYS A 1 721 ? 50.907 11.597 18.944 1.00 25.38 721 LYS A N 1
ATOM 5745 C CA . LYS A 1 721 ? 51.682 12.844 18.761 1.00 25.38 721 LYS A CA 1
ATOM 5746 C C . LYS A 1 721 ? 52.867 12.612 17.814 1.00 25.38 721 LYS A C 1
ATOM 5748 O O . LYS A 1 721 ? 53.639 11.699 18.085 1.00 25.38 721 LYS A O 1
ATOM 5753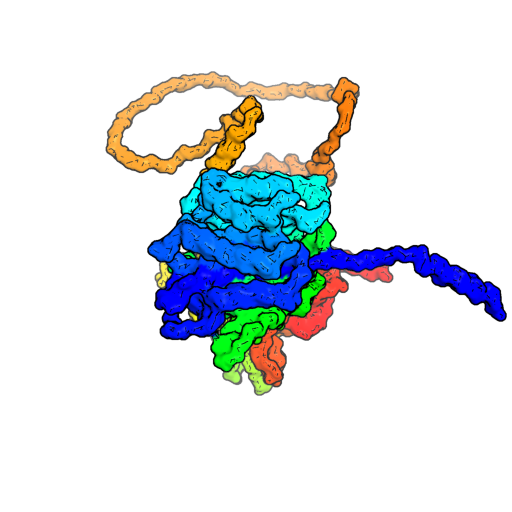 N N . ALA A 1 722 ? 53.065 13.455 16.791 1.00 23.31 722 ALA A N 1
ATOM 5754 C CA . ALA A 1 722 ? 54.271 13.407 15.940 1.00 23.31 722 ALA A CA 1
ATOM 5755 C C . ALA A 1 722 ? 54.611 14.710 15.162 1.00 23.31 722 ALA A C 1
ATOM 5757 O O . ALA A 1 722 ? 55.221 14.637 14.101 1.00 23.31 722 ALA A O 1
ATOM 5758 N N . VAL A 1 723 ? 54.236 15.907 15.642 1.00 27.39 723 VAL A N 1
ATOM 5759 C CA . VAL A 1 723 ? 54.627 17.185 14.993 1.00 27.39 723 VAL A CA 1
ATOM 5760 C C . VAL A 1 723 ? 55.024 18.228 16.042 1.00 27.39 723 VAL A C 1
ATOM 5762 O O . VAL A 1 723 ? 54.146 18.837 16.654 1.00 27.39 723 VAL A O 1
ATOM 5765 N N . PRO A 1 724 ? 56.333 18.406 16.301 1.00 26.86 724 PRO A N 1
ATOM 5766 C CA . PRO A 1 724 ? 56.883 19.768 16.299 1.00 26.86 724 PRO A CA 1
ATOM 5767 C C . PRO A 1 724 ? 58.386 19.828 15.930 1.00 26.86 724 PRO A C 1
ATOM 5769 O O . PRO A 1 724 ? 59.235 19.738 16.814 1.00 26.86 724 PRO A O 1
ATOM 5772 N N . GLN A 1 725 ? 58.739 20.057 14.655 1.00 25.28 725 GLN A N 1
ATOM 5773 C CA . GLN A 1 725 ? 60.104 20.533 14.326 1.00 25.28 725 GLN A CA 1
ATOM 5774 C C . GLN A 1 725 ? 60.289 21.277 12.987 1.00 25.28 725 GLN A C 1
ATOM 5776 O O . GLN A 1 725 ? 61.278 21.986 12.846 1.00 25.28 725 GLN A O 1
ATOM 5781 N N . PHE A 1 726 ? 59.355 21.193 12.028 1.00 25.53 726 PHE A N 1
ATOM 5782 C CA . PHE A 1 726 ? 59.562 21.726 10.663 1.00 25.53 726 PHE A CA 1
ATOM 5783 C C . PHE A 1 726 ? 58.970 23.129 10.375 1.00 25.53 726 PHE A C 1
ATOM 5785 O O . PHE A 1 726 ? 59.011 23.601 9.243 1.00 25.53 726 PHE A O 1
ATOM 5792 N N . ASN A 1 727 ? 58.436 23.830 11.383 1.00 26.22 727 ASN A N 1
ATOM 5793 C CA . ASN A 1 727 ? 57.766 25.135 11.202 1.00 26.22 727 ASN A CA 1
ATOM 5794 C C . ASN A 1 727 ? 58.710 26.361 11.207 1.00 26.22 727 ASN A C 1
ATOM 5796 O O . ASN A 1 727 ? 58.233 27.494 11.184 1.00 26.22 727 ASN A O 1
ATOM 5800 N N . SER A 1 728 ? 60.031 26.173 11.262 1.00 25.73 728 SER A N 1
ATOM 5801 C CA . SER A 1 728 ? 61.010 27.249 11.498 1.00 25.73 728 SER A CA 1
ATOM 5802 C C . SER A 1 728 ? 61.704 27.811 10.248 1.00 25.73 728 SER A C 1
ATOM 5804 O O . SER A 1 728 ? 62.457 28.770 10.387 1.00 25.73 728 SER A O 1
ATOM 5806 N N . TYR A 1 729 ? 61.469 27.262 9.046 1.00 25.08 729 TYR A N 1
ATOM 5807 C CA . TYR A 1 729 ? 62.273 27.591 7.849 1.00 25.08 729 TYR A CA 1
ATOM 5808 C C . TYR A 1 729 ? 61.502 28.162 6.640 1.00 25.08 729 TYR A C 1
ATOM 5810 O O . TYR A 1 729 ? 62.076 28.316 5.566 1.00 25.08 729 TYR A O 1
ATOM 5818 N N . LEU A 1 730 ? 60.211 28.496 6.781 1.00 25.53 730 LEU A N 1
ATOM 5819 C CA . LEU A 1 730 ? 59.358 28.929 5.655 1.00 25.53 730 LEU A CA 1
ATOM 5820 C C . LEU A 1 730 ? 58.663 30.295 5.847 1.00 25.53 730 LEU A C 1
ATOM 5822 O O . LEU A 1 730 ? 57.555 30.519 5.368 1.00 25.53 730 LEU A O 1
ATOM 5826 N N . GLN A 1 731 ? 59.344 31.252 6.490 1.00 28.22 731 GLN A N 1
ATOM 5827 C CA . GLN A 1 731 ? 58.973 32.678 6.447 1.00 28.22 731 GLN A CA 1
ATOM 5828 C C . GLN A 1 731 ? 59.858 33.482 5.477 1.00 28.22 731 GLN A C 1
ATOM 5830 O O . GLN A 1 731 ? 60.578 34.386 5.893 1.00 28.22 731 GLN A O 1
ATOM 5835 N N . ALA A 1 732 ? 59.810 33.166 4.174 1.00 25.62 732 ALA A N 1
ATOM 5836 C CA . ALA A 1 732 ? 60.544 33.939 3.160 1.00 25.62 732 ALA A CA 1
ATOM 5837 C C . ALA A 1 732 ? 59.982 33.880 1.716 1.00 25.62 732 ALA A C 1
ATOM 5839 O O . ALA A 1 732 ? 60.766 33.839 0.776 1.00 25.62 732 ALA A O 1
ATOM 5840 N N . THR A 1 733 ? 58.656 33.887 1.491 1.00 23.88 733 THR A N 1
ATOM 5841 C CA . THR A 1 733 ? 58.012 34.426 0.254 1.00 23.88 733 THR A CA 1
ATOM 5842 C C . THR A 1 733 ? 56.474 34.398 0.336 1.00 23.88 733 THR A C 1
ATOM 5844 O O . THR A 1 733 ? 55.889 33.716 1.175 1.00 23.88 733 THR A O 1
ATOM 5847 N N . LYS A 1 734 ? 55.794 35.187 -0.510 1.00 31.23 734 LYS A N 1
ATOM 5848 C CA . LYS A 1 734 ? 54.338 35.432 -0.456 1.00 31.23 734 LYS A CA 1
ATOM 5849 C C . LYS A 1 734 ? 53.532 34.419 -1.298 1.00 31.23 734 LYS A C 1
ATOM 5851 O O . LYS A 1 734 ? 53.249 34.720 -2.453 1.00 31.23 734 LYS A O 1
ATOM 5856 N N . ALA A 1 735 ? 53.127 33.266 -0.745 1.00 26.67 735 ALA A N 1
ATOM 5857 C CA . ALA A 1 735 ? 52.241 32.333 -1.481 1.00 26.67 735 ALA A CA 1
ATOM 5858 C C . ALA A 1 735 ? 51.293 31.416 -0.659 1.00 26.67 735 ALA A C 1
ATOM 5860 O O . ALA A 1 735 ? 50.570 30.620 -1.248 1.00 26.67 735 ALA A O 1
ATOM 5861 N N . VAL A 1 736 ? 51.257 31.493 0.679 1.00 33.91 736 VAL A N 1
ATOM 5862 C CA . VAL A 1 736 ? 50.435 30.602 1.536 1.00 33.91 736 VAL A CA 1
ATOM 5863 C C . VAL A 1 736 ? 49.765 31.462 2.617 1.00 33.91 736 VAL A C 1
ATOM 5865 O O . VAL A 1 736 ? 50.499 32.092 3.380 1.00 33.91 736 VAL A O 1
ATOM 5868 N N . PRO A 1 737 ? 48.412 31.575 2.673 1.00 25.94 737 PRO A N 1
ATOM 5869 C CA . PRO A 1 737 ? 47.625 30.556 3.380 1.00 25.94 737 PRO A CA 1
ATOM 5870 C C . PRO A 1 737 ? 46.155 30.363 2.909 1.00 25.94 737 PRO A C 1
ATOM 5872 O O . PRO A 1 737 ? 45.258 30.251 3.741 1.00 25.94 737 PRO A O 1
ATOM 5875 N N . GLN A 1 738 ? 45.865 30.254 1.605 1.00 27.12 738 GLN A N 1
ATOM 5876 C CA . GLN A 1 738 ? 44.546 29.740 1.156 1.00 27.12 738 GLN A CA 1
ATOM 5877 C C . GLN A 1 738 ? 44.416 28.202 1.250 1.00 27.12 738 GLN A C 1
ATOM 5879 O O . GLN A 1 738 ? 43.340 27.655 1.039 1.00 27.12 738 GLN A O 1
ATOM 5884 N N . PHE A 1 739 ? 45.500 27.498 1.593 1.00 27.12 739 PHE A N 1
ATOM 5885 C CA . PHE A 1 739 ? 45.621 26.044 1.429 1.00 27.12 739 PHE A CA 1
ATOM 5886 C C . PHE A 1 739 ? 45.088 25.194 2.605 1.00 27.12 739 PHE A C 1
ATOM 5888 O O . PHE A 1 739 ? 44.902 23.994 2.448 1.00 27.12 739 PHE A O 1
ATOM 5895 N N . ASN A 1 740 ? 44.820 25.796 3.775 1.00 24.69 740 ASN A N 1
ATOM 5896 C CA . ASN A 1 740 ? 44.512 25.069 5.024 1.00 24.69 740 ASN A CA 1
ATOM 5897 C C . ASN A 1 740 ? 43.102 25.332 5.604 1.00 24.69 740 ASN A C 1
ATOM 5899 O O . ASN A 1 740 ? 42.818 24.916 6.726 1.00 24.69 740 ASN A O 1
ATOM 5903 N N . SER A 1 741 ? 42.211 26.024 4.883 1.00 26.66 741 SER A N 1
ATOM 5904 C CA . SER A 1 741 ? 40.884 26.440 5.387 1.00 26.66 741 SER A CA 1
ATOM 5905 C C . SER A 1 741 ? 39.682 25.746 4.725 1.00 26.66 741 SER A C 1
ATOM 5907 O O . SER A 1 741 ? 38.537 26.132 4.965 1.00 26.66 741 SER A O 1
ATOM 5909 N N . HIS A 1 742 ? 39.908 24.678 3.953 1.00 27.69 742 HIS A N 1
ATOM 5910 C CA . HIS A 1 742 ? 38.857 23.717 3.600 1.00 27.69 742 HIS A CA 1
ATOM 5911 C C . HIS A 1 742 ? 39.164 22.352 4.216 1.00 27.69 742 HIS A C 1
ATOM 5913 O O . HIS A 1 742 ? 39.885 21.527 3.659 1.00 27.69 742 HIS A O 1
ATOM 5919 N N . PHE A 1 743 ? 38.624 22.149 5.419 1.00 26.61 743 PHE A N 1
ATOM 5920 C CA . PHE A 1 743 ? 38.754 20.915 6.186 1.00 26.61 743 PHE A CA 1
ATOM 5921 C C . PHE A 1 743 ? 38.175 19.751 5.365 1.00 26.61 743 PHE A C 1
ATOM 5923 O O . PHE A 1 743 ? 36.982 19.745 5.057 1.00 26.61 743 PHE A O 1
ATOM 5930 N N . GLN A 1 744 ? 39.021 18.790 4.981 1.00 30.38 744 GLN A N 1
ATOM 5931 C CA . GLN A 1 744 ? 38.663 17.668 4.104 1.00 30.38 744 GLN A CA 1
ATOM 5932 C C . GLN A 1 744 ? 37.780 16.635 4.824 1.00 30.38 744 GLN A C 1
ATOM 5934 O O . GLN A 1 744 ? 38.188 15.521 5.134 1.00 30.38 744 GLN A O 1
ATOM 5939 N N . ALA A 1 745 ? 36.517 16.998 5.033 1.00 27.31 745 ALA A N 1
ATOM 5940 C CA . ALA A 1 745 ? 35.415 16.050 5.071 1.00 27.31 745 ALA A CA 1
ATOM 5941 C C . ALA A 1 745 ? 34.875 15.887 3.640 1.00 27.31 745 ALA A C 1
ATOM 5943 O O . ALA A 1 745 ? 33.768 16.333 3.324 1.00 27.31 745 ALA A O 1
ATOM 5944 N N . THR A 1 746 ? 35.671 15.277 2.754 1.00 36.84 746 THR A N 1
ATOM 5945 C CA . THR A 1 746 ? 35.204 14.834 1.433 1.00 36.84 746 THR A CA 1
ATOM 5946 C C . THR A 1 746 ? 34.058 13.855 1.623 1.00 36.84 746 THR A C 1
ATOM 5948 O O . THR A 1 746 ? 34.261 12.673 1.905 1.00 36.84 746 THR A O 1
ATOM 5951 N N . LYS A 1 747 ? 32.830 14.356 1.467 1.00 53.28 747 LYS A N 1
ATOM 5952 C CA . LYS A 1 747 ? 31.646 13.516 1.317 1.00 53.28 747 LYS A CA 1
ATOM 5953 C C . LYS A 1 747 ? 31.817 12.738 0.020 1.00 53.28 747 LYS A C 1
ATOM 5955 O O . LYS A 1 747 ? 31.589 13.282 -1.056 1.00 53.28 747 LYS A O 1
ATOM 5960 N N . ALA A 1 748 ? 32.282 11.498 0.143 1.00 58.88 748 ALA A N 1
ATOM 5961 C CA . ALA A 1 748 ? 32.381 10.588 -0.982 1.00 58.88 748 ALA A CA 1
ATOM 5962 C C . ALA A 1 748 ? 31.015 10.458 -1.672 1.00 58.88 748 ALA A C 1
ATOM 5964 O O . ALA A 1 748 ? 29.965 10.610 -1.043 1.00 58.88 748 ALA A O 1
ATOM 5965 N N . VAL A 1 749 ? 31.045 10.170 -2.965 1.00 65.50 749 VAL A N 1
ATOM 5966 C CA . VAL A 1 749 ? 29.869 9.876 -3.784 1.00 65.50 749 VAL A CA 1
ATOM 5967 C C . VAL A 1 749 ? 30.107 8.483 -4.365 1.00 65.50 749 VAL A C 1
ATOM 5969 O O . VAL A 1 749 ? 31.224 8.223 -4.814 1.00 65.50 749 VAL A O 1
ATOM 5972 N N . PRO A 1 750 ? 29.137 7.558 -4.306 1.00 70.62 750 PRO A N 1
ATOM 5973 C CA . PRO A 1 750 ? 29.336 6.220 -4.838 1.00 70.62 750 PRO A CA 1
ATOM 5974 C C . PRO A 1 750 ? 29.300 6.263 -6.375 1.00 70.62 750 PRO A C 1
ATOM 5976 O O . PRO A 1 750 ? 28.432 6.908 -6.962 1.00 70.62 750 PRO A O 1
ATOM 5979 N N . GLN A 1 751 ? 30.249 5.581 -7.015 1.00 75.88 751 GLN A N 1
ATOM 5980 C CA . GLN A 1 751 ? 30.352 5.461 -8.471 1.00 75.88 751 GLN A CA 1
ATOM 5981 C C . GLN A 1 751 ? 29.924 4.056 -8.910 1.00 75.88 751 GLN A C 1
ATOM 5983 O O . GLN A 1 751 ? 30.304 3.067 -8.283 1.00 75.88 751 GLN A O 1
ATOM 5988 N N . PHE A 1 752 ? 29.156 3.967 -10.000 1.00 81.31 752 PHE A N 1
ATOM 5989 C CA . PHE A 1 752 ? 28.656 2.704 -10.546 1.00 81.31 752 PHE A CA 1
ATOM 5990 C C . PHE A 1 752 ? 28.723 2.702 -12.078 1.00 81.31 752 PHE A C 1
ATOM 5992 O O . PHE A 1 752 ? 27.870 3.292 -12.737 1.00 81.31 752 PHE A O 1
ATOM 5999 N N . ASN A 1 753 ? 29.701 1.994 -12.640 1.00 82.38 753 ASN A N 1
ATOM 6000 C CA . ASN A 1 753 ? 29.819 1.777 -14.085 1.00 82.38 753 ASN A CA 1
ATOM 6001 C C . ASN A 1 753 ? 28.869 0.643 -14.512 1.00 82.38 753 ASN A C 1
ATOM 6003 O O . ASN A 1 753 ? 28.800 -0.374 -13.812 1.00 82.38 753 ASN A O 1
ATOM 6007 N N . ALA A 1 754 ? 28.149 0.788 -15.627 1.00 86.38 754 ALA A N 1
ATOM 6008 C CA . ALA A 1 754 ? 27.480 -0.339 -16.285 1.00 86.38 754 ALA A CA 1
ATOM 6009 C C . ALA A 1 754 ? 28.524 -1.282 -16.933 1.00 86.38 754 ALA A C 1
ATOM 6011 O O . ALA A 1 754 ? 29.655 -0.853 -17.158 1.00 86.38 754 ALA A O 1
ATOM 6012 N N . PRO A 1 755 ? 28.201 -2.563 -17.185 1.00 87.88 755 PRO A N 1
ATOM 6013 C CA . PRO A 1 755 ? 28.982 -3.401 -18.090 1.00 87.88 755 PRO A CA 1
ATOM 6014 C C . PRO A 1 755 ? 28.598 -3.126 -19.550 1.00 87.88 755 PRO A C 1
ATOM 6016 O O . PRO A 1 755 ? 27.499 -2.639 -19.819 1.00 87.88 755 PRO A O 1
ATOM 6019 N N . ALA A 1 756 ? 29.494 -3.495 -20.461 1.00 90.75 756 ALA A N 1
ATOM 6020 C CA . ALA A 1 756 ? 29.319 -3.355 -21.899 1.00 90.75 756 ALA A CA 1
ATOM 6021 C C . ALA A 1 756 ? 28.107 -4.119 -22.458 1.00 90.75 756 ALA A C 1
ATOM 6023 O O . ALA A 1 756 ? 27.721 -5.173 -21.941 1.00 90.75 756 ALA A O 1
ATOM 6024 N N . VAL A 1 757 ? 27.549 -3.606 -23.558 1.00 92.88 757 VAL A N 1
ATOM 6025 C CA . VAL A 1 757 ? 26.574 -4.321 -24.398 1.00 92.88 757 VAL A CA 1
ATOM 6026 C C . VAL A 1 757 ? 27.277 -5.132 -25.498 1.00 92.88 757 VAL A C 1
ATOM 6028 O O . VAL A 1 757 ? 26.726 -6.130 -25.958 1.00 92.88 757 VAL A O 1
ATOM 6031 N N . THR A 1 758 ? 28.515 -4.794 -25.873 1.00 90.56 758 THR A N 1
ATOM 6032 C CA . THR A 1 758 ? 29.376 -5.721 -26.626 1.00 90.56 758 THR A CA 1
ATOM 6033 C C . THR A 1 758 ? 29.859 -6.882 -25.742 1.00 90.56 758 THR A C 1
ATOM 6035 O O . THR A 1 758 ? 30.099 -6.682 -24.546 1.00 90.56 758 THR A O 1
ATOM 6038 N N . PRO A 1 759 ? 30.035 -8.108 -26.277 1.00 88.50 759 PRO A N 1
ATOM 6039 C CA . PRO A 1 759 ? 30.913 -9.083 -25.641 1.00 88.50 759 PRO A CA 1
ATOM 6040 C C . PRO A 1 759 ? 32.356 -8.557 -25.665 1.00 88.50 759 PRO A C 1
ATOM 6042 O O . PRO A 1 759 ? 32.707 -7.721 -26.498 1.00 88.50 759 PRO A O 1
ATOM 6045 N N . TRP A 1 760 ? 33.201 -9.032 -24.747 1.00 83.25 760 TRP A N 1
ATOM 6046 C CA . TRP A 1 760 ? 34.592 -8.574 -24.684 1.00 83.25 760 TRP A CA 1
ATOM 6047 C C . TRP A 1 760 ? 35.558 -9.630 -24.156 1.00 83.25 760 TRP A C 1
ATOM 6049 O O . TRP A 1 760 ? 35.272 -10.349 -23.192 1.00 83.25 760 TRP A O 1
ATOM 6059 N N . ARG A 1 761 ? 36.754 -9.656 -24.744 1.00 81.44 761 ARG A N 1
ATOM 6060 C CA . ARG A 1 761 ? 37.919 -10.407 -24.286 1.00 81.44 761 ARG A CA 1
ATOM 6061 C C . ARG A 1 761 ? 39.180 -9.693 -24.744 1.00 81.44 761 ARG A C 1
ATOM 6063 O O . ARG A 1 761 ? 39.286 -9.238 -25.874 1.00 81.44 761 ARG A O 1
ATOM 6070 N N . HIS A 1 762 ? 40.150 -9.611 -23.847 1.00 72.25 762 HIS A N 1
ATOM 6071 C CA . HIS A 1 762 ? 41.378 -8.849 -24.041 1.00 72.25 762 HIS A CA 1
ATOM 6072 C C . HIS A 1 762 ? 42.604 -9.730 -23.806 1.00 72.25 762 HIS A C 1
ATOM 6074 O O . HIS A 1 762 ? 42.519 -10.783 -23.170 1.00 72.25 762 HIS A O 1
ATOM 6080 N N . LYS A 1 763 ? 43.768 -9.274 -24.271 1.00 72.06 763 LYS A N 1
ATOM 6081 C CA . LYS A 1 763 ? 45.066 -9.852 -23.914 1.00 72.06 763 LYS A CA 1
ATOM 6082 C C . LYS A 1 763 ? 45.868 -8.848 -23.091 1.00 72.06 763 LYS A C 1
ATOM 6084 O O . LYS A 1 763 ? 45.928 -7.672 -23.436 1.00 72.06 763 LYS A O 1
ATOM 6089 N N . VAL A 1 764 ? 46.499 -9.314 -22.019 1.00 64.06 764 VAL A N 1
ATOM 6090 C CA . VAL A 1 764 ? 47.372 -8.516 -21.147 1.00 64.06 764 VAL A CA 1
ATOM 6091 C C . VAL A 1 764 ? 48.806 -8.996 -21.320 1.00 64.06 764 VAL A C 1
ATOM 6093 O O . VAL A 1 764 ? 49.066 -10.192 -21.217 1.00 64.06 764 VAL A O 1
ATOM 6096 N N . LYS A 1 765 ? 49.753 -8.082 -21.544 1.00 58.44 765 LYS A N 1
ATOM 6097 C CA . LYS A 1 765 ? 51.186 -8.401 -21.464 1.00 58.44 765 LYS A CA 1
ATOM 6098 C C . LYS A 1 765 ? 51.678 -8.111 -20.055 1.00 58.44 765 LYS A C 1
ATOM 6100 O O . LYS A 1 765 ? 51.770 -6.955 -19.659 1.00 58.44 765 LYS A O 1
ATOM 6105 N N . GLU A 1 766 ? 51.973 -9.168 -19.310 1.00 54.91 766 GLU A N 1
ATOM 6106 C CA . GLU A 1 766 ? 52.443 -9.114 -17.924 1.00 54.91 766 GLU A CA 1
ATOM 6107 C C . GLU A 1 766 ? 53.789 -9.846 -17.851 1.00 54.91 766 GLU A C 1
ATOM 6109 O O . GLU A 1 766 ? 53.902 -10.983 -18.308 1.00 54.91 766 GLU A O 1
ATOM 6114 N N . ASP A 1 767 ? 54.832 -9.162 -17.372 1.00 54.25 767 ASP A N 1
ATOM 6115 C CA . ASP A 1 767 ? 56.231 -9.630 -17.369 1.00 54.25 767 ASP A CA 1
ATOM 6116 C C . ASP A 1 767 ? 56.746 -10.139 -18.736 1.00 54.25 767 ASP A C 1
ATOM 6118 O O . ASP A 1 767 ? 57.574 -11.043 -18.828 1.00 54.25 767 ASP A O 1
ATOM 6122 N N . GLY A 1 768 ? 56.240 -9.551 -19.827 1.00 58.09 768 GLY A N 1
ATOM 6123 C CA . GLY A 1 768 ? 56.567 -9.938 -21.206 1.00 58.09 768 GLY A CA 1
ATOM 6124 C C . GLY A 1 768 ? 55.806 -11.163 -21.731 1.00 58.09 768 GLY A C 1
ATOM 6125 O O . GLY A 1 768 ? 55.909 -11.469 -22.917 1.00 58.09 768 GLY A O 1
ATOM 6126 N N . VAL A 1 769 ? 55.004 -11.828 -20.894 1.00 58.31 769 VAL A N 1
ATOM 6127 C CA . VAL A 1 769 ? 54.150 -12.959 -21.278 1.00 58.31 769 VAL A CA 1
ATOM 6128 C C . VAL A 1 769 ? 52.756 -12.455 -21.651 1.00 58.31 769 VAL A C 1
ATOM 6130 O O . VAL A 1 769 ? 52.140 -11.679 -20.920 1.00 58.31 769 VAL A O 1
ATOM 6133 N N . GLU A 1 770 ? 52.242 -12.904 -22.794 1.00 69.00 770 GLU A N 1
ATOM 6134 C CA . GLU A 1 770 ? 50.903 -12.563 -23.281 1.00 69.00 770 GLU A CA 1
ATOM 6135 C C . GLU A 1 770 ? 49.860 -13.491 -22.632 1.00 69.00 770 GLU A C 1
ATOM 6137 O O . GLU A 1 770 ? 49.802 -14.686 -22.918 1.00 69.00 770 GLU A O 1
ATOM 6142 N N . LYS A 1 771 ? 49.059 -12.947 -21.711 1.00 68.19 771 LYS A N 1
ATOM 6143 C CA . LYS A 1 771 ? 47.991 -13.650 -20.989 1.00 68.19 771 LYS A CA 1
ATOM 6144 C C . LYS A 1 771 ? 46.639 -13.298 -21.599 1.00 68.19 771 LYS A C 1
ATOM 6146 O O . LYS A 1 771 ? 46.297 -12.125 -21.731 1.00 68.19 771 LYS A O 1
ATOM 6151 N N . VAL A 1 772 ? 45.852 -14.312 -21.938 1.00 69.88 772 VAL A N 1
ATOM 6152 C CA . VAL A 1 772 ? 44.477 -14.141 -22.425 1.00 69.88 772 VAL A CA 1
ATOM 6153 C C . VAL A 1 772 ? 43.537 -13.916 -21.237 1.00 69.88 772 VAL A C 1
ATOM 6155 O O . VAL A 1 772 ? 43.548 -14.691 -20.283 1.00 69.88 772 VAL A O 1
ATOM 6158 N N . GLY A 1 773 ? 42.733 -12.856 -21.298 1.00 70.25 773 GLY A N 1
ATOM 6159 C CA . GLY A 1 773 ? 41.703 -12.540 -20.313 1.00 70.25 773 GLY A CA 1
ATOM 6160 C C . GLY A 1 773 ? 40.473 -13.448 -20.408 1.00 70.25 773 GLY A C 1
ATOM 6161 O O . GLY A 1 773 ? 40.292 -14.213 -21.362 1.00 70.25 773 GLY A O 1
ATOM 6162 N N . GLU A 1 774 ? 39.602 -13.345 -19.407 1.00 75.69 774 GLU A N 1
ATOM 6163 C CA . GLU A 1 774 ? 38.326 -14.067 -19.400 1.00 75.69 774 GLU A CA 1
ATOM 6164 C C . GLU A 1 774 ? 37.342 -13.479 -20.427 1.00 75.69 774 GLU A C 1
ATOM 6166 O O . GLU A 1 774 ? 37.394 -12.276 -20.692 1.00 75.69 774 GLU A O 1
ATOM 6171 N N . PRO A 1 775 ? 36.430 -14.292 -20.988 1.00 80.12 775 PRO A N 1
ATOM 6172 C CA . PRO A 1 775 ? 35.313 -13.797 -21.784 1.00 80.12 775 PRO A CA 1
ATOM 6173 C C . PRO A 1 775 ? 34.252 -13.128 -20.893 1.00 80.12 775 PRO A C 1
ATOM 6175 O O . PRO A 1 775 ? 33.747 -13.738 -19.946 1.00 80.12 775 PRO A O 1
ATOM 6178 N N . HIS A 1 776 ? 33.887 -11.891 -21.226 1.00 85.06 776 HIS A N 1
ATOM 6179 C CA . HIS A 1 776 ? 32.778 -11.153 -20.620 1.00 85.06 776 HIS A CA 1
ATOM 6180 C C . HIS A 1 776 ? 31.542 -11.233 -21.521 1.00 85.06 776 HIS A C 1
ATOM 6182 O O . HIS A 1 776 ? 31.633 -10.964 -22.721 1.00 85.06 776 HIS A O 1
ATOM 6188 N N . ASN A 1 777 ? 30.378 -11.571 -20.958 1.00 90.00 777 ASN A N 1
ATOM 6189 C CA . ASN A 1 777 ? 29.119 -11.478 -21.699 1.00 90.00 777 ASN A CA 1
ATOM 6190 C C . ASN A 1 777 ? 28.560 -10.041 -21.690 1.00 90.00 777 ASN A C 1
ATOM 6192 O O . ASN A 1 777 ? 28.773 -9.320 -20.710 1.00 90.00 777 ASN A O 1
ATOM 6196 N N . PRO A 1 778 ? 27.753 -9.673 -22.703 1.00 92.56 778 PRO A N 1
ATOM 6197 C CA . PRO A 1 778 ? 26.926 -8.471 -22.690 1.00 92.56 778 PRO A CA 1
ATOM 6198 C C . PRO A 1 778 ? 26.056 -8.360 -21.435 1.00 92.56 778 PRO A C 1
ATOM 6200 O O . PRO A 1 778 ? 25.465 -9.351 -20.985 1.00 92.56 778 PRO A O 1
ATOM 6203 N N . GLY A 1 779 ? 25.918 -7.144 -20.909 1.00 92.50 779 GLY A N 1
ATOM 6204 C CA . GLY A 1 779 ? 25.118 -6.851 -19.727 1.00 92.50 779 GLY A CA 1
ATOM 6205 C C . GLY A 1 779 ? 24.246 -5.599 -19.857 1.00 92.50 779 GLY A C 1
ATOM 6206 O O . GLY A 1 779 ? 24.561 -4.659 -20.575 1.00 92.50 779 GLY A O 1
ATOM 6207 N N . LEU A 1 780 ? 23.142 -5.569 -19.107 1.00 94.06 780 LEU A N 1
ATOM 6208 C CA . LEU A 1 780 ? 22.218 -4.428 -19.017 1.00 94.06 780 LEU A CA 1
ATOM 6209 C C . LEU A 1 780 ? 21.938 -4.125 -17.544 1.00 94.06 780 LEU A C 1
ATOM 6211 O O . LEU A 1 780 ? 21.668 -5.052 -16.777 1.00 94.06 780 LEU A O 1
ATOM 6215 N N . ARG A 1 781 ? 21.979 -2.855 -17.119 1.00 94.25 781 ARG A N 1
ATOM 6216 C CA . ARG A 1 781 ? 21.743 -2.491 -15.712 1.00 94.25 781 ARG A CA 1
ATOM 6217 C C . ARG A 1 781 ? 20.490 -1.644 -15.526 1.00 94.25 781 ARG A C 1
ATOM 6219 O O . ARG A 1 781 ? 20.395 -0.538 -16.048 1.00 94.25 781 ARG A O 1
ATOM 6226 N N . LEU A 1 782 ? 19.565 -2.138 -14.710 1.00 93.06 782 LEU A N 1
ATOM 6227 C CA . LEU A 1 782 ? 18.359 -1.428 -14.292 1.00 93.06 782 LEU A CA 1
ATOM 6228 C C . LEU A 1 782 ? 18.578 -0.854 -12.888 1.00 93.06 782 LEU A C 1
ATOM 6230 O O . LEU A 1 782 ? 18.752 -1.614 -11.936 1.00 93.06 782 LEU A O 1
ATOM 6234 N N . ILE A 1 783 ? 18.577 0.470 -12.743 1.00 89.69 783 ILE A N 1
ATOM 6235 C CA . ILE A 1 783 ? 18.841 1.159 -11.473 1.00 89.69 783 ILE A CA 1
ATOM 6236 C C . ILE A 1 783 ? 17.526 1.654 -10.865 1.00 89.69 783 ILE A C 1
ATOM 6238 O O . ILE A 1 783 ? 16.792 2.427 -11.478 1.00 89.69 783 ILE A O 1
ATOM 6242 N N . LYS A 1 784 ? 17.251 1.231 -9.629 1.00 81.88 784 LYS A N 1
ATOM 6243 C CA . LYS A 1 784 ? 16.152 1.702 -8.778 1.00 81.88 784 LYS A CA 1
ATOM 6244 C C . LYS A 1 784 ? 16.608 2.970 -8.054 1.00 81.88 784 LYS A C 1
ATOM 6246 O O . LYS A 1 784 ? 17.664 2.965 -7.424 1.00 81.88 784 LYS A O 1
ATOM 6251 N N . TYR A 1 785 ? 15.841 4.055 -8.103 1.00 73.44 785 TYR A N 1
ATOM 6252 C CA . TYR A 1 785 ? 16.225 5.343 -7.508 1.00 73.44 785 TYR A CA 1
ATOM 6253 C C . TYR A 1 785 ? 15.063 6.073 -6.830 1.00 73.44 785 TYR A C 1
ATOM 6255 O O . TYR A 1 785 ? 13.892 5.754 -7.031 1.00 73.44 785 TYR A O 1
ATOM 6263 N N . ASN A 1 786 ? 15.415 7.068 -6.013 1.00 67.00 786 ASN A N 1
ATOM 6264 C CA . ASN A 1 786 ? 14.497 7.995 -5.370 1.00 67.00 786 ASN A CA 1
ATOM 6265 C C . ASN A 1 786 ? 14.318 9.271 -6.217 1.00 67.00 786 ASN A C 1
ATOM 6267 O O . ASN A 1 786 ? 15.228 10.102 -6.309 1.00 67.00 786 ASN A O 1
ATOM 6271 N N . ARG A 1 787 ? 13.117 9.491 -6.763 1.00 65.56 787 ARG A N 1
ATOM 6272 C CA . ARG A 1 787 ? 12.791 10.653 -7.613 1.00 65.56 787 ARG A CA 1
ATOM 6273 C C . ARG A 1 787 ? 12.937 12.021 -6.938 1.00 65.56 787 ARG A C 1
ATOM 6275 O O . ARG A 1 787 ? 13.073 13.011 -7.648 1.00 65.56 787 ARG A O 1
ATOM 6282 N N . SER A 1 788 ? 12.881 12.139 -5.609 1.00 55.03 788 SER A N 1
ATOM 6283 C CA . SER A 1 788 ? 12.997 13.437 -4.913 1.00 55.03 788 SER A CA 1
ATOM 6284 C C . SER A 1 788 ? 14.413 13.772 -4.457 1.00 55.03 788 SER A C 1
ATOM 6286 O O . SER A 1 788 ? 14.694 14.952 -4.259 1.00 55.03 788 SER A O 1
ATOM 6288 N N . THR A 1 789 ? 15.279 12.779 -4.253 1.00 58.16 789 THR A N 1
ATOM 6289 C CA . THR A 1 789 ? 16.643 12.990 -3.731 1.00 58.16 789 THR A CA 1
ATOM 6290 C C . THR A 1 789 ? 17.736 12.647 -4.737 1.00 58.16 789 THR A C 1
ATOM 6292 O O . THR A 1 789 ? 18.864 13.099 -4.574 1.00 58.16 789 THR A O 1
ATOM 6295 N N . GLY A 1 790 ? 17.425 11.850 -5.764 1.00 64.56 790 GLY A N 1
ATOM 6296 C CA . GLY A 1 790 ? 18.405 11.295 -6.699 1.00 64.56 790 GLY A CA 1
ATOM 6297 C C . GLY A 1 790 ? 19.220 10.139 -6.114 1.00 64.56 790 GLY A C 1
ATOM 6298 O O . GLY A 1 790 ? 20.084 9.603 -6.802 1.00 64.56 790 GLY A O 1
ATOM 6299 N N . ALA A 1 791 ? 18.956 9.737 -4.865 1.00 68.44 791 ALA A N 1
ATOM 6300 C CA . ALA A 1 791 ? 19.628 8.606 -4.242 1.00 68.44 791 ALA A CA 1
ATOM 6301 C C . ALA A 1 791 ? 19.269 7.309 -4.976 1.00 68.44 791 ALA A C 1
ATOM 6303 O O . ALA A 1 791 ? 18.091 6.984 -5.134 1.00 68.44 791 ALA A O 1
ATOM 6304 N N . GLN A 1 792 ? 20.286 6.571 -5.412 1.00 78.75 792 GLN A N 1
ATOM 6305 C CA . GLN A 1 792 ? 20.116 5.228 -5.957 1.00 78.75 792 GLN A CA 1
ATOM 6306 C C . GLN A 1 792 ? 19.868 4.257 -4.789 1.00 78.75 792 GLN A C 1
ATOM 6308 O O . GLN A 1 792 ? 20.422 4.427 -3.699 1.00 78.75 792 GLN A O 1
ATOM 6313 N N . LEU A 1 793 ? 18.970 3.297 -4.991 1.00 74.50 793 LEU A N 1
ATOM 6314 C CA . LEU A 1 793 ? 18.425 2.421 -3.950 1.00 74.50 793 LEU A CA 1
ATOM 6315 C C . LEU A 1 793 ? 18.887 0.977 -4.153 1.00 74.50 793 LEU A C 1
ATOM 6317 O O . LEU A 1 793 ? 19.353 0.354 -3.211 1.00 74.50 793 LEU A O 1
ATOM 6321 N N . ASP A 1 794 ? 18.813 0.462 -5.377 1.00 83.25 794 ASP A N 1
ATOM 6322 C CA . ASP A 1 794 ? 19.374 -0.837 -5.762 1.00 83.25 794 ASP A CA 1
ATOM 6323 C C . ASP A 1 794 ? 19.653 -0.850 -7.271 1.00 83.25 794 ASP A C 1
ATOM 6325 O O . ASP A 1 794 ? 19.173 0.025 -7.998 1.00 83.25 794 ASP A O 1
ATOM 6329 N N . TYR A 1 795 ? 20.370 -1.853 -7.768 1.00 85.56 795 TYR A N 1
ATOM 6330 C CA . TYR A 1 795 ? 20.350 -2.176 -9.189 1.00 85.56 795 TYR A CA 1
ATOM 6331 C C . TYR A 1 795 ? 20.241 -3.675 -9.444 1.00 85.56 795 TYR A C 1
ATOM 6333 O O . TYR A 1 795 ? 20.840 -4.494 -8.742 1.00 85.56 795 TYR A O 1
ATOM 6341 N N . ALA A 1 796 ? 19.517 -3.989 -10.514 1.00 86.62 796 ALA A N 1
ATOM 6342 C CA . ALA A 1 796 ? 19.467 -5.298 -11.134 1.00 86.62 796 ALA A CA 1
ATOM 6343 C C . ALA A 1 796 ? 20.451 -5.336 -12.312 1.00 86.62 796 ALA A C 1
ATOM 6345 O O . ALA A 1 796 ? 20.430 -4.467 -13.188 1.00 86.62 796 ALA A O 1
ATOM 6346 N N . GLN A 1 797 ? 21.328 -6.333 -12.323 1.00 91.12 797 GLN A N 1
ATOM 6347 C CA . GLN A 1 797 ? 22.269 -6.626 -13.393 1.00 91.12 797 GLN A CA 1
ATOM 6348 C C . GLN A 1 797 ? 21.736 -7.798 -14.212 1.00 91.12 797 GLN A C 1
ATOM 6350 O O . GLN A 1 797 ? 21.610 -8.903 -13.692 1.00 91.12 797 GLN A O 1
ATOM 6355 N N . TYR A 1 798 ? 21.466 -7.568 -15.491 1.00 92.12 798 TYR A N 1
ATOM 6356 C CA . TYR A 1 798 ? 21.086 -8.598 -16.455 1.00 92.12 798 TYR A CA 1
ATOM 6357 C C . TYR A 1 798 ? 22.263 -8.947 -17.369 1.00 92.12 798 TYR A C 1
ATOM 6359 O O . TYR A 1 798 ? 23.170 -8.126 -17.535 1.00 92.12 798 TYR A O 1
ATOM 6367 N N . PHE A 1 799 ? 22.244 -10.145 -17.956 1.00 92.31 799 PHE A N 1
ATOM 6368 C CA . PHE A 1 799 ? 23.210 -10.612 -18.958 1.00 92.31 799 PHE A CA 1
ATOM 6369 C C . PHE A 1 799 ? 22.587 -11.617 -19.938 1.00 92.31 799 PHE A C 1
ATOM 6371 O O . PHE A 1 799 ? 21.540 -12.198 -19.644 1.00 92.31 799 PHE A O 1
ATOM 6378 N N . ILE A 1 800 ? 23.249 -11.857 -21.070 1.00 90.19 800 ILE A N 1
ATOM 6379 C CA . ILE A 1 800 ? 22.941 -12.926 -22.036 1.00 90.19 800 ILE A CA 1
ATOM 6380 C C . ILE A 1 800 ? 24.187 -13.798 -22.227 1.00 90.19 800 ILE A C 1
ATOM 6382 O O . ILE A 1 800 ? 25.243 -13.289 -22.581 1.00 90.19 800 ILE A O 1
ATOM 6386 N N . ASN A 1 801 ? 24.092 -15.118 -22.040 1.00 89.38 801 ASN A N 1
ATOM 6387 C CA . ASN A 1 801 ? 25.197 -16.007 -22.413 1.00 89.38 801 ASN A CA 1
ATOM 6388 C C . ASN A 1 801 ? 25.222 -16.154 -23.947 1.00 89.38 801 ASN A C 1
ATOM 6390 O O . ASN A 1 801 ? 24.425 -16.908 -24.515 1.00 89.38 801 ASN A O 1
ATOM 6394 N N . ILE A 1 802 ? 26.145 -15.453 -24.619 1.00 87.00 802 ILE A N 1
ATOM 6395 C CA . ILE A 1 802 ? 26.225 -15.485 -26.089 1.00 87.00 802 ILE A CA 1
ATOM 6396 C C . ILE A 1 802 ? 26.636 -16.859 -26.630 1.00 87.00 802 ILE A C 1
ATOM 6398 O O . ILE A 1 802 ? 26.198 -17.230 -27.712 1.00 87.00 802 ILE A O 1
ATOM 6402 N N . THR A 1 803 ? 27.380 -17.669 -25.869 1.00 86.31 803 THR A N 1
ATOM 6403 C CA . THR A 1 803 ? 27.728 -19.047 -26.267 1.00 86.31 803 THR A CA 1
ATOM 6404 C C . THR A 1 803 ? 26.468 -19.914 -26.413 1.00 86.31 803 THR A C 1
ATOM 6406 O O . THR A 1 803 ? 26.310 -20.619 -27.408 1.00 86.31 803 THR A O 1
ATOM 6409 N N . LYS A 1 804 ? 25.524 -19.819 -25.467 1.00 86.50 804 LYS A N 1
ATOM 6410 C CA . LYS A 1 804 ? 24.232 -20.537 -25.495 1.00 86.50 804 LYS A CA 1
ATOM 6411 C C . LYS A 1 804 ? 23.258 -19.959 -26.523 1.00 86.50 804 LYS A C 1
ATOM 6413 O O . LYS A 1 804 ? 22.523 -20.720 -27.154 1.00 86.50 804 LYS A O 1
ATOM 6418 N N . ALA A 1 805 ? 23.280 -18.640 -26.721 1.00 86.62 805 ALA A N 1
ATOM 6419 C CA . ALA A 1 805 ? 22.486 -17.968 -27.747 1.00 86.62 805 ALA A CA 1
ATOM 6420 C C . ALA A 1 805 ? 22.937 -18.367 -29.167 1.00 86.62 805 ALA A C 1
ATOM 6422 O O . ALA A 1 805 ? 22.110 -18.750 -29.994 1.00 86.62 805 ALA A O 1
ATOM 6423 N N . ASN A 1 806 ? 24.250 -18.361 -29.425 1.00 85.00 806 ASN A N 1
ATOM 6424 C CA . ASN A 1 806 ? 24.864 -18.775 -30.691 1.00 85.00 806 ASN A CA 1
ATOM 6425 C C . ASN A 1 806 ? 24.690 -20.272 -30.980 1.00 85.00 806 ASN A C 1
ATOM 6427 O O . ASN A 1 806 ? 24.483 -20.647 -32.130 1.00 85.00 806 ASN A O 1
ATOM 6431 N N . ALA A 1 807 ? 24.703 -21.124 -29.950 1.00 84.50 807 ALA A N 1
ATOM 6432 C CA . ALA A 1 807 ? 24.393 -22.550 -30.079 1.00 84.50 807 ALA A CA 1
ATOM 6433 C C . ALA A 1 807 ? 22.908 -22.842 -30.403 1.00 84.50 807 ALA A C 1
ATOM 6435 O O . ALA A 1 807 ? 22.528 -24.005 -30.518 1.00 84.50 807 ALA A O 1
ATOM 6436 N N . GLY A 1 808 ? 22.049 -21.817 -30.497 1.00 75.50 808 GLY A N 1
ATOM 6437 C CA . GLY A 1 808 ? 20.618 -21.957 -30.791 1.00 75.50 808 GLY A CA 1
ATOM 6438 C C . GLY A 1 808 ? 19.785 -22.580 -29.665 1.00 75.50 808 GLY A C 1
ATOM 6439 O O . GLY A 1 808 ? 18.579 -22.741 -29.825 1.00 75.50 808 GLY A O 1
ATOM 6440 N N . ALA A 1 809 ? 20.399 -22.909 -28.524 1.00 62.75 809 ALA A N 1
ATOM 6441 C CA . ALA A 1 809 ? 19.757 -23.637 -27.432 1.00 62.75 809 ALA A CA 1
ATOM 6442 C C . ALA A 1 809 ? 18.746 -22.788 -26.640 1.00 62.75 809 ALA A C 1
ATOM 6444 O O . ALA A 1 809 ? 17.801 -23.332 -26.075 1.00 62.75 809 ALA A O 1
ATOM 6445 N N . GLU A 1 810 ? 18.955 -21.466 -26.577 1.00 65.00 810 GLU A N 1
ATOM 6446 C CA . GLU A 1 810 ? 18.162 -20.559 -25.728 1.00 65.00 810 GLU A CA 1
ATOM 6447 C C . GLU A 1 810 ? 17.746 -19.238 -26.412 1.00 65.00 810 GLU A C 1
ATOM 6449 O O . GLU A 1 810 ? 16.908 -18.511 -25.880 1.00 65.00 810 GLU A O 1
ATOM 6454 N N . GLY A 1 811 ? 18.306 -18.908 -27.584 1.00 68.50 811 GLY A N 1
ATOM 6455 C CA . GLY A 1 811 ? 18.080 -17.619 -28.254 1.00 68.50 811 GLY A CA 1
ATOM 6456 C C . GLY A 1 811 ? 18.576 -16.412 -27.439 1.00 68.50 811 GLY A C 1
ATOM 6457 O O . GLY A 1 811 ? 19.497 -16.534 -26.633 1.00 68.50 811 GLY A O 1
ATOM 6458 N N . ALA A 1 812 ? 17.960 -15.239 -27.630 1.00 72.56 812 ALA A N 1
ATOM 6459 C CA . ALA A 1 812 ? 18.281 -14.004 -26.899 1.00 72.56 812 ALA A CA 1
ATOM 6460 C C . ALA A 1 812 ? 17.743 -13.977 -25.452 1.00 72.56 812 ALA A C 1
ATOM 6462 O O . ALA A 1 812 ? 17.075 -13.026 -25.040 1.00 72.56 812 ALA A O 1
ATOM 6463 N N . LEU A 1 813 ? 17.991 -15.028 -24.668 1.00 84.38 813 LEU A N 1
ATOM 6464 C CA . LEU A 1 813 ? 17.482 -15.119 -23.303 1.00 84.38 813 LEU A CA 1
ATOM 6465 C C . LEU A 1 813 ? 18.337 -14.301 -22.325 1.00 84.38 813 LEU A C 1
ATOM 6467 O O . LEU A 1 813 ? 19.320 -14.786 -21.762 1.00 84.38 813 LEU A O 1
ATOM 6471 N N . TRP A 1 814 ? 17.915 -13.060 -22.091 1.00 88.62 814 TRP A N 1
ATOM 6472 C CA . TRP A 1 814 ? 18.462 -12.199 -21.046 1.00 88.62 814 TRP A CA 1
ATOM 6473 C C . TRP A 1 814 ? 17.989 -12.638 -19.657 1.00 88.62 814 TRP A C 1
ATOM 6475 O O . TRP A 1 814 ? 16.797 -12.837 -19.420 1.00 88.62 814 TRP A O 1
ATOM 6485 N N . ARG A 1 815 ? 18.930 -12.781 -18.720 1.00 85.81 815 ARG A N 1
ATOM 6486 C CA . ARG A 1 815 ? 18.712 -13.315 -17.367 1.00 85.81 815 ARG A CA 1
ATOM 6487 C C . ARG A 1 815 ? 19.198 -12.342 -16.302 1.00 85.81 815 ARG A C 1
ATOM 6489 O O . ARG A 1 815 ? 20.201 -11.663 -16.500 1.00 85.81 815 ARG A O 1
ATOM 6496 N N . LEU A 1 816 ? 18.520 -12.315 -15.155 1.00 86.06 816 LEU A N 1
ATOM 6497 C CA . LEU A 1 816 ? 18.995 -11.618 -13.958 1.00 86.06 816 LEU A CA 1
ATOM 6498 C C . LEU A 1 816 ? 20.218 -12.348 -13.378 1.00 86.06 816 LEU A C 1
ATOM 6500 O O . LEU A 1 816 ? 20.167 -13.561 -13.178 1.00 86.06 816 LEU A O 1
ATOM 6504 N N . LEU A 1 817 ? 21.287 -11.611 -13.065 1.00 84.38 817 LEU A N 1
ATOM 6505 C CA . LEU A 1 817 ? 22.513 -12.155 -12.478 1.00 84.38 817 LEU A CA 1
ATOM 6506 C C . LEU A 1 817 ? 22.450 -12.223 -10.930 1.00 84.38 817 LEU A C 1
ATOM 6508 O O . LEU A 1 817 ? 22.960 -13.175 -10.355 1.00 84.38 817 LEU A O 1
ATOM 6512 N N . TYR A 1 818 ? 21.779 -11.335 -10.173 1.00 82.06 818 TYR A N 1
ATOM 6513 C CA . TYR A 1 818 ? 22.385 -10.033 -9.858 1.00 82.06 818 TYR A CA 1
ATOM 6514 C C . TYR A 1 818 ? 21.456 -8.897 -9.353 1.00 82.06 818 TYR A C 1
ATOM 6516 O O . TYR A 1 818 ? 21.228 -7.969 -10.111 1.00 82.06 818 TYR A O 1
ATOM 6524 N N . ASN A 1 819 ? 21.016 -8.867 -8.081 1.00 82.31 819 ASN A N 1
ATOM 6525 C CA . ASN A 1 819 ? 20.502 -7.642 -7.411 1.00 82.31 819 ASN A CA 1
ATOM 6526 C C . ASN A 1 819 ? 21.461 -7.201 -6.283 1.00 82.31 819 ASN A C 1
ATOM 6528 O O . ASN A 1 819 ? 21.729 -8.011 -5.384 1.00 82.31 819 ASN A O 1
ATOM 6532 N N . LEU A 1 820 ? 21.990 -5.967 -6.301 1.00 83.38 820 LEU A N 1
ATOM 6533 C CA . LEU A 1 820 ? 23.086 -5.528 -5.409 1.00 83.38 820 LEU A CA 1
ATOM 6534 C C . LEU A 1 820 ? 22.729 -5.657 -3.917 1.00 83.38 820 LEU A C 1
ATOM 6536 O O . LEU A 1 820 ? 23.467 -6.324 -3.182 1.00 83.38 820 LEU A O 1
ATOM 6540 N N . THR A 1 821 ? 21.622 -5.058 -3.463 1.00 77.50 821 THR A N 1
ATOM 6541 C CA . THR A 1 821 ? 21.245 -5.044 -2.031 1.00 77.50 821 THR A CA 1
ATOM 6542 C C . THR A 1 821 ? 21.136 -6.458 -1.466 1.00 77.50 821 THR A C 1
ATOM 6544 O O . THR A 1 821 ? 21.729 -6.776 -0.431 1.00 77.50 821 THR A O 1
ATOM 6547 N N . SER A 1 822 ? 20.442 -7.335 -2.195 1.00 73.75 822 SER A N 1
ATOM 6548 C CA . SER A 1 822 ? 20.193 -8.723 -1.804 1.00 73.75 822 SER A CA 1
ATOM 6549 C C . SER A 1 822 ? 21.458 -9.584 -1.802 1.00 73.75 822 SER A C 1
ATOM 6551 O O . SER A 1 822 ? 21.626 -10.416 -0.911 1.00 73.75 822 SER A O 1
ATOM 6553 N N . THR A 1 823 ? 22.366 -9.363 -2.759 1.00 80.62 823 THR A N 1
ATOM 6554 C CA . THR A 1 823 ? 23.567 -10.189 -2.945 1.00 80.62 823 THR A CA 1
ATOM 6555 C C . THR A 1 823 ? 24.614 -9.892 -1.885 1.00 80.62 823 THR A C 1
ATOM 6557 O O . THR A 1 823 ? 25.193 -10.820 -1.323 1.00 80.62 823 THR A O 1
ATOM 6560 N N . TYR A 1 824 ? 24.833 -8.610 -1.577 1.00 82.31 824 TYR A N 1
ATOM 6561 C CA . TYR A 1 824 ? 25.852 -8.172 -0.618 1.00 82.31 824 TYR A CA 1
ATOM 6562 C C . TYR A 1 824 ? 25.287 -7.830 0.772 1.00 82.31 824 TYR A C 1
ATOM 6564 O O . TYR A 1 824 ? 26.044 -7.468 1.679 1.00 82.31 824 TYR A O 1
ATOM 6572 N N . GLY A 1 825 ? 23.973 -7.971 0.975 1.00 76.25 825 GLY A N 1
ATOM 6573 C CA . GLY A 1 825 ? 23.294 -7.780 2.260 1.00 76.25 825 GLY A CA 1
ATOM 6574 C C . GLY A 1 825 ? 23.406 -6.349 2.786 1.00 76.25 825 GLY A C 1
ATOM 6575 O O . GLY A 1 825 ? 23.873 -6.145 3.910 1.00 76.25 825 GLY A O 1
ATOM 6576 N N . VAL A 1 826 ? 23.070 -5.363 1.956 1.00 74.81 826 VAL A N 1
ATOM 6577 C CA . VAL A 1 826 ? 23.063 -3.925 2.295 1.00 74.81 826 VAL A CA 1
ATOM 6578 C C . VAL A 1 826 ? 21.673 -3.328 2.067 1.00 74.81 826 VAL A C 1
ATOM 6580 O O . VAL A 1 826 ? 20.872 -3.921 1.353 1.00 74.81 826 VAL A O 1
ATOM 6583 N N . SER A 1 827 ? 21.366 -2.190 2.694 1.00 68.12 827 SER A N 1
ATOM 6584 C CA . SER A 1 827 ? 20.042 -1.548 2.615 1.00 68.12 827 SER A CA 1
ATOM 6585 C C . SER A 1 827 ? 19.811 -0.756 1.332 1.00 68.12 827 SER A C 1
ATOM 6587 O O . SER A 1 827 ? 18.666 -0.569 0.932 1.00 68.12 827 SER A O 1
ATOM 6589 N N . ASP A 1 828 ? 20.884 -0.247 0.728 1.00 73.06 828 ASP A N 1
ATOM 6590 C CA . ASP A 1 828 ? 20.835 0.745 -0.343 1.00 73.06 828 ASP A CA 1
ATOM 6591 C C . ASP A 1 828 ? 22.173 0.821 -1.111 1.00 73.06 828 ASP A C 1
ATOM 6593 O O . ASP A 1 828 ? 23.123 0.088 -0.823 1.00 73.06 828 ASP A O 1
ATOM 6597 N N . MET A 1 829 ? 22.271 1.752 -2.064 1.00 80.62 829 MET A N 1
ATOM 6598 C CA . MET A 1 829 ? 23.499 2.078 -2.802 1.00 80.62 829 MET A CA 1
ATOM 6599 C C . MET A 1 829 ? 24.287 3.258 -2.195 1.00 80.62 829 MET A C 1
ATOM 6601 O O . MET A 1 829 ? 25.067 3.908 -2.895 1.00 80.62 829 MET A O 1
ATOM 6605 N N . SER A 1 830 ? 24.095 3.585 -0.912 1.00 78.56 830 SER A N 1
ATOM 6606 C CA . SER A 1 830 ? 24.824 4.680 -0.259 1.00 78.56 830 SER A CA 1
ATOM 6607 C C . SER A 1 830 ? 26.321 4.391 -0.109 1.00 78.56 830 SER A C 1
ATOM 6609 O O . SER A 1 830 ? 26.780 3.251 -0.172 1.00 78.56 830 SER A O 1
ATOM 6611 N N . VAL A 1 831 ? 27.095 5.446 0.162 1.00 79.62 831 VAL A N 1
ATOM 6612 C CA . VAL A 1 831 ? 28.537 5.374 0.448 1.00 79.62 831 VAL A CA 1
ATOM 6613 C C . VAL A 1 831 ? 28.864 4.325 1.512 1.00 79.62 831 VAL A C 1
ATOM 6615 O O . VAL A 1 831 ? 29.813 3.559 1.354 1.00 79.62 831 VAL A O 1
ATOM 6618 N N . ASP A 1 832 ? 28.103 4.297 2.605 1.00 79.19 832 ASP A N 1
ATOM 6619 C CA . ASP A 1 832 ? 28.423 3.448 3.750 1.00 79.19 832 ASP A CA 1
ATOM 6620 C C . ASP A 1 832 ? 27.935 2.007 3.538 1.00 79.19 832 ASP A C 1
ATOM 6622 O O . ASP A 1 832 ? 28.625 1.070 3.948 1.00 79.19 832 ASP A O 1
ATOM 6626 N N . SER A 1 833 ? 26.860 1.808 2.764 1.00 82.69 833 SER A N 1
ATOM 6627 C CA . SER A 1 833 ? 26.522 0.502 2.182 1.00 82.69 833 SER A CA 1
ATOM 6628 C C . SER A 1 833 ? 27.640 -0.016 1.273 1.00 82.69 833 SER A C 1
ATOM 6630 O O . SER A 1 833 ? 28.125 -1.124 1.491 1.00 82.69 833 SER A O 1
ATOM 6632 N N . VAL A 1 834 ? 28.140 0.777 0.318 1.00 84.56 834 VAL A N 1
ATOM 6633 C CA . VAL A 1 834 ? 29.230 0.371 -0.595 1.00 84.56 834 VAL A CA 1
ATOM 6634 C C . VAL A 1 834 ? 30.522 0.044 0.167 1.00 84.56 834 VAL A C 1
ATOM 6636 O O . VAL A 1 834 ? 31.116 -1.009 -0.067 1.00 84.56 834 VAL A O 1
ATOM 6639 N N . LYS A 1 835 ? 30.929 0.859 1.151 1.00 84.12 835 LYS A N 1
ATOM 6640 C CA . LYS A 1 835 ? 32.054 0.522 2.051 1.00 84.12 835 LYS A CA 1
ATOM 6641 C C . LYS A 1 835 ? 31.811 -0.780 2.823 1.00 84.12 835 LYS A C 1
ATOM 6643 O O . LYS A 1 835 ? 32.740 -1.563 3.013 1.00 84.12 835 LYS A O 1
ATOM 6648 N N . SER A 1 836 ? 30.574 -1.030 3.258 1.00 84.75 836 SER A N 1
ATOM 6649 C CA . SER A 1 836 ? 30.186 -2.283 3.916 1.00 84.75 836 SER A CA 1
ATOM 6650 C C . SER A 1 836 ? 30.354 -3.488 2.981 1.00 84.75 836 SER A C 1
ATOM 6652 O O . SER A 1 836 ? 30.825 -4.529 3.434 1.00 84.75 836 SER A O 1
ATOM 6654 N N . ILE A 1 837 ? 30.079 -3.351 1.675 1.00 86.81 837 ILE A N 1
ATOM 6655 C CA . ILE A 1 837 ? 30.392 -4.389 0.673 1.00 86.81 837 ILE A CA 1
ATOM 6656 C C . ILE A 1 837 ? 31.901 -4.657 0.636 1.00 86.81 837 ILE A C 1
ATOM 6658 O O . ILE A 1 837 ? 32.305 -5.796 0.868 1.00 86.81 837 ILE A O 1
ATOM 6662 N N . PHE A 1 838 ? 32.731 -3.626 0.431 1.00 85.94 838 PHE A N 1
ATOM 6663 C CA . PHE A 1 838 ? 34.195 -3.776 0.372 1.00 85.94 838 PHE A CA 1
ATOM 6664 C C . PHE A 1 838 ? 34.788 -4.396 1.646 1.00 85.94 838 PHE A C 1
ATOM 6666 O O . PHE A 1 838 ? 35.690 -5.227 1.559 1.00 85.94 838 PHE A O 1
ATOM 6673 N N . LYS A 1 839 ? 34.234 -4.082 2.824 1.00 83.94 839 LYS A N 1
ATOM 6674 C CA . LYS A 1 839 ? 34.618 -4.721 4.092 1.00 83.94 839 LYS A CA 1
ATOM 6675 C C . LYS A 1 839 ? 34.191 -6.194 4.184 1.00 83.94 839 LYS A C 1
ATOM 6677 O O . LYS A 1 839 ? 34.920 -7.004 4.746 1.00 83.94 839 LYS A O 1
ATOM 6682 N N . LYS A 1 840 ? 33.027 -6.574 3.647 1.00 84.31 840 LYS A N 1
ATOM 6683 C CA . LYS A 1 840 ? 32.553 -7.974 3.661 1.00 84.31 840 LYS A CA 1
ATOM 6684 C C . LYS A 1 840 ? 33.320 -8.872 2.685 1.00 84.31 840 LYS A C 1
ATOM 6686 O O . LYS A 1 840 ? 33.509 -10.046 2.989 1.00 84.31 840 LYS A O 1
ATOM 6691 N N . ILE A 1 841 ? 33.763 -8.338 1.544 1.00 82.75 841 ILE A N 1
ATOM 6692 C CA . ILE A 1 841 ? 34.577 -9.074 0.555 1.00 82.75 841 ILE A CA 1
ATOM 6693 C C . ILE A 1 841 ? 36.088 -8.993 0.826 1.00 82.75 841 ILE A C 1
ATOM 6695 O O . ILE A 1 841 ? 36.868 -9.545 0.062 1.00 82.75 841 ILE A O 1
ATOM 6699 N N . GLU A 1 842 ? 36.510 -8.344 1.917 1.00 80.38 842 GLU A N 1
ATOM 6700 C CA . GLU A 1 842 ? 37.923 -8.146 2.272 1.00 80.38 842 GLU A CA 1
ATOM 6701 C C . GLU A 1 842 ? 38.699 -9.462 2.492 1.00 80.38 842 GLU A C 1
ATOM 6703 O O . GLU A 1 842 ? 39.920 -9.511 2.330 1.00 80.38 842 GLU A O 1
ATOM 6708 N N . ASN A 1 843 ? 37.994 -10.543 2.840 1.00 78.12 843 ASN A N 1
ATOM 6709 C CA . ASN A 1 843 ? 38.556 -11.888 2.886 1.00 78.12 843 ASN A CA 1
ATOM 6710 C C . ASN A 1 843 ? 38.321 -12.609 1.547 1.00 78.12 843 ASN A C 1
ATOM 6712 O O . ASN A 1 843 ? 37.199 -13.034 1.254 1.00 78.12 843 ASN A O 1
ATOM 6716 N N . ASN A 1 844 ? 39.402 -12.835 0.796 1.00 72.38 844 ASN A N 1
ATOM 6717 C CA . ASN A 1 844 ? 39.406 -13.553 -0.486 1.00 72.38 844 ASN A CA 1
ATOM 6718 C C . ASN A 1 844 ? 38.875 -15.004 -0.398 1.00 72.38 844 ASN A C 1
ATOM 6720 O O . ASN A 1 844 ? 38.459 -15.590 -1.397 1.00 72.38 844 ASN A O 1
ATOM 6724 N N . SER A 1 845 ? 38.868 -15.599 0.800 1.00 71.31 845 SER A N 1
ATOM 6725 C CA . SER A 1 845 ? 38.308 -16.938 1.052 1.00 71.31 845 SER A CA 1
ATOM 6726 C C . SER A 1 845 ? 36.797 -16.916 1.320 1.00 71.31 845 SER A C 1
ATOM 6728 O O . SER A 1 845 ? 36.194 -17.966 1.534 1.00 71.31 845 SER A O 1
ATOM 6730 N N . SER A 1 846 ? 36.164 -15.738 1.362 1.00 76.69 846 SER A N 1
ATOM 6731 C CA . SER A 1 846 ? 34.731 -15.625 1.633 1.00 76.69 846 SER A CA 1
ATOM 6732 C C . SER A 1 846 ? 33.885 -16.026 0.412 1.00 76.69 846 SER A C 1
ATOM 6734 O O . SER A 1 846 ? 34.205 -15.640 -0.717 1.00 76.69 846 SER A O 1
ATOM 6736 N N . PRO A 1 847 ? 32.737 -16.708 0.607 1.00 80.50 847 PRO A N 1
ATOM 6737 C CA . PRO A 1 847 ? 31.790 -16.968 -0.479 1.00 80.50 847 PRO A CA 1
ATOM 6738 C C . PRO A 1 847 ? 31.274 -15.688 -1.151 1.00 80.50 847 PRO A C 1
ATOM 6740 O O . PRO A 1 847 ? 30.889 -15.713 -2.317 1.00 80.50 847 PRO A O 1
ATOM 6743 N N . LEU A 1 848 ? 31.274 -14.556 -0.435 1.00 84.00 848 LEU A N 1
ATOM 6744 C CA . LEU A 1 848 ? 30.834 -13.274 -0.980 1.00 84.00 848 LEU A CA 1
ATOM 6745 C C . LEU A 1 848 ? 31.868 -12.644 -1.924 1.00 84.00 848 LEU A C 1
ATOM 6747 O O . LEU A 1 848 ? 31.475 -12.033 -2.914 1.00 84.00 848 LEU A O 1
ATOM 6751 N N . TYR A 1 849 ? 33.166 -12.827 -1.667 1.00 82.62 849 TYR A N 1
ATOM 6752 C CA . TYR A 1 849 ? 34.220 -12.424 -2.600 1.00 82.62 849 TYR A CA 1
ATOM 6753 C C . TYR A 1 849 ? 34.178 -13.252 -3.893 1.00 82.62 849 TYR A C 1
ATOM 6755 O O . TYR A 1 849 ? 34.249 -12.689 -4.981 1.00 82.62 849 TYR A O 1
ATOM 6763 N N . GLN A 1 850 ? 33.960 -14.569 -3.807 1.00 78.69 850 GLN A N 1
ATOM 6764 C CA . GLN A 1 850 ? 33.814 -15.396 -5.015 1.00 78.69 850 GLN A CA 1
ATOM 6765 C C . GLN A 1 850 ? 32.546 -15.012 -5.810 1.00 78.69 850 GLN A C 1
ATOM 6767 O O . GLN A 1 850 ? 32.609 -14.862 -7.028 1.00 78.69 850 GLN A O 1
ATOM 6772 N N . LYS A 1 851 ? 31.424 -14.699 -5.134 1.00 82.75 851 LYS A N 1
ATOM 6773 C CA . LYS A 1 851 ? 30.248 -14.087 -5.788 1.00 82.75 851 LYS A CA 1
ATOM 6774 C C . LYS A 1 851 ? 30.568 -12.746 -6.454 1.00 82.75 851 LYS A C 1
ATOM 6776 O O . LYS A 1 851 ? 30.135 -12.530 -7.579 1.00 82.75 851 LYS A O 1
ATOM 6781 N N . PHE A 1 852 ? 31.330 -11.865 -5.800 1.00 85.12 852 PHE A N 1
ATOM 6782 C CA . PHE A 1 852 ? 31.792 -10.612 -6.412 1.00 85.12 852 PHE A CA 1
ATOM 6783 C C . PHE A 1 852 ? 32.591 -10.878 -7.696 1.00 85.12 852 PHE A C 1
ATOM 6785 O O . PHE A 1 852 ? 32.391 -10.191 -8.693 1.00 85.12 852 PHE A O 1
ATOM 6792 N N . CYS A 1 853 ? 33.442 -11.904 -7.703 1.00 78.56 853 CYS A N 1
ATOM 6793 C CA . CYS A 1 853 ? 34.251 -12.257 -8.864 1.00 78.56 853 CYS A CA 1
ATOM 6794 C C . CYS A 1 853 ? 33.446 -12.806 -10.049 1.00 78.56 853 CYS A C 1
ATOM 6796 O O . CYS A 1 853 ? 33.660 -12.322 -11.160 1.00 78.56 853 CYS A O 1
ATOM 6798 N N . ASN A 1 854 ? 32.496 -13.727 -9.839 1.00 77.06 854 ASN A N 1
ATOM 6799 C CA . ASN A 1 854 ? 31.590 -14.178 -10.910 1.00 77.06 854 ASN A CA 1
ATOM 6800 C C . ASN A 1 854 ? 30.746 -12.998 -11.447 1.00 77.06 854 ASN A C 1
ATOM 6802 O O . ASN A 1 854 ? 30.609 -12.814 -12.656 1.00 77.06 854 ASN A O 1
ATOM 6806 N N . ASN A 1 855 ? 30.255 -12.137 -10.547 1.00 85.69 855 ASN A N 1
ATOM 6807 C CA . ASN A 1 855 ? 29.499 -10.931 -10.895 1.00 85.69 855 ASN A CA 1
ATOM 6808 C C . ASN A 1 855 ? 30.317 -9.910 -11.708 1.00 85.69 855 ASN A C 1
ATOM 6810 O O . ASN A 1 855 ? 29.754 -9.224 -12.558 1.00 85.69 855 ASN A O 1
ATOM 6814 N N . TRP A 1 856 ? 31.626 -9.795 -11.457 1.00 77.62 856 TRP A N 1
ATOM 6815 C CA . TRP A 1 856 ? 32.515 -8.848 -12.141 1.00 77.62 856 TRP A CA 1
ATOM 6816 C C . TRP A 1 856 ? 32.818 -9.242 -13.593 1.00 77.62 856 TRP A C 1
ATOM 6818 O O . TRP A 1 856 ? 32.886 -8.367 -14.454 1.00 77.62 856 TRP A O 1
ATOM 6828 N N . VAL A 1 857 ? 32.954 -10.540 -13.891 1.00 69.50 857 VAL A N 1
ATOM 6829 C CA . VAL A 1 857 ? 33.144 -11.014 -15.279 1.00 69.50 857 VAL A CA 1
ATOM 6830 C C . VAL A 1 857 ? 31.840 -11.141 -16.074 1.00 69.50 857 VAL A C 1
ATOM 6832 O O . VAL A 1 857 ? 31.891 -11.417 -17.266 1.00 69.50 857 VAL A O 1
ATOM 6835 N N . VAL A 1 858 ? 30.674 -10.924 -15.448 1.00 73.06 858 VAL A N 1
ATOM 6836 C CA . VAL A 1 858 ? 29.350 -11.050 -16.095 1.00 73.06 858 VAL A CA 1
ATOM 6837 C C . VAL A 1 858 ? 29.209 -12.426 -16.777 1.00 73.06 858 VAL A C 1
ATOM 6839 O O . VAL A 1 858 ? 28.818 -12.552 -17.935 1.00 73.06 858 VAL A O 1
ATOM 6842 N N . SER A 1 859 ? 29.609 -13.489 -16.075 1.00 67.25 859 SER A N 1
ATOM 6843 C CA . SER A 1 859 ? 29.743 -14.832 -16.648 1.00 67.25 859 SER A CA 1
ATOM 6844 C C . SER A 1 859 ? 29.115 -15.898 -15.757 1.00 67.25 859 SER A C 1
ATOM 6846 O O . SER A 1 859 ? 29.111 -15.777 -14.533 1.00 67.25 859 SER A O 1
ATOM 6848 N N . ASP A 1 860 ? 28.594 -16.954 -16.380 1.00 60.06 860 ASP A N 1
ATOM 6849 C CA . ASP A 1 860 ? 28.115 -18.174 -15.723 1.00 60.06 860 ASP A CA 1
ATOM 6850 C C . ASP A 1 860 ? 29.207 -19.256 -15.599 1.00 60.06 860 ASP A C 1
ATOM 6852 O O . ASP A 1 860 ? 28.917 -20.398 -15.245 1.00 60.06 860 ASP A O 1
ATOM 6856 N N . LEU A 1 861 ? 30.471 -18.888 -15.842 1.00 58.84 861 LEU A N 1
ATOM 6857 C CA . LEU A 1 861 ? 31.654 -19.671 -15.486 1.00 58.84 861 LEU A CA 1
ATOM 6858 C C . LEU A 1 861 ? 32.077 -19.386 -14.033 1.00 58.84 861 LEU A C 1
ATOM 6860 O O . LEU A 1 861 ? 32.256 -18.231 -13.646 1.00 58.84 861 LEU A O 1
ATOM 6864 N N . ASP A 1 862 ? 32.299 -20.438 -13.239 1.00 57.31 862 ASP A N 1
ATOM 6865 C CA . ASP A 1 862 ? 32.769 -20.315 -11.851 1.00 57.31 862 ASP A CA 1
ATOM 6866 C C . ASP A 1 862 ? 34.240 -19.871 -11.780 1.00 57.31 862 ASP A C 1
ATOM 6868 O O . ASP A 1 862 ? 35.174 -20.671 -11.917 1.00 57.31 862 ASP A O 1
ATOM 6872 N N . LYS A 1 863 ? 34.464 -18.579 -11.521 1.00 65.50 863 LYS A N 1
ATOM 6873 C CA . LYS A 1 863 ? 35.798 -17.983 -11.439 1.00 65.50 863 LYS A CA 1
ATOM 6874 C C . LYS A 1 863 ? 36.363 -18.068 -10.024 1.00 65.50 863 LYS A C 1
ATOM 6876 O O . LYS A 1 863 ? 35.917 -17.377 -9.112 1.00 65.50 863 LYS A O 1
ATOM 6881 N N . LYS A 1 864 ? 37.463 -18.809 -9.866 1.00 61.59 864 LYS A N 1
ATOM 6882 C CA . LYS A 1 864 ? 38.333 -18.691 -8.685 1.00 61.59 864 LYS A CA 1
ATOM 6883 C C . LYS A 1 864 ? 39.249 -17.480 -8.838 1.00 61.59 864 LYS A C 1
ATOM 6885 O O . LYS A 1 864 ? 40.269 -17.547 -9.519 1.00 61.59 864 LYS A O 1
ATOM 6890 N N . CYS A 1 865 ? 38.898 -16.373 -8.194 1.00 67.44 865 CYS A N 1
ATOM 6891 C CA . CYS A 1 865 ? 39.769 -15.199 -8.141 1.00 67.44 865 CYS A CA 1
ATOM 6892 C C . CYS A 1 865 ? 41.073 -15.472 -7.372 1.00 67.44 865 CYS A C 1
ATOM 6894 O O . CYS A 1 865 ? 41.062 -16.148 -6.340 1.00 67.44 865 CYS A O 1
ATOM 6896 N N . THR A 1 866 ? 42.185 -14.882 -7.824 1.00 67.75 866 THR A N 1
ATOM 6897 C CA . THR A 1 866 ? 43.466 -14.931 -7.097 1.00 67.75 866 THR A CA 1
ATOM 6898 C C . THR A 1 866 ? 43.465 -13.988 -5.887 1.00 67.75 866 THR A C 1
ATOM 6900 O O . THR A 1 866 ? 42.588 -13.127 -5.743 1.00 67.75 866 THR A O 1
ATOM 6903 N N . ASN A 1 867 ? 44.466 -14.127 -5.008 1.00 65.31 867 ASN A N 1
ATOM 6904 C CA . ASN A 1 867 ? 44.631 -13.206 -3.880 1.00 65.31 867 ASN A CA 1
ATOM 6905 C C . ASN A 1 867 ? 45.012 -11.790 -4.332 1.00 65.31 867 ASN A C 1
ATOM 6907 O O . ASN A 1 867 ? 44.591 -10.808 -3.720 1.00 65.31 867 ASN A O 1
ATOM 6911 N N . ASP A 1 868 ? 45.781 -11.697 -5.412 1.00 67.75 868 ASP A N 1
ATOM 6912 C CA . ASP A 1 868 ? 46.344 -10.455 -5.940 1.00 67.75 868 ASP A CA 1
ATOM 6913 C C . ASP A 1 868 ? 45.270 -9.614 -6.642 1.00 67.75 868 ASP A C 1
ATOM 6915 O O . ASP A 1 868 ? 45.234 -8.393 -6.476 1.00 67.75 868 ASP A O 1
ATOM 6919 N N . MET A 1 869 ? 44.311 -10.278 -7.307 1.00 71.62 869 MET A N 1
ATOM 6920 C CA . MET A 1 869 ? 43.058 -9.655 -7.754 1.00 71.62 869 MET A CA 1
ATOM 6921 C C . MET A 1 869 ? 42.291 -9.039 -6.577 1.00 71.62 869 MET A C 1
ATOM 6923 O O . MET A 1 869 ? 41.783 -7.930 -6.706 1.00 71.62 869 MET A O 1
ATOM 6927 N N . GLY A 1 870 ? 42.254 -9.701 -5.416 1.00 73.75 870 GLY A N 1
ATOM 6928 C CA . GLY A 1 870 ? 41.523 -9.216 -4.240 1.00 73.75 870 GLY A CA 1
ATOM 6929 C C . GLY A 1 870 ? 42.141 -7.966 -3.625 1.00 73.75 870 GLY A C 1
ATOM 6930 O O . GLY A 1 870 ? 41.429 -7.017 -3.295 1.00 73.75 870 GLY A O 1
ATOM 6931 N N . ALA A 1 871 ? 43.474 -7.918 -3.557 1.00 77.38 871 ALA A N 1
ATOM 6932 C CA . ALA A 1 871 ? 44.204 -6.716 -3.166 1.00 77.38 871 ALA A CA 1
ATOM 6933 C C . ALA A 1 871 ? 43.941 -5.551 -4.140 1.00 77.38 871 ALA A C 1
ATOM 6935 O O . ALA A 1 871 ? 43.595 -4.454 -3.698 1.00 77.38 871 ALA A O 1
ATOM 6936 N N . ASN A 1 872 ? 44.004 -5.801 -5.454 1.00 80.44 872 ASN A N 1
ATOM 6937 C CA . ASN A 1 872 ? 43.728 -4.792 -6.482 1.00 80.44 872 ASN A CA 1
ATOM 6938 C C . ASN A 1 872 ? 42.278 -4.272 -6.424 1.00 80.44 872 ASN A C 1
ATOM 6940 O O . ASN A 1 872 ? 42.070 -3.059 -6.413 1.00 80.44 872 ASN A O 1
ATOM 6944 N N . VAL A 1 873 ? 41.284 -5.162 -6.333 1.00 79.38 873 VAL A N 1
ATOM 6945 C CA . VAL A 1 873 ? 39.852 -4.819 -6.238 1.00 79.38 873 VAL A CA 1
ATOM 6946 C C . VAL A 1 873 ? 39.557 -3.996 -4.985 1.00 79.38 873 VAL A C 1
ATOM 6948 O O . VAL A 1 873 ? 38.900 -2.959 -5.072 1.00 79.38 873 VAL A O 1
ATOM 6951 N N . TRP A 1 874 ? 40.054 -4.424 -3.820 1.00 82.00 874 TRP A N 1
ATOM 6952 C CA . TRP A 1 874 ? 39.798 -3.731 -2.556 1.00 82.00 874 TRP A CA 1
ATOM 6953 C C . TRP A 1 874 ? 40.454 -2.345 -2.527 1.00 82.00 874 TRP A C 1
ATOM 6955 O O . TRP A 1 874 ? 39.811 -1.364 -2.158 1.00 82.00 874 TRP A O 1
ATOM 6965 N N . CYS A 1 875 ? 41.711 -2.239 -2.968 1.00 84.62 875 CYS A N 1
ATOM 6966 C CA . CYS A 1 875 ? 42.438 -0.971 -2.982 1.00 84.62 875 CYS A CA 1
ATOM 6967 C C . CYS A 1 875 ? 41.915 -0.002 -4.051 1.00 84.62 875 CYS A C 1
ATOM 6969 O O . CYS A 1 875 ? 41.715 1.174 -3.750 1.00 84.62 875 CYS A O 1
ATOM 6971 N N . GLY A 1 876 ? 41.632 -0.472 -5.271 1.00 81.12 876 GLY A N 1
ATOM 6972 C CA . GLY A 1 876 ? 41.025 0.349 -6.326 1.00 81.12 876 GLY A CA 1
ATOM 6973 C C . GLY A 1 876 ? 39.626 0.844 -5.946 1.00 81.12 876 GLY A C 1
ATOM 6974 O O . GLY A 1 876 ? 39.294 2.002 -6.176 1.00 81.12 876 GLY A O 1
ATOM 6975 N N . GLY A 1 877 ? 38.843 0.013 -5.252 1.00 76.31 877 GLY A N 1
ATOM 6976 C CA . GLY A 1 877 ? 37.534 0.383 -4.713 1.00 76.31 877 GLY A CA 1
ATOM 6977 C C . GLY A 1 877 ? 37.552 1.400 -3.565 1.00 76.31 877 GLY A C 1
ATOM 6978 O O . GLY A 1 877 ? 36.480 1.840 -3.149 1.00 76.31 877 GLY A O 1
ATOM 6979 N N . GLN A 1 878 ? 38.722 1.768 -3.024 1.00 73.75 878 GLN A N 1
ATOM 6980 C CA . GLN A 1 878 ? 38.871 2.729 -1.916 1.00 73.75 878 GLN A CA 1
ATOM 6981 C C . GLN A 1 878 ? 39.824 3.905 -2.226 1.00 73.75 878 GLN A C 1
ATOM 6983 O O . GLN A 1 878 ? 39.791 4.914 -1.517 1.00 73.75 878 GLN A O 1
ATOM 6988 N N . HIS A 1 879 ? 40.652 3.827 -3.276 1.00 79.69 879 HIS A N 1
ATOM 6989 C CA . HIS A 1 879 ? 41.662 4.837 -3.610 1.00 79.69 879 HIS A CA 1
ATOM 6990 C C . HIS A 1 879 ? 41.558 5.317 -5.066 1.00 79.69 879 HIS A C 1
ATOM 6992 O O . HIS A 1 879 ? 41.951 4.621 -5.994 1.00 79.69 879 HIS A O 1
ATOM 6998 N N . TYR A 1 880 ? 41.127 6.569 -5.251 1.00 71.44 880 TYR A N 1
ATOM 6999 C CA . TYR A 1 880 ? 40.980 7.214 -6.566 1.00 71.44 880 TYR A CA 1
ATOM 7000 C C . TYR A 1 880 ? 42.307 7.648 -7.228 1.00 71.44 880 TYR A C 1
ATOM 7002 O O . TYR A 1 880 ? 42.302 8.118 -8.361 1.00 71.44 880 TYR A O 1
ATOM 7010 N N . ILE A 1 881 ? 43.443 7.531 -6.528 1.00 78.00 881 ILE A N 1
ATOM 7011 C CA . ILE A 1 881 ? 44.780 7.841 -7.060 1.00 78.00 881 ILE A CA 1
ATOM 7012 C C . ILE A 1 881 ? 45.510 6.524 -7.312 1.00 78.00 881 ILE A C 1
ATOM 7014 O O . ILE A 1 881 ? 45.750 5.772 -6.365 1.00 78.00 881 ILE A O 1
ATOM 7018 N N . LEU A 1 882 ? 45.918 6.282 -8.562 1.00 76.50 882 LEU A N 1
ATOM 7019 C CA . LEU A 1 882 ? 46.556 5.033 -8.992 1.00 76.50 882 LEU A CA 1
ATOM 7020 C C . LEU A 1 882 ? 47.758 4.642 -8.117 1.00 76.50 882 LEU A C 1
ATOM 7022 O O . LEU A 1 882 ? 47.828 3.507 -7.657 1.00 76.50 882 LEU A O 1
ATOM 7026 N N . ALA A 1 883 ? 48.658 5.583 -7.815 1.00 78.44 883 ALA A N 1
ATOM 7027 C CA . ALA A 1 883 ? 49.819 5.330 -6.957 1.00 78.44 883 ALA A CA 1
ATOM 7028 C C . ALA A 1 883 ? 49.428 4.858 -5.540 1.00 78.44 883 ALA A C 1
ATOM 7030 O O . ALA A 1 883 ? 50.054 3.949 -4.994 1.00 78.44 883 ALA A O 1
ATOM 7031 N N . ASN A 1 884 ? 48.353 5.411 -4.966 1.00 85.50 884 ASN A N 1
ATOM 7032 C CA . ASN A 1 884 ? 47.855 5.012 -3.647 1.00 85.50 884 ASN A CA 1
ATOM 7033 C C . ASN A 1 884 ? 47.192 3.626 -3.700 1.00 85.50 884 ASN A C 1
ATOM 7035 O O . ASN A 1 884 ? 47.417 2.808 -2.810 1.00 85.50 884 ASN A O 1
ATOM 7039 N N . ALA A 1 885 ? 46.421 3.337 -4.756 1.00 82.94 885 ALA A N 1
ATOM 7040 C CA . ALA A 1 885 ? 45.821 2.021 -4.977 1.00 82.94 885 ALA A CA 1
ATOM 7041 C C . ALA A 1 885 ? 46.892 0.931 -5.180 1.00 82.94 885 ALA A C 1
ATOM 7043 O O . ALA A 1 885 ? 46.814 -0.135 -4.569 1.00 82.94 885 ALA A O 1
ATOM 7044 N N . GLN A 1 886 ? 47.929 1.218 -5.974 1.00 84.44 886 GLN A N 1
ATOM 7045 C CA . GLN A 1 886 ? 49.073 0.329 -6.197 1.00 84.44 886 GLN A CA 1
ATOM 7046 C C . GLN A 1 886 ? 49.874 0.081 -4.914 1.00 84.44 886 GLN A C 1
ATOM 7048 O O . GLN A 1 886 ? 50.240 -1.062 -4.647 1.00 84.44 886 GLN A O 1
ATOM 7053 N N . GLN A 1 887 ? 50.140 1.118 -4.113 1.00 87.12 887 GLN A N 1
ATOM 7054 C CA . GLN A 1 887 ? 50.856 0.964 -2.844 1.00 87.12 887 GLN A CA 1
ATOM 7055 C C . GLN A 1 887 ? 50.044 0.125 -1.847 1.00 87.12 887 GLN A C 1
ATOM 7057 O O . GLN A 1 887 ? 50.548 -0.875 -1.343 1.00 87.12 887 GLN A O 1
ATOM 7062 N N . CYS A 1 888 ? 48.760 0.452 -1.666 1.00 87.94 888 CYS A N 1
ATOM 7063 C CA . CYS A 1 888 ? 47.817 -0.347 -0.881 1.00 87.94 888 CYS A CA 1
ATOM 7064 C C . CYS A 1 888 ? 47.819 -1.822 -1.316 1.00 87.94 888 CYS A C 1
ATOM 7066 O O . CYS A 1 888 ? 47.881 -2.714 -0.469 1.00 87.94 888 CYS A O 1
ATOM 7068 N N . SER A 1 889 ? 47.797 -2.096 -2.626 1.00 85.69 889 SER A N 1
ATOM 7069 C CA . SER A 1 889 ? 47.766 -3.471 -3.130 1.00 85.69 889 SER A CA 1
ATOM 7070 C C . SER A 1 889 ? 49.059 -4.223 -2.805 1.00 85.69 889 SER A C 1
ATOM 7072 O O . SER A 1 889 ? 48.997 -5.319 -2.249 1.00 85.69 889 SER A O 1
ATOM 7074 N N . LYS A 1 890 ? 50.228 -3.602 -3.026 1.00 86.19 890 LYS A N 1
ATOM 7075 C CA . LYS A 1 890 ? 51.543 -4.158 -2.650 1.00 86.19 890 LYS A CA 1
ATOM 7076 C C . LYS A 1 890 ? 51.624 -4.487 -1.158 1.00 86.19 890 LYS A C 1
ATOM 7078 O O . LYS A 1 890 ? 52.081 -5.571 -0.799 1.00 86.19 890 LYS A O 1
ATOM 7083 N N . ASP A 1 891 ? 51.144 -3.593 -0.295 1.00 85.94 891 ASP A N 1
ATOM 7084 C CA . ASP A 1 891 ? 51.160 -3.801 1.157 1.00 85.94 891 ASP A CA 1
ATOM 7085 C C . ASP A 1 891 ? 50.226 -4.951 1.583 1.00 85.94 891 ASP A C 1
ATOM 7087 O O . ASP A 1 891 ? 50.609 -5.790 2.404 1.00 85.94 891 ASP A O 1
ATOM 7091 N N . ARG A 1 892 ? 49.035 -5.069 0.973 1.00 83.19 892 ARG A N 1
ATOM 7092 C CA . ARG A 1 892 ? 48.100 -6.186 1.219 1.00 83.19 892 ARG A CA 1
ATOM 7093 C C . ARG A 1 892 ? 48.617 -7.526 0.681 1.00 83.19 892 ARG A C 1
ATOM 7095 O O . ARG A 1 892 ? 48.505 -8.538 1.374 1.00 83.19 892 ARG A O 1
ATOM 7102 N N . GLN A 1 893 ? 49.210 -7.546 -0.513 1.00 80.31 893 GLN A N 1
ATOM 7103 C CA . GLN A 1 893 ? 49.848 -8.735 -1.098 1.00 80.31 893 GLN A CA 1
ATOM 7104 C C . GLN A 1 893 ? 51.013 -9.211 -0.224 1.00 80.31 893 GLN A C 1
ATOM 7106 O O . GLN A 1 893 ? 51.095 -10.394 0.110 1.00 80.31 893 GLN A O 1
ATOM 7111 N N . LYS A 1 894 ? 51.873 -8.286 0.226 1.00 81.12 894 LYS A N 1
ATOM 7112 C CA . LYS A 1 894 ? 52.963 -8.588 1.158 1.00 81.12 894 LYS A CA 1
ATOM 7113 C C . LYS A 1 894 ? 52.434 -9.206 2.452 1.00 81.12 894 LYS A C 1
ATOM 7115 O O . LYS A 1 894 ? 52.880 -10.290 2.816 1.00 81.12 894 LYS A O 1
ATOM 7120 N N . ALA A 1 895 ? 51.437 -8.590 3.091 1.00 74.62 895 ALA A N 1
ATOM 7121 C CA . ALA A 1 895 ? 50.828 -9.128 4.309 1.00 74.62 895 ALA A CA 1
ATOM 7122 C C . ALA A 1 895 ? 50.240 -10.542 4.108 1.00 74.62 895 ALA A C 1
ATOM 7124 O O . ALA A 1 895 ? 50.421 -11.405 4.966 1.00 74.62 895 ALA A O 1
ATOM 7125 N N . SER A 1 896 ? 49.603 -10.822 2.962 1.00 69.31 896 SER A N 1
ATOM 7126 C CA . SER A 1 896 ? 49.112 -12.173 2.636 1.00 69.31 896 SER A CA 1
ATOM 7127 C C . SER A 1 896 ? 50.231 -13.197 2.417 1.00 69.31 896 SER A C 1
ATOM 7129 O O . SER A 1 896 ? 50.012 -14.381 2.680 1.00 69.31 896 SER A O 1
ATOM 7131 N N . ASN A 1 897 ? 51.391 -12.780 1.911 1.00 69.25 897 ASN A N 1
ATOM 7132 C CA . ASN A 1 897 ? 52.531 -13.664 1.664 1.00 69.25 897 ASN A CA 1
ATOM 7133 C C . ASN A 1 897 ? 53.356 -13.913 2.930 1.00 69.25 897 ASN A C 1
ATOM 7135 O O . ASN A 1 897 ? 53.785 -15.041 3.157 1.00 69.25 897 ASN A O 1
ATOM 7139 N N . ASP A 1 898 ? 53.513 -12.905 3.787 1.00 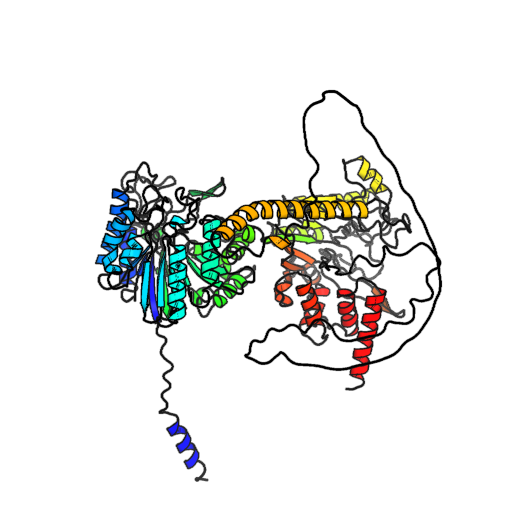71.12 898 ASP A N 1
ATOM 7140 C CA . ASP A 1 898 ? 54.152 -13.062 5.092 1.00 71.12 898 ASP A CA 1
ATOM 7141 C C . ASP A 1 898 ? 53.275 -13.924 6.023 1.00 71.12 898 ASP A C 1
ATOM 7143 O O . ASP A 1 898 ? 53.792 -14.822 6.683 1.00 71.12 898 ASP A O 1
ATOM 7147 N N . ALA A 1 899 ? 51.942 -13.775 5.988 1.00 61.44 899 ALA A N 1
ATOM 7148 C CA . ALA A 1 899 ? 51.024 -14.674 6.700 1.00 61.44 899 ALA A CA 1
ATOM 7149 C C . ALA A 1 899 ? 51.142 -16.139 6.230 1.00 61.44 899 ALA A C 1
ATOM 7151 O O . ALA A 1 899 ? 51.234 -17.038 7.059 1.00 61.44 899 ALA A O 1
ATOM 7152 N N . ARG A 1 900 ? 51.225 -16.379 4.911 1.00 60.31 900 ARG A N 1
ATOM 7153 C CA . ARG A 1 900 ? 51.452 -17.713 4.311 1.00 60.31 900 ARG A CA 1
ATOM 7154 C C . ARG A 1 900 ? 52.830 -18.325 4.597 1.00 60.31 900 ARG A C 1
ATOM 7156 O O . ARG A 1 900 ? 53.042 -19.485 4.269 1.00 60.31 900 ARG A O 1
ATOM 7163 N N . ARG A 1 901 ? 53.776 -17.563 5.152 1.00 62.22 901 ARG A N 1
ATOM 7164 C CA . ARG A 1 901 ? 55.099 -18.052 5.593 1.00 62.22 901 ARG A CA 1
ATOM 7165 C C . ARG A 1 901 ? 55.142 -18.395 7.084 1.00 62.22 901 ARG A C 1
ATOM 7167 O O . ARG A 1 901 ? 56.163 -18.883 7.558 1.00 62.22 901 ARG A O 1
ATOM 7174 N N . LEU A 1 902 ? 5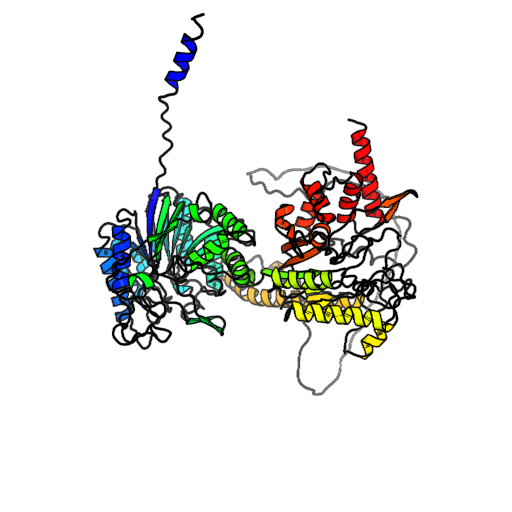4.060 -18.117 7.810 1.00 54.28 902 LEU A N 1
ATOM 7175 C CA . LEU A 1 902 ? 53.900 -18.361 9.246 1.00 54.28 902 LEU A CA 1
ATOM 7176 C C . LEU A 1 902 ? 52.895 -19.497 9.538 1.00 54.28 902 LEU A C 1
ATOM 7178 O O . LEU A 1 902 ? 52.553 -19.718 10.699 1.00 54.28 902 LEU A O 1
ATOM 7182 N N . THR A 1 903 ? 52.429 -20.193 8.493 1.00 43.75 903 THR A N 1
ATOM 7183 C CA . THR A 1 903 ? 51.461 -21.305 8.518 1.00 43.75 903 THR A CA 1
ATOM 7184 C C . THR A 1 903 ? 51.973 -22.483 7.705 1.00 43.75 903 THR A C 1
ATOM 7186 O O . THR A 1 903 ? 52.013 -23.595 8.265 1.00 43.75 903 THR A O 1
#

Foldseek 3Di:
DPPVVVVVVVVVVVVPPPPPPPDPFQKFKEWEAEAQAEDPCLLPDQQQQPDDDDPDAFPQGDLRGWGHPNLLLVVLVVCCVVPLPGLAYEYQERQHGPGQLVPDDLVRLLVSLLVSLVSNCVSNVPHAYDYAYDQCSDVVGLAFALAQQPCSLVSNLVSRCVSCVVAPCQSVLSSRGRWGKGQSDLAEIETEDACSLFFPPHPNNPPPLARSNVLVVLLVVLVVSVVSNHAYEYEHEDDFFAQPPLLAGTGDPSVSVSVLVSQQVRLVRYAEYEYEDSLFWDKAWSADPVRPGIYIYTYFHHSIQHFDFDQGPNDTDTGDGAFGWMKMWMARSNRRHTFKIFIWTWPVVQCSPDPHDTDTDGPDIGCVLQVHGGRGPVRVVVSLVLLLDPVRCSVQVVVCRRSNHPDRDDDDPSSSLRSSLRRYPRDSLQSVFKFKEWEAEQQAEDPVQPPPDFLAPDDPDDPDAFPQGDQRHHGYPNLLLLVLLCCCVVPLPHLAYEYEANQHHNHALVPDDLVNLVVSVVVSVVSNCVSSPPHHYHYAHDQCSDPPGLALPCVQVVVPVPDPDQWPRWDWDQSFPQDIDTHDHCSLPDPPHPPDPPDPQVGCRVVVVVVVVVVSVVVVVVVVVVVVVVCVVVVVVVVVPDPDDDPPPPPPPPDDDDDDDDDDDDDDDDDDDDDDDDDDDDDDDDDDDDDDDDDDDDDDDDDDDDDDDDDDDDDPDDDDDDDDDDPPPPPDDPDDDVPPPPDPPPQDDDDDHADHSTWHWDWDQDPNDTHTGDTAFGKMKMWIGGNNPRFTFKIWIKTADSVCCSVVNQNSDIDTLDIVCVLQVFGGRHPVSLVSSLVQLLDLPDPSVQSVVCVVRNDPDRDNDDQLVNLLVSLVSPDPDPVRSVVSSVVSVVVVVVVVVVD

Radius of gyration: 36.57 Å; Cα contacts (8 Å, |Δi|>4): 1511; chains: 1; bounding box: 101×126×94 Å

Sequence (903 aa):
MDKLFAILSCCVVLFVISGVSFGQSDVGYFWHVTDFHYDHSLDHEKLSCNNNVTDHLPRYGDYWCDATWKLVVDSINAMSKIKPDVDFLLWTGDSVAHITDKRLSKDLNLEIVKNITDVLAETFKTIKVYATLGNHDFYPSGQANPNASDPFYTNITDMWQDWILNQSNAINESRQGGFYAVRLSAKVRLLALNTNLYYTSDKLTPNVTDPVGQFDWMQKQLQEAKSKGEKVIVTGHVPPGLFIPEYADWFWLVFKTKFMDIILNYTDIIVALHFGHDHYNSFKILQSDDGTKAVPQFNAPSVTPWRYKIQINGVEKIGDAHNPGLRLIKYNRTSGAQLDYSQYYINITKANDAGAIADWAILYNFTSTYGVSDMSVNSMKNIFKKMEDNASPLYQKFCNNWVVSDSDKRCTDAMRADIYCGGQIFMLEKAKQCSYFWHVTDFHYDHTYSGEKLSSNDQDIPSQLPAYGDYWCDATWKLVVDSINAMATIKPDVEFLIWTGDTVAHISDDKLSLELTLQVLQNLTNALSQGLGKVPVYASAGNHDFYPNGQASPVTKAIDDSRQGRQGGYYAVKVSPKVRLLALNTNLYYESDKLTPNVSDPVGQFAWMQRQLQEAKSTGEKIIRSQATKAVPQFNSHLQATKAVPQFNSHLQATKAVPQFNSNLQVTKAVPQFNFHLRATKAVPQFNSHLQATKAVPQFNSHLQATKAVPQFNSHLQATKAVPQFNSYLQATKAVPQFNSHFQATKAVPQFNAPAVTPWRHKVKEDGVEKVGEPHNPGLRLIKYNRSTGAQLDYAQYFINITKANAGAEGALWRLLYNLTSTYGVSDMSVDSVKSIFKKIENNSSPLYQKFCNNWVVSDLDKKCTNDMGANVWCGGQHYILANAQQCSKDRQKASNDARRLT